Protein AF-A0A4R3N3W7-F1 (afdb_monomer_lite)

pLDDT: mean 81.22, std 13.64, range [36.75, 97.25]

Radius of gyration: 68.29 Å; chains: 1; bounding box: 163×186×187 Å

Structure (mmCIF, N/CA/C/O backbone):
data_AF-A0A4R3N3W7-F1
#
_entry.id   AF-A0A4R3N3W7-F1
#
loop_
_atom_site.group_PDB
_atom_site.id
_atom_site.type_symbol
_atom_site.label_atom_id
_atom_site.label_alt_id
_atom_site.label_comp_id
_atom_site.label_asym_id
_atom_site.label_entity_id
_atom_site.label_seq_id
_atom_site.pdbx_PDB_ins_code
_atom_site.Cartn_x
_atom_site.Cartn_y
_atom_site.Cartn_z
_atom_site.occupancy
_atom_site.B_iso_or_equiv
_atom_site.auth_seq_id
_atom_site.auth_comp_id
_atom_site.auth_asym_id
_atom_site.auth_atom_id
_atom_site.pdbx_PDB_model_num
ATOM 1 N N . MET A 1 1 ? 38.988 -32.860 -53.642 1.00 38.91 1 MET A N 1
ATOM 2 C CA . MET A 1 1 ? 38.806 -33.060 -52.185 1.00 38.91 1 MET A CA 1
ATOM 3 C C . MET A 1 1 ? 38.416 -31.721 -51.573 1.00 38.91 1 MET A C 1
ATOM 5 O O . MET A 1 1 ? 39.193 -30.800 -51.717 1.00 38.91 1 MET A O 1
ATOM 9 N N . ALA A 1 2 ? 37.270 -31.472 -50.953 1.00 41.06 2 ALA A N 1
ATOM 10 C CA . ALA A 1 2 ? 35.980 -32.145 -50.911 1.00 41.06 2 ALA A CA 1
ATOM 11 C C . ALA A 1 2 ? 34.941 -31.011 -51.018 1.00 41.06 2 ALA A C 1
ATOM 13 O O . ALA A 1 2 ? 34.930 -30.101 -50.192 1.00 41.06 2 ALA A O 1
ATOM 14 N N . SER A 1 3 ? 34.122 -31.025 -52.068 1.00 47.75 3 SER A N 1
ATOM 15 C CA . SER A 1 3 ? 33.034 -30.070 -52.280 1.00 47.75 3 SER A CA 1
ATOM 16 C C . SER A 1 3 ? 31.906 -30.376 -51.294 1.00 47.75 3 SER A C 1
ATOM 18 O O . SER A 1 3 ? 30.997 -31.147 -51.601 1.00 47.75 3 SER A O 1
ATOM 20 N N . GLN A 1 4 ? 31.994 -29.826 -50.082 1.00 49.03 4 GLN A N 1
ATOM 21 C CA . GLN A 1 4 ? 30.855 -29.799 -49.168 1.00 49.03 4 GLN A CA 1
ATOM 22 C C . GLN A 1 4 ? 29.728 -28.947 -49.775 1.00 49.03 4 GLN A C 1
ATOM 24 O O . GLN A 1 4 ? 30.010 -27.946 -50.442 1.00 49.03 4 GLN A O 1
ATOM 29 N N . PRO A 1 5 ? 28.455 -29.329 -49.576 1.00 53.91 5 PRO A N 1
ATOM 30 C CA . PRO A 1 5 ? 27.322 -28.650 -50.183 1.00 53.91 5 PRO A CA 1
ATOM 31 C C . PRO A 1 5 ? 27.214 -27.218 -49.645 1.00 53.91 5 PRO A C 1
ATOM 33 O O . PRO A 1 5 ? 26.776 -26.969 -48.527 1.00 53.91 5 PRO A O 1
ATOM 36 N N . PHE A 1 6 ? 27.584 -26.259 -50.494 1.00 52.69 6 PHE A N 1
ATOM 37 C CA . PHE A 1 6 ? 27.511 -24.809 -50.279 1.00 52.69 6 PHE A CA 1
ATOM 38 C C . PHE A 1 6 ? 26.071 -24.296 -50.044 1.00 52.69 6 PHE A C 1
ATOM 40 O O . PHE A 1 6 ? 25.868 -23.119 -49.770 1.00 52.69 6 PHE A O 1
ATOM 47 N N . ARG A 1 7 ? 25.053 -25.165 -50.137 1.00 52.50 7 ARG A N 1
ATOM 48 C CA . ARG A 1 7 ? 23.634 -24.794 -50.047 1.00 52.50 7 ARG A CA 1
ATOM 49 C C . ARG A 1 7 ? 23.096 -24.613 -48.624 1.00 52.50 7 ARG A C 1
ATOM 51 O O . ARG A 1 7 ? 22.163 -23.833 -48.471 1.00 52.50 7 ARG A O 1
ATOM 58 N N . ASP A 1 8 ? 23.713 -25.196 -47.594 1.00 50.25 8 ASP A N 1
ATOM 59 C CA . ASP A 1 8 ? 23.110 -25.193 -46.244 1.00 50.25 8 ASP A CA 1
ATOM 60 C C . ASP A 1 8 ? 23.604 -24.068 -45.313 1.00 50.25 8 ASP A C 1
ATOM 62 O O . ASP A 1 8 ? 23.059 -23.881 -44.228 1.00 50.25 8 ASP A O 1
ATOM 66 N N . ARG A 1 9 ? 24.595 -23.257 -45.720 1.00 52.00 9 ARG A N 1
ATOM 67 C CA . ARG A 1 9 ? 25.110 -22.127 -44.906 1.00 52.00 9 ARG A CA 1
ATOM 68 C C . ARG A 1 9 ? 24.657 -20.736 -45.357 1.00 52.00 9 ARG A C 1
ATOM 70 O O . ARG A 1 9 ? 25.024 -19.756 -44.719 1.00 52.00 9 ARG A O 1
ATOM 77 N N . ILE A 1 10 ? 23.876 -20.621 -46.433 1.00 52.22 10 ILE A N 1
ATOM 78 C CA . ILE A 1 10 ? 23.596 -19.311 -47.050 1.00 52.22 10 ILE A CA 1
ATOM 79 C C . ILE A 1 10 ? 22.397 -18.582 -46.418 1.00 52.22 10 ILE A C 1
ATOM 81 O O . ILE A 1 10 ? 22.306 -17.367 -46.557 1.00 52.22 10 ILE A O 1
ATOM 85 N N . PHE A 1 11 ? 21.521 -19.256 -45.659 1.00 54.78 11 PHE A N 1
ATOM 86 C CA . PHE A 1 11 ? 20.264 -18.628 -45.208 1.00 54.78 11 PHE A CA 1
ATOM 87 C C . PHE A 1 11 ? 19.954 -18.690 -43.709 1.00 54.78 11 PHE A C 1
ATOM 89 O O . PHE A 1 11 ? 18.962 -18.106 -43.281 1.00 54.78 11 PHE A O 1
ATOM 96 N N . ALA A 1 12 ? 20.801 -19.307 -42.883 1.00 57.72 12 ALA A N 1
ATOM 97 C CA . ALA A 1 12 ? 20.665 -19.196 -41.432 1.00 57.72 12 ALA A CA 1
ATOM 98 C C . ALA A 1 12 ? 21.393 -17.936 -40.943 1.00 57.72 12 ALA A C 1
ATOM 100 O O . ALA A 1 12 ? 22.475 -18.023 -40.365 1.00 57.72 12 ALA A O 1
ATOM 101 N N . ILE A 1 13 ? 20.824 -16.754 -41.208 1.00 61.91 13 ILE A N 1
ATOM 102 C CA . ILE A 1 13 ? 21.259 -15.537 -40.511 1.00 61.91 13 ILE A CA 1
ATOM 103 C C . ILE A 1 13 ? 20.958 -15.780 -39.026 1.00 61.91 13 ILE A C 1
ATOM 105 O O . ILE A 1 13 ? 19.796 -16.033 -38.687 1.00 61.91 13 ILE A O 1
ATOM 109 N N . PRO A 1 14 ? 21.960 -15.752 -38.133 1.00 76.31 14 PRO A N 1
ATOM 110 C CA . PRO A 1 14 ? 21.713 -15.873 -36.707 1.00 76.31 14 PRO A CA 1
ATOM 111 C C . PRO A 1 14 ? 20.720 -14.784 -36.306 1.00 76.31 14 PRO A C 1
ATOM 113 O O . PRO A 1 14 ? 20.952 -13.610 -36.580 1.00 76.31 14 PRO A O 1
ATOM 116 N N . TRP A 1 15 ? 19.620 -15.136 -35.637 1.00 75.69 15 TRP A N 1
ATOM 117 C CA . TRP A 1 15 ? 18.647 -14.144 -35.150 1.00 75.69 15 TRP A CA 1
ATOM 118 C C . TRP A 1 15 ? 19.355 -13.023 -34.354 1.00 75.69 15 TRP A C 1
ATOM 120 O O . TRP A 1 15 ? 19.026 -11.843 -34.472 1.00 75.69 15 TRP A O 1
ATOM 130 N N . PHE A 1 16 ? 20.430 -13.351 -33.634 1.00 80.94 16 PHE A N 1
ATOM 131 C CA . PHE A 1 16 ? 21.266 -12.374 -32.933 1.00 80.94 16 PHE A CA 1
ATOM 132 C C . PHE A 1 16 ? 21.831 -11.249 -33.816 1.00 80.94 16 PHE A C 1
ATOM 134 O O . PHE A 1 16 ? 21.981 -10.129 -33.327 1.00 80.94 16 PHE A O 1
ATOM 141 N N . ASP A 1 17 ? 22.088 -11.491 -35.100 1.00 82.56 17 ASP A N 1
ATOM 142 C CA . ASP A 1 17 ? 22.605 -10.469 -36.013 1.00 82.56 17 ASP A CA 1
ATOM 143 C C . ASP A 1 17 ? 21.519 -9.475 -36.431 1.00 82.56 17 ASP A C 1
ATOM 145 O O . ASP A 1 17 ? 21.790 -8.279 -36.558 1.00 82.56 17 ASP A O 1
ATOM 149 N N . PHE A 1 18 ? 20.260 -9.917 -36.519 1.00 78.56 18 PHE A N 1
ATOM 150 C CA . PHE A 1 18 ? 19.121 -9.016 -36.706 1.00 78.56 18 PHE A CA 1
ATOM 151 C C . PHE A 1 18 ? 18.962 -8.064 -35.511 1.00 78.56 18 PHE A C 1
ATOM 153 O O . PHE A 1 18 ? 18.802 -6.857 -35.689 1.00 78.56 18 PHE A O 1
ATOM 160 N N . PHE A 1 19 ? 19.108 -8.576 -34.284 1.00 82.81 19 PHE A N 1
ATOM 161 C CA . PHE A 1 19 ? 19.112 -7.739 -33.078 1.00 82.81 19 PHE A CA 1
ATOM 162 C C . PHE A 1 19 ? 20.324 -6.809 -32.982 1.00 82.81 19 PHE A C 1
ATOM 164 O O . PHE A 1 19 ? 20.249 -5.795 -32.300 1.00 82.81 19 PHE A O 1
ATOM 171 N N . ARG A 1 20 ? 21.430 -7.109 -33.667 1.00 87.69 20 ARG A N 1
ATOM 172 C CA . ARG A 1 20 ? 22.608 -6.230 -33.757 1.00 87.69 20 ARG A CA 1
ATOM 173 C C . ARG A 1 20 ? 22.543 -5.246 -34.927 1.00 87.69 20 ARG A C 1
ATOM 175 O O . ARG A 1 20 ? 23.522 -4.542 -35.159 1.00 87.69 20 ARG A O 1
ATOM 182 N N . LEU A 1 21 ? 21.418 -5.191 -35.649 1.00 89.25 21 LEU A N 1
ATOM 183 C CA . LEU A 1 21 ? 21.238 -4.387 -36.865 1.00 89.25 21 LEU A CA 1
ATOM 184 C C . LEU A 1 21 ? 22.241 -4.753 -37.980 1.00 89.25 21 LEU A C 1
ATOM 186 O O . LEU A 1 21 ? 22.620 -3.902 -38.785 1.00 89.25 21 LEU A O 1
ATOM 190 N N . ARG A 1 22 ? 22.669 -6.023 -38.037 1.00 91.19 22 ARG A N 1
ATOM 191 C CA . ARG A 1 22 ? 23.637 -6.558 -39.008 1.00 91.19 22 ARG A CA 1
ATOM 192 C C . ARG A 1 22 ? 23.029 -7.636 -39.909 1.00 91.19 22 ARG A C 1
ATOM 194 O O . ARG A 1 22 ? 23.452 -8.788 -39.854 1.00 91.19 22 ARG A O 1
ATOM 201 N N . PRO A 1 23 ? 22.060 -7.306 -40.778 1.00 89.75 23 PRO A N 1
ATOM 202 C CA . PRO A 1 23 ? 21.413 -8.307 -41.632 1.00 89.75 23 PRO A CA 1
ATOM 203 C C . PRO A 1 23 ? 22.397 -9.034 -42.566 1.00 89.75 23 PRO A C 1
ATOM 205 O O . PRO A 1 23 ? 22.141 -10.166 -42.963 1.00 89.75 23 PRO A O 1
ATOM 208 N N . TYR A 1 24 ? 23.537 -8.414 -42.889 1.00 89.81 24 TYR A N 1
ATOM 209 C CA . TYR A 1 24 ? 24.549 -8.977 -43.783 1.00 89.81 24 TYR A CA 1
ATOM 210 C C . TYR A 1 24 ? 25.784 -9.537 -43.055 1.00 89.81 24 TYR A C 1
ATOM 212 O O . TYR A 1 24 ? 26.736 -9.952 -43.717 1.00 89.81 24 TYR A O 1
ATOM 220 N N . GLY A 1 25 ? 25.773 -9.597 -41.718 1.00 88.50 25 GLY A N 1
ATOM 221 C CA . GLY A 1 25 ? 26.923 -10.021 -40.912 1.00 88.50 25 GLY A CA 1
ATOM 222 C C . GLY A 1 25 ? 28.069 -9.003 -40.948 1.00 88.50 25 GLY A C 1
ATOM 223 O O . GLY A 1 25 ? 27.830 -7.800 -41.073 1.00 88.50 25 GLY A O 1
ATOM 224 N N . ASP A 1 26 ? 29.312 -9.481 -40.855 1.00 89.44 26 ASP A N 1
ATOM 225 C CA . ASP A 1 26 ? 30.510 -8.626 -40.825 1.00 89.44 26 ASP A CA 1
ATOM 226 C C . ASP A 1 26 ? 31.040 -8.258 -42.231 1.00 89.44 26 ASP A C 1
ATOM 228 O O . ASP A 1 26 ? 32.017 -7.516 -42.364 1.00 89.44 26 ASP A O 1
ATOM 232 N N . SER A 1 27 ? 30.394 -8.720 -43.312 1.00 86.88 27 SER A N 1
ATOM 233 C CA . SER A 1 27 ? 30.780 -8.324 -44.672 1.00 86.88 27 SER A CA 1
ATOM 234 C C . SER A 1 27 ? 30.483 -6.839 -44.908 1.00 86.88 27 SER A C 1
ATOM 236 O O . SER A 1 27 ? 29.380 -6.367 -44.650 1.00 86.88 27 SER A O 1
ATOM 238 N N . LEU A 1 28 ? 31.484 -6.092 -45.384 1.00 89.38 28 LEU A N 1
ATOM 239 C CA . LEU A 1 28 ? 31.480 -4.624 -45.513 1.00 89.38 28 LEU A CA 1
ATOM 240 C C . LEU A 1 28 ? 31.358 -3.831 -44.193 1.00 89.38 28 LEU A C 1
ATOM 242 O O . LEU A 1 28 ? 31.277 -2.600 -44.231 1.00 89.38 28 LEU A O 1
ATOM 246 N N . ALA A 1 29 ? 31.371 -4.484 -43.027 1.00 91.88 29 ALA A N 1
ATOM 247 C CA . ALA A 1 29 ? 31.255 -3.809 -41.736 1.00 91.88 29 ALA A CA 1
ATOM 248 C C . ALA A 1 29 ? 32.608 -3.216 -41.304 1.00 91.88 29 ALA A C 1
ATOM 250 O O . ALA A 1 29 ? 33.413 -3.857 -40.631 1.00 91.88 29 ALA A O 1
ATOM 251 N N . THR A 1 30 ? 32.885 -1.971 -41.695 1.00 92.31 30 THR A N 1
ATOM 252 C CA . THR A 1 30 ? 34.082 -1.259 -41.214 1.00 92.31 30 THR A CA 1
ATOM 253 C C . THR A 1 30 ? 33.932 -0.848 -39.744 1.00 92.31 30 THR A C 1
ATOM 255 O O . THR A 1 30 ? 32.804 -0.706 -39.266 1.00 92.31 30 THR A O 1
ATOM 258 N N . PRO A 1 31 ? 35.026 -0.559 -39.013 1.00 92.69 31 PRO A N 1
ATOM 259 C CA . PRO A 1 31 ? 34.937 -0.068 -37.634 1.00 92.69 31 PRO A CA 1
ATOM 260 C C . PRO A 1 31 ? 34.017 1.154 -37.477 1.00 92.69 31 PRO A C 1
ATOM 262 O O . PRO A 1 31 ? 33.270 1.252 -36.508 1.00 92.69 31 PRO A O 1
ATOM 265 N N . ALA A 1 32 ? 33.992 2.049 -38.470 1.00 90.94 32 ALA A N 1
ATOM 266 C CA . ALA A 1 32 ? 33.092 3.201 -38.483 1.00 90.94 32 ALA A CA 1
ATOM 267 C C . ALA A 1 32 ? 31.611 2.797 -38.609 1.00 90.94 32 ALA A C 1
ATOM 269 O O . ALA A 1 32 ? 30.765 3.340 -37.900 1.00 90.94 32 ALA A O 1
ATOM 270 N N . VAL A 1 33 ? 31.296 1.822 -39.473 1.00 93.56 33 VAL A N 1
ATOM 271 C CA . VAL A 1 33 ? 29.939 1.254 -39.588 1.00 93.56 33 VAL A CA 1
ATOM 272 C C . VAL A 1 33 ? 29.530 0.616 -38.265 1.00 93.56 33 VAL A C 1
ATOM 274 O O . VAL A 1 33 ? 28.420 0.830 -37.797 1.00 93.56 33 VAL A O 1
ATOM 277 N N . MET A 1 34 ? 30.443 -0.103 -37.620 1.00 93.75 34 MET A N 1
ATOM 278 C CA . MET A 1 34 ? 30.197 -0.798 -36.358 1.00 93.75 34 MET A CA 1
ATOM 279 C C . MET A 1 34 ? 29.876 0.166 -35.215 1.00 93.75 34 MET A C 1
ATOM 281 O O . MET A 1 34 ? 28.918 -0.060 -34.479 1.00 93.75 34 MET A O 1
ATOM 285 N N . VAL A 1 35 ? 30.637 1.258 -35.095 1.00 94.38 35 VAL A N 1
ATOM 286 C CA . VAL A 1 35 ? 30.377 2.322 -34.114 1.00 94.38 35 VAL A CA 1
ATOM 287 C C . VAL A 1 35 ? 29.037 3.002 -34.398 1.00 94.38 35 VAL A C 1
ATOM 289 O O . VAL A 1 35 ? 28.236 3.183 -33.484 1.00 94.38 35 VAL A O 1
ATOM 292 N N . TRP A 1 36 ? 28.753 3.324 -35.663 1.00 95.69 36 TRP A N 1
ATOM 293 C CA . TRP A 1 36 ? 27.484 3.942 -36.052 1.00 95.69 36 TRP A CA 1
ATOM 294 C C . TRP A 1 36 ? 26.281 3.033 -35.756 1.00 95.69 36 TRP A C 1
ATOM 296 O O . TRP A 1 36 ? 25.295 3.489 -35.179 1.00 95.69 36 TRP A O 1
ATOM 306 N N . LEU A 1 37 ? 26.379 1.737 -36.077 1.00 93.94 37 LEU A N 1
ATOM 307 C CA . LEU A 1 37 ? 25.356 0.739 -35.749 1.00 93.94 37 LEU A CA 1
ATOM 308 C C . LEU A 1 37 ? 25.200 0.569 -34.239 1.00 93.94 37 LEU A C 1
ATOM 310 O O . LEU A 1 37 ? 24.079 0.407 -33.773 1.00 93.94 37 LEU A O 1
ATOM 314 N N . GLY A 1 38 ? 26.293 0.653 -33.478 1.00 93.94 38 GLY A N 1
ATOM 315 C CA . GLY A 1 38 ? 26.260 0.667 -32.017 1.00 93.94 38 GLY A CA 1
ATOM 316 C C . GLY A 1 38 ? 25.446 1.841 -31.471 1.00 93.94 38 GLY A C 1
ATOM 317 O O . GLY A 1 38 ? 24.561 1.633 -30.646 1.00 93.94 38 GLY A O 1
ATOM 318 N N . PHE A 1 39 ? 25.672 3.058 -31.976 1.00 95.12 39 PHE A N 1
ATOM 319 C CA . PHE A 1 39 ? 24.871 4.225 -31.589 1.00 95.12 39 PHE A CA 1
ATOM 320 C C . PHE A 1 39 ? 23.400 4.076 -31.980 1.00 95.12 39 PHE A C 1
ATOM 322 O O . PHE A 1 39 ? 22.528 4.305 -31.145 1.00 95.12 39 PHE A O 1
ATOM 329 N N . ALA A 1 40 ? 23.115 3.649 -33.214 1.00 94.62 40 ALA A N 1
ATOM 330 C CA . ALA A 1 40 ? 21.745 3.395 -33.650 1.00 94.62 40 ALA A CA 1
ATOM 331 C C . ALA A 1 40 ? 21.061 2.357 -32.749 1.00 94.62 40 ALA A C 1
ATOM 333 O O . ALA A 1 40 ? 19.959 2.593 -32.266 1.00 94.62 40 ALA A O 1
ATOM 334 N N . TRP A 1 41 ? 21.743 1.255 -32.443 1.00 95.88 41 TRP A N 1
ATOM 335 C CA . TRP A 1 41 ? 21.248 0.209 -31.556 1.00 95.88 41 TRP A CA 1
ATOM 336 C C . TRP A 1 41 ? 20.917 0.735 -30.157 1.00 95.88 41 TRP A C 1
ATOM 338 O O . TRP A 1 41 ? 19.827 0.467 -29.660 1.00 95.88 41 TRP A O 1
ATOM 348 N N . VAL A 1 42 ? 21.809 1.524 -29.545 1.00 95.44 42 VAL A N 1
ATOM 349 C CA . VAL A 1 42 ? 21.579 2.109 -28.212 1.00 95.44 42 VAL A CA 1
ATOM 350 C C . VAL A 1 42 ? 20.356 3.023 -28.220 1.00 95.44 42 VAL A C 1
ATOM 352 O O . VAL A 1 42 ? 19.513 2.916 -27.331 1.00 95.44 42 VAL A O 1
ATOM 355 N N . VAL A 1 43 ? 20.228 3.902 -29.218 1.00 94.19 43 VAL A N 1
ATOM 356 C CA . VAL A 1 43 ? 19.095 4.837 -29.283 1.00 94.19 43 VAL A CA 1
ATOM 357 C C . VAL A 1 43 ? 17.778 4.090 -29.517 1.00 94.19 43 VAL A C 1
ATOM 359 O O . VAL A 1 43 ? 16.793 4.382 -28.839 1.00 94.19 43 VAL A O 1
ATOM 362 N N . ILE A 1 44 ? 17.758 3.095 -30.413 1.00 93.94 44 ILE A N 1
ATOM 363 C CA . ILE A 1 44 ? 16.573 2.256 -30.656 1.00 93.94 44 ILE A CA 1
ATOM 364 C C . ILE A 1 44 ? 16.191 1.487 -29.391 1.00 93.94 44 ILE A C 1
ATOM 366 O O . ILE A 1 44 ? 15.021 1.472 -29.013 1.00 93.94 44 ILE A O 1
ATOM 370 N N . LEU A 1 45 ? 17.168 0.884 -28.709 1.00 95.12 45 LEU A N 1
ATOM 371 C CA . LEU A 1 45 ? 16.938 0.155 -27.467 1.00 95.12 45 LEU A CA 1
ATOM 372 C C . LEU A 1 45 ? 16.331 1.054 -26.401 1.00 95.12 45 LEU A C 1
ATOM 374 O O . LEU A 1 45 ? 15.361 0.659 -25.759 1.00 95.12 45 LEU A O 1
ATOM 378 N N . LEU A 1 46 ? 16.895 2.242 -26.205 1.00 94.38 46 LEU A N 1
ATOM 379 C CA . LEU A 1 46 ? 16.447 3.165 -25.173 1.00 94.38 46 LEU A CA 1
ATOM 380 C C . LEU A 1 46 ? 15.022 3.652 -25.471 1.00 94.38 46 LEU A C 1
ATOM 382 O O . LEU A 1 46 ? 14.166 3.591 -24.590 1.00 94.38 46 LEU A O 1
ATOM 386 N N . MET A 1 47 ? 14.739 4.021 -26.723 1.00 93.94 47 MET A N 1
ATOM 387 C CA . MET A 1 47 ? 13.397 4.400 -27.172 1.00 93.94 47 MET A CA 1
ATOM 388 C C . MET A 1 47 ? 12.381 3.265 -26.963 1.00 93.94 47 MET A C 1
ATOM 390 O O . MET A 1 47 ? 11.355 3.462 -26.313 1.00 93.94 47 MET A O 1
ATOM 394 N N . ALA A 1 48 ? 12.681 2.059 -27.456 1.00 94.44 48 ALA A N 1
ATOM 395 C CA . ALA A 1 48 ? 11.802 0.899 -27.318 1.00 94.44 48 ALA A CA 1
ATOM 396 C C . ALA A 1 48 ? 11.608 0.486 -25.851 1.00 94.44 48 ALA A C 1
ATOM 398 O O . ALA A 1 48 ? 10.514 0.071 -25.475 1.00 94.44 48 ALA A O 1
ATOM 399 N N . SER A 1 49 ? 12.638 0.626 -25.011 1.00 95.50 49 SER A N 1
ATOM 400 C CA . SER A 1 49 ? 12.571 0.299 -23.581 1.00 95.50 49 SER A CA 1
ATOM 401 C C . SER A 1 49 ? 11.687 1.273 -22.815 1.00 95.50 49 SER A C 1
ATOM 403 O O . SER A 1 49 ? 10.853 0.819 -22.039 1.00 95.50 49 SER A O 1
ATOM 405 N N . ILE A 1 50 ? 11.828 2.588 -23.030 1.00 92.38 50 ILE A N 1
ATOM 406 C CA . ILE A 1 50 ? 10.978 3.591 -22.362 1.00 92.38 50 ILE A CA 1
ATOM 407 C C . ILE A 1 50 ? 9.509 3.327 -22.690 1.00 92.38 50 ILE A C 1
ATOM 409 O O . ILE A 1 50 ? 8.669 3.249 -21.794 1.00 92.38 50 ILE A O 1
ATOM 413 N N . GLU A 1 51 ? 9.212 3.131 -23.969 1.00 92.88 51 GLU A N 1
ATOM 414 C CA . GLU A 1 51 ? 7.855 2.874 -24.438 1.00 92.88 51 GLU A CA 1
ATOM 415 C C . GLU A 1 51 ? 7.324 1.535 -23.925 1.00 92.88 51 GLU A C 1
ATOM 417 O O . GLU A 1 51 ? 6.232 1.468 -23.361 1.00 92.88 51 GLU A O 1
ATOM 422 N N . GLY A 1 52 ? 8.128 0.475 -24.016 1.00 94.44 52 GLY A N 1
ATOM 423 C CA . GLY A 1 52 ? 7.802 -0.824 -23.442 1.00 94.44 52 GLY A CA 1
ATOM 424 C C . GLY A 1 52 ? 7.477 -0.724 -21.952 1.00 94.44 52 GLY A C 1
ATOM 425 O O . GLY A 1 52 ? 6.477 -1.290 -21.516 1.00 94.44 52 GLY A O 1
ATOM 426 N N . ILE A 1 53 ? 8.276 0.005 -21.160 1.00 93.62 53 ILE A N 1
ATOM 427 C CA . ILE A 1 53 ? 8.063 0.175 -19.710 1.00 93.62 53 ILE A CA 1
ATOM 428 C C . ILE A 1 53 ? 6.728 0.868 -19.445 1.00 93.62 53 ILE A C 1
ATOM 430 O O . ILE A 1 53 ? 5.937 0.376 -18.637 1.00 93.62 53 ILE A O 1
ATOM 434 N N . VAL A 1 54 ? 6.455 1.983 -20.128 1.00 90.75 54 VAL A N 1
ATOM 435 C CA . VAL A 1 54 ? 5.209 2.737 -19.934 1.00 90.75 54 VAL A CA 1
ATOM 436 C C . VAL A 1 54 ? 4.005 1.862 -20.252 1.00 90.75 54 VAL A C 1
ATOM 438 O O . VAL A 1 54 ? 3.094 1.742 -19.432 1.00 90.75 54 VAL A O 1
ATOM 441 N N . TRP A 1 55 ? 4.016 1.197 -21.405 1.00 93.69 55 TRP A N 1
ATOM 442 C CA . TRP A 1 55 ? 2.918 0.330 -21.810 1.00 93.69 55 TRP A CA 1
ATOM 443 C C . TRP A 1 55 ? 2.809 -0.921 -20.940 1.00 93.69 55 TRP A C 1
ATOM 445 O O . TRP A 1 55 ? 1.701 -1.326 -20.610 1.00 93.69 55 TRP A O 1
ATOM 455 N N . GLY A 1 56 ? 3.916 -1.490 -20.470 1.00 94.62 56 GLY A N 1
ATOM 456 C CA . GLY A 1 56 ? 3.894 -2.583 -19.501 1.00 94.62 56 GLY A CA 1
ATOM 457 C C . GLY A 1 56 ? 3.228 -2.181 -18.183 1.00 94.62 56 GLY A C 1
ATOM 458 O O . GLY A 1 56 ? 2.396 -2.914 -17.649 1.00 94.62 56 GLY A O 1
ATOM 459 N N . LEU A 1 57 ? 3.500 -0.975 -17.687 1.00 90.00 57 LEU A N 1
ATOM 460 C CA . LEU A 1 57 ? 2.850 -0.446 -16.486 1.00 90.00 57 LEU A CA 1
ATOM 461 C C . LEU A 1 57 ? 1.362 -0.152 -16.720 1.00 90.00 57 LEU A C 1
ATOM 463 O O . LEU A 1 57 ? 0.535 -0.455 -15.855 1.00 90.00 57 LEU A O 1
ATOM 467 N N . VAL A 1 58 ? 0.997 0.351 -17.904 1.00 88.12 58 VAL A N 1
ATOM 468 C CA . VAL A 1 58 ? -0.409 0.480 -18.319 1.00 88.12 58 VAL A CA 1
ATOM 469 C C . VAL A 1 58 ? -1.092 -0.891 -18.323 1.00 88.12 58 VAL A C 1
ATOM 471 O O . VAL A 1 58 ? -2.152 -1.037 -17.716 1.00 88.12 58 VAL A O 1
ATOM 474 N N . GLY A 1 59 ? -0.462 -1.912 -18.905 1.00 91.19 59 GLY A N 1
ATOM 475 C CA . GLY A 1 59 ? -0.967 -3.288 -18.933 1.00 91.19 59 GLY A CA 1
ATOM 476 C C . GLY A 1 59 ? -1.185 -3.864 -17.538 1.00 91.19 59 GLY A C 1
ATOM 477 O O . GLY A 1 59 ? -2.245 -4.420 -17.255 1.00 91.19 59 GLY A O 1
ATOM 478 N N . ALA A 1 60 ? -0.232 -3.645 -16.630 1.00 91.56 60 ALA A N 1
ATOM 479 C CA . ALA A 1 60 ? -0.371 -4.030 -15.229 1.00 91.56 60 ALA A CA 1
ATOM 480 C C . ALA A 1 60 ? -1.519 -3.278 -14.527 1.00 91.56 60 ALA A C 1
ATOM 482 O O . ALA A 1 60 ? -2.213 -3.857 -13.693 1.00 91.56 60 ALA A O 1
ATOM 483 N N . SER A 1 61 ? -1.760 -2.009 -14.872 1.00 84.38 61 SER A N 1
ATOM 484 C CA . SER A 1 61 ? -2.823 -1.195 -14.263 1.00 84.38 61 SER A CA 1
ATOM 485 C C . SER A 1 61 ? -4.243 -1.560 -14.719 1.00 84.38 61 SER A C 1
ATOM 487 O O . SER A 1 61 ? -5.195 -1.303 -13.983 1.00 84.38 61 SER A O 1
ATOM 489 N N . ILE A 1 62 ? -4.391 -2.179 -15.897 1.00 89.12 62 ILE A N 1
ATOM 490 C CA . ILE A 1 62 ? -5.688 -2.631 -16.434 1.00 89.12 62 ILE A CA 1
ATOM 491 C C . ILE A 1 62 ? -6.212 -3.857 -15.668 1.00 89.12 62 ILE A C 1
ATOM 493 O O . ILE A 1 62 ? -7.421 -4.082 -15.606 1.00 89.12 62 ILE A O 1
ATOM 497 N N . VAL A 1 63 ? -5.325 -4.646 -15.053 1.00 90.44 63 VAL A N 1
ATOM 498 C CA . VAL A 1 63 ? -5.709 -5.867 -14.337 1.00 90.44 63 VAL A CA 1
ATOM 499 C C . VAL A 1 63 ? -6.446 -5.528 -13.027 1.00 90.44 63 VAL A C 1
ATOM 501 O O . VAL A 1 63 ? -5.877 -4.851 -12.155 1.00 90.44 63 VAL A O 1
ATOM 504 N N . PRO A 1 64 ? -7.683 -6.037 -12.837 1.00 87.50 64 PRO A N 1
ATOM 505 C CA . PRO A 1 64 ? -8.463 -5.818 -11.621 1.00 87.50 64 PRO A CA 1
ATOM 506 C C . PRO A 1 64 ? -7.746 -6.287 -10.350 1.00 87.50 64 PRO A C 1
ATOM 508 O O . PRO A 1 64 ? -7.029 -7.287 -10.360 1.00 87.50 64 PRO A O 1
ATOM 511 N N . GLU A 1 65 ? -8.002 -5.619 -9.220 1.00 83.62 65 GLU A N 1
ATOM 512 C CA . GLU A 1 65 ? -7.419 -5.986 -7.915 1.00 83.62 65 GLU A CA 1
ATOM 513 C C . GLU A 1 65 ? -7.750 -7.422 -7.487 1.00 83.62 65 GLU A C 1
ATOM 515 O O . GLU A 1 65 ? -6.904 -8.088 -6.898 1.00 83.62 65 GLU A O 1
ATOM 520 N N . GLY A 1 66 ? -8.929 -7.939 -7.857 1.00 88.50 66 GLY A N 1
ATOM 521 C CA . GLY A 1 66 ? -9.327 -9.322 -7.566 1.00 88.50 66 GLY A CA 1
ATOM 522 C C . GLY A 1 66 ? -8.457 -10.389 -8.241 1.00 88.50 66 GLY A C 1
ATOM 523 O O . GLY A 1 66 ? -8.508 -11.549 -7.848 1.00 88.50 66 GLY A O 1
ATOM 524 N N . VAL A 1 67 ? -7.641 -10.012 -9.234 1.00 94.69 67 VAL A N 1
ATOM 525 C CA . VAL A 1 67 ? -6.745 -10.924 -9.963 1.00 94.69 67 VAL A CA 1
ATOM 526 C C . VAL A 1 67 ? -5.321 -10.362 -10.015 1.00 94.69 67 VAL A C 1
ATOM 528 O O . VAL A 1 67 ? -4.636 -10.437 -11.033 1.00 94.69 67 VAL A O 1
ATOM 531 N N . ALA A 1 68 ? -4.856 -9.781 -8.904 1.00 91.81 68 ALA A N 1
ATOM 532 C CA . ALA A 1 68 ? -3.580 -9.065 -8.825 1.00 91.81 68 ALA A CA 1
ATOM 533 C C . ALA A 1 68 ? -2.353 -9.870 -9.306 1.00 91.81 68 ALA A C 1
ATOM 535 O O . ALA A 1 68 ? -1.398 -9.271 -9.795 1.00 91.81 68 ALA A O 1
ATOM 536 N N . TRP A 1 69 ? -2.377 -11.205 -9.240 1.00 95.75 69 TRP A N 1
ATOM 537 C CA . TRP A 1 69 ? -1.293 -12.066 -9.735 1.00 95.75 69 TRP A CA 1
ATOM 538 C C . TRP A 1 69 ? -1.092 -11.992 -11.261 1.00 95.75 69 TRP A C 1
ATOM 540 O O . TRP A 1 69 ? 0.012 -12.237 -11.742 1.00 95.75 69 TRP A O 1
ATOM 550 N N . LEU A 1 70 ? -2.121 -11.602 -12.026 1.00 94.12 70 LEU A N 1
ATOM 551 C CA . LEU A 1 70 ? -2.017 -11.379 -13.473 1.00 94.12 70 LEU A CA 1
ATOM 552 C C . LEU A 1 70 ? -1.326 -10.055 -13.822 1.00 94.12 70 LEU A C 1
ATOM 554 O O . LEU A 1 70 ? -0.902 -9.894 -14.963 1.00 94.12 70 LEU A O 1
ATOM 558 N N . ARG A 1 71 ? -1.180 -9.112 -12.878 1.00 93.38 71 ARG A N 1
ATOM 559 C CA . ARG A 1 71 ? -0.548 -7.798 -13.117 1.00 93.38 71 ARG A CA 1
ATOM 560 C C . ARG A 1 71 ? 0.845 -7.895 -13.746 1.00 93.38 71 ARG A C 1
ATOM 562 O O . ARG A 1 71 ? 1.030 -7.294 -14.804 1.00 93.38 71 ARG A O 1
ATOM 569 N N . PRO A 1 72 ? 1.815 -8.636 -13.169 1.00 94.94 72 PRO A N 1
ATOM 570 C CA . PRO A 1 72 ? 3.142 -8.752 -13.770 1.00 94.94 72 PRO A CA 1
ATOM 571 C C . PRO A 1 72 ? 3.108 -9.465 -15.125 1.00 94.94 72 PRO A C 1
ATOM 573 O O . PRO A 1 72 ? 3.888 -9.120 -16.003 1.00 94.94 72 PRO A O 1
ATOM 576 N N . ILE A 1 73 ? 2.185 -10.412 -15.329 1.00 96.19 73 ILE A N 1
ATOM 577 C CA . ILE A 1 73 ? 2.071 -11.171 -16.583 1.00 96.19 73 ILE A CA 1
ATOM 578 C C . ILE A 1 73 ? 1.524 -10.281 -17.702 1.00 96.19 73 ILE A C 1
ATOM 580 O O . ILE A 1 73 ? 2.126 -10.197 -18.769 1.00 96.19 73 ILE A O 1
ATOM 584 N N . ALA A 1 74 ? 0.413 -9.585 -17.452 1.00 94.31 74 ALA A N 1
ATOM 585 C CA . ALA A 1 74 ? -0.176 -8.646 -18.400 1.00 94.31 74 ALA A CA 1
ATOM 586 C C . ALA A 1 74 ? 0.785 -7.490 -18.707 1.00 94.31 74 ALA A C 1
ATOM 588 O O . ALA A 1 74 ? 0.924 -7.093 -19.864 1.00 94.31 74 ALA A O 1
ATOM 589 N N . GLY A 1 75 ? 1.486 -6.989 -17.684 1.00 94.81 75 GLY A N 1
ATOM 590 C CA . GLY A 1 75 ? 2.492 -5.950 -17.855 1.00 94.81 75 GLY A CA 1
ATOM 591 C C . GLY A 1 75 ? 3.696 -6.410 -18.674 1.00 94.81 75 GLY A C 1
ATOM 592 O O . GLY A 1 75 ? 4.076 -5.728 -19.621 1.00 94.81 75 GLY A O 1
ATOM 593 N N . LEU A 1 76 ? 4.255 -7.590 -18.388 1.00 96.81 76 LEU A N 1
ATOM 594 C CA . LEU A 1 76 ? 5.355 -8.161 -19.171 1.00 96.81 76 LEU A CA 1
ATOM 595 C C . LEU A 1 76 ? 4.935 -8.425 -20.621 1.00 96.81 76 LEU A C 1
ATOM 597 O O . LEU A 1 76 ? 5.681 -8.110 -21.544 1.00 96.81 76 LEU A O 1
ATOM 601 N N . PHE A 1 77 ? 3.736 -8.971 -20.832 1.00 97.25 77 PHE A N 1
ATOM 602 C CA . PHE A 1 77 ? 3.210 -9.225 -22.169 1.00 97.25 77 PHE A CA 1
ATOM 603 C C . PHE A 1 77 ? 3.106 -7.932 -22.985 1.00 97.25 77 PHE A C 1
ATOM 605 O O . PHE A 1 77 ? 3.602 -7.874 -24.111 1.00 97.25 77 PHE A O 1
ATOM 612 N N . LEU A 1 78 ? 2.512 -6.881 -22.409 1.00 95.44 78 LEU A N 1
ATOM 613 C CA . LEU A 1 78 ? 2.346 -5.609 -23.107 1.00 95.44 78 LEU A CA 1
ATOM 614 C C . LEU A 1 78 ? 3.686 -4.879 -23.303 1.00 95.44 78 LEU A C 1
ATOM 616 O O . LEU A 1 78 ? 3.894 -4.297 -24.367 1.00 95.44 78 LEU A O 1
ATOM 620 N N . PHE A 1 79 ? 4.617 -4.989 -22.345 1.00 97.19 79 PHE A N 1
ATOM 621 C CA . PHE A 1 79 ? 6.004 -4.538 -22.501 1.00 97.19 79 PHE A CA 1
ATOM 622 C C . PHE A 1 79 ? 6.652 -5.192 -23.723 1.00 97.19 79 PHE A C 1
ATOM 624 O O . PHE A 1 79 ? 7.095 -4.484 -24.622 1.00 97.19 79 PHE A O 1
ATOM 631 N N . VAL A 1 80 ? 6.671 -6.530 -23.788 1.00 97.00 80 VAL A N 1
ATOM 632 C CA . VAL A 1 80 ? 7.329 -7.276 -24.874 1.00 97.00 80 VAL A CA 1
ATOM 633 C C . VAL A 1 80 ? 6.683 -6.956 -26.219 1.00 97.00 80 VAL A C 1
ATOM 635 O O . VAL A 1 80 ? 7.396 -6.758 -27.201 1.00 97.00 80 VAL A O 1
ATOM 638 N N . LEU A 1 81 ? 5.351 -6.862 -26.264 1.00 95.88 81 LEU A N 1
ATOM 639 C CA . LEU A 1 81 ? 4.609 -6.548 -27.481 1.00 95.88 81 LEU A CA 1
ATOM 640 C C . LEU A 1 81 ? 4.978 -5.165 -28.032 1.00 95.88 81 LEU A C 1
ATOM 642 O O . LEU A 1 81 ? 5.359 -5.050 -29.197 1.00 95.88 81 LEU A O 1
ATOM 646 N N . ILE A 1 82 ? 4.879 -4.120 -27.207 1.00 94.50 82 ILE A N 1
ATOM 647 C CA . ILE A 1 82 ? 5.147 -2.746 -27.647 1.00 94.50 82 ILE A CA 1
ATOM 648 C C . ILE A 1 82 ? 6.636 -2.533 -27.912 1.00 94.50 82 ILE A C 1
ATOM 650 O O . ILE A 1 82 ? 6.991 -1.943 -28.934 1.00 94.50 82 ILE A O 1
ATOM 654 N N . PHE A 1 83 ? 7.505 -3.080 -27.059 1.00 96.19 83 PHE A N 1
ATOM 655 C CA . PHE A 1 83 ? 8.947 -3.083 -27.282 1.00 96.19 83 PHE A CA 1
ATOM 656 C C . PHE A 1 83 ? 9.283 -3.693 -28.646 1.00 96.19 83 PHE A C 1
ATOM 658 O O . PHE A 1 83 ? 9.991 -3.070 -29.431 1.00 96.19 83 PHE A O 1
ATOM 665 N N . ALA A 1 84 ? 8.738 -4.873 -28.966 1.00 94.44 84 ALA A N 1
ATOM 666 C CA . ALA A 1 84 ? 8.991 -5.543 -30.237 1.00 94.44 84 ALA A CA 1
ATOM 667 C C . ALA A 1 84 ? 8.476 -4.731 -31.433 1.00 94.44 84 ALA A C 1
ATOM 669 O O . ALA A 1 84 ? 9.189 -4.609 -32.427 1.00 94.44 84 ALA A O 1
ATOM 670 N N . ILE A 1 85 ? 7.279 -4.141 -31.343 1.00 93.00 85 ILE A N 1
ATOM 671 C CA . ILE A 1 85 ? 6.723 -3.296 -32.411 1.00 93.00 85 ILE A CA 1
ATOM 672 C C . ILE A 1 85 ? 7.640 -2.099 -32.675 1.00 93.00 85 ILE A C 1
ATOM 674 O O . ILE A 1 85 ? 8.030 -1.865 -33.819 1.00 93.00 85 ILE A O 1
ATOM 678 N N . ILE A 1 86 ? 8.017 -1.361 -31.631 1.00 92.38 86 ILE A N 1
ATOM 679 C CA . ILE A 1 86 ? 8.841 -0.153 -31.765 1.00 92.38 86 ILE A CA 1
ATOM 680 C C . ILE A 1 86 ? 10.239 -0.516 -32.246 1.00 92.38 86 ILE A C 1
ATOM 682 O O . ILE A 1 86 ? 10.730 0.114 -33.181 1.00 92.38 86 ILE A O 1
ATOM 686 N N . TRP A 1 87 ? 10.827 -1.575 -31.684 1.00 94.75 87 TRP A N 1
ATOM 687 C CA . TRP A 1 87 ? 12.107 -2.121 -32.114 1.00 94.75 87 TRP A CA 1
ATOM 688 C C . TRP A 1 87 ? 12.103 -2.469 -33.601 1.00 94.75 87 TRP A C 1
ATOM 690 O O . TRP A 1 87 ? 12.984 -2.029 -34.331 1.00 94.75 87 TRP A O 1
ATOM 700 N N . ILE A 1 88 ? 11.113 -3.236 -34.070 1.00 91.75 88 ILE A N 1
ATOM 701 C CA . ILE A 1 88 ? 11.013 -3.656 -35.474 1.00 91.75 88 ILE A CA 1
ATOM 702 C C . ILE A 1 88 ? 10.842 -2.440 -36.381 1.00 91.75 88 ILE A C 1
ATOM 704 O O . ILE A 1 88 ? 11.525 -2.348 -37.399 1.00 91.75 88 ILE A O 1
ATOM 708 N N . VAL A 1 89 ? 9.967 -1.498 -36.019 1.00 90.56 89 VAL A N 1
ATOM 709 C CA . VAL A 1 89 ? 9.734 -0.285 -36.814 1.00 90.56 89 VAL A CA 1
ATOM 710 C C . VAL A 1 89 ? 11.011 0.553 -36.906 1.00 90.56 89 VAL A C 1
ATOM 712 O O . VAL A 1 89 ? 11.406 0.939 -38.005 1.00 90.56 89 VAL A O 1
ATOM 715 N N . ASP A 1 90 ? 11.695 0.790 -35.791 1.00 92.50 90 ASP A N 1
ATOM 716 C CA . ASP A 1 90 ? 12.932 1.572 -35.764 1.00 92.50 90 ASP A CA 1
ATOM 717 C C . ASP A 1 90 ? 14.102 0.892 -36.464 1.00 92.50 90 ASP A C 1
ATOM 719 O O . ASP A 1 90 ? 14.792 1.513 -37.276 1.00 92.50 90 ASP A O 1
ATOM 723 N N . ALA A 1 91 ? 14.302 -0.396 -36.188 1.00 92.50 91 ALA A N 1
ATOM 724 C CA . ALA A 1 91 ? 15.293 -1.203 -36.877 1.00 92.50 91 ALA A CA 1
ATOM 725 C C . ALA A 1 91 ? 15.017 -1.171 -38.381 1.00 92.50 91 ALA A C 1
ATOM 727 O O . ALA A 1 91 ? 15.919 -0.873 -39.155 1.00 92.50 91 ALA A O 1
ATOM 728 N N . SER A 1 92 ? 13.767 -1.366 -38.813 1.00 89.50 92 SER A N 1
ATOM 729 C CA . SER A 1 92 ? 13.411 -1.317 -40.234 1.00 89.50 92 SER A CA 1
ATOM 730 C C . SER A 1 92 ? 13.717 0.039 -40.877 1.00 89.50 92 SER A C 1
ATOM 732 O O . SER A 1 92 ? 14.170 0.077 -42.018 1.00 89.50 92 SER A O 1
ATOM 734 N N . LEU A 1 93 ? 13.551 1.148 -40.148 1.00 89.62 93 LEU A N 1
ATOM 735 C CA . LEU A 1 93 ? 13.879 2.485 -40.640 1.00 89.62 93 LEU A CA 1
ATOM 736 C C . LEU A 1 93 ? 15.390 2.668 -40.805 1.00 89.62 93 LEU A C 1
ATOM 738 O O . LEU A 1 93 ? 15.835 3.171 -41.841 1.00 89.62 93 LEU A O 1
ATOM 742 N N . ILE A 1 94 ? 16.185 2.226 -39.830 1.00 91.25 94 ILE A N 1
ATOM 743 C CA . ILE A 1 94 ? 17.650 2.279 -39.908 1.00 91.25 94 ILE A CA 1
ATOM 744 C C . ILE A 1 94 ? 18.174 1.391 -41.041 1.00 91.25 94 ILE A C 1
ATOM 746 O O . ILE A 1 94 ? 18.997 1.857 -41.836 1.00 91.25 94 ILE A O 1
ATOM 750 N N . LEU A 1 95 ? 17.637 0.173 -41.157 1.00 90.06 95 LEU A N 1
ATOM 751 C CA . LEU A 1 95 ? 17.976 -0.814 -42.184 1.00 90.06 95 LEU A CA 1
ATOM 752 C C . LEU A 1 95 ? 17.471 -0.424 -43.584 1.00 90.06 95 LEU A C 1
ATOM 754 O O . LEU A 1 95 ? 17.984 -0.935 -44.575 1.00 90.06 95 LEU A O 1
ATOM 758 N N . SER A 1 96 ? 16.472 0.460 -43.691 1.00 88.31 96 SER A N 1
ATOM 759 C CA . SER A 1 96 ? 15.914 0.848 -44.988 1.00 88.31 96 SER A CA 1
ATOM 760 C C . SER A 1 96 ? 16.955 1.556 -45.856 1.00 88.31 96 SER A C 1
ATOM 762 O O . SER A 1 96 ? 17.590 2.531 -45.442 1.00 88.31 96 SER A O 1
ATOM 764 N N . GLU A 1 97 ? 17.127 1.087 -47.089 1.00 85.25 97 GLU A N 1
ATOM 765 C CA . GLU A 1 97 ? 17.999 1.747 -48.055 1.00 85.25 97 GLU A CA 1
ATOM 766 C C . GLU A 1 97 ? 17.432 3.122 -48.420 1.00 85.25 97 GLU A C 1
ATOM 768 O O . GLU A 1 97 ? 16.267 3.259 -48.811 1.00 85.25 97 GLU A O 1
ATOM 773 N N . ARG A 1 98 ? 18.259 4.165 -48.297 1.00 82.81 98 ARG A N 1
ATOM 774 C CA . ARG A 1 98 ? 17.874 5.503 -48.736 1.00 82.81 98 ARG A CA 1
ATOM 775 C C . ARG A 1 98 ? 17.964 5.559 -50.263 1.00 82.81 98 ARG A C 1
ATOM 777 O O . ARG A 1 98 ? 19.065 5.400 -50.795 1.00 82.81 98 ARG A O 1
ATOM 784 N N . PRO A 1 99 ? 16.865 5.856 -50.979 1.00 76.88 99 PRO A N 1
ATOM 785 C CA . PRO A 1 99 ? 16.926 6.005 -52.425 1.00 76.88 99 PRO A CA 1
ATOM 786 C C . PRO A 1 99 ? 17.892 7.151 -52.783 1.00 76.88 99 PRO A C 1
ATOM 788 O O . PRO A 1 99 ? 17.775 8.254 -52.228 1.00 76.88 99 PRO A O 1
ATOM 791 N N . PRO A 1 100 ? 18.864 6.933 -53.686 1.00 71.00 100 PRO A N 1
ATOM 792 C CA . PRO A 1 100 ? 19.840 7.949 -54.054 1.00 71.00 100 PRO A CA 1
ATOM 793 C C . PRO A 1 100 ? 19.163 9.057 -54.870 1.00 71.00 100 PRO A C 1
ATOM 795 O O . PRO A 1 100 ? 19.064 8.993 -56.092 1.00 71.00 100 PRO A O 1
ATOM 798 N N . LEU A 1 101 ? 18.729 10.126 -54.195 1.00 65.44 101 LEU A N 1
ATOM 799 C CA . LEU A 1 101 ? 18.050 11.278 -54.813 1.00 65.44 101 LEU A CA 1
ATOM 800 C C . LEU A 1 101 ? 18.839 11.911 -55.979 1.00 65.44 101 LEU A C 1
ATOM 802 O O . LEU A 1 101 ? 18.244 12.525 -56.861 1.00 65.44 101 LEU A O 1
ATOM 806 N N . ARG A 1 102 ? 20.173 11.759 -56.003 1.00 61.12 102 ARG A N 1
ATOM 807 C CA . ARG A 1 102 ? 21.053 12.293 -57.058 1.00 61.12 102 ARG A CA 1
ATOM 808 C C . ARG A 1 102 ? 21.256 11.355 -58.258 1.00 61.12 102 ARG A C 1
ATOM 810 O O . ARG A 1 102 ? 21.577 11.858 -59.332 1.00 61.12 102 ARG A O 1
ATOM 817 N N . ALA A 1 103 ? 21.031 10.043 -58.124 1.00 57.75 103 ALA A N 1
ATOM 818 C CA . ALA A 1 103 ? 21.260 9.081 -59.215 1.00 57.75 103 ALA A CA 1
ATOM 819 C C . ALA A 1 103 ? 20.238 9.228 -60.359 1.00 57.75 103 ALA A C 1
ATOM 821 O O . ALA A 1 103 ? 20.562 9.007 -61.523 1.00 57.75 103 ALA A O 1
ATOM 822 N N . ARG A 1 104 ? 19.035 9.737 -60.052 1.00 55.59 104 ARG A N 1
ATOM 823 C CA . ARG A 1 104 ? 17.979 10.013 -61.042 1.00 55.59 104 ARG A CA 1
ATOM 824 C C . ARG A 1 104 ? 18.404 11.002 -62.139 1.00 55.59 104 ARG A C 1
ATOM 826 O O . ARG A 1 104 ? 17.800 11.014 -63.204 1.00 55.59 104 ARG A O 1
ATOM 833 N N . ARG A 1 105 ? 19.428 11.834 -61.896 1.00 59.47 105 ARG A N 1
ATOM 834 C CA . ARG A 1 105 ? 19.910 12.823 -62.876 1.00 59.47 105 ARG A CA 1
ATOM 835 C C . ARG A 1 105 ? 20.768 12.205 -63.989 1.00 59.47 105 ARG A C 1
ATOM 837 O O . ARG A 1 105 ? 20.893 12.830 -65.032 1.00 59.47 105 ARG A O 1
ATOM 844 N N . TRP A 1 106 ? 21.331 11.013 -63.775 1.00 56.31 106 TRP A N 1
ATOM 845 C CA . TRP A 1 106 ? 22.335 10.419 -64.670 1.00 56.31 106 TRP A CA 1
ATOM 846 C C . TRP A 1 106 ? 21.851 9.151 -65.391 1.00 56.31 106 TRP A C 1
ATOM 848 O O . TRP A 1 106 ? 22.380 8.828 -66.446 1.00 56.31 106 TRP A O 1
ATOM 858 N N . GLN A 1 107 ? 20.805 8.476 -64.897 1.00 58.75 107 GLN A N 1
ATOM 859 C CA . GLN A 1 107 ? 20.198 7.315 -65.566 1.00 58.75 107 GLN A CA 1
ATOM 860 C C . GLN A 1 107 ? 18.662 7.448 -65.633 1.00 58.75 107 GLN A C 1
ATOM 862 O O . GLN A 1 107 ? 17.955 6.955 -64.754 1.00 58.75 107 GLN A O 1
ATOM 867 N N . PRO A 1 108 ? 18.109 8.102 -66.672 1.00 55.88 108 PRO A N 1
ATOM 868 C CA . PRO A 1 108 ? 16.661 8.278 -66.834 1.00 55.88 108 PRO A CA 1
ATOM 869 C C . PRO A 1 108 ? 15.883 6.984 -67.165 1.00 55.88 108 PRO A C 1
ATOM 871 O O . PRO A 1 108 ? 14.656 7.022 -67.190 1.00 55.88 108 PRO A O 1
ATOM 874 N N . GLY A 1 109 ? 16.563 5.850 -67.394 1.00 58.44 109 GLY A N 1
ATOM 875 C CA . GLY A 1 109 ? 15.951 4.560 -67.759 1.00 58.44 109 GLY A CA 1
ATOM 876 C C . GLY A 1 109 ? 15.991 3.463 -66.686 1.00 58.44 109 GLY A C 1
ATOM 877 O O . GLY A 1 109 ? 15.393 2.406 -66.880 1.00 58.44 109 GLY A O 1
ATOM 878 N N . ALA A 1 110 ? 16.666 3.678 -65.552 1.00 60.12 110 ALA A N 1
ATOM 879 C CA . ALA A 1 110 ? 16.656 2.708 -64.461 1.00 60.12 110 ALA A CA 1
ATOM 880 C C . ALA A 1 110 ? 15.293 2.777 -63.750 1.00 60.12 110 ALA A C 1
ATOM 882 O O . ALA A 1 110 ? 15.026 3.701 -62.984 1.00 60.12 110 ALA A O 1
ATOM 883 N N . ASN A 1 111 ? 14.421 1.796 -64.000 1.00 53.31 111 ASN A N 1
ATOM 884 C CA . ASN A 1 111 ? 13.088 1.633 -63.395 1.00 53.31 111 ASN A CA 1
ATOM 885 C C . ASN A 1 111 ? 13.117 1.357 -61.869 1.00 53.31 111 ASN A C 1
ATOM 887 O O . ASN A 1 111 ? 12.240 0.680 -61.333 1.00 53.31 111 ASN A O 1
ATOM 891 N N . GLN A 1 112 ? 14.080 1.913 -61.126 1.00 58.28 112 GLN A N 1
ATOM 892 C CA . GLN A 1 112 ? 14.004 2.068 -59.671 1.00 58.28 112 GLN A CA 1
ATOM 893 C C . GLN A 1 112 ? 13.009 3.194 -59.365 1.00 58.28 112 GLN A C 1
ATOM 895 O O . GLN A 1 112 ? 13.344 4.339 -59.062 1.00 58.28 112 GLN A O 1
ATOM 900 N N . GLY A 1 113 ? 11.743 2.853 -59.600 1.00 59.59 113 GLY A N 1
ATOM 901 C CA . GLY A 1 113 ? 10.636 3.773 -59.732 1.00 59.59 113 GLY A CA 1
ATOM 902 C C . GLY A 1 113 ? 10.283 4.491 -58.439 1.00 59.59 113 GLY A C 1
ATOM 903 O O . GLY A 1 113 ? 10.582 4.058 -57.328 1.00 59.59 113 GLY A O 1
ATOM 904 N N . PHE A 1 114 ? 9.547 5.578 -58.624 1.00 73.44 114 PHE A N 1
ATOM 905 C CA . PHE A 1 114 ? 8.818 6.363 -57.630 1.00 73.44 114 PHE A CA 1
ATOM 906 C C . PHE A 1 114 ? 8.246 5.559 -56.436 1.00 73.44 114 PHE A C 1
ATOM 908 O O . PHE A 1 114 ? 8.195 6.078 -55.324 1.00 73.44 114 PHE A O 1
ATOM 915 N N . GLY A 1 115 ? 7.902 4.278 -56.626 1.00 79.00 115 GLY A N 1
ATOM 916 C CA . GLY A 1 115 ? 7.496 3.350 -55.566 1.00 79.00 115 GLY A CA 1
ATOM 917 C C . GLY A 1 115 ? 8.527 3.127 -54.448 1.00 79.00 115 GLY A C 1
ATOM 918 O O . GLY A 1 115 ? 8.133 3.050 -53.288 1.00 79.00 115 GLY A O 1
ATOM 919 N N . ALA A 1 116 ? 9.834 3.084 -54.734 1.00 78.12 116 ALA A N 1
ATOM 920 C CA . ALA A 1 116 ? 10.861 2.933 -53.693 1.00 78.12 116 ALA A CA 1
ATOM 921 C C . ALA A 1 116 ? 10.953 4.184 -52.800 1.00 78.12 116 ALA A C 1
ATOM 923 O O . ALA A 1 116 ? 11.042 4.075 -51.577 1.00 78.12 116 ALA A O 1
ATOM 924 N N . LEU A 1 117 ? 10.847 5.369 -53.412 1.00 82.06 117 LEU A N 1
ATOM 925 C CA . LEU A 1 117 ? 10.790 6.651 -52.709 1.00 82.06 117 LEU A CA 1
ATOM 926 C C . LEU A 1 117 ? 9.512 6.774 -51.869 1.00 82.06 117 LEU A C 1
ATOM 928 O O . LEU A 1 117 ? 9.585 7.174 -50.711 1.00 82.06 117 LEU A O 1
ATOM 932 N N . LEU A 1 118 ? 8.360 6.394 -52.432 1.00 84.19 118 LEU A N 1
ATOM 933 C CA . LEU A 1 118 ? 7.083 6.358 -51.718 1.00 84.19 118 LEU A CA 1
ATOM 934 C C . LEU A 1 118 ? 7.115 5.376 -50.546 1.00 84.19 118 LEU A C 1
ATOM 936 O O . LEU A 1 118 ? 6.658 5.732 -49.471 1.00 84.19 118 LEU A O 1
ATOM 940 N N . ARG A 1 119 ? 7.677 4.173 -50.715 1.00 81.62 119 ARG A N 1
ATOM 941 C CA . ARG A 1 119 ? 7.793 3.174 -49.639 1.00 81.62 119 ARG A CA 1
ATOM 942 C C . ARG A 1 119 ? 8.685 3.673 -48.502 1.00 81.62 119 ARG A C 1
ATOM 944 O O . ARG A 1 119 ? 8.319 3.534 -47.339 1.00 81.62 119 ARG A O 1
ATOM 951 N N . TRP A 1 120 ? 9.821 4.287 -48.836 1.00 85.25 120 TRP A N 1
ATOM 952 C CA . TRP A 1 120 ? 10.716 4.903 -47.855 1.00 85.25 120 TRP A CA 1
ATOM 953 C C . TRP A 1 120 ? 10.044 6.081 -47.130 1.00 85.25 120 TRP A C 1
ATOM 955 O O . TRP A 1 120 ? 10.030 6.132 -45.902 1.00 85.25 120 TRP A O 1
ATOM 965 N N . GLY A 1 121 ? 9.412 6.990 -47.881 1.00 86.00 121 GLY A N 1
ATOM 966 C CA . GLY A 1 121 ? 8.679 8.130 -47.327 1.00 86.00 121 GLY A CA 1
ATOM 967 C C . GLY A 1 121 ? 7.474 7.712 -46.482 1.00 86.00 121 GLY A C 1
ATOM 968 O O . GLY A 1 121 ? 7.236 8.290 -45.428 1.00 86.00 121 GLY A O 1
ATOM 969 N N . PHE A 1 122 ? 6.752 6.667 -46.888 1.00 86.62 122 PHE A N 1
ATOM 970 C CA . PHE A 1 122 ? 5.656 6.088 -46.117 1.00 86.62 122 PHE A CA 1
ATOM 971 C C . PHE A 1 122 ? 6.155 5.514 -44.788 1.00 86.62 122 PHE A C 1
ATOM 973 O O . PHE A 1 122 ? 5.558 5.798 -43.755 1.00 86.62 122 PHE A O 1
ATOM 980 N N . GLY A 1 123 ? 7.282 4.790 -44.786 1.00 83.00 123 GLY A N 1
ATOM 981 C CA . GLY A 1 123 ? 7.915 4.313 -43.551 1.00 83.00 123 GLY A CA 1
ATOM 982 C C . GLY A 1 123 ? 8.272 5.456 -42.595 1.00 83.00 123 GLY A C 1
ATOM 983 O O . GLY A 1 123 ? 8.006 5.370 -41.396 1.00 83.00 123 GLY A O 1
ATOM 984 N N . LEU A 1 124 ? 8.786 6.567 -43.130 1.00 87.00 124 LEU A N 1
ATOM 985 C CA . LEU A 1 124 ? 9.064 7.774 -42.352 1.00 87.00 124 LEU A CA 1
ATOM 986 C C . LEU A 1 124 ? 7.784 8.412 -41.780 1.00 87.00 124 LEU A C 1
ATOM 988 O O . LEU A 1 124 ? 7.751 8.761 -40.603 1.00 87.00 124 LEU A O 1
ATOM 992 N N . VAL A 1 125 ? 6.723 8.546 -42.581 1.00 89.44 125 VAL A N 1
ATOM 993 C CA . VAL A 1 125 ? 5.437 9.118 -42.138 1.00 89.44 125 VAL A CA 1
ATOM 994 C C . VAL A 1 125 ? 4.783 8.250 -41.068 1.00 89.44 125 VAL A C 1
ATOM 996 O O . VAL A 1 125 ? 4.353 8.773 -40.042 1.00 89.44 125 VAL A O 1
ATOM 999 N N . VAL A 1 126 ? 4.751 6.928 -41.265 1.00 87.50 126 VAL A N 1
ATOM 1000 C CA . VAL A 1 126 ? 4.255 5.976 -40.261 1.00 87.50 126 VAL A CA 1
ATOM 1001 C C . VAL A 1 126 ? 5.047 6.122 -38.967 1.00 87.50 126 VAL A C 1
ATOM 1003 O O . VAL A 1 126 ? 4.453 6.151 -37.892 1.00 87.50 126 VAL A O 1
ATOM 1006 N N . ARG A 1 127 ? 6.370 6.297 -39.048 1.00 85.88 127 ARG A N 1
ATOM 1007 C CA . ARG A 1 127 ? 7.193 6.531 -37.861 1.00 85.88 127 ARG A CA 1
ATOM 1008 C C . ARG A 1 127 ? 6.840 7.838 -37.153 1.00 85.88 127 ARG A C 1
ATOM 1010 O O . ARG A 1 127 ? 6.669 7.823 -35.939 1.00 85.88 127 ARG A O 1
ATOM 1017 N N . VAL A 1 128 ? 6.713 8.946 -37.884 1.00 88.44 128 VAL A N 1
ATOM 1018 C CA . VAL A 1 128 ? 6.303 10.242 -37.313 1.00 88.44 128 VAL A CA 1
ATOM 1019 C C . VAL A 1 128 ? 4.937 10.122 -36.634 1.00 88.44 128 VAL A C 1
ATOM 1021 O O . VAL A 1 128 ? 4.763 10.627 -35.529 1.00 88.44 128 VAL A O 1
ATOM 1024 N N . ALA A 1 129 ? 3.993 9.406 -37.249 1.00 89.75 129 ALA A N 1
ATOM 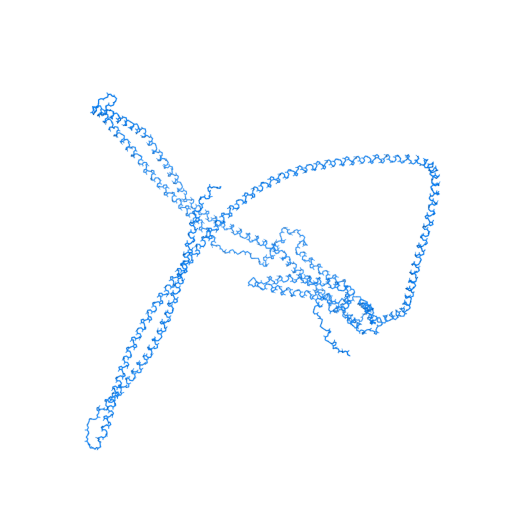1025 C CA . ALA A 1 129 ? 2.677 9.160 -36.670 1.00 89.75 129 ALA A CA 1
ATOM 1026 C C . ALA A 1 129 ? 2.759 8.326 -35.381 1.00 89.75 129 ALA A C 1
ATOM 1028 O O . ALA A 1 129 ? 2.162 8.712 -34.379 1.00 89.75 129 ALA A O 1
ATOM 1029 N N . ILE A 1 130 ? 3.533 7.232 -35.373 1.00 88.19 130 ILE A N 1
ATOM 1030 C CA . ILE A 1 130 ? 3.755 6.407 -34.174 1.00 88.19 130 ILE A CA 1
ATOM 1031 C C . ILE A 1 130 ? 4.357 7.253 -33.052 1.00 88.19 130 ILE A C 1
ATOM 1033 O O . ILE A 1 130 ? 3.858 7.215 -31.936 1.00 88.19 130 ILE A O 1
ATOM 1037 N N . VAL A 1 131 ? 5.381 8.055 -33.349 1.00 87.00 131 VAL A N 1
ATOM 1038 C CA . VAL A 1 131 ? 6.043 8.912 -32.356 1.00 87.00 131 VAL A CA 1
ATOM 1039 C C . VAL A 1 131 ? 5.104 9.997 -31.838 1.00 87.00 131 VAL A C 1
ATOM 1041 O O . VAL A 1 131 ? 5.095 10.257 -30.642 1.00 87.00 131 VAL A O 1
ATOM 1044 N N . ALA A 1 132 ? 4.278 10.602 -32.693 1.00 88.31 132 ALA A N 1
ATOM 1045 C CA . ALA A 1 132 ? 3.282 11.581 -32.266 1.00 88.31 132 ALA A CA 1
ATOM 1046 C C . ALA A 1 132 ? 2.226 10.955 -31.339 1.00 88.31 132 ALA A C 1
ATOM 1048 O O . ALA A 1 132 ? 1.891 11.539 -30.309 1.00 88.31 132 ALA A O 1
ATOM 1049 N N . VAL A 1 133 ? 1.744 9.750 -31.665 1.00 89.31 133 VAL A N 1
ATOM 1050 C CA . VAL A 1 133 ? 0.826 8.986 -30.803 1.00 89.31 133 VAL A CA 1
ATOM 1051 C C . VAL A 1 133 ? 1.506 8.619 -29.483 1.00 89.31 133 VAL A C 1
ATOM 1053 O O . VAL A 1 133 ? 0.909 8.798 -28.425 1.00 89.31 133 VAL A O 1
ATOM 1056 N N . SER A 1 134 ? 2.765 8.187 -29.526 1.00 85.69 134 SER A N 1
ATOM 1057 C CA . SER A 1 134 ? 3.593 7.936 -28.344 1.00 85.69 134 SER A CA 1
ATOM 1058 C C . SER A 1 134 ? 3.729 9.173 -27.468 1.00 85.69 134 SER A C 1
ATOM 1060 O O . SER A 1 134 ? 3.422 9.129 -26.288 1.00 85.69 134 SER A O 1
ATOM 1062 N N . LEU A 1 135 ? 4.110 10.319 -28.025 1.00 87.56 135 LEU A N 1
ATOM 1063 C CA . LEU A 1 135 ? 4.241 11.561 -27.262 1.00 87.56 135 LEU A CA 1
ATOM 1064 C C . LEU A 1 135 ? 2.914 11.985 -26.627 1.00 87.56 135 LEU A C 1
ATOM 1066 O O . LEU A 1 135 ? 2.903 12.458 -25.491 1.00 87.56 135 LEU A O 1
ATOM 1070 N N . TYR A 1 136 ? 1.804 11.785 -27.337 1.00 89.75 136 TYR A N 1
ATOM 1071 C CA . TYR A 1 136 ? 0.474 12.116 -26.838 1.00 89.75 136 TYR A CA 1
ATOM 1072 C C . TYR A 1 136 ? 0.004 11.176 -25.720 1.00 89.75 136 TYR A C 1
ATOM 1074 O O . TYR A 1 136 ? -0.651 11.619 -24.781 1.00 89.75 136 TYR A O 1
ATOM 1082 N N . VAL A 1 137 ? 0.330 9.884 -25.803 1.00 88.50 137 VAL A N 1
ATOM 1083 C CA . VAL A 1 137 ? -0.139 8.869 -24.849 1.00 88.50 137 VAL A CA 1
ATOM 1084 C C . VAL A 1 137 ? 0.893 8.620 -23.750 1.00 88.50 137 VAL A C 1
ATOM 1086 O O . VAL A 1 137 ? 0.599 8.792 -22.568 1.00 88.50 137 VAL A O 1
ATOM 1089 N N . THR A 1 138 ? 2.110 8.240 -24.120 1.00 86.69 138 THR A N 1
ATOM 1090 C CA . THR A 1 138 ? 3.193 7.800 -23.233 1.00 86.69 138 THR A CA 1
ATOM 1091 C C . THR A 1 138 ? 3.633 8.894 -22.267 1.00 86.69 138 THR A C 1
ATOM 1093 O O . THR A 1 138 ? 3.840 8.604 -21.088 1.00 86.69 138 THR A O 1
ATOM 1096 N N . ALA A 1 139 ? 3.729 10.156 -22.698 1.00 84.88 139 ALA A N 1
ATOM 1097 C CA . ALA A 1 139 ? 4.225 11.217 -21.821 1.00 84.88 139 ALA A CA 1
ATOM 1098 C C . ALA A 1 139 ? 3.306 11.527 -20.618 1.00 84.88 139 ALA A C 1
ATOM 1100 O O . ALA A 1 139 ? 3.812 11.543 -19.490 1.00 84.88 139 ALA A O 1
ATOM 1101 N N . PRO A 1 140 ? 1.972 11.673 -20.775 1.00 84.56 140 PRO A N 1
ATOM 1102 C CA . PRO A 1 140 ? 1.065 11.763 -19.630 1.00 84.56 140 PRO A CA 1
ATOM 1103 C C . PRO A 1 140 ? 1.158 10.567 -18.673 1.00 84.56 140 PRO A C 1
ATOM 1105 O O . PRO A 1 140 ? 1.022 10.729 -17.458 1.00 84.56 140 PRO A O 1
ATOM 1108 N N . PHE A 1 141 ? 1.374 9.355 -19.195 1.00 83.06 141 PHE A N 1
ATOM 1109 C CA . PHE A 1 141 ? 1.516 8.156 -18.367 1.00 83.06 141 PHE A CA 1
ATOM 1110 C C . PHE A 1 141 ? 2.846 8.118 -17.613 1.00 83.06 141 PHE A C 1
ATOM 1112 O O . PHE A 1 141 ? 2.847 7.802 -16.423 1.00 83.06 141 PHE A O 1
ATOM 1119 N N . LEU A 1 142 ? 3.952 8.500 -18.253 1.00 80.69 142 LEU A N 1
ATOM 1120 C CA . LEU A 1 142 ? 5.248 8.623 -17.586 1.00 80.69 142 LEU A CA 1
ATOM 1121 C C . LEU A 1 142 ? 5.180 9.664 -16.459 1.00 80.69 142 LEU A C 1
ATOM 1123 O O . LEU A 1 142 ? 5.669 9.416 -15.358 1.00 80.69 142 LEU A O 1
ATOM 1127 N N . ALA A 1 143 ? 4.477 10.778 -16.691 1.00 81.31 143 ALA A N 1
ATOM 1128 C CA . ALA A 1 143 ? 4.240 11.792 -15.669 1.00 81.31 143 ALA A CA 1
ATOM 1129 C C . ALA A 1 143 ? 3.460 11.248 -14.464 1.00 81.31 143 ALA A C 1
ATOM 1131 O O . ALA A 1 143 ? 3.817 11.532 -13.322 1.00 81.31 143 ALA A O 1
ATOM 1132 N N . LYS A 1 144 ? 2.436 10.416 -14.698 1.00 82.19 144 LYS A N 1
ATOM 1133 C CA . LYS A 1 144 ? 1.690 9.735 -13.623 1.00 82.19 144 LYS A CA 1
ATOM 1134 C C . LYS A 1 144 ? 2.555 8.759 -12.820 1.00 82.19 144 LYS A C 1
ATOM 1136 O O . LYS A 1 144 ? 2.279 8.563 -11.641 1.00 82.19 144 LYS A O 1
ATOM 1141 N N . LEU A 1 145 ? 3.543 8.125 -13.450 1.00 80.50 145 LEU A N 1
ATOM 1142 C CA . LEU A 1 145 ? 4.429 7.156 -12.799 1.00 80.50 145 LEU A CA 1
ATOM 1143 C C . LEU A 1 145 ? 5.473 7.834 -11.923 1.00 80.50 145 LEU A C 1
ATOM 1145 O O . LEU A 1 145 ? 5.647 7.449 -10.773 1.00 80.50 145 LEU A O 1
ATOM 1149 N N . ILE A 1 146 ? 6.132 8.858 -12.454 1.00 82.06 146 ILE A N 1
ATOM 1150 C CA . ILE A 1 146 ? 7.153 9.603 -11.714 1.00 82.06 146 ILE A CA 1
ATOM 1151 C C . ILE A 1 146 ? 6.511 10.390 -10.557 1.00 82.06 146 ILE A C 1
ATOM 1153 O O . ILE A 1 146 ? 7.109 10.491 -9.494 1.00 82.06 146 ILE A O 1
ATOM 1157 N N . ARG A 1 147 ? 5.269 10.876 -10.716 1.00 82.62 147 ARG A N 1
ATOM 1158 C CA . ARG A 1 147 ? 4.498 11.558 -9.654 1.00 82.62 147 ARG A CA 1
ATOM 1159 C C . ARG A 1 147 ? 3.593 10.629 -8.841 1.00 82.62 147 ARG A C 1
ATOM 1161 O O . ARG A 1 147 ? 2.585 11.073 -8.288 1.00 82.62 147 ARG A O 1
ATOM 1168 N N . ALA A 1 148 ? 3.890 9.332 -8.792 1.00 82.31 148 ALA A N 1
ATOM 1169 C CA . ALA A 1 148 ? 3.063 8.391 -8.040 1.00 82.31 148 ALA A CA 1
ATOM 1170 C C . ALA A 1 148 ? 2.972 8.771 -6.550 1.00 82.31 148 ALA A C 1
ATOM 1172 O O . ALA A 1 148 ? 1.884 8.691 -5.975 1.00 82.31 148 ALA A O 1
ATOM 1173 N N . ASP A 1 149 ? 4.072 9.256 -5.970 1.00 82.00 149 ASP A N 1
ATOM 1174 C CA . ASP A 1 149 ? 4.146 9.664 -4.564 1.00 82.00 149 ASP A CA 1
ATOM 1175 C C . ASP A 1 149 ? 3.354 10.952 -4.293 1.00 82.00 149 ASP A C 1
ATOM 1177 O O . ASP A 1 149 ? 2.601 11.029 -3.320 1.00 82.00 149 ASP A O 1
ATOM 1181 N N . ASP A 1 150 ? 3.409 11.931 -5.200 1.00 84.00 150 ASP A N 1
ATOM 1182 C CA . ASP A 1 150 ? 2.608 13.157 -5.097 1.00 84.00 150 ASP A CA 1
ATOM 1183 C C . ASP A 1 150 ? 1.108 12.851 -5.180 1.00 84.00 150 ASP A C 1
ATOM 1185 O O . ASP A 1 150 ? 0.304 13.384 -4.415 1.00 84.00 150 ASP A O 1
ATOM 1189 N N . ILE A 1 151 ? 0.712 11.934 -6.069 1.00 82.75 151 ILE A N 1
ATOM 1190 C CA . ILE A 1 151 ? -0.680 11.481 -6.186 1.00 82.75 151 ILE A CA 1
ATOM 1191 C C . ILE A 1 151 ? -1.116 10.731 -4.921 1.00 82.75 151 ILE A C 1
ATOM 1193 O O . ILE A 1 151 ? -2.249 10.914 -4.468 1.00 82.75 151 ILE A O 1
ATOM 1197 N N . ALA A 1 152 ? -0.244 9.894 -4.354 1.00 83.50 152 ALA A N 1
ATOM 1198 C CA . ALA A 1 152 ? -0.519 9.177 -3.113 1.00 83.50 152 ALA A CA 1
ATOM 1199 C C . ALA A 1 152 ? -0.678 10.146 -1.935 1.00 83.50 152 ALA A C 1
ATOM 1201 O O . ALA A 1 152 ? -1.645 10.032 -1.185 1.00 83.50 152 ALA A O 1
ATOM 1202 N N . SER A 1 153 ? 0.200 11.144 -1.815 1.00 86.19 153 SER A N 1
ATOM 1203 C CA . SER A 1 153 ? 0.108 12.159 -0.762 1.00 86.19 153 SER A CA 1
ATOM 1204 C C . SER A 1 153 ? -1.133 13.045 -0.916 1.00 86.19 153 SER A C 1
ATOM 1206 O O . SER A 1 153 ? -1.826 13.304 0.067 1.00 86.19 153 SER A O 1
ATOM 1208 N N . TYR A 1 154 ? -1.487 13.448 -2.141 1.00 88.38 154 TYR A N 1
ATOM 1209 C CA . TYR A 1 154 ? -2.727 14.178 -2.415 1.00 88.38 154 TYR A CA 1
ATOM 1210 C C . TYR A 1 154 ? -3.963 13.357 -2.027 1.00 88.38 154 TYR A C 1
ATOM 1212 O O . TYR A 1 154 ? -4.880 13.867 -1.382 1.00 88.38 154 TYR A O 1
ATOM 1220 N N . HIS A 1 155 ? -3.988 12.074 -2.396 1.00 87.12 155 HIS A N 1
ATOM 1221 C CA . HIS A 1 155 ? -5.081 11.172 -2.042 1.00 87.12 155 HIS A CA 1
ATOM 1222 C C . HIS A 1 155 ? -5.177 10.960 -0.530 1.00 87.12 155 HIS A C 1
ATOM 1224 O O . HIS A 1 155 ? -6.274 11.034 0.017 1.00 87.12 155 HIS A O 1
ATOM 1230 N N . GLN A 1 156 ? -4.044 10.799 0.153 1.00 88.38 156 GLN A N 1
ATOM 1231 C CA . GLN A 1 156 ? -3.988 10.687 1.606 1.00 88.38 156 GLN A CA 1
ATOM 1232 C C . GLN A 1 156 ? -4.579 11.930 2.283 1.00 88.38 156 GLN A C 1
ATOM 1234 O O . GLN A 1 156 ? -5.469 11.794 3.121 1.00 88.38 156 GLN A O 1
ATOM 1239 N N . ARG A 1 157 ? -4.201 13.140 1.844 1.00 89.19 157 ARG A N 1
ATOM 1240 C CA . ARG A 1 157 ? -4.809 14.393 2.333 1.00 89.19 157 ARG A CA 1
ATOM 1241 C C . ARG A 1 157 ? -6.318 14.425 2.092 1.00 89.19 157 ARG A C 1
ATOM 1243 O O . ARG A 1 157 ? -7.068 14.893 2.940 1.00 89.19 157 ARG A O 1
ATOM 1250 N N . GLN A 1 158 ? -6.785 13.918 0.951 1.00 89.56 158 GLN A N 1
ATOM 1251 C CA . GLN A 1 158 ? -8.214 13.849 0.646 1.00 89.56 158 GLN A CA 1
ATOM 1252 C C . GLN A 1 158 ? -8.959 12.865 1.563 1.00 89.56 158 GLN A C 1
ATOM 1254 O O . GLN A 1 158 ? -10.085 13.137 1.979 1.00 89.56 158 GLN A O 1
ATOM 1259 N N . VAL A 1 159 ? -8.341 11.729 1.890 1.00 89.06 159 VAL A N 1
ATOM 1260 C CA . VAL A 1 159 ? -8.880 10.745 2.838 1.00 89.06 159 VAL A CA 1
ATOM 1261 C C . VAL A 1 159 ? -8.916 11.323 4.253 1.00 89.06 159 VAL A C 1
ATOM 1263 O O . VAL A 1 159 ? -9.936 11.207 4.929 1.00 89.06 159 VAL A O 1
ATOM 1266 N N . GLU A 1 160 ? -7.856 12.004 4.681 1.00 89.12 160 GLU A N 1
ATOM 1267 C CA . GLU A 1 160 ? -7.799 12.701 5.971 1.00 89.12 160 GLU A CA 1
ATOM 1268 C C . GLU A 1 160 ? -8.865 13.792 6.069 1.00 89.12 160 GLU A C 1
ATOM 1270 O O . GLU A 1 160 ? -9.591 13.851 7.057 1.00 89.12 160 GLU A O 1
ATOM 1275 N N . GLN A 1 161 ? -9.039 14.603 5.022 1.00 91.00 161 GLN A N 1
ATOM 1276 C CA . GLN A 1 161 ? -10.111 15.599 4.954 1.00 91.00 161 GLN A CA 1
ATOM 1277 C C . GLN A 1 161 ? -11.498 14.958 5.024 1.00 91.00 161 GLN A C 1
ATOM 1279 O O . GLN A 1 161 ? -12.376 15.486 5.702 1.00 91.00 161 GLN A O 1
ATOM 1284 N N . TYR A 1 162 ? -11.704 13.822 4.354 1.00 92.00 162 TYR A N 1
ATOM 1285 C CA . TYR A 1 162 ? -12.961 13.080 4.426 1.00 92.00 162 TYR A CA 1
ATOM 1286 C C . TYR A 1 162 ? -13.260 12.612 5.857 1.00 92.00 162 TYR A C 1
ATOM 1288 O O . TYR A 1 162 ? -14.376 12.813 6.340 1.00 92.00 162 TYR A O 1
ATOM 1296 N N . TYR A 1 163 ? -12.273 12.039 6.554 1.00 89.12 163 TYR A N 1
ATOM 1297 C CA . TYR A 1 163 ? -12.439 11.629 7.950 1.00 89.12 163 TYR A CA 1
ATOM 1298 C C . TYR A 1 163 ? -12.640 12.827 8.877 1.00 89.12 163 TYR A C 1
ATOM 1300 O O . TYR A 1 163 ? -13.582 12.819 9.657 1.00 89.12 163 TYR A O 1
ATOM 1308 N N . ALA A 1 164 ? -11.866 13.901 8.718 1.00 90.12 164 ALA A N 1
ATOM 1309 C CA . ALA A 1 164 ? -12.020 15.114 9.515 1.00 90.12 164 ALA A CA 1
ATOM 1310 C C . ALA A 1 164 ? -13.410 15.754 9.344 1.00 90.12 164 ALA A C 1
ATOM 1312 O O . ALA A 1 164 ? -14.035 16.153 10.325 1.00 90.12 164 ALA A O 1
ATOM 1313 N N . GLN A 1 165 ? -13.933 15.824 8.114 1.00 91.31 165 GLN A N 1
ATOM 1314 C CA . GLN A 1 165 ? -15.289 16.323 7.848 1.00 91.31 165 GLN A CA 1
ATOM 1315 C C . GLN A 1 165 ? -16.359 15.417 8.455 1.00 91.31 165 GLN A C 1
ATOM 1317 O O . GLN A 1 165 ? -17.349 15.900 9.015 1.00 91.31 165 GLN A O 1
ATOM 1322 N N . ARG A 1 166 ? -16.165 14.100 8.361 1.00 87.88 166 ARG A N 1
ATOM 1323 C CA . ARG A 1 166 ? -17.062 13.123 8.970 1.00 87.88 166 ARG A CA 1
ATOM 1324 C C . ARG A 1 166 ? -17.060 13.265 10.492 1.00 87.88 166 ARG A C 1
ATOM 1326 O O . ARG A 1 166 ? -18.129 13.435 11.065 1.00 87.88 166 ARG A O 1
ATOM 1333 N N . ASP A 1 167 ? -15.898 13.307 11.130 1.00 88.19 167 ASP A N 1
ATOM 1334 C CA . ASP A 1 167 ? -15.751 13.470 12.581 1.00 88.19 167 ASP A CA 1
ATOM 1335 C C . ASP A 1 167 ? -16.316 14.810 13.071 1.00 88.19 167 ASP A C 1
ATOM 1337 O O . ASP A 1 167 ? -16.991 14.869 14.102 1.00 88.19 167 ASP A 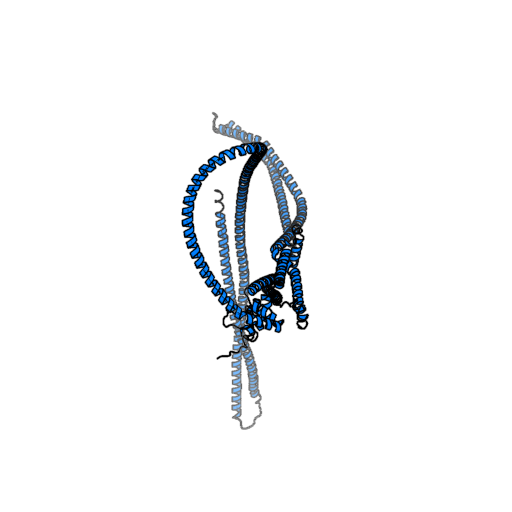O 1
ATOM 1341 N N . ALA A 1 168 ? -16.130 15.889 12.305 1.00 88.88 168 ALA A N 1
ATOM 1342 C CA . ALA A 1 168 ? -16.760 17.180 12.579 1.00 88.88 168 ALA A CA 1
ATOM 1343 C C . ALA A 1 168 ? -18.295 17.092 12.519 1.00 88.88 168 ALA A C 1
ATOM 1345 O O . ALA A 1 168 ? -18.985 17.622 13.389 1.00 88.88 168 ALA A O 1
ATOM 1346 N N . THR A 1 169 ? -18.840 16.371 11.536 1.00 89.19 169 THR A N 1
ATOM 1347 C CA . THR A 1 169 ? -20.291 16.157 11.413 1.00 89.19 169 THR A CA 1
ATOM 1348 C C . THR A 1 169 ? -20.831 15.334 12.585 1.00 89.19 169 THR A C 1
ATOM 1350 O O . THR A 1 169 ? -21.869 15.668 13.153 1.00 89.19 169 THR A O 1
ATOM 1353 N N . LEU A 1 170 ? -20.109 14.288 12.990 1.00 88.06 170 LEU A N 1
ATOM 1354 C CA . LEU A 1 170 ? -20.500 13.402 14.088 1.00 88.06 170 LEU A CA 1
ATOM 1355 C C . LEU A 1 170 ? -20.440 14.094 15.440 1.00 88.06 170 LEU A C 1
ATOM 1357 O O . LEU A 1 170 ? -21.398 14.045 16.205 1.00 88.06 170 LEU A O 1
ATOM 1361 N N . SER A 1 171 ? -19.337 14.783 15.718 1.00 88.69 171 SER A N 1
ATOM 1362 C CA . SER A 1 171 ? -19.210 15.580 16.935 1.00 88.69 171 SER A CA 1
ATOM 1363 C C . SER A 1 171 ? -20.261 16.691 16.988 1.00 88.69 171 SER A C 1
ATOM 1365 O O . SER A 1 171 ? -20.791 16.954 18.065 1.00 88.69 171 SER A O 1
ATOM 1367 N N . GLY A 1 172 ? -20.629 17.282 15.845 1.00 91.50 172 GLY A N 1
ATOM 1368 C CA . GLY A 1 172 ? -21.758 18.206 15.731 1.00 91.50 172 GLY A CA 1
ATOM 1369 C C . GLY A 1 172 ? -23.091 17.574 16.147 1.00 91.50 172 GLY A C 1
ATOM 1370 O O . GLY A 1 172 ? -23.764 18.106 17.026 1.00 91.50 172 GLY A O 1
ATOM 1371 N N . GLN A 1 173 ? -23.436 16.410 15.586 1.00 92.00 173 GLN A N 1
ATOM 1372 C CA . GLN A 1 173 ? -24.680 15.692 15.909 1.00 92.00 173 GLN A CA 1
ATOM 1373 C C . GLN A 1 173 ? -24.742 15.238 17.372 1.00 92.00 173 GLN A C 1
ATOM 1375 O O . GLN A 1 173 ? -25.783 15.372 18.018 1.00 92.00 173 GLN A O 1
ATOM 1380 N N . THR A 1 174 ? -23.631 14.727 17.913 1.00 91.88 174 THR A N 1
ATOM 1381 C CA . THR A 1 174 ? -23.547 14.350 19.328 1.00 91.88 174 THR A CA 1
ATOM 1382 C C . THR A 1 174 ? -23.747 15.575 20.212 1.00 91.88 174 THR A C 1
ATOM 1384 O O . THR A 1 174 ? -24.595 15.525 21.093 1.00 91.88 174 THR A O 1
ATOM 1387 N N . ARG A 1 175 ? -23.053 16.692 19.938 1.00 92.12 175 ARG A N 1
ATOM 1388 C CA . ARG A 1 175 ? -23.188 17.942 20.710 1.00 92.12 175 ARG A CA 1
ATOM 1389 C C . ARG A 1 175 ? -24.610 18.490 20.700 1.00 92.12 175 ARG A C 1
ATOM 1391 O O . ARG A 1 175 ? -25.089 18.950 21.730 1.00 92.12 175 ARG A O 1
ATOM 1398 N N . GLU A 1 176 ? -25.284 18.449 19.555 1.00 93.12 176 GLU A N 1
ATOM 1399 C CA . GLU A 1 176 ? -26.663 18.928 19.442 1.00 93.12 176 GLU A CA 1
ATOM 1400 C C . GLU A 1 176 ? -27.619 18.090 20.305 1.00 93.12 176 GLU A C 1
ATOM 1402 O O . GLU A 1 176 ? -28.410 18.641 21.074 1.00 93.12 176 GLU A O 1
ATOM 1407 N N . ARG A 1 177 ? -27.506 16.755 20.251 1.00 91.81 177 ARG A N 1
ATOM 1408 C CA . ARG A 1 177 ? -28.337 15.854 21.067 1.00 91.81 177 ARG A CA 1
ATOM 1409 C C . ARG A 1 177 ? -27.990 15.910 22.556 1.00 91.81 177 ARG A C 1
ATOM 1411 O O . ARG A 1 177 ? -28.897 15.873 23.387 1.00 91.81 177 ARG A O 1
ATOM 1418 N N . THR A 1 178 ? -26.709 16.024 22.915 1.00 92.00 178 THR A N 1
ATOM 1419 C CA . THR A 1 178 ? -26.302 16.160 24.321 1.00 92.00 178 THR A CA 1
ATOM 1420 C C . THR A 1 178 ? -26.761 17.489 24.903 1.00 92.00 178 THR A C 1
ATOM 1422 O O . THR A 1 178 ? -27.258 17.492 26.022 1.00 92.00 178 THR A O 1
ATOM 1425 N N . ALA A 1 179 ? -26.714 18.592 24.146 1.00 92.38 179 ALA A N 1
ATOM 1426 C CA . ALA A 1 179 ? -27.213 19.891 24.604 1.00 92.38 179 ALA A CA 1
ATOM 1427 C C . ALA A 1 179 ? -28.713 19.854 24.956 1.00 92.38 179 ALA A C 1
ATOM 1429 O O . ALA A 1 179 ? -29.130 20.425 25.967 1.00 92.38 179 ALA A O 1
ATOM 1430 N N . GLN A 1 180 ? -29.526 19.138 24.169 1.00 91.44 180 GLN A N 1
ATOM 1431 C CA . GLN A 1 180 ? -30.949 18.943 24.472 1.00 91.44 180 GLN A CA 1
ATOM 1432 C C . GLN A 1 180 ? -31.144 18.181 25.791 1.00 91.44 180 GLN A C 1
ATOM 1434 O O . GLN A 1 180 ? -31.917 18.607 26.648 1.00 91.44 180 GLN A O 1
ATOM 1439 N N . ILE A 1 181 ? -30.403 17.093 25.999 1.00 91.75 181 ILE A N 1
ATOM 1440 C CA . ILE A 1 181 ? -30.469 16.284 27.226 1.00 91.75 181 ILE A CA 1
ATOM 1441 C C . ILE A 1 181 ? -29.983 17.082 28.436 1.00 91.75 181 ILE A C 1
ATOM 1443 O O . ILE A 1 181 ? -30.648 17.103 29.469 1.00 91.75 181 ILE A O 1
ATOM 1447 N N . GLU A 1 182 ? -28.859 17.782 28.309 1.00 92.44 182 GLU A N 1
ATOM 1448 C CA . GLU A 1 182 ? -28.313 18.629 29.367 1.00 92.44 182 GLU A CA 1
ATOM 1449 C C . GLU A 1 182 ? -29.308 19.701 29.808 1.00 92.44 182 GLU A C 1
ATOM 1451 O O . GLU A 1 182 ? -29.426 19.945 31.007 1.00 92.44 182 GLU A O 1
ATOM 1456 N N . SER A 1 183 ? -30.055 20.307 28.877 1.00 92.38 183 SER A N 1
ATOM 1457 C CA . SER A 1 183 ? -31.097 21.278 29.231 1.00 92.38 183 SER A CA 1
ATOM 1458 C C . SER A 1 183 ? -32.200 20.649 30.095 1.00 92.38 183 SER A C 1
ATOM 1460 O O . SER A 1 183 ? -32.504 21.173 31.166 1.00 92.38 183 SER A O 1
ATOM 1462 N N . LEU A 1 184 ? -32.693 19.462 29.718 1.00 93.31 184 LEU A N 1
ATOM 1463 C CA . LEU A 1 184 ? -33.719 18.727 30.466 1.00 93.31 184 LEU A CA 1
ATOM 1464 C C . LEU A 1 184 ? -33.239 18.303 31.862 1.00 93.31 184 LEU A C 1
ATOM 1466 O O . LEU A 1 184 ? -33.989 18.386 32.835 1.00 93.31 184 LEU A O 1
ATOM 1470 N N . PHE A 1 185 ? -31.994 17.836 31.984 1.00 92.88 185 PHE A N 1
ATOM 1471 C CA . PHE A 1 185 ? -31.435 17.445 33.282 1.00 92.88 185 PHE A CA 1
ATOM 1472 C C . PHE A 1 185 ? -31.111 18.656 34.157 1.00 92.88 185 PHE A C 1
ATOM 1474 O O . PHE A 1 185 ? -31.303 18.585 35.370 1.00 92.88 185 PHE A O 1
ATOM 1481 N N . ARG A 1 186 ? -30.699 19.787 33.570 1.00 93.19 186 ARG A N 1
ATOM 1482 C CA . ARG A 1 186 ? -30.481 21.041 34.304 1.00 93.19 186 ARG A CA 1
ATOM 1483 C C . ARG A 1 186 ? -31.773 21.551 34.941 1.00 93.19 186 ARG A C 1
ATOM 1485 O O . ARG A 1 186 ? -31.753 21.932 36.109 1.00 93.19 186 ARG A O 1
ATOM 1492 N N . GLU A 1 187 ? -32.889 21.495 34.214 1.00 93.44 187 GLU A N 1
ATOM 1493 C CA . GLU A 1 187 ? -34.215 21.853 34.739 1.00 93.44 187 GLU A CA 1
ATOM 1494 C C . GLU A 1 187 ? -34.632 20.972 35.929 1.00 93.44 187 GLU A C 1
ATOM 1496 O O . GLU A 1 187 ? -35.229 21.464 36.885 1.00 93.44 187 GLU A O 1
ATOM 1501 N N . ARG A 1 188 ? -34.274 19.679 35.917 1.00 93.25 188 ARG A N 1
ATOM 1502 C CA . ARG A 1 188 ? -34.568 18.739 37.016 1.00 93.25 188 ARG A CA 1
ATOM 1503 C C . ARG A 1 188 ? -33.604 18.849 38.199 1.00 93.25 188 ARG A C 1
ATOM 1505 O O . ARG A 1 188 ? -34.019 18.634 39.333 1.00 93.25 188 ARG A O 1
ATOM 1512 N N . ALA A 1 189 ? -32.336 19.169 37.952 1.00 94.00 189 ALA A N 1
ATOM 1513 C CA . ALA A 1 189 ? -31.310 19.261 38.989 1.00 94.00 189 ALA A CA 1
ATOM 1514 C C . ALA A 1 189 ? -31.430 20.547 39.823 1.00 94.00 189 ALA A C 1
ATOM 1516 O O . ALA A 1 189 ? -31.259 20.496 41.040 1.00 94.00 189 ALA A O 1
ATOM 1517 N N . GLN A 1 190 ? -31.789 21.679 39.201 1.00 94.81 190 GLN A N 1
ATOM 1518 C CA . GLN A 1 190 ? -31.931 22.966 39.894 1.00 94.81 190 GLN A CA 1
ATOM 1519 C C . GLN A 1 190 ? -32.798 22.933 41.168 1.00 94.81 190 GLN A C 1
ATOM 1521 O O . GLN A 1 190 ? -32.338 23.438 42.194 1.00 94.81 190 GLN A O 1
ATOM 1526 N N . PRO A 1 191 ? -34.025 22.371 41.174 1.00 95.38 191 PRO A N 1
ATOM 1527 C CA . PRO A 1 191 ? -34.843 22.343 42.387 1.00 95.38 191 PRO A CA 1
ATOM 1528 C C . PRO A 1 191 ? -34.214 21.514 43.514 1.00 95.38 191 PRO A C 1
ATOM 1530 O O . PRO A 1 191 ? -34.341 21.890 44.679 1.00 95.38 191 PRO A O 1
ATOM 1533 N N . LEU A 1 192 ? -33.499 20.432 43.192 1.00 93.19 192 LEU A N 1
ATOM 1534 C CA . LEU A 1 192 ? -32.784 19.627 44.187 1.00 93.19 192 LEU A CA 1
ATOM 1535 C C . LEU A 1 192 ? -31.576 20.373 44.749 1.00 93.19 192 LEU A C 1
ATOM 1537 O O . LEU A 1 192 ? -31.379 20.378 45.960 1.00 93.19 192 LEU A O 1
ATOM 1541 N N . GLU A 1 193 ? -30.806 21.053 43.901 1.00 94.56 193 GLU A N 1
ATOM 1542 C CA . GLU A 1 193 ? -29.672 21.876 44.337 1.00 94.56 193 GLU A CA 1
ATOM 1543 C C . GLU A 1 193 ? -30.133 23.021 45.251 1.00 94.56 193 GLU A C 1
ATOM 1545 O O . GLU A 1 193 ? -29.549 23.235 46.316 1.00 94.56 193 GLU A O 1
ATOM 1550 N N . MET A 1 194 ? -31.237 23.695 44.904 1.00 95.31 194 MET A N 1
ATOM 1551 C CA . MET A 1 194 ? -31.854 24.705 45.770 1.00 95.31 194 MET A CA 1
ATOM 1552 C C . MET A 1 194 ? -32.336 24.108 47.098 1.00 95.31 194 MET A C 1
ATOM 1554 O O . MET A 1 194 ? -32.099 24.701 48.151 1.00 95.31 194 MET A O 1
ATOM 1558 N N . ARG A 1 195 ? -32.967 22.925 47.080 1.00 94.75 195 ARG A N 1
ATOM 1559 C CA . ARG A 1 195 ? -33.418 22.241 48.302 1.00 94.75 195 ARG A CA 1
ATOM 1560 C C . ARG A 1 195 ? -32.244 21.839 49.196 1.00 94.75 195 ARG A C 1
ATOM 1562 O O . ARG A 1 195 ? -32.304 22.066 50.398 1.00 94.75 195 ARG A O 1
ATOM 1569 N N . ILE A 1 196 ? -31.164 21.300 48.631 1.00 94.75 196 ILE A N 1
ATOM 1570 C CA . ILE A 1 196 ? -29.939 20.959 49.372 1.00 94.75 196 ILE A CA 1
ATOM 1571 C C . ILE A 1 196 ? -29.324 22.216 49.998 1.00 94.75 196 ILE A C 1
ATOM 1573 O O . ILE A 1 196 ? -28.905 22.177 51.155 1.00 94.75 196 ILE A O 1
ATOM 1577 N N . ALA A 1 197 ? -29.286 23.337 49.274 1.00 94.31 197 ALA A N 1
ATOM 1578 C CA . ALA A 1 197 ? -28.793 24.603 49.813 1.00 94.31 197 ALA A CA 1
ATOM 1579 C C . ALA A 1 197 ? -29.651 25.096 50.996 1.00 94.31 197 ALA A C 1
ATOM 1581 O O . ALA A 1 197 ? -29.107 25.459 52.040 1.00 94.31 197 ALA A O 1
ATOM 1582 N N . GLN A 1 198 ? -30.983 25.033 50.874 1.00 95.31 198 GLN A N 1
ATOM 1583 C CA . GLN A 1 198 ? -31.918 25.385 51.951 1.00 95.31 198 GLN A CA 1
ATOM 1584 C C . GLN A 1 198 ? -31.772 24.465 53.173 1.00 95.31 198 GLN A C 1
ATOM 1586 O O . GLN A 1 198 ? -31.709 24.948 54.304 1.00 95.31 198 GLN A O 1
ATOM 1591 N N . LEU A 1 199 ? -31.667 23.149 52.958 1.00 94.12 199 LEU A N 1
ATOM 1592 C CA . LEU A 1 199 ? -31.468 22.170 54.029 1.00 94.12 199 LEU A CA 1
ATOM 1593 C C . LEU A 1 199 ? -30.139 22.402 54.754 1.00 94.12 199 LEU A C 1
ATOM 1595 O O . LEU A 1 199 ? -30.125 22.433 55.982 1.00 94.12 199 LEU A O 1
ATOM 1599 N N . ASN A 1 200 ? -29.048 22.663 54.027 1.00 95.00 200 ASN A N 1
ATOM 1600 C CA . ASN A 1 200 ? -27.761 23.026 54.626 1.00 95.00 200 ASN A CA 1
ATOM 1601 C C . ASN A 1 200 ? -27.864 24.284 55.494 1.00 95.00 200 ASN A C 1
ATOM 1603 O O . ASN A 1 200 ? -27.378 24.290 56.624 1.00 95.00 200 ASN A O 1
ATOM 1607 N N . GLN A 1 201 ? -28.537 25.329 55.006 1.00 95.38 201 GLN A N 1
ATOM 1608 C CA . GLN A 1 201 ? -28.751 26.546 55.786 1.00 95.38 201 GLN A CA 1
ATOM 1609 C C . GLN A 1 201 ? -29.558 26.255 57.064 1.00 95.38 201 GLN A C 1
ATOM 1611 O O . GLN A 1 201 ? -29.176 26.694 58.151 1.00 95.38 201 GLN A O 1
ATOM 1616 N N . SER A 1 202 ? -30.626 25.457 56.967 1.00 93.94 202 SER A N 1
ATOM 1617 C CA . SER A 1 202 ? -31.423 25.058 58.135 1.00 93.94 202 SER A CA 1
ATOM 1618 C C . SER A 1 202 ? -30.622 24.221 59.141 1.00 93.94 202 SER A C 1
ATOM 1620 O O . SER A 1 202 ? -30.703 24.463 60.343 1.00 93.94 202 SER A O 1
ATOM 1622 N N . LEU A 1 203 ? -29.764 23.315 58.658 1.00 94.75 203 LEU A N 1
ATOM 1623 C CA . LEU A 1 203 ? -28.875 22.503 59.485 1.00 94.75 203 LEU A CA 1
ATOM 1624 C C . LEU A 1 203 ? -27.883 23.377 60.254 1.00 94.75 203 LEU A C 1
ATOM 1626 O O . LEU A 1 203 ? -27.668 23.166 61.447 1.00 94.75 203 LEU A O 1
ATOM 1630 N N . THR A 1 204 ? -27.289 24.373 59.587 1.00 94.75 204 THR A N 1
ATOM 1631 C CA . THR A 1 204 ? -26.379 25.320 60.248 1.00 94.75 204 THR A CA 1
ATOM 1632 C C . THR A 1 204 ? -27.091 26.137 61.323 1.00 94.75 204 THR A C 1
ATOM 1634 O O . THR A 1 204 ? -26.546 26.288 62.414 1.00 94.75 204 THR A O 1
ATOM 1637 N N . ALA A 1 205 ? -28.327 26.580 61.067 1.00 94.44 205 ALA A N 1
ATOM 1638 C CA . ALA A 1 205 ? -29.119 27.331 62.035 1.00 94.44 205 ALA A CA 1
ATOM 1639 C C . ALA A 1 205 ? -29.493 26.490 63.270 1.00 94.44 205 ALA A C 1
ATOM 1641 O O . ALA A 1 205 ? -29.357 26.968 64.394 1.00 94.44 205 ALA A O 1
ATOM 1642 N N . GLU A 1 206 ? -29.908 25.230 63.098 1.00 94.75 206 GLU A N 1
ATOM 1643 C CA . GLU A 1 206 ? -30.242 24.349 64.232 1.00 94.75 206 GLU A CA 1
ATOM 1644 C C . GLU A 1 206 ? -29.004 23.936 65.042 1.00 94.75 206 GLU A C 1
ATOM 1646 O O . GLU A 1 206 ? -29.046 23.893 66.272 1.00 94.75 206 GLU A O 1
ATOM 1651 N N . ARG A 1 207 ? -27.860 23.703 64.384 1.00 93.50 207 ARG A N 1
ATOM 1652 C CA . ARG A 1 207 ? -26.584 23.472 65.085 1.00 93.50 207 ARG A CA 1
ATOM 1653 C C . ARG A 1 207 ? -26.158 24.689 65.902 1.00 93.50 207 ARG A C 1
ATOM 1655 O O . ARG A 1 207 ? -25.688 24.523 67.024 1.00 93.50 207 ARG A O 1
ATOM 1662 N N . GLN A 1 208 ? -26.354 25.892 65.366 1.00 94.69 208 GLN A N 1
ATOM 1663 C CA . GLN A 1 208 ? -26.089 27.126 66.097 1.00 94.69 208 GLN A CA 1
ATOM 1664 C C . GLN A 1 208 ? -27.020 27.273 67.309 1.00 94.69 208 GLN A C 1
ATOM 1666 O O . GLN A 1 208 ? -26.531 27.522 68.405 1.00 94.69 208 GLN A O 1
ATOM 1671 N N . ARG A 1 209 ? -28.329 27.019 67.159 1.00 92.00 209 ARG A N 1
ATOM 1672 C CA . ARG A 1 209 ? -29.286 27.024 68.286 1.00 92.00 209 ARG A CA 1
ATOM 1673 C C . ARG A 1 209 ? -28.899 26.042 69.385 1.00 92.00 209 ARG A C 1
ATOM 1675 O O . ARG A 1 209 ? -28.978 26.373 70.563 1.00 92.00 209 ARG A O 1
ATOM 1682 N N . ARG A 1 210 ? -28.460 24.836 69.014 1.00 93.25 210 ARG A N 1
ATOM 1683 C CA . ARG A 1 210 ? -27.950 23.860 69.983 1.00 93.25 210 ARG A CA 1
ATOM 1684 C C . ARG A 1 210 ? -26.752 24.417 70.753 1.00 93.25 210 ARG A C 1
ATOM 1686 O O . ARG A 1 210 ? -26.736 24.320 71.975 1.00 93.25 210 ARG A O 1
ATOM 1693 N N . ALA A 1 211 ? -25.786 25.006 70.049 1.00 92.06 211 ALA A N 1
ATOM 1694 C CA . ALA A 1 211 ? -24.606 25.604 70.669 1.00 92.06 211 ALA A CA 1
ATOM 1695 C C . ALA A 1 211 ? -24.965 26.783 71.593 1.00 92.06 211 ALA A C 1
ATOM 1697 O O . ALA A 1 211 ? -24.358 26.929 72.647 1.00 92.06 211 ALA A O 1
ATOM 1698 N N . GLU A 1 212 ? -25.971 27.588 71.237 1.00 93.25 212 GLU A N 1
ATOM 1699 C CA . GLU A 1 212 ? -26.487 28.678 72.078 1.00 93.25 212 GLU A CA 1
ATOM 1700 C C . GLU A 1 212 ? -27.096 28.148 73.387 1.00 93.25 212 GLU A C 1
ATOM 1702 O O . GLU A 1 212 ? -26.777 28.667 74.454 1.00 93.25 212 GLU A O 1
ATOM 1707 N N . ILE A 1 213 ? -27.895 27.074 73.335 1.00 90.81 213 ILE A N 1
ATOM 1708 C CA . ILE A 1 213 ? -28.450 26.429 74.540 1.00 90.81 213 ILE A CA 1
ATOM 1709 C C . ILE A 1 213 ? -27.336 25.802 75.387 1.00 90.81 213 ILE A C 1
ATOM 1711 O O . ILE A 1 213 ? -27.302 25.980 76.602 1.00 90.81 213 ILE A O 1
ATOM 1715 N N . GLU A 1 214 ? -26.389 25.095 74.771 1.00 90.81 214 GLU A N 1
ATOM 1716 C CA . GLU A 1 214 ? -25.246 24.527 75.497 1.00 90.81 214 GLU A CA 1
ATOM 1717 C C . GLU A 1 214 ? -24.398 25.628 76.169 1.00 90.81 214 GLU A C 1
ATOM 1719 O O . GLU A 1 214 ? -23.942 25.442 77.299 1.00 90.81 214 GLU A O 1
ATOM 1724 N N . ALA A 1 215 ? -24.251 26.795 75.532 1.00 91.88 215 ALA A N 1
ATOM 1725 C CA . ALA A 1 215 ? -23.561 27.955 76.095 1.00 91.88 215 ALA A CA 1
ATOM 1726 C C . ALA A 1 215 ? -24.350 28.659 77.217 1.00 91.88 215 ALA A C 1
ATOM 1728 O O . ALA A 1 215 ? -23.730 29.165 78.150 1.00 91.88 215 ALA A O 1
ATOM 1729 N N . GLU A 1 216 ? -25.686 28.685 77.156 1.00 93.12 216 GLU A N 1
ATOM 1730 C CA . GLU A 1 216 ? -26.557 29.245 78.204 1.00 93.12 216 GLU A CA 1
ATOM 1731 C C . GLU A 1 216 ? -26.492 28.408 79.493 1.00 93.12 216 GLU A C 1
ATOM 1733 O O . GLU A 1 216 ? -26.267 28.945 80.579 1.00 93.12 216 GLU A O 1
ATOM 1738 N N . TYR A 1 217 ? -26.633 27.083 79.379 1.00 90.69 217 TYR A N 1
ATOM 1739 C CA . TYR A 1 217 ? -26.670 26.175 80.534 1.00 90.69 217 TYR A CA 1
ATOM 1740 C C . TYR A 1 217 ? -25.281 25.745 81.024 1.00 90.69 217 TYR A C 1
ATOM 1742 O O . TYR A 1 217 ? -25.140 25.349 82.181 1.00 90.69 217 TYR A O 1
ATOM 1750 N N . GLY A 1 218 ? -24.253 25.823 80.174 1.00 89.81 218 GLY A N 1
ATOM 1751 C CA . GLY A 1 218 ? -22.866 25.481 80.500 1.00 89.81 218 GLY A CA 1
ATOM 1752 C C . GLY A 1 218 ? -22.355 26.100 81.809 1.00 89.81 218 GLY A C 1
ATOM 1753 O O . GLY A 1 218 ? -22.024 25.345 82.726 1.00 89.81 218 GLY A O 1
ATOM 1754 N N . PRO A 1 219 ? -22.335 27.440 81.958 1.00 91.69 219 PRO A N 1
ATOM 1755 C CA . PRO A 1 219 ? -21.818 28.086 83.162 1.00 91.69 219 PRO A CA 1
ATOM 1756 C C . PRO A 1 219 ? -22.666 27.788 84.409 1.00 91.69 219 PRO A C 1
ATOM 1758 O O . PRO A 1 219 ? -22.106 27.601 85.488 1.00 91.69 219 PRO A O 1
ATOM 1761 N N . GLU A 1 220 ? -23.998 27.687 84.288 1.00 88.06 220 GLU A N 1
ATOM 1762 C CA . GLU A 1 220 ? -24.871 27.320 85.418 1.00 88.06 220 GLU A CA 1
ATOM 1763 C C . GLU A 1 220 ? -24.573 25.899 85.919 1.00 88.06 220 GLU A C 1
ATOM 1765 O O . GLU A 1 220 ? -24.436 25.670 87.124 1.00 88.06 220 GLU A O 1
ATOM 1770 N N . LEU A 1 221 ? -24.433 24.941 84.998 1.00 90.38 221 LEU A N 1
ATOM 1771 C CA . LEU A 1 221 ? -24.100 23.555 85.324 1.00 90.38 221 LEU A CA 1
ATOM 1772 C C . LEU A 1 221 ? -22.685 23.433 85.903 1.00 90.38 221 LEU A C 1
ATOM 1774 O O . LEU A 1 221 ? -22.473 22.628 86.809 1.00 90.38 221 LEU A O 1
ATOM 1778 N N . GLU A 1 222 ? -21.721 24.220 85.422 1.00 91.12 222 GLU A N 1
ATOM 1779 C CA . GLU A 1 222 ? -20.360 24.260 85.970 1.00 91.12 222 GLU A CA 1
ATOM 1780 C C . GLU A 1 222 ? -20.323 24.794 87.403 1.00 91.12 222 GLU A C 1
ATOM 1782 O O . GLU A 1 222 ? -19.680 24.180 88.258 1.00 91.12 222 GLU A O 1
ATOM 1787 N N . VAL A 1 223 ? -21.046 25.882 87.693 1.00 92.44 223 VAL A N 1
ATOM 1788 C CA . VAL A 1 223 ? -21.166 26.419 89.057 1.00 92.44 223 VAL A CA 1
ATOM 1789 C C . VAL A 1 223 ? -21.834 25.398 89.975 1.00 92.44 223 VAL A C 1
ATOM 1791 O O . VAL A 1 223 ? -21.288 25.092 91.029 1.00 92.44 223 VAL A O 1
ATOM 1794 N N . LEU A 1 224 ? -22.946 24.784 89.558 1.00 89.75 224 LEU A N 1
ATOM 1795 C CA . LEU A 1 224 ? -23.627 23.758 90.357 1.00 89.75 224 LEU A CA 1
ATOM 1796 C C . LEU A 1 224 ? -22.750 22.523 90.602 1.00 89.75 224 LEU A C 1
ATOM 1798 O O . LEU A 1 224 ? -22.757 21.973 91.704 1.00 89.75 224 LEU A O 1
ATOM 1802 N N . ARG A 1 225 ? -21.966 22.090 89.606 1.00 92.62 225 ARG A N 1
ATOM 1803 C CA . ARG A 1 225 ? -20.980 21.008 89.770 1.00 92.62 225 ARG A CA 1
ATOM 1804 C C . ARG A 1 225 ? -19.899 21.400 90.768 1.00 92.62 225 ARG A C 1
ATOM 1806 O O . ARG A 1 225 ? -19.584 20.607 91.653 1.00 92.62 225 ARG A O 1
ATOM 1813 N N . ARG A 1 226 ? -19.356 22.612 90.652 1.00 93.94 226 ARG A N 1
ATOM 1814 C CA . ARG A 1 226 ? -18.344 23.131 91.573 1.00 93.94 226 ARG A CA 1
ATOM 1815 C C . ARG A 1 226 ? -18.887 23.210 92.998 1.00 93.94 226 ARG A C 1
ATOM 1817 O O . ARG A 1 226 ? -18.297 22.609 93.892 1.00 93.94 226 ARG A O 1
ATOM 1824 N N . ASP A 1 227 ? -20.033 23.847 93.197 1.00 90.62 227 ASP A N 1
ATOM 1825 C CA . ASP A 1 227 ? -20.675 23.997 94.504 1.00 90.62 227 ASP A CA 1
ATOM 1826 C C . ASP A 1 227 ? -21.011 22.636 95.125 1.00 90.62 227 ASP A C 1
ATOM 1828 O O . ASP A 1 227 ? -20.816 22.436 96.325 1.00 90.62 227 ASP A O 1
ATOM 1832 N N . LEU A 1 228 ? -21.457 21.668 94.314 1.00 91.50 228 LEU A N 1
ATOM 1833 C CA . LEU A 1 228 ? -21.683 20.294 94.759 1.00 91.50 228 LEU A CA 1
ATOM 1834 C C . LEU A 1 228 ? -20.382 19.641 95.240 1.00 91.50 228 LEU A C 1
ATOM 1836 O O . LEU A 1 228 ? -20.370 19.047 96.318 1.00 91.50 228 LEU A O 1
ATOM 1840 N N . THR A 1 229 ? -19.286 19.765 94.484 1.00 91.50 229 THR A N 1
ATOM 1841 C CA . THR A 1 229 ? -17.984 19.206 94.889 1.00 91.50 229 THR A CA 1
ATOM 1842 C C . THR A 1 229 ? -17.432 19.874 96.148 1.00 91.50 229 THR A C 1
ATOM 1844 O O . THR A 1 229 ? -16.941 19.181 97.039 1.00 91.50 229 THR A O 1
ATOM 1847 N N . GLU A 1 230 ? -17.569 21.197 96.281 1.00 90.19 230 GLU A N 1
ATOM 1848 C CA . GLU A 1 230 ? -17.161 21.941 97.476 1.00 90.19 230 GLU A CA 1
ATOM 1849 C C . GLU A 1 230 ? -18.014 21.545 98.693 1.00 90.19 230 GLU A C 1
ATOM 1851 O O . GLU A 1 230 ? -17.479 21.322 99.783 1.00 90.19 230 GLU A O 1
ATOM 1856 N N . ALA A 1 231 ? -19.329 21.381 98.514 1.00 88.38 231 ALA A N 1
ATOM 1857 C CA . ALA A 1 231 ? -20.227 20.900 99.559 1.00 88.38 231 ALA A CA 1
ATOM 1858 C C . ALA A 1 231 ? -19.887 19.461 99.980 1.00 88.38 231 ALA A C 1
ATOM 1860 O O . ALA A 1 231 ? -19.787 19.192 101.175 1.00 88.38 231 ALA A O 1
ATOM 1861 N N . GLN A 1 232 ? -19.638 18.551 99.033 1.00 89.62 232 GLN A N 1
ATOM 1862 C CA . GLN A 1 232 ? -19.218 17.172 99.313 1.00 89.62 232 GLN A CA 1
ATOM 1863 C C . GLN A 1 232 ? -17.864 17.112 100.036 1.00 89.62 232 GLN A C 1
ATOM 1865 O O . GLN A 1 232 ? -17.711 16.347 100.990 1.00 89.62 232 GLN A O 1
ATOM 1870 N N . ALA A 1 233 ? -16.901 17.950 99.643 1.00 87.06 233 ALA A N 1
ATOM 1871 C CA . ALA A 1 233 ? -15.616 18.064 100.329 1.00 87.06 233 ALA A CA 1
ATOM 1872 C C . ALA A 1 233 ? -15.788 18.547 101.779 1.00 87.06 233 ALA A C 1
ATOM 1874 O O . ALA A 1 233 ? -15.171 17.995 102.692 1.00 87.06 233 ALA A O 1
ATOM 1875 N N . ARG A 1 234 ? -16.681 19.521 102.017 1.00 85.19 234 ARG A N 1
ATOM 1876 C CA . ARG A 1 234 ? -17.026 19.983 103.373 1.00 85.19 234 ARG A CA 1
ATOM 1877 C C . ARG A 1 234 ? -17.709 18.898 104.201 1.00 85.19 234 ARG A C 1
ATOM 1879 O O . ARG A 1 234 ? -17.324 18.716 105.350 1.00 85.19 234 ARG A O 1
ATOM 1886 N N . VAL A 1 235 ? -18.642 18.134 103.624 1.00 87.12 235 VAL A N 1
ATOM 1887 C CA . VAL A 1 235 ? -19.236 16.953 104.284 1.00 87.12 235 VAL A CA 1
ATOM 1888 C C . VAL A 1 235 ? -18.147 15.964 104.701 1.00 87.12 235 VAL A C 1
ATOM 1890 O O . VAL A 1 235 ? -18.132 15.518 105.845 1.00 87.12 235 VAL A O 1
ATOM 1893 N N . GLY A 1 236 ? -17.207 15.658 103.803 1.00 84.50 236 GLY A N 1
ATOM 1894 C CA . GLY A 1 236 ? -16.077 14.777 104.097 1.00 84.50 236 GLY A CA 1
ATOM 1895 C C . GLY A 1 236 ? -15.188 15.299 105.231 1.00 84.50 236 GLY A C 1
ATOM 1896 O O . GLY A 1 236 ? -14.817 14.531 106.116 1.00 84.50 236 GLY A O 1
ATOM 1897 N N . ASN A 1 237 ? -14.891 16.601 105.246 1.00 84.75 237 ASN A N 1
ATOM 1898 C CA . ASN A 1 237 ? -14.082 17.229 106.293 1.00 84.75 237 ASN A CA 1
ATOM 1899 C C . ASN A 1 237 ? -14.771 17.211 107.667 1.00 84.75 237 ASN A C 1
ATOM 1901 O O . ASN A 1 237 ? -14.099 16.931 108.657 1.00 84.75 237 ASN A O 1
ATOM 1905 N N . GLU A 1 238 ? -16.088 17.448 107.727 1.00 83.25 238 GLU A N 1
ATOM 1906 C CA . GLU A 1 238 ? -16.875 17.359 108.969 1.00 83.25 238 GLU A CA 1
ATOM 1907 C C . GLU A 1 238 ? -16.944 15.922 109.500 1.00 83.25 238 GLU A C 1
ATOM 1909 O O . GLU A 1 238 ? -16.757 15.684 110.689 1.00 83.25 238 GLU A O 1
ATOM 1914 N N . ILE A 1 239 ? -17.167 14.938 108.623 1.00 83.00 239 ILE A N 1
ATOM 1915 C CA . ILE A 1 239 ? -17.256 13.528 109.031 1.00 83.00 239 ILE A CA 1
ATOM 1916 C C . ILE A 1 239 ? -15.909 13.021 109.564 1.00 83.00 239 ILE A C 1
ATOM 1918 O O . ILE A 1 239 ? -15.885 12.269 110.537 1.00 83.00 239 ILE A O 1
ATOM 1922 N N . LEU A 1 240 ? -14.802 13.441 108.944 1.00 83.50 240 LEU A N 1
ATOM 1923 C CA . LEU A 1 240 ? -13.440 13.014 109.279 1.00 83.50 240 LEU A CA 1
ATOM 1924 C C . LEU A 1 240 ? -12.732 13.922 110.306 1.00 83.50 240 LEU A C 1
ATOM 1926 O O . LEU A 1 240 ? -11.544 13.722 110.535 1.00 83.50 240 LEU A O 1
ATOM 1930 N N . GLY A 1 241 ? -13.404 14.937 110.870 1.00 75.94 241 GLY A N 1
ATOM 1931 C CA . GLY A 1 241 ? -12.839 15.845 111.888 1.00 75.94 241 GLY A CA 1
ATOM 1932 C C . GLY A 1 241 ? -11.614 16.659 111.445 1.00 75.94 241 GLY A C 1
ATOM 1933 O O . GLY A 1 241 ? -10.775 17.051 112.260 1.00 75.94 241 GLY A O 1
ATOM 1934 N N . ARG A 1 242 ? -11.468 16.921 110.143 1.00 76.50 242 ARG A N 1
ATOM 1935 C CA . ARG A 1 242 ? -10.341 17.700 109.596 1.00 76.50 242 ARG A CA 1
ATOM 1936 C C . ARG A 1 242 ? -10.542 19.197 109.879 1.00 76.50 242 ARG A C 1
ATOM 1938 O O . ARG A 1 242 ? -11.669 19.659 110.004 1.00 76.50 242 ARG A O 1
ATOM 1945 N N . GLU A 1 243 ? -9.449 19.960 109.977 1.00 73.44 243 GLU A N 1
ATOM 1946 C CA . GLU A 1 243 ? -9.454 21.404 110.315 1.00 73.44 243 GLU A CA 1
ATOM 1947 C C . GLU A 1 243 ? -9.922 21.743 111.751 1.00 73.44 243 GLU A C 1
ATOM 1949 O O . GLU A 1 243 ? -10.516 22.794 111.988 1.00 73.44 243 GLU A O 1
ATOM 1954 N N . GLY A 1 244 ? -9.638 20.875 112.731 1.00 67.69 244 GLY A N 1
ATOM 1955 C CA . GLY A 1 244 ? -9.880 21.164 114.155 1.00 67.69 244 GLY A CA 1
ATOM 1956 C C . GLY A 1 244 ? -11.333 20.987 114.611 1.00 67.69 244 GLY A C 1
ATOM 1957 O O . GLY A 1 244 ? -11.733 21.575 115.616 1.00 67.69 244 GLY A O 1
ATOM 1958 N N . ARG A 1 245 ? -12.123 20.190 113.880 1.00 75.94 245 ARG A N 1
ATOM 1959 C CA . ARG A 1 245 ? -13.543 19.910 114.157 1.00 75.94 245 ARG A CA 1
ATOM 1960 C C . ARG A 1 245 ? -13.713 18.529 114.813 1.00 75.94 245 ARG A C 1
ATOM 1962 O O . ARG A 1 245 ? -12.893 17.648 114.569 1.00 75.94 245 ARG A O 1
ATOM 1969 N N . PRO A 1 246 ? -14.741 18.313 115.655 1.00 68.56 246 PRO A N 1
ATOM 1970 C CA . PRO A 1 246 ? -14.965 17.020 116.298 1.00 68.56 246 PRO A CA 1
ATOM 1971 C C . PRO A 1 246 ? -15.386 15.956 115.274 1.00 68.56 246 PRO A C 1
ATOM 1973 O O . PRO A 1 246 ? -16.319 16.174 114.506 1.00 68.56 246 PRO A O 1
ATOM 1976 N N . GLU A 1 247 ? -14.713 14.804 115.282 1.00 72.81 247 GLU A N 1
ATOM 1977 C CA . GLU A 1 247 ? -15.022 13.676 114.396 1.00 72.81 247 GLU A CA 1
ATOM 1978 C C . GLU A 1 247 ? -16.446 13.137 114.628 1.00 72.81 247 GLU A C 1
ATOM 1980 O O . GLU A 1 247 ? -16.878 12.928 115.766 1.00 72.81 247 GLU A O 1
ATOM 1985 N N . GLY A 1 248 ? -17.170 12.870 113.535 1.00 70.81 248 GLY A N 1
ATOM 1986 C CA . GLY A 1 248 ? -18.482 12.220 113.555 1.00 70.81 248 GLY A CA 1
ATOM 1987 C C . GLY A 1 248 ? -19.593 12.987 112.831 1.00 70.81 248 GLY A C 1
ATOM 1988 O O . GLY A 1 248 ? -19.459 14.138 112.428 1.00 70.81 248 GLY A O 1
ATOM 1989 N N . ARG A 1 249 ? -20.751 12.335 112.660 1.00 78.25 249 ARG A N 1
ATOM 1990 C CA . ARG A 1 249 ? -21.953 12.910 112.015 1.00 78.25 249 ARG A CA 1
ATOM 1991 C C . ARG A 1 249 ? -22.677 13.906 112.930 1.00 78.25 249 ARG A C 1
ATOM 1993 O O . ARG A 1 249 ? -23.820 13.684 113.345 1.00 78.25 249 ARG A O 1
ATOM 2000 N N . GLY A 1 250 ? -21.998 15.002 113.246 1.00 77.81 250 GLY A N 1
ATOM 2001 C CA . GLY A 1 250 ? -22.563 16.130 113.972 1.00 77.81 250 GLY A CA 1
ATOM 2002 C C . GLY A 1 250 ? -23.669 16.852 113.187 1.00 77.81 250 GLY A C 1
ATOM 2003 O O . GLY A 1 250 ? -23.898 16.581 112.004 1.00 77.81 250 GLY A O 1
ATOM 2004 N N . PRO A 1 251 ? -24.374 17.798 113.828 1.00 80.00 251 PRO A N 1
ATOM 2005 C CA . PRO A 1 251 ? -25.429 18.575 113.181 1.00 80.00 251 PRO A CA 1
ATOM 2006 C C . PRO A 1 251 ? -24.927 19.377 111.968 1.00 80.00 251 PRO A C 1
ATOM 2008 O O . PRO A 1 251 ? -25.677 19.526 111.008 1.00 80.00 251 PRO A O 1
ATOM 2011 N N . GLU A 1 252 ? -23.669 19.834 111.961 1.00 80.12 252 GLU A N 1
ATOM 2012 C CA . GLU A 1 252 ? -23.063 20.536 110.816 1.00 80.12 252 GLU A CA 1
ATOM 2013 C C . GLU A 1 252 ? -22.819 19.606 109.616 1.00 80.12 252 GLU A C 1
ATOM 2015 O O . GLU A 1 252 ? -23.192 19.950 108.496 1.00 80.12 252 GLU A O 1
ATOM 2020 N N . ALA A 1 253 ? -22.320 18.383 109.836 1.00 80.44 253 ALA A N 1
ATOM 2021 C CA . ALA A 1 253 ? -22.178 17.380 108.775 1.00 80.44 253 ALA A CA 1
ATOM 2022 C C . ALA A 1 253 ? -23.524 17.085 108.087 1.00 80.44 253 ALA A C 1
ATOM 2024 O O . ALA A 1 253 ? -23.599 17.049 106.861 1.00 80.44 253 ALA A O 1
ATOM 2025 N N . ARG A 1 254 ? -24.609 16.957 108.868 1.00 83.56 254 ARG A N 1
ATOM 2026 C CA . ARG A 1 254 ? -25.967 16.732 108.335 1.00 83.56 254 ARG A CA 1
ATOM 2027 C C . ARG A 1 254 ? -26.493 17.924 107.533 1.00 83.56 254 ARG A C 1
ATOM 2029 O O . ARG A 1 254 ? -27.186 17.721 106.540 1.00 83.56 254 ARG A O 1
ATOM 2036 N N . LYS A 1 255 ? -26.165 19.161 107.931 1.00 87.12 255 LYS A N 1
ATOM 2037 C CA . LYS A 1 255 ? -26.519 20.370 107.165 1.00 87.12 255 LYS A CA 1
ATOM 2038 C C . LYS A 1 255 ? -25.811 20.396 105.814 1.00 87.12 255 LYS A C 1
ATOM 2040 O O . LYS A 1 255 ? -26.452 20.673 104.803 1.00 87.12 255 LYS A O 1
ATOM 2045 N N . TRP A 1 256 ? -24.516 20.084 105.782 1.00 87.00 256 TRP A N 1
ATOM 2046 C CA . TRP A 1 256 ? -23.761 20.024 104.531 1.00 87.00 256 TRP A CA 1
ATOM 2047 C C . TRP A 1 256 ? -24.189 18.840 103.650 1.00 87.00 256 TRP A C 1
ATOM 2049 O O . TRP A 1 256 ? -24.255 19.006 102.437 1.00 87.00 256 TRP A O 1
ATOM 2059 N N . GLU A 1 257 ? -24.566 17.694 104.229 1.00 88.44 257 GLU A N 1
ATOM 2060 C CA . GLU A 1 257 ? -25.099 16.522 103.506 1.00 88.44 257 GLU A CA 1
ATOM 2061 C C . GLU A 1 257 ? -26.464 16.841 102.871 1.00 88.44 257 GLU A C 1
ATOM 2063 O O . GLU A 1 257 ? -26.693 16.550 101.694 1.00 88.44 257 GLU A O 1
ATOM 2068 N N . ALA A 1 258 ? -27.337 17.545 103.599 1.00 86.50 258 ALA A N 1
ATOM 2069 C CA . ALA A 1 258 ? -28.593 18.066 103.063 1.00 86.50 258 ALA A CA 1
ATOM 2070 C C . ALA A 1 258 ? -28.365 19.127 101.968 1.00 86.50 258 ALA A C 1
ATOM 2072 O O . ALA A 1 258 ? -29.059 19.122 100.953 1.00 86.50 258 ALA A O 1
ATOM 2073 N N . ASN A 1 259 ? -27.373 20.012 102.130 1.00 89.69 259 ASN A N 1
ATOM 2074 C CA . ASN A 1 259 ? -27.031 21.008 101.113 1.00 89.69 259 ASN A CA 1
ATOM 2075 C C . ASN A 1 259 ? -26.455 20.363 99.841 1.00 89.69 259 ASN A C 1
ATOM 2077 O O . ASN A 1 259 ? -26.848 20.744 98.743 1.00 89.69 259 ASN A O 1
ATOM 2081 N N . ALA A 1 260 ? -25.579 19.364 99.976 1.00 87.81 260 ALA A N 1
ATOM 2082 C CA . ALA A 1 260 ? -25.046 18.597 98.853 1.00 87.81 260 ALA A CA 1
ATOM 2083 C C . ALA A 1 260 ? -26.156 17.822 98.124 1.00 87.81 260 ALA A C 1
ATOM 2085 O O . ALA A 1 260 ? -26.192 17.822 96.898 1.00 87.81 260 ALA A O 1
ATOM 2086 N N . SER A 1 261 ? -27.102 17.230 98.861 1.00 89.12 261 SER A N 1
ATOM 2087 C CA . SER A 1 261 ? -28.269 16.558 98.267 1.00 89.12 261 SER A CA 1
ATOM 2088 C C . SER A 1 261 ? -29.133 17.542 97.473 1.00 89.12 261 SER A C 1
ATOM 2090 O O . SER A 1 261 ? -29.461 17.281 96.320 1.00 89.12 261 SER A O 1
ATOM 2092 N N . ARG A 1 262 ? -29.403 18.730 98.033 1.00 91.50 262 ARG A N 1
ATOM 2093 C CA . ARG A 1 262 ? -30.134 19.802 97.340 1.00 91.50 262 ARG A CA 1
ATOM 2094 C C . ARG A 1 262 ? -29.410 20.289 96.079 1.00 91.50 262 ARG A C 1
ATOM 2096 O O . ARG A 1 262 ? -30.056 20.509 95.062 1.00 91.50 262 ARG A O 1
ATOM 2103 N N . LEU A 1 263 ? -28.086 20.454 96.127 1.00 90.38 263 LEU A N 1
ATOM 2104 C CA . LEU A 1 263 ? -27.281 20.845 94.961 1.00 90.38 263 LEU A CA 1
ATOM 2105 C C . LEU A 1 263 ? -27.261 19.749 93.887 1.00 90.38 263 LEU A C 1
ATOM 2107 O O . LEU A 1 263 ? -27.316 20.062 92.702 1.00 90.38 263 LEU A O 1
ATOM 2111 N N . ALA A 1 264 ? -27.244 18.472 94.278 1.00 90.56 264 ALA A N 1
ATOM 2112 C CA . ALA A 1 264 ? -27.348 17.350 93.347 1.00 90.56 264 ALA A CA 1
ATOM 2113 C C . ALA A 1 264 ? -28.732 17.288 92.676 1.00 90.56 264 ALA A C 1
ATOM 2115 O O . ALA A 1 264 ? -28.821 17.086 91.466 1.00 90.56 264 ALA A O 1
ATOM 2116 N N . GLU A 1 265 ? -29.812 17.521 93.426 1.00 91.00 265 GLU A N 1
ATOM 2117 C CA . GLU A 1 265 ? -31.171 17.641 92.879 1.00 91.00 265 GLU A CA 1
ATOM 2118 C C . GLU A 1 265 ? -31.297 18.837 91.923 1.00 91.00 265 GLU A C 1
ATOM 2120 O O . GLU A 1 265 ? -31.872 18.713 90.846 1.00 91.00 265 GLU A O 1
ATOM 2125 N N . GLN A 1 266 ? -30.706 19.986 92.261 1.00 92.31 266 GLN A N 1
ATOM 2126 C CA . GLN A 1 266 ? -30.690 21.160 91.381 1.00 92.31 266 GLN A CA 1
ATOM 2127 C C . GLN A 1 266 ? -29.876 20.922 90.106 1.00 92.31 266 GLN A C 1
ATOM 2129 O O . GLN A 1 266 ? -30.329 21.280 89.020 1.00 92.31 266 GLN A O 1
ATOM 2134 N N . LEU A 1 267 ? -28.704 20.290 90.223 1.00 92.06 267 LEU A N 1
ATOM 2135 C CA . LEU A 1 267 ? -27.866 19.929 89.082 1.00 92.06 267 LEU A CA 1
ATOM 2136 C C . LEU A 1 267 ? -28.589 18.947 88.159 1.00 92.06 267 LEU A C 1
ATOM 2138 O O . LEU A 1 267 ? -28.616 19.160 86.952 1.00 92.06 267 LEU A O 1
ATOM 2142 N N . THR A 1 268 ? -29.199 17.900 88.717 1.00 91.88 268 THR A N 1
ATOM 2143 C CA . THR A 1 268 ? -29.954 16.914 87.931 1.00 91.88 268 THR A CA 1
ATOM 2144 C C . THR A 1 268 ? -31.177 17.541 87.274 1.00 91.88 268 THR A C 1
ATOM 2146 O O . THR A 1 268 ? -31.373 17.335 86.082 1.00 91.88 268 THR A O 1
ATOM 2149 N N . ALA A 1 269 ? -31.939 18.382 87.979 1.00 91.69 269 ALA A N 1
ATOM 2150 C CA . ALA A 1 269 ? -33.065 19.110 87.396 1.00 91.69 269 ALA A CA 1
ATOM 2151 C C . ALA A 1 269 ? -32.623 20.013 86.230 1.00 91.69 269 ALA A C 1
ATOM 2153 O O . ALA A 1 269 ? -33.194 19.942 85.141 1.00 91.69 269 ALA A O 1
ATOM 2154 N N . LYS A 1 270 ? -31.561 20.807 86.412 1.00 91.81 270 LYS A N 1
ATOM 2155 C CA . LYS A 1 270 ? -31.023 21.681 85.357 1.00 91.81 270 LYS A CA 1
ATOM 2156 C C . LYS A 1 270 ? -30.435 20.907 84.184 1.00 91.81 270 LYS A C 1
ATOM 2158 O O . LYS A 1 270 ? -30.619 21.303 83.036 1.00 91.81 270 LYS A O 1
ATOM 2163 N N . GLN A 1 271 ? -29.783 19.782 84.456 1.00 92.38 271 GLN A N 1
ATOM 2164 C CA . GLN A 1 271 ? -29.277 18.896 83.419 1.00 92.38 271 GLN A CA 1
ATOM 2165 C C . GLN A 1 271 ? -30.429 18.280 82.621 1.00 92.38 271 GLN A C 1
ATOM 2167 O O . GLN A 1 271 ? -30.406 18.347 81.400 1.00 92.38 271 GLN A O 1
ATOM 2172 N N . THR A 1 272 ? -31.491 17.803 83.279 1.00 91.06 272 THR A N 1
ATOM 2173 C CA . THR A 1 272 ? -32.679 17.285 82.580 1.00 91.06 272 THR A CA 1
ATOM 2174 C C . THR A 1 272 ? -33.399 18.359 81.763 1.00 91.06 272 THR A C 1
ATOM 2176 O O . THR A 1 272 ? -33.909 18.059 80.684 1.00 91.06 272 THR A O 1
ATOM 2179 N N . GLU A 1 273 ? -33.418 19.614 82.225 1.00 91.75 273 GLU A N 1
ATOM 2180 C CA . GLU A 1 273 ? -33.981 20.739 81.469 1.00 91.75 273 GLU A CA 1
ATOM 2181 C C . GLU A 1 273 ? -33.179 21.002 80.182 1.00 91.75 273 GLU A C 1
ATOM 2183 O O . GLU A 1 273 ? -33.763 21.085 79.098 1.00 91.75 273 GLU A O 1
ATOM 2188 N N . SER A 1 274 ? -31.847 21.063 80.292 1.00 91.44 274 SER A N 1
ATOM 2189 C CA . SER A 1 274 ? -30.940 21.216 79.148 1.00 91.44 274 SER A CA 1
ATOM 2190 C C . SER A 1 274 ? -31.043 20.032 78.181 1.00 91.44 274 SER A C 1
ATOM 2192 O O . SER A 1 274 ? -31.227 20.223 76.977 1.00 91.44 274 SER A O 1
ATOM 2194 N N . ASP A 1 275 ? -31.029 18.801 78.697 1.00 90.19 275 ASP A N 1
ATOM 2195 C CA . ASP A 1 275 ? -31.148 17.575 77.905 1.00 90.19 275 ASP A CA 1
ATOM 2196 C C . ASP A 1 275 ? -32.484 17.533 77.152 1.00 90.19 275 ASP A C 1
ATOM 2198 O O . ASP A 1 275 ? -32.525 17.194 75.972 1.00 90.19 275 ASP A O 1
ATOM 2202 N N . THR A 1 276 ? -33.587 17.952 77.780 1.00 92.44 276 THR A N 1
ATOM 2203 C CA . THR A 1 276 ? -34.903 18.000 77.120 1.00 92.44 276 THR A CA 1
ATOM 2204 C C . THR A 1 276 ? -34.904 18.984 75.947 1.00 92.44 276 THR A C 1
ATOM 2206 O O . THR A 1 276 ? -35.399 18.658 74.864 1.00 92.44 276 THR A O 1
ATOM 2209 N N . ARG A 1 277 ? -34.316 20.176 76.124 1.00 91.88 277 ARG A N 1
ATOM 2210 C CA . ARG A 1 277 ? -34.234 21.191 75.060 1.00 91.88 277 ARG A CA 1
ATOM 2211 C C . ARG A 1 277 ? -33.288 20.773 73.934 1.00 91.88 277 ARG A C 1
ATOM 2213 O O . ARG A 1 277 ? -33.635 20.904 72.761 1.00 91.88 277 ARG A O 1
ATOM 2220 N N . THR A 1 278 ? -32.122 20.231 74.273 1.00 92.56 278 THR A N 1
ATOM 2221 C CA . THR A 1 278 ? -31.133 19.774 73.286 1.00 92.56 278 THR A CA 1
ATOM 2222 C C . THR A 1 278 ? -31.596 18.523 72.539 1.00 92.56 278 THR A C 1
ATOM 2224 O O . THR A 1 278 ? -31.310 18.406 71.350 1.00 92.56 278 THR A O 1
ATOM 2227 N N . THR A 1 279 ? -32.379 17.633 73.164 1.00 93.19 279 THR A N 1
ATOM 2228 C CA . THR A 1 279 ? -32.927 16.429 72.510 1.00 93.19 279 THR A CA 1
ATOM 2229 C C . THR A 1 279 ? -33.884 16.781 71.372 1.00 93.19 279 THR A C 1
ATOM 2231 O O . THR A 1 279 ? -33.797 16.176 70.304 1.00 93.19 279 THR A O 1
ATOM 2234 N N . LEU A 1 280 ? -34.755 17.782 71.548 1.00 92.69 280 LEU A N 1
ATOM 2235 C CA . LEU A 1 280 ? -35.655 18.242 70.479 1.00 92.69 280 LEU A CA 1
ATOM 2236 C C . LEU A 1 280 ? -34.874 18.806 69.281 1.00 92.69 280 LEU A C 1
ATOM 2238 O O . LEU A 1 280 ? -35.184 18.491 68.132 1.00 92.69 280 LEU A O 1
ATOM 2242 N N . ILE A 1 281 ? -33.819 19.585 69.536 1.00 93.19 281 ILE A N 1
ATOM 2243 C CA . ILE A 1 281 ? -32.955 20.116 68.471 1.00 93.19 281 ILE A CA 1
ATOM 2244 C C . ILE A 1 281 ? -32.146 18.993 67.815 1.00 93.19 281 ILE A C 1
ATOM 2246 O O . ILE A 1 281 ? -32.007 18.966 66.596 1.00 93.19 281 ILE A O 1
ATOM 2250 N N . ALA A 1 282 ? -31.652 18.025 68.590 1.00 92.75 282 ALA A N 1
ATOM 2251 C CA . ALA A 1 282 ? -30.934 16.868 68.064 1.00 92.75 282 ALA A CA 1
ATOM 2252 C C . ALA A 1 282 ? -31.820 16.011 67.145 1.00 92.75 282 ALA A C 1
ATOM 2254 O O . ALA A 1 282 ? -31.357 15.584 66.088 1.00 92.75 282 ALA A O 1
ATOM 2255 N N . GLN A 1 283 ? -33.096 15.815 67.499 1.00 94.38 283 GLN A N 1
ATOM 2256 C CA . GLN A 1 283 ? -34.080 15.167 66.625 1.00 94.38 283 GLN A CA 1
ATOM 2257 C C . GLN A 1 283 ? -34.268 15.958 65.327 1.00 94.38 283 GLN A C 1
ATOM 2259 O O . GLN A 1 283 ? -34.190 15.378 64.245 1.00 94.38 283 GLN A O 1
ATOM 2264 N N . ARG A 1 284 ? -34.415 17.287 65.411 1.00 94.75 284 ARG A N 1
ATOM 2265 C CA . ARG A 1 284 ? -34.575 18.134 64.223 1.00 94.75 284 ARG A CA 1
ATOM 2266 C C . ARG A 1 284 ? -33.342 18.136 63.316 1.00 94.75 284 ARG A C 1
ATOM 2268 O O . ARG A 1 284 ? -33.480 18.084 62.097 1.00 94.75 284 ARG A O 1
ATOM 2275 N N . ILE A 1 285 ? -32.141 18.154 63.896 1.00 93.94 285 ILE A N 1
ATOM 2276 C CA . ILE A 1 285 ? -30.873 18.002 63.168 1.00 93.94 285 ILE A CA 1
ATOM 2277 C C . ILE A 1 285 ? -30.848 16.656 62.436 1.00 93.94 285 ILE A C 1
ATOM 2279 O O . ILE A 1 285 ? -30.538 16.629 61.248 1.00 93.94 285 ILE A O 1
ATOM 2283 N N . ALA A 1 286 ? -31.215 15.560 63.106 1.00 94.31 286 ALA A N 1
ATOM 2284 C CA . ALA A 1 286 ? -31.242 14.232 62.496 1.00 94.31 286 ALA A CA 1
ATOM 2285 C C . ALA A 1 286 ? -32.254 14.134 61.336 1.00 94.31 286 ALA A C 1
ATOM 2287 O O . ALA A 1 286 ? -31.943 13.533 60.309 1.00 94.31 286 ALA A O 1
ATOM 2288 N N . GLU A 1 287 ? -33.431 14.758 61.464 1.00 96.00 287 GLU A N 1
ATOM 2289 C CA . GLU A 1 287 ? -34.422 14.867 60.380 1.00 96.00 287 GLU A CA 1
ATOM 2290 C C . GLU A 1 287 ? -33.859 15.622 59.167 1.00 96.00 287 GLU A C 1
ATOM 2292 O O . GLU A 1 287 ? -33.926 15.124 58.043 1.00 96.00 287 GLU A O 1
ATOM 2297 N N . ILE A 1 288 ? -33.250 16.794 59.388 1.00 94.50 288 ILE A N 1
ATOM 2298 C CA . ILE A 1 288 ? -32.657 17.608 58.315 1.00 94.50 288 ILE A CA 1
ATOM 2299 C C . ILE A 1 288 ? -31.495 16.865 57.642 1.00 94.50 288 ILE A C 1
ATOM 2301 O O . ILE A 1 288 ? -31.368 16.900 56.418 1.00 94.50 288 ILE A O 1
ATOM 2305 N N . GLU A 1 289 ? -30.650 16.171 58.409 1.00 95.50 289 GLU A N 1
ATOM 2306 C CA . GLU A 1 289 ? -29.551 15.364 57.867 1.00 95.50 289 GLU A CA 1
ATOM 2307 C C . GLU A 1 289 ? -30.057 14.192 57.021 1.00 95.50 289 GLU A C 1
ATOM 2309 O O . GLU A 1 289 ? -29.474 13.898 55.974 1.00 95.50 289 GLU A O 1
ATOM 2314 N N . LEU A 1 290 ? -31.147 13.540 57.436 1.00 96.25 290 LEU A N 1
ATOM 2315 C CA . LEU A 1 290 ? -31.791 12.493 56.647 1.00 96.25 290 LEU A CA 1
ATOM 2316 C C . LEU A 1 290 ? -32.346 13.060 55.334 1.00 96.25 290 LEU A C 1
ATOM 2318 O O . LEU A 1 290 ? -32.050 12.514 54.271 1.00 96.25 290 LEU A O 1
ATOM 2322 N N . GLU A 1 291 ? -33.084 14.173 55.387 1.00 94.81 291 GLU A N 1
ATOM 2323 C CA . GLU A 1 291 ? -33.601 14.840 54.185 1.00 94.81 291 GLU A CA 1
ATOM 2324 C C . GLU A 1 291 ? -32.472 15.266 53.235 1.00 94.81 291 GLU A C 1
ATOM 2326 O O . GLU A 1 291 ? -32.562 15.059 52.023 1.00 94.81 291 GLU A O 1
ATOM 2331 N N . LEU A 1 292 ? -31.371 15.797 53.772 1.00 94.94 292 LEU A N 1
ATOM 2332 C CA . LEU A 1 292 ? -30.210 16.208 52.986 1.00 94.94 292 LEU A CA 1
ATOM 2333 C C . LEU A 1 292 ? -29.560 15.017 52.282 1.00 94.94 292 LEU A C 1
ATOM 2335 O O . LEU A 1 292 ? -29.248 15.116 51.094 1.00 94.94 292 LEU A O 1
ATOM 2339 N N . ARG A 1 293 ? -29.395 13.885 52.979 1.00 95.31 293 ARG A N 1
ATOM 2340 C CA . ARG A 1 293 ? -28.897 12.643 52.368 1.00 95.31 293 ARG A CA 1
ATOM 2341 C C . ARG A 1 293 ? -29.811 12.188 51.237 1.00 95.31 293 ARG A C 1
ATOM 2343 O O . ARG A 1 293 ? -29.318 11.955 50.141 1.00 95.31 293 ARG A O 1
ATOM 2350 N N . THR A 1 294 ? -31.129 12.159 51.457 1.00 95.06 294 THR A N 1
ATOM 2351 C CA . THR A 1 294 ? -32.079 11.753 50.406 1.00 95.06 294 THR A CA 1
ATOM 2352 C C . THR A 1 294 ? -32.022 12.664 49.177 1.00 95.06 294 THR A C 1
ATOM 2354 O O . THR A 1 294 ? -31.918 12.165 48.060 1.00 95.06 294 THR A O 1
ATOM 2357 N N . ALA A 1 295 ? -31.991 13.988 49.363 1.00 94.62 295 ALA A N 1
ATOM 2358 C CA . ALA A 1 295 ? -31.897 14.939 48.257 1.00 94.62 295 ALA A CA 1
ATOM 2359 C C . ALA A 1 295 ? -30.546 14.852 47.521 1.00 94.62 295 ALA A C 1
ATOM 2361 O O . ALA A 1 295 ? -30.494 14.967 46.295 1.00 94.62 295 ALA A O 1
ATOM 2362 N N . SER A 1 296 ? -29.449 14.624 48.252 1.00 95.00 296 SER A N 1
ATOM 2363 C CA . SER A 1 296 ? -28.115 14.423 47.673 1.00 95.00 296 SER A CA 1
ATOM 2364 C C . SER A 1 296 ? -28.033 13.128 46.862 1.00 95.00 296 SER A C 1
ATOM 2366 O O . SER A 1 296 ? -27.490 13.136 45.756 1.00 95.00 296 SER A O 1
ATOM 2368 N N . ASP A 1 297 ? -28.600 12.033 47.371 1.00 95.81 297 ASP A N 1
ATOM 2369 C CA . ASP A 1 297 ? -28.655 10.746 46.675 1.00 95.81 297 ASP A CA 1
ATOM 2370 C C . ASP A 1 297 ? -29.499 10.844 45.395 1.00 95.81 297 ASP A C 1
ATOM 2372 O O . ASP A 1 297 ? -29.107 10.321 44.349 1.00 95.81 297 ASP A O 1
ATOM 2376 N N . GLU A 1 298 ? -30.634 11.551 45.440 1.00 94.69 298 GLU A N 1
ATOM 2377 C CA . GLU A 1 298 ? -31.463 11.835 44.260 1.00 94.69 298 GLU A CA 1
ATOM 2378 C C . GLU A 1 298 ? -30.704 12.653 43.206 1.00 94.69 298 GLU A C 1
ATOM 2380 O O . GLU A 1 298 ? -30.718 12.301 42.023 1.00 94.69 298 GLU A O 1
ATOM 2385 N N . LEU A 1 299 ? -29.981 13.699 43.620 1.00 95.56 299 LEU A N 1
ATOM 2386 C CA . LEU A 1 299 ? -29.153 14.498 42.715 1.00 95.56 299 LEU A CA 1
ATOM 2387 C C . LEU A 1 299 ? -28.024 13.660 42.093 1.00 95.56 299 LEU A C 1
ATOM 2389 O O . LEU A 1 299 ? -27.749 13.773 40.896 1.00 95.56 299 LEU A O 1
ATOM 2393 N N . GLN A 1 300 ? -27.378 12.799 42.882 1.00 95.44 300 GLN A N 1
ATOM 2394 C CA . GLN A 1 300 ? -26.326 11.911 42.393 1.00 95.44 300 GLN A CA 1
ATOM 2395 C C . GLN A 1 300 ? -26.870 10.888 41.390 1.00 95.44 300 GLN A C 1
ATOM 2397 O O . GLN A 1 300 ? -26.245 10.675 40.348 1.00 95.44 300 GLN A O 1
ATOM 2402 N N . ARG A 1 301 ? -28.046 10.305 41.654 1.00 95.19 301 ARG A N 1
ATOM 2403 C CA . ARG A 1 301 ? -28.735 9.415 40.706 1.00 95.19 301 ARG A CA 1
ATOM 2404 C C . ARG A 1 301 ? -29.062 10.132 39.400 1.00 95.19 301 ARG A C 1
ATOM 2406 O O . ARG A 1 301 ? -28.733 9.608 38.342 1.00 95.19 301 ARG A O 1
ATOM 2413 N N . LEU A 1 302 ? -29.605 11.351 39.452 1.00 94.69 302 LEU A N 1
ATOM 2414 C CA . LEU A 1 302 ? -29.881 12.139 38.243 1.00 94.69 302 LEU A CA 1
ATOM 2415 C C . LEU A 1 302 ? -28.616 12.441 37.431 1.00 94.69 302 LEU A C 1
ATOM 2417 O O . LEU A 1 302 ? -28.652 12.363 36.205 1.00 94.69 302 LEU A O 1
ATOM 2421 N N . ARG A 1 303 ? -27.486 12.738 38.085 1.00 94.62 303 ARG A N 1
ATOM 2422 C CA . ARG A 1 303 ? -26.194 12.935 37.401 1.00 94.62 303 ARG A CA 1
ATOM 2423 C C . ARG A 1 303 ? -25.687 11.648 36.742 1.00 94.62 303 ARG A C 1
ATOM 2425 O O . ARG A 1 303 ? -25.180 11.693 35.624 1.00 94.62 303 ARG A O 1
ATOM 2432 N N . GLN A 1 304 ? -25.848 10.499 37.399 1.00 95.00 304 GLN A N 1
ATOM 2433 C CA . GLN A 1 304 ? -25.506 9.196 36.816 1.00 95.00 304 GLN A CA 1
ATOM 2434 C C . GLN A 1 304 ? -26.404 8.854 35.620 1.00 95.00 304 GLN A C 1
ATOM 2436 O O . GLN A 1 304 ? -25.907 8.402 34.587 1.00 95.00 304 GLN A O 1
ATOM 2441 N N . GLU A 1 305 ? -27.710 9.108 35.722 1.00 94.12 305 GLU A N 1
ATOM 2442 C CA . GLU A 1 305 ? -28.655 8.945 34.613 1.00 94.12 305 GLU A CA 1
ATOM 2443 C C . GLU A 1 305 ? -28.302 9.855 33.434 1.00 94.12 305 GLU A C 1
ATOM 2445 O O . GLU A 1 305 ? -28.283 9.390 32.293 1.00 94.12 305 GLU A O 1
ATOM 2450 N N . GLN A 1 306 ? -27.966 11.121 33.699 1.00 95.38 306 GLN A N 1
ATOM 2451 C CA . GLN A 1 306 ? -27.514 12.070 32.683 1.00 95.38 306 GLN A CA 1
ATOM 2452 C C . GLN A 1 306 ? -26.284 11.540 31.941 1.00 95.38 306 GLN A C 1
ATOM 2454 O O . GLN A 1 306 ? -26.298 11.487 30.711 1.00 95.38 306 GLN A O 1
ATOM 2459 N N . GLN A 1 307 ? -25.251 11.104 32.668 1.00 94.00 307 GLN A N 1
ATOM 2460 C CA . GLN A 1 307 ? -24.032 10.570 32.059 1.00 94.00 307 GLN A CA 1
ATOM 2461 C C . GLN A 1 307 ? -24.330 9.324 31.219 1.00 94.00 307 GLN A C 1
ATOM 2463 O O . GLN A 1 307 ? -23.943 9.252 30.056 1.00 94.00 307 GLN A O 1
ATOM 2468 N N . THR A 1 308 ? -25.118 8.393 31.763 1.00 94.38 308 THR A N 1
ATOM 2469 C CA . THR A 1 308 ? -25.509 7.166 31.055 1.00 94.38 308 THR A CA 1
ATOM 2470 C C . THR A 1 308 ? -26.272 7.482 29.765 1.00 94.38 308 THR A C 1
ATOM 2472 O O . THR A 1 308 ? -26.089 6.811 28.751 1.00 94.38 308 THR A O 1
ATOM 2475 N N . ARG A 1 309 ? -27.122 8.519 29.767 1.00 93.12 309 ARG A N 1
ATOM 2476 C CA . ARG A 1 309 ? -27.846 8.971 28.569 1.00 93.12 309 ARG A CA 1
ATOM 2477 C C . ARG A 1 309 ? -26.935 9.627 27.539 1.00 93.12 309 ARG A C 1
ATOM 2479 O O . ARG A 1 309 ? -27.111 9.367 26.351 1.00 93.12 309 ARG A O 1
ATOM 2486 N N . ILE A 1 310 ? -25.972 10.438 27.970 1.00 93.19 310 ILE A N 1
ATOM 2487 C CA . ILE A 1 310 ? -24.956 11.021 27.081 1.00 93.19 310 ILE A CA 1
ATOM 2488 C C . ILE A 1 310 ? -24.153 9.905 26.400 1.00 93.19 310 ILE A C 1
ATOM 2490 O O . ILE A 1 310 ? -23.999 9.920 25.177 1.00 93.19 310 ILE A O 1
ATOM 2494 N N . ASP A 1 311 ? -23.731 8.897 27.163 1.00 92.12 311 ASP A N 1
ATOM 2495 C CA . ASP A 1 311 ? -22.973 7.756 26.646 1.00 92.12 311 ASP A CA 1
ATOM 2496 C C . ASP A 1 311 ? -23.811 6.911 25.667 1.00 92.12 311 ASP A C 1
ATOM 2498 O O . ASP A 1 311 ? -23.325 6.518 24.604 1.00 92.12 311 ASP A O 1
ATOM 2502 N N . GLN A 1 312 ? -25.098 6.685 25.968 1.00 93.12 312 GLN A N 1
ATOM 2503 C CA . GLN A 1 312 ? -26.034 6.013 25.055 1.00 93.12 312 GLN A CA 1
ATOM 2504 C C . GLN A 1 312 ? -26.205 6.778 23.740 1.00 93.12 312 GLN A C 1
ATOM 2506 O O . GLN A 1 312 ? -26.161 6.167 22.677 1.00 93.12 312 GLN A O 1
ATOM 2511 N N . ILE A 1 313 ? -26.347 8.104 23.785 1.00 92.19 313 ILE A N 1
ATOM 2512 C CA . ILE A 1 313 ? -26.467 8.935 22.579 1.00 92.19 313 ILE A CA 1
ATOM 2513 C C . ILE A 1 313 ? -25.194 8.859 21.743 1.00 92.19 313 ILE A C 1
ATOM 2515 O O . ILE A 1 313 ? -25.278 8.713 20.523 1.00 92.19 313 ILE A O 1
ATOM 2519 N N . ALA A 1 314 ? -24.021 8.914 22.377 1.00 90.38 314 ALA A N 1
ATOM 2520 C CA . ALA A 1 314 ? -22.754 8.741 21.679 1.00 90.38 314 ALA A CA 1
ATOM 2521 C C . ALA A 1 314 ? -22.680 7.365 20.989 1.00 90.38 314 ALA A C 1
ATOM 2523 O O . ALA A 1 314 ? -22.296 7.283 19.820 1.00 90.38 314 ALA A O 1
ATOM 2524 N N . ALA A 1 315 ? -23.120 6.300 21.668 1.00 90.94 315 ALA A N 1
ATOM 2525 C CA . ALA A 1 315 ? -23.176 4.951 21.107 1.00 90.94 315 ALA A CA 1
ATOM 2526 C C . ALA A 1 315 ? -24.203 4.816 19.965 1.00 90.94 315 ALA A C 1
ATOM 2528 O O . ALA A 1 315 ? -23.907 4.191 18.949 1.00 90.94 315 ALA A O 1
ATOM 2529 N N . GLU A 1 316 ? -25.385 5.425 20.079 1.00 91.25 316 GLU A N 1
ATOM 2530 C CA . GLU A 1 316 ? -26.415 5.424 19.032 1.00 91.25 316 GLU A CA 1
ATOM 2531 C C . GLU A 1 316 ? -25.964 6.189 17.783 1.00 91.25 316 GLU A C 1
ATOM 2533 O O . GLU A 1 316 ? -26.140 5.701 16.665 1.00 91.25 316 GLU A O 1
ATOM 2538 N N . VAL A 1 317 ? -25.347 7.364 17.956 1.00 90.75 317 VAL A N 1
ATOM 2539 C CA . VAL A 1 317 ? -24.777 8.154 16.850 1.00 90.75 317 VAL A CA 1
ATOM 2540 C C . VAL A 1 317 ? -23.618 7.402 16.191 1.00 90.75 317 VAL A C 1
ATOM 2542 O O . VAL A 1 317 ? -23.458 7.463 14.972 1.00 90.75 317 VAL A O 1
ATOM 2545 N N . ALA A 1 318 ? -22.832 6.641 16.957 1.00 87.56 318 ALA A N 1
ATOM 2546 C CA . ALA A 1 318 ? -21.819 5.748 16.403 1.00 87.56 318 ALA A CA 1
ATOM 2547 C C . ALA A 1 318 ? -22.439 4.564 15.633 1.00 87.56 318 ALA A C 1
ATOM 2549 O O . ALA A 1 318 ? -21.972 4.235 14.546 1.00 87.56 318 ALA A O 1
ATOM 2550 N N . ALA A 1 319 ? -23.509 3.952 16.148 1.00 88.12 319 ALA A N 1
ATOM 2551 C CA . ALA A 1 319 ? -24.159 2.788 15.540 1.00 88.12 319 ALA A CA 1
ATOM 2552 C C . ALA A 1 319 ? -24.975 3.118 14.276 1.00 88.12 319 ALA A C 1
ATOM 2554 O O . ALA A 1 319 ? -25.059 2.294 13.367 1.00 88.12 319 ALA A O 1
ATOM 2555 N N . GLN A 1 320 ? -25.556 4.319 14.183 1.00 86.75 320 GLN A N 1
ATOM 2556 C CA . GLN A 1 320 ? -26.304 4.783 13.001 1.00 86.75 320 GLN A CA 1
ATOM 2557 C C . GLN A 1 320 ? -25.404 5.066 11.788 1.00 86.75 320 GLN A C 1
ATOM 2559 O O . GLN A 1 320 ? -25.893 5.328 10.686 1.00 86.75 320 GLN A O 1
ATOM 2564 N N . GLN A 1 321 ? -24.085 5.013 11.960 1.00 79.69 321 GLN A N 1
ATOM 2565 C CA . GLN A 1 321 ? -23.156 5.302 10.887 1.00 79.69 321 GLN A CA 1
ATOM 2566 C C . GLN A 1 321 ? -22.997 4.146 9.904 1.00 79.69 321 GLN A C 1
ATOM 2568 O O . GLN A 1 321 ? -22.554 3.050 10.240 1.00 79.69 321 GLN A O 1
ATOM 2573 N N . VAL A 1 322 ? -23.220 4.457 8.627 1.00 78.31 322 VAL A N 1
ATOM 2574 C CA . VAL A 1 322 ? -22.775 3.615 7.513 1.00 78.31 322 VAL A CA 1
ATOM 2575 C C . VAL A 1 322 ? -21.247 3.541 7.531 1.00 78.31 322 VAL A C 1
ATOM 2577 O O . VAL A 1 322 ? -20.580 4.570 7.694 1.00 78.31 322 VAL A O 1
ATOM 2580 N N . ALA A 1 323 ? -20.695 2.337 7.352 1.00 81.62 323 ALA A N 1
ATOM 2581 C CA . ALA A 1 323 ? -19.255 2.096 7.302 1.00 81.62 323 ALA A CA 1
ATOM 2582 C C . ALA A 1 323 ? -18.547 3.128 6.409 1.00 81.62 323 ALA A C 1
ATOM 2584 O O . ALA A 1 323 ? -19.029 3.456 5.321 1.00 81.62 323 ALA A O 1
ATOM 2585 N N . ALA A 1 324 ? -17.424 3.671 6.885 1.00 79.88 324 ALA A N 1
ATOM 2586 C CA . ALA A 1 324 ? -16.650 4.630 6.113 1.00 79.88 324 ALA A CA 1
ATOM 2587 C C . ALA A 1 324 ? -16.242 3.998 4.776 1.00 79.88 324 ALA A C 1
ATOM 2589 O O . ALA A 1 324 ? -15.584 2.959 4.732 1.00 79.88 324 ALA A O 1
ATOM 2590 N N . LEU A 1 325 ? -16.660 4.630 3.682 1.00 84.00 325 LEU A N 1
ATOM 2591 C CA . LEU A 1 325 ? -16.262 4.273 2.327 1.00 84.00 325 LEU A CA 1
ATOM 2592 C C . LEU A 1 325 ? -15.307 5.366 1.851 1.00 84.00 325 LEU A C 1
ATOM 2594 O O . LEU A 1 325 ? -15.744 6.288 1.157 1.00 84.00 325 LEU A O 1
ATOM 2598 N N . PRO A 1 326 ? -14.025 5.320 2.265 1.00 83.44 326 PRO A N 1
ATOM 2599 C CA . PRO A 1 326 ? -13.068 6.323 1.838 1.00 83.44 326 PRO A CA 1
ATOM 2600 C C . PRO A 1 326 ? -12.969 6.320 0.307 1.00 83.44 326 PRO A C 1
ATOM 2602 O O . PRO A 1 326 ? -13.119 5.262 -0.327 1.00 83.44 326 PRO A O 1
ATOM 2605 N N . PRO A 1 327 ? -12.713 7.486 -0.312 1.00 83.06 327 PRO A N 1
ATOM 2606 C CA . PRO A 1 327 ? -12.533 7.565 -1.753 1.00 83.06 327 PRO A CA 1
ATOM 2607 C C . PRO A 1 327 ? -11.412 6.609 -2.159 1.00 83.06 327 PRO A C 1
ATOM 2609 O O . PRO A 1 327 ? -10.292 6.708 -1.670 1.00 83.06 327 PRO A O 1
ATOM 2612 N N . ARG A 1 328 ? -11.701 5.650 -3.040 1.00 83.12 328 ARG A N 1
ATOM 2613 C CA . ARG A 1 328 ? -10.691 4.686 -3.491 1.00 83.12 328 ARG A CA 1
ATOM 2614 C C . ARG A 1 328 ? -9.783 5.319 -4.536 1.00 83.12 328 ARG A C 1
ATOM 2616 O O . ARG A 1 328 ? -10.249 6.047 -5.416 1.00 83.12 328 ARG A O 1
ATOM 2623 N N . LEU A 1 329 ? -8.499 4.977 -4.481 1.00 80.44 329 LEU A N 1
ATOM 2624 C CA . LEU A 1 329 ? -7.454 5.454 -5.389 1.00 80.44 329 LEU A CA 1
ATOM 2625 C C . LEU A 1 329 ? -7.538 4.719 -6.748 1.00 80.44 329 LEU A C 1
ATOM 2627 O O . LEU A 1 329 ? -6.621 4.028 -7.190 1.00 80.44 329 LEU A O 1
ATOM 2631 N N . THR A 1 330 ? -8.693 4.844 -7.404 1.00 80.06 330 THR A N 1
ATOM 2632 C CA . THR A 1 330 ? -8.965 4.296 -8.739 1.00 80.06 330 THR A CA 1
ATOM 2633 C C . THR A 1 330 ? -8.174 5.047 -9.812 1.00 80.06 330 THR A C 1
ATOM 2635 O O . THR A 1 330 ? -7.698 6.159 -9.589 1.00 80.06 330 THR A O 1
ATOM 2638 N N . PHE A 1 331 ? -8.060 4.486 -11.018 1.00 73.50 331 PHE A N 1
ATOM 2639 C CA . PHE A 1 331 ? -7.387 5.164 -12.133 1.00 73.50 331 PHE A CA 1
ATOM 2640 C C . PHE A 1 331 ? -8.000 6.541 -12.450 1.00 73.50 331 PHE A C 1
ATOM 2642 O O . PHE A 1 331 ? -7.277 7.517 -12.661 1.00 73.50 331 PHE A O 1
ATOM 2649 N N . ALA A 1 332 ? -9.332 6.646 -12.409 1.00 76.56 332 ALA A N 1
ATOM 2650 C CA . ALA A 1 332 ? -10.038 7.915 -12.564 1.00 76.56 332 ALA A CA 1
ATOM 2651 C C . ALA A 1 332 ? -9.679 8.903 -11.440 1.00 76.56 332 ALA A C 1
ATOM 2653 O O . ALA A 1 332 ? -9.424 10.076 -11.714 1.00 76.56 332 ALA A O 1
ATOM 2654 N N . ALA A 1 333 ? -9.573 8.423 -10.194 1.00 79.88 333 ALA A N 1
ATOM 2655 C CA . ALA A 1 333 ? -9.131 9.237 -9.064 1.00 79.88 333 ALA A CA 1
ATOM 2656 C C . ALA A 1 333 ? -7.678 9.715 -9.228 1.00 79.88 333 ALA A C 1
ATOM 2658 O O . ALA A 1 333 ? -7.420 10.893 -9.007 1.00 79.88 333 ALA A O 1
ATOM 2659 N N . ARG A 1 334 ? -6.753 8.868 -9.711 1.00 80.31 334 ARG A N 1
ATOM 2660 C CA . ARG A 1 334 ? -5.368 9.277 -10.035 1.00 80.31 334 ARG A CA 1
ATOM 2661 C C . ARG A 1 334 ? -5.329 10.353 -11.110 1.00 80.31 334 ARG A C 1
ATOM 2663 O O . ARG A 1 334 ? -4.573 11.310 -10.997 1.00 80.31 334 ARG A O 1
ATOM 2670 N N . SER A 1 335 ? -6.151 10.211 -12.150 1.00 79.56 335 SER A N 1
ATOM 2671 C CA . SER A 1 335 ? -6.228 11.206 -13.221 1.00 79.56 335 SER A CA 1
ATOM 2672 C C . SER A 1 335 ? -6.788 12.537 -12.719 1.00 79.56 335 SER A C 1
ATOM 2674 O O . SER A 1 335 ? -6.286 13.590 -13.102 1.00 79.56 335 SER A O 1
ATOM 2676 N N . LYS A 1 336 ? -7.795 12.496 -11.838 1.00 85.38 336 LYS A N 1
ATOM 2677 C CA . LYS A 1 336 ? -8.366 13.689 -11.206 1.00 85.38 336 LYS A CA 1
ATOM 2678 C C . LYS A 1 336 ? -7.378 14.348 -10.240 1.00 85.38 336 LYS A C 1
ATOM 2680 O O . LYS A 1 336 ? -7.255 15.565 -10.269 1.00 85.38 336 LYS A O 1
ATOM 2685 N N . ALA A 1 337 ? -6.649 13.560 -9.449 1.00 85.56 337 ALA A N 1
ATOM 2686 C CA . ALA A 1 337 ? -5.595 14.037 -8.556 1.00 85.56 337 ALA A CA 1
ATOM 2687 C C . ALA A 1 337 ? -4.469 14.721 -9.339 1.00 85.56 337 ALA A C 1
ATOM 2689 O O . ALA A 1 337 ? -4.092 15.837 -9.012 1.00 85.56 337 ALA A O 1
ATOM 2690 N N . LEU A 1 338 ? -4.004 14.114 -10.436 1.00 82.88 338 LEU A N 1
ATOM 2691 C CA . LEU A 1 338 ? -3.008 14.727 -11.317 1.00 82.88 338 LEU A CA 1
ATOM 2692 C C . LEU A 1 338 ? -3.518 16.046 -11.922 1.00 82.88 338 LEU A C 1
ATOM 2694 O O . LEU A 1 338 ? -2.782 17.025 -11.962 1.00 82.88 338 LEU A O 1
ATOM 2698 N N . HIS A 1 339 ? -4.778 16.095 -12.368 1.00 85.69 339 HIS A N 1
ATOM 2699 C CA . HIS A 1 339 ? -5.379 17.338 -12.859 1.00 85.69 339 HIS A CA 1
ATOM 2700 C C . HIS A 1 339 ? -5.487 18.410 -11.769 1.00 85.69 339 HIS A C 1
ATOM 2702 O O . HIS A 1 339 ? -5.252 19.580 -12.054 1.00 85.69 339 HIS A O 1
ATOM 2708 N N . ALA A 1 340 ? -5.822 18.020 -10.538 1.00 86.12 340 ALA A N 1
ATOM 2709 C CA . ALA A 1 340 ? -5.887 18.927 -9.399 1.00 86.12 340 ALA A CA 1
ATOM 2710 C C . ALA A 1 340 ? -4.499 19.452 -9.002 1.00 86.12 340 ALA A C 1
ATOM 2712 O O . ALA A 1 340 ? -4.378 20.631 -8.693 1.00 86.12 340 ALA A O 1
ATOM 2713 N N . LEU A 1 341 ? -3.460 18.612 -9.071 1.00 84.62 341 LEU A N 1
ATOM 2714 C CA . LEU A 1 341 ? -2.069 19.021 -8.860 1.00 84.62 341 LEU A CA 1
ATOM 2715 C C . LEU A 1 341 ? -1.618 20.020 -9.935 1.00 84.62 341 LEU A C 1
ATOM 2717 O O . LEU A 1 341 ? -1.091 21.071 -9.590 1.00 84.62 341 LEU A O 1
ATOM 2721 N N . ARG A 1 342 ? -1.953 19.780 -11.211 1.00 82.44 342 ARG A N 1
ATOM 2722 C CA . ARG A 1 342 ? -1.679 20.733 -12.308 1.00 82.44 342 ARG A CA 1
ATOM 2723 C C . ARG A 1 342 ? -2.394 22.068 -12.145 1.00 82.44 342 ARG A C 1
ATOM 2725 O O . ARG A 1 342 ? -1.869 23.103 -12.528 1.00 82.44 342 ARG A O 1
ATOM 2732 N N . ALA A 1 343 ? -3.625 22.029 -11.640 1.00 86.25 343 ALA A N 1
ATOM 2733 C CA . ALA A 1 343 ? -4.424 23.221 -11.387 1.00 86.25 343 ALA A CA 1
ATOM 2734 C C . ALA A 1 343 ? -4.057 23.908 -10.062 1.00 86.25 343 ALA A C 1
ATOM 2736 O O . ALA A 1 343 ? -4.611 24.964 -9.755 1.00 86.25 343 ALA A O 1
ATOM 2737 N N . SER A 1 344 ? -3.165 23.312 -9.264 1.00 85.44 344 SER A N 1
ATOM 2738 C CA . SER A 1 344 ? -2.720 23.913 -8.014 1.00 85.44 344 SER A CA 1
ATOM 2739 C C . SER A 1 344 ? -1.879 25.162 -8.310 1.00 85.44 344 SER A C 1
ATOM 2741 O O . SER A 1 344 ? -1.145 25.193 -9.305 1.00 85.44 344 SER A O 1
ATOM 2743 N N . PRO A 1 345 ? -1.981 26.211 -7.475 1.00 84.12 345 PRO A N 1
ATOM 2744 C CA . PRO A 1 345 ? -1.231 27.449 -7.677 1.00 84.12 345 PRO A CA 1
ATOM 2745 C C . PRO A 1 345 ? 0.284 27.205 -7.734 1.00 84.12 345 PRO A C 1
ATOM 2747 O O . PRO A 1 345 ? 0.964 27.886 -8.498 1.00 84.12 345 PRO A O 1
ATOM 2750 N N . ASP A 1 346 ? 0.768 26.182 -7.023 1.00 81.56 346 ASP A N 1
ATOM 2751 C CA . ASP A 1 346 ? 2.175 25.779 -6.966 1.00 81.56 346 ASP A CA 1
ATOM 2752 C C . ASP A 1 346 ? 2.724 25.348 -8.339 1.00 81.56 346 ASP A C 1
ATOM 2754 O O . ASP A 1 346 ? 3.888 25.596 -8.641 1.00 81.56 346 ASP A O 1
ATOM 2758 N N . GLU A 1 347 ? 1.891 24.751 -9.202 1.00 76.19 347 GLU A N 1
ATOM 2759 C CA . GLU A 1 347 ? 2.298 24.311 -10.548 1.00 76.19 347 GLU A CA 1
ATOM 2760 C C . GLU A 1 347 ? 1.877 25.273 -11.661 1.00 76.19 347 GLU A C 1
ATOM 2762 O O . GLU A 1 347 ? 2.449 25.243 -12.750 1.00 76.19 347 GLU A O 1
ATOM 2767 N N . SER A 1 348 ? 0.911 26.159 -11.400 1.00 76.88 348 SER A N 1
ATOM 2768 C CA . SER A 1 348 ? 0.339 27.061 -12.412 1.00 76.88 348 SER A CA 1
ATOM 2769 C C . SER A 1 348 ? 1.335 28.063 -13.029 1.00 76.88 348 SER A C 1
ATOM 2771 O O . SER A 1 348 ? 1.034 28.658 -14.063 1.00 76.88 348 SER A O 1
ATOM 2773 N N . GLY A 1 349 ? 2.522 28.227 -12.433 1.00 76.31 349 GLY A N 1
ATOM 2774 C CA . GLY A 1 349 ? 3.605 29.087 -12.929 1.00 76.31 349 GLY A CA 1
ATOM 2775 C C . GLY A 1 349 ? 4.865 28.350 -13.394 1.00 76.31 349 GLY A C 1
ATOM 2776 O O . GLY A 1 349 ? 5.803 29.003 -13.850 1.00 76.31 349 GLY A O 1
ATOM 2777 N N . VAL A 1 350 ? 4.910 27.019 -13.285 1.00 78.94 350 VAL A N 1
ATOM 2778 C CA . VAL A 1 350 ? 6.094 26.227 -13.639 1.00 78.94 350 VAL A CA 1
ATOM 2779 C C . VAL A 1 350 ? 6.127 26.023 -15.162 1.00 78.94 350 VAL A C 1
ATOM 2781 O O . VAL A 1 350 ? 5.145 25.534 -15.731 1.00 78.94 350 VAL A O 1
ATOM 2784 N N . PRO A 1 351 ? 7.217 26.391 -15.867 1.00 80.88 351 PRO A N 1
ATOM 2785 C CA . PRO A 1 351 ? 7.353 26.147 -17.300 1.00 80.88 351 PRO A CA 1
ATOM 2786 C C . PRO A 1 351 ? 7.095 24.675 -17.638 1.00 80.88 351 PRO A C 1
ATOM 2788 O O . PRO A 1 351 ? 7.558 23.784 -16.931 1.00 80.88 351 PRO A O 1
ATOM 2791 N N . HIS A 1 352 ? 6.423 24.392 -18.762 1.00 76.00 352 HIS A N 1
ATOM 2792 C CA . HIS A 1 352 ? 6.068 23.016 -19.154 1.00 76.00 352 HIS A CA 1
ATOM 2793 C C . HIS A 1 352 ? 7.264 22.049 -19.119 1.00 76.00 352 HIS A C 1
ATOM 2795 O O . HIS A 1 352 ? 7.103 20.898 -18.734 1.00 76.00 352 HIS A O 1
ATOM 2801 N N . PHE A 1 353 ? 8.472 22.521 -19.439 1.00 68.19 353 PHE A N 1
ATOM 2802 C CA . PHE A 1 353 ? 9.709 21.729 -19.419 1.00 68.19 353 PHE A CA 1
ATOM 2803 C C . PHE A 1 353 ? 10.195 21.317 -18.023 1.00 68.19 353 PHE A C 1
ATOM 2805 O O . PHE A 1 353 ? 10.878 20.303 -17.907 1.00 68.19 353 PHE A O 1
ATOM 2812 N N . GLU A 1 354 ? 9.847 22.074 -16.983 1.00 73.62 354 GLU A N 1
ATOM 2813 C CA . GLU A 1 354 ? 10.121 21.718 -15.585 1.00 73.62 354 GLU A CA 1
ATOM 2814 C C . GLU A 1 354 ? 9.073 20.737 -15.043 1.00 73.62 354 GLU A C 1
ATOM 2816 O O . GLU A 1 354 ? 9.299 20.051 -14.045 1.00 73.62 354 GLU A O 1
ATOM 2821 N N . THR A 1 355 ? 7.938 20.597 -15.736 1.00 81.44 355 THR A N 1
ATOM 2822 C CA . THR A 1 355 ? 7.001 19.518 -15.444 1.00 81.44 355 THR A CA 1
ATOM 2823 C C . THR A 1 355 ? 7.557 18.186 -15.940 1.00 81.44 355 THR A C 1
ATOM 2825 O O . THR A 1 355 ? 8.176 18.072 -16.999 1.00 81.44 355 THR A O 1
ATOM 2828 N N . VAL A 1 356 ? 7.264 17.131 -15.189 1.00 80.00 356 VAL A N 1
ATOM 2829 C CA . VAL A 1 356 ? 7.654 15.758 -15.525 1.00 80.00 356 VAL A CA 1
ATOM 2830 C C . VAL A 1 356 ? 7.125 15.326 -16.902 1.00 80.00 356 VAL A C 1
ATOM 2832 O O . VAL A 1 356 ? 7.788 14.577 -17.618 1.00 80.00 356 VAL A O 1
ATOM 2835 N N . GLU A 1 357 ? 5.943 15.809 -17.298 1.00 81.94 357 GLU A N 1
ATOM 2836 C CA . GLU A 1 357 ? 5.383 15.541 -18.626 1.00 81.94 357 GLU A CA 1
ATOM 2837 C C . GLU A 1 357 ? 6.209 16.207 -19.728 1.00 81.94 357 GLU A C 1
ATOM 2839 O O . GLU A 1 357 ? 6.552 15.544 -20.707 1.00 81.94 357 GLU A O 1
ATOM 2844 N N . GLY A 1 358 ? 6.567 17.483 -19.568 1.00 84.31 358 GLY A N 1
ATOM 2845 C CA . GLY A 1 358 ? 7.409 18.176 -20.540 1.00 84.31 358 GLY A CA 1
ATOM 2846 C C . GLY A 1 358 ? 8.806 17.572 -20.635 1.00 84.31 358 GLY A C 1
ATOM 2847 O O . GLY A 1 358 ? 9.317 17.424 -21.743 1.00 84.31 358 GLY A O 1
ATOM 2848 N N . PHE A 1 359 ? 9.386 17.121 -19.518 1.00 86.50 359 PHE A N 1
ATOM 2849 C CA . PHE A 1 359 ? 10.641 16.366 -19.531 1.00 86.50 359 PHE A CA 1
ATOM 2850 C C . PHE A 1 359 ? 10.510 15.048 -20.311 1.00 86.50 359 PHE A C 1
ATOM 2852 O O . PHE A 1 359 ? 11.347 14.754 -21.164 1.00 86.50 359 PHE A O 1
ATOM 2859 N N . ALA A 1 360 ? 9.441 14.279 -20.081 1.00 84.81 360 ALA A N 1
ATOM 2860 C CA . ALA A 1 360 ? 9.173 13.037 -20.808 1.00 84.81 360 ALA A CA 1
ATOM 2861 C C . ALA A 1 360 ? 9.011 13.274 -22.320 1.00 84.81 360 ALA A C 1
ATOM 2863 O O . ALA A 1 360 ? 9.600 12.555 -23.131 1.00 84.81 360 ALA A O 1
ATOM 2864 N N . GLN A 1 361 ? 8.250 14.307 -22.703 1.00 88.81 361 GLN A N 1
ATOM 2865 C CA . GLN A 1 361 ? 8.069 14.709 -24.101 1.00 88.81 361 GLN A CA 1
ATOM 2866 C C . GLN A 1 361 ? 9.387 15.158 -24.733 1.00 88.81 361 GLN A C 1
ATOM 2868 O O . GLN A 1 361 ? 9.687 14.770 -25.862 1.00 88.81 361 GLN A O 1
ATOM 2873 N N . ALA A 1 362 ? 10.191 15.938 -24.008 1.00 89.25 362 ALA A N 1
ATOM 2874 C CA . ALA A 1 362 ? 11.495 16.390 -24.471 1.00 89.25 362 ALA A CA 1
ATOM 2875 C C . ALA A 1 362 ? 12.460 15.213 -24.656 1.00 89.25 362 ALA A C 1
ATOM 2877 O O . ALA A 1 362 ? 13.091 15.117 -25.703 1.00 89.25 362 ALA A O 1
ATOM 2878 N N . ALA A 1 363 ? 12.534 14.282 -23.701 1.00 88.31 363 ALA A N 1
ATOM 2879 C CA . ALA A 1 363 ? 13.395 13.105 -23.788 1.00 88.31 363 ALA A CA 1
ATOM 2880 C C . ALA A 1 363 ? 13.028 12.212 -24.987 1.00 88.31 363 ALA A C 1
ATOM 2882 O O . ALA A 1 363 ? 13.896 11.881 -25.797 1.00 88.31 363 ALA A O 1
ATOM 2883 N N . LEU A 1 364 ? 11.742 11.881 -25.155 1.00 88.12 364 LEU A N 1
ATOM 2884 C CA . LEU A 1 364 ? 11.257 11.109 -26.308 1.00 88.12 364 LEU A CA 1
ATOM 2885 C C . LEU A 1 364 ? 11.479 11.859 -27.630 1.00 88.12 364 LEU A C 1
ATOM 2887 O O . LEU A 1 364 ? 11.913 11.264 -28.619 1.00 88.12 364 LEU A O 1
ATOM 2891 N N . GLY A 1 365 ? 11.242 13.173 -27.642 1.00 90.06 365 GLY A N 1
ATOM 2892 C CA . GLY A 1 365 ? 11.513 14.033 -28.790 1.00 90.06 365 GLY A CA 1
ATOM 2893 C C . GLY A 1 365 ? 12.991 14.026 -29.181 1.00 90.06 365 GLY A C 1
ATOM 2894 O O . GLY A 1 365 ? 13.313 13.822 -30.349 1.00 90.06 365 GLY A O 1
ATOM 2895 N N . VAL A 1 366 ? 13.901 14.175 -28.215 1.00 92.19 366 VAL A N 1
ATOM 2896 C CA . VAL A 1 366 ? 15.355 14.147 -28.434 1.00 92.19 366 VAL A CA 1
ATOM 2897 C C . VAL A 1 366 ? 15.805 12.798 -28.988 1.00 92.19 366 VAL A C 1
ATOM 2899 O O . VAL A 1 366 ? 16.569 12.778 -29.950 1.00 92.19 366 VAL A O 1
ATOM 2902 N N . LEU A 1 367 ? 15.312 11.677 -28.454 1.00 91.25 367 LEU A N 1
ATOM 2903 C CA . LEU A 1 367 ? 15.642 10.343 -28.974 1.00 91.25 367 LEU A CA 1
ATOM 2904 C C . LEU A 1 367 ? 15.154 10.151 -30.408 1.00 91.25 367 LEU A C 1
ATOM 2906 O O . LEU A 1 367 ? 15.891 9.644 -31.256 1.00 91.25 367 LEU A O 1
ATOM 2910 N N . PHE A 1 368 ? 13.938 10.608 -30.705 1.00 91.19 368 PHE A N 1
ATOM 2911 C CA . PHE A 1 368 ? 13.411 10.583 -32.061 1.00 91.19 368 PHE A CA 1
ATOM 2912 C C . PHE A 1 368 ? 14.252 11.436 -33.020 1.00 91.19 368 PHE A C 1
ATOM 2914 O O . PHE A 1 368 ? 14.646 10.961 -34.089 1.00 91.19 368 PHE A O 1
ATOM 2921 N N . PHE A 1 369 ? 14.579 12.674 -32.638 1.00 92.88 369 PHE A N 1
ATOM 2922 C CA . PHE A 1 369 ? 15.436 13.542 -33.443 1.00 92.88 369 PHE A CA 1
ATOM 2923 C C . PHE A 1 369 ? 16.853 12.982 -33.586 1.00 92.88 369 PHE A C 1
ATOM 2925 O O . PHE A 1 369 ? 17.443 13.133 -34.653 1.00 92.88 369 PHE A O 1
ATOM 2932 N N . ALA A 1 370 ? 17.378 12.280 -32.581 1.00 93.25 370 ALA A N 1
ATOM 2933 C CA . ALA A 1 370 ? 18.661 11.590 -32.658 1.00 93.25 370 ALA A CA 1
ATOM 2934 C C . ALA A 1 370 ? 18.633 10.441 -33.679 1.00 93.25 370 ALA A C 1
ATOM 2936 O O . ALA A 1 370 ? 19.547 10.343 -34.496 1.00 93.25 370 ALA A O 1
ATOM 2937 N N . LEU A 1 371 ? 17.572 9.621 -33.713 1.00 91.69 371 LEU A N 1
ATOM 2938 C CA . LEU A 1 371 ? 17.398 8.593 -34.755 1.00 91.69 371 LEU A CA 1
ATOM 2939 C C . LEU A 1 371 ? 17.279 9.210 -36.148 1.00 91.69 371 LEU A C 1
ATOM 2941 O O . LEU A 1 371 ? 17.914 8.743 -37.097 1.00 91.69 371 LEU A O 1
ATOM 2945 N N . MET A 1 372 ? 16.504 10.287 -36.268 1.00 90.25 372 MET A N 1
ATOM 2946 C CA . MET A 1 372 ? 16.368 11.021 -37.523 1.00 90.25 372 MET A CA 1
ATOM 2947 C C . MET A 1 372 ? 17.698 11.613 -37.983 1.00 90.25 372 MET A C 1
ATOM 2949 O O . MET A 1 372 ? 18.040 11.490 -39.158 1.00 90.25 372 MET A O 1
ATOM 2953 N N . ALA A 1 373 ? 18.469 12.207 -37.073 1.00 92.38 373 ALA A N 1
ATOM 2954 C CA . ALA A 1 373 ? 19.793 12.739 -37.357 1.00 92.38 373 ALA A CA 1
ATOM 2955 C C . ALA A 1 373 ? 20.755 11.623 -37.780 1.00 92.38 373 ALA A C 1
ATOM 2957 O O . ALA A 1 373 ? 21.403 11.754 -38.817 1.00 92.38 373 ALA A O 1
ATOM 2958 N N . LEU A 1 374 ? 20.790 10.498 -37.056 1.00 93.00 374 LEU A N 1
ATOM 2959 C CA . LEU A 1 374 ? 21.597 9.332 -37.421 1.00 93.00 374 LEU A CA 1
ATOM 2960 C C . LEU A 1 374 ? 21.291 8.885 -38.851 1.00 93.00 374 LEU A C 1
ATOM 2962 O O . LEU A 1 374 ? 22.215 8.725 -39.649 1.00 93.00 374 LEU A O 1
ATOM 2966 N N . LYS A 1 375 ? 20.008 8.757 -39.208 1.00 91.38 375 LYS A N 1
ATOM 2967 C CA . LYS A 1 375 ? 19.607 8.343 -40.557 1.00 91.38 375 LYS A CA 1
ATOM 2968 C C . LYS A 1 375 ? 19.900 9.405 -41.623 1.00 91.38 375 LYS A C 1
ATOM 2970 O O . LYS A 1 375 ? 20.307 9.069 -42.736 1.00 91.38 375 LYS A O 1
ATOM 2975 N N . LEU A 1 376 ? 19.717 10.688 -41.309 1.00 89.44 376 LEU A N 1
ATOM 2976 C CA . LEU A 1 376 ? 19.988 11.791 -42.236 1.00 89.44 376 LEU A CA 1
ATOM 2977 C C . LEU A 1 376 ? 21.486 11.897 -42.566 1.00 89.44 376 LEU A C 1
ATOM 2979 O O . LEU A 1 376 ? 21.840 12.103 -43.733 1.00 89.44 376 LEU A O 1
ATOM 2983 N N 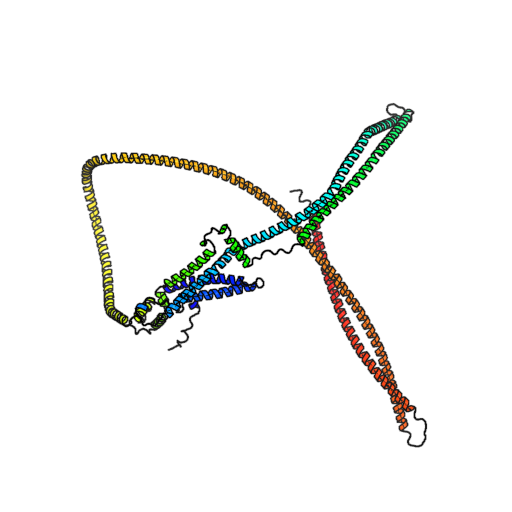. PHE A 1 377 ? 22.333 11.708 -41.550 1.00 91.38 377 PHE A N 1
ATOM 2984 C CA . PHE A 1 377 ? 23.794 11.785 -41.596 1.00 91.38 377 PHE A CA 1
ATOM 2985 C C . PHE A 1 377 ? 24.466 10.406 -41.697 1.00 91.38 377 PHE A C 1
ATOM 2987 O O . PHE A 1 377 ? 25.598 10.231 -41.251 1.00 91.38 377 PHE A O 1
ATOM 2994 N N . GLU A 1 378 ? 23.795 9.422 -42.303 1.00 92.12 378 GLU A N 1
ATOM 2995 C CA . GLU A 1 378 ? 24.381 8.098 -42.533 1.00 92.12 378 GLU A CA 1
ATOM 2996 C C . GLU A 1 378 ? 25.680 8.212 -43.380 1.00 92.12 378 GLU A C 1
ATOM 2998 O O . GLU A 1 378 ? 25.655 8.765 -44.493 1.00 92.12 378 GLU A O 1
ATOM 3003 N N . PRO A 1 379 ? 26.832 7.719 -42.881 1.00 92.56 379 PRO A N 1
ATOM 3004 C CA . PRO A 1 379 ? 28.086 7.741 -43.628 1.00 92.56 379 PRO A CA 1
ATOM 3005 C C . PRO A 1 379 ? 28.001 6.923 -44.928 1.00 92.56 379 PRO A C 1
ATOM 3007 O O . PRO A 1 379 ? 27.284 5.920 -44.978 1.00 92.56 379 PRO A O 1
ATOM 3010 N N . PRO A 1 380 ? 28.790 7.252 -45.971 1.00 89.94 380 PRO A N 1
ATOM 3011 C CA . PRO A 1 380 ? 28.822 6.473 -47.213 1.00 89.94 380 PRO A CA 1
ATOM 3012 C C . PRO A 1 380 ? 29.129 4.985 -46.997 1.00 89.94 380 PRO A C 1
ATOM 3014 O O . PRO A 1 380 ? 28.552 4.137 -47.670 1.00 89.94 380 PRO A O 1
ATOM 3017 N N . ALA A 1 381 ? 29.978 4.662 -46.016 1.00 92.12 381 ALA A N 1
ATOM 3018 C CA . ALA A 1 381 ? 30.285 3.283 -45.636 1.00 92.12 381 ALA A CA 1
ATOM 3019 C C . ALA A 1 381 ? 29.047 2.521 -45.123 1.00 92.12 381 ALA A C 1
ATOM 3021 O O . ALA A 1 381 ? 28.860 1.358 -45.461 1.00 92.12 381 ALA A O 1
ATOM 3022 N N . VAL A 1 382 ? 28.172 3.185 -44.358 1.00 93.06 382 VAL A N 1
ATOM 3023 C CA . VAL A 1 382 ? 26.920 2.597 -43.847 1.00 93.06 382 VAL A CA 1
ATOM 3024 C C . VAL A 1 382 ? 25.922 2.390 -44.987 1.00 93.06 382 VAL A C 1
ATOM 3026 O O . VAL A 1 382 ? 25.272 1.350 -45.057 1.00 93.06 382 VAL A O 1
ATOM 3029 N N . ARG A 1 383 ? 25.849 3.330 -45.939 1.00 91.06 383 ARG A N 1
ATOM 3030 C CA . ARG A 1 383 ? 25.033 3.156 -47.153 1.00 91.06 383 ARG A CA 1
ATOM 3031 C C . ARG A 1 383 ? 25.490 1.964 -47.985 1.00 91.06 383 ARG A C 1
ATOM 3033 O O . ARG A 1 383 ? 24.657 1.203 -48.459 1.00 91.06 383 ARG A O 1
ATOM 3040 N N . ALA A 1 384 ? 26.802 1.809 -48.154 1.00 90.88 384 ALA A N 1
ATOM 3041 C CA . ALA A 1 384 ? 27.375 0.663 -48.847 1.00 90.88 384 ALA A CA 1
ATOM 3042 C C . ALA A 1 384 ? 27.079 -0.653 -48.116 1.00 90.88 384 ALA A C 1
ATOM 3044 O O . ALA A 1 384 ? 26.770 -1.645 -48.765 1.00 90.88 384 ALA A O 1
ATOM 3045 N N . TYR A 1 385 ? 27.124 -0.642 -46.780 1.00 93.81 385 TYR A N 1
ATOM 3046 C CA . TYR A 1 385 ? 26.801 -1.805 -45.959 1.00 93.81 385 TYR A CA 1
ATOM 3047 C C . TYR A 1 385 ? 25.343 -2.254 -46.117 1.00 93.81 385 TYR A C 1
ATOM 3049 O O . TYR A 1 385 ? 25.093 -3.451 -46.223 1.00 93.81 385 TYR A O 1
ATOM 3057 N N . PHE A 1 386 ? 24.381 -1.327 -46.140 1.00 92.06 386 PHE A N 1
ATOM 3058 C CA . PHE A 1 386 ? 22.967 -1.694 -46.263 1.00 92.06 386 PHE A CA 1
ATOM 3059 C C . PHE A 1 386 ? 22.504 -1.988 -47.685 1.00 92.06 386 PHE A C 1
ATOM 3061 O O . PHE A 1 386 ? 21.435 -2.566 -47.836 1.00 92.06 386 PHE A O 1
ATOM 3068 N N . ASN A 1 387 ? 23.297 -1.635 -48.696 1.00 90.88 387 ASN A N 1
ATOM 3069 C CA . ASN A 1 387 ? 22.964 -1.905 -50.085 1.00 90.88 387 ASN A CA 1
ATOM 3070 C C . ASN A 1 387 ? 23.143 -3.397 -50.411 1.00 90.88 387 ASN A C 1
ATOM 3072 O O . ASN A 1 387 ? 24.272 -3.898 -50.477 1.00 90.88 387 ASN A O 1
ATOM 3076 N N . GLU A 1 388 ? 22.030 -4.089 -50.663 1.00 89.62 388 GLU A N 1
ATOM 3077 C CA . GLU A 1 388 ? 22.013 -5.527 -50.959 1.00 89.62 388 GLU A CA 1
ATOM 3078 C C . GLU A 1 388 ? 22.873 -5.880 -52.181 1.00 89.62 388 GLU A C 1
ATOM 3080 O O . GLU A 1 388 ? 23.637 -6.849 -52.165 1.00 89.62 388 GLU A O 1
ATOM 3085 N N . THR A 1 389 ? 22.807 -5.059 -53.233 1.00 89.94 389 THR A N 1
ATOM 3086 C CA . THR A 1 389 ? 23.570 -5.294 -54.465 1.00 89.94 389 THR A CA 1
ATOM 3087 C C . THR A 1 389 ? 25.072 -5.207 -54.207 1.00 89.94 389 THR A C 1
ATOM 3089 O O . THR A 1 389 ? 25.813 -6.098 -54.615 1.00 89.94 389 THR A O 1
ATOM 3092 N N . ILE A 1 390 ? 25.533 -4.213 -53.440 1.00 92.56 390 ILE A N 1
ATOM 3093 C CA . ILE A 1 390 ? 26.957 -4.057 -53.106 1.00 92.56 390 ILE A CA 1
ATOM 3094 C C . ILE A 1 390 ? 27.419 -5.201 -52.198 1.00 92.56 390 ILE A C 1
ATOM 3096 O O . ILE A 1 390 ? 28.514 -5.723 -52.397 1.00 92.56 390 ILE A O 1
ATOM 3100 N N . GLN A 1 391 ? 26.592 -5.643 -51.247 1.00 93.12 391 GLN A N 1
ATOM 3101 C CA . GLN A 1 391 ? 26.895 -6.791 -50.383 1.00 93.12 391 GLN A CA 1
ATOM 3102 C C . GLN A 1 391 ? 27.079 -8.086 -51.178 1.00 93.12 391 GLN A C 1
ATOM 3104 O O . GLN A 1 391 ? 28.062 -8.806 -50.976 1.00 93.12 391 GLN A O 1
ATOM 3109 N N . LEU A 1 392 ? 26.168 -8.378 -52.111 1.00 92.06 392 LEU A N 1
ATOM 3110 C CA . LEU A 1 392 ? 26.268 -9.552 -52.981 1.00 92.06 392 LEU A CA 1
ATOM 3111 C C . LEU A 1 392 ? 27.533 -9.501 -53.841 1.00 92.06 392 LEU A C 1
ATOM 3113 O O . LEU A 1 392 ? 28.257 -10.495 -53.935 1.00 92.06 392 LEU A O 1
ATOM 3117 N N . GLN A 1 393 ? 27.838 -8.338 -54.415 1.00 94.50 393 GLN A N 1
ATOM 3118 C CA . GLN A 1 393 ? 29.019 -8.163 -55.259 1.00 94.50 393 GLN A CA 1
ATOM 3119 C C . GLN A 1 393 ? 30.313 -8.202 -54.446 1.00 94.50 393 GLN A C 1
ATOM 3121 O O . GLN A 1 393 ? 31.299 -8.774 -54.901 1.00 94.50 393 GLN A O 1
ATOM 3126 N N . TYR A 1 394 ? 30.314 -7.700 -53.211 1.00 95.06 394 TYR A N 1
ATOM 3127 C CA . TYR A 1 394 ? 31.469 -7.813 -52.324 1.00 95.06 394 TYR A CA 1
ATOM 3128 C C . TYR A 1 394 ? 31.730 -9.261 -51.917 1.00 95.06 394 TYR A C 1
ATOM 3130 O O . TYR A 1 394 ? 32.868 -9.722 -51.933 1.00 95.06 394 TYR A O 1
ATOM 3138 N N . ARG A 1 395 ? 30.679 -10.029 -51.613 1.00 93.12 395 ARG A N 1
ATOM 3139 C CA . ARG A 1 395 ? 30.817 -11.471 -51.365 1.00 93.12 395 ARG A CA 1
ATOM 3140 C C . ARG A 1 395 ? 31.346 -12.195 -52.603 1.00 93.12 395 ARG A C 1
ATOM 3142 O O . ARG A 1 395 ? 32.216 -13.050 -52.471 1.00 93.12 395 ARG A O 1
ATOM 3149 N N . LYS A 1 396 ? 30.883 -11.816 -53.799 1.00 93.31 396 LYS A N 1
ATOM 3150 C CA . LYS A 1 396 ? 31.403 -12.336 -55.072 1.00 93.31 396 LYS A CA 1
ATOM 3151 C C . LYS A 1 396 ? 32.885 -11.982 -55.269 1.00 93.31 396 LYS A C 1
ATOM 3153 O O . LYS A 1 396 ? 33.656 -12.858 -55.650 1.00 93.31 396 LYS A O 1
ATOM 3158 N N . TYR A 1 397 ? 33.292 -10.754 -54.939 1.00 95.06 397 TYR A N 1
ATOM 3159 C CA . TYR A 1 397 ? 34.690 -10.306 -54.932 1.00 95.06 397 TYR A CA 1
ATOM 3160 C C . TYR A 1 397 ? 35.566 -11.145 -54.000 1.00 95.06 397 TYR A C 1
ATOM 3162 O O . TYR A 1 397 ? 36.614 -11.624 -54.419 1.00 95.06 397 TYR A O 1
ATOM 3170 N N . LEU A 1 398 ? 35.115 -11.397 -52.767 1.00 92.62 398 LEU A N 1
ATOM 3171 C CA . LEU A 1 398 ? 35.872 -12.181 -51.782 1.00 92.62 398 LEU A CA 1
ATOM 3172 C C . LEU A 1 398 ? 36.117 -13.638 -52.209 1.00 92.62 398 LEU A C 1
ATOM 3174 O O . LEU A 1 398 ? 37.054 -14.260 -51.715 1.00 92.62 398 LEU A O 1
ATOM 3178 N N . VAL A 1 399 ? 35.294 -14.174 -53.114 1.00 93.31 399 VAL A N 1
ATOM 3179 C CA . VAL A 1 399 ? 35.450 -15.518 -53.701 1.00 93.31 399 VAL A CA 1
ATOM 3180 C C . VAL A 1 399 ? 36.204 -15.467 -55.046 1.00 93.31 399 VAL A C 1
ATOM 3182 O O . VAL A 1 399 ? 36.428 -16.495 -55.674 1.00 93.31 399 VAL A O 1
ATOM 3185 N N . GLY A 1 400 ? 36.619 -14.279 -55.502 1.00 92.50 400 GLY A N 1
ATOM 3186 C CA . GLY A 1 400 ? 37.341 -14.076 -56.763 1.00 92.50 400 GLY A CA 1
ATOM 3187 C C . GLY A 1 400 ? 36.445 -14.032 -58.004 1.00 92.50 400 GLY A C 1
ATOM 3188 O O . GLY A 1 400 ? 36.941 -13.985 -59.124 1.00 92.50 400 GLY A O 1
ATOM 3189 N N . GLY A 1 401 ? 35.119 -14.005 -57.841 1.00 93.69 401 GLY A N 1
ATOM 3190 C CA . GLY A 1 401 ? 34.160 -14.019 -58.951 1.00 93.69 401 GLY A CA 1
ATOM 3191 C C . GLY A 1 401 ? 34.026 -12.698 -59.723 1.00 93.69 401 GLY A C 1
ATOM 3192 O O . GLY A 1 401 ? 33.145 -12.607 -60.575 1.00 93.69 401 GLY A O 1
ATOM 3193 N N . LEU A 1 402 ? 34.825 -11.681 -59.383 1.00 94.94 402 LEU A N 1
ATOM 3194 C CA . LEU A 1 402 ? 34.926 -10.393 -60.087 1.00 94.94 402 LEU A CA 1
ATOM 3195 C C . LEU A 1 402 ? 36.339 -10.133 -60.641 1.00 94.94 402 LEU A C 1
ATOM 3197 O O . LEU A 1 402 ? 36.649 -9.007 -61.019 1.00 94.94 402 LEU A O 1
ATOM 3201 N N . ALA A 1 403 ? 37.205 -11.152 -60.672 1.00 91.81 403 ALA A N 1
ATOM 3202 C CA . ALA A 1 403 ? 38.581 -11.013 -61.154 1.00 91.81 403 ALA A CA 1
ATOM 3203 C C . ALA A 1 403 ? 38.675 -10.665 -62.655 1.00 91.81 403 ALA A C 1
ATOM 3205 O O . ALA A 1 403 ? 39.721 -10.224 -63.116 1.00 91.81 403 ALA A O 1
ATOM 3206 N N . ASP A 1 404 ? 37.589 -10.846 -63.410 1.00 91.00 404 ASP A N 1
ATOM 3207 C CA . ASP A 1 404 ? 37.441 -10.458 -64.815 1.00 91.00 404 ASP A CA 1
ATOM 3208 C C . ASP A 1 404 ? 37.279 -8.941 -65.020 1.00 91.00 404 ASP A C 1
ATOM 3210 O O . ASP A 1 404 ? 37.439 -8.445 -66.137 1.00 91.00 404 ASP A O 1
ATOM 3214 N N . ILE A 1 405 ? 36.986 -8.188 -63.956 1.00 92.12 405 ILE A N 1
ATOM 3215 C CA . ILE A 1 405 ? 36.851 -6.731 -63.997 1.00 92.12 405 ILE A CA 1
ATOM 3216 C C . ILE A 1 405 ? 38.155 -6.091 -63.475 1.00 92.12 405 ILE A C 1
ATOM 3218 O O . ILE A 1 405 ? 38.480 -6.247 -62.293 1.00 92.12 405 ILE A O 1
ATOM 3222 N N . PRO A 1 406 ? 38.893 -5.320 -64.301 1.00 87.81 406 PRO A N 1
ATOM 3223 C CA . PRO A 1 406 ? 40.143 -4.671 -63.920 1.00 87.81 406 PRO A CA 1
ATOM 3224 C C . PRO A 1 406 ? 39.995 -3.827 -62.657 1.00 87.81 406 PRO A C 1
ATOM 3226 O O . PRO A 1 406 ? 39.114 -2.968 -62.547 1.00 87.81 406 PRO A O 1
ATOM 3229 N N . GLY A 1 407 ? 40.883 -4.063 -61.690 1.00 87.62 407 GLY A N 1
ATOM 3230 C CA . GLY A 1 407 ? 40.852 -3.385 -60.395 1.00 87.62 407 GLY A CA 1
ATOM 3231 C C . GLY A 1 407 ? 39.947 -4.021 -59.334 1.00 87.62 407 GLY A C 1
ATOM 3232 O O . GLY A 1 407 ? 39.869 -3.444 -58.244 1.00 87.62 407 GLY A O 1
ATOM 3233 N N . PHE A 1 408 ? 39.323 -5.172 -59.621 1.00 94.50 408 PHE A N 1
ATOM 3234 C CA . PHE A 1 408 ? 38.676 -6.084 -58.660 1.00 94.50 408 PHE A CA 1
ATOM 3235 C C . PHE A 1 408 ? 39.373 -7.453 -58.586 1.00 94.50 408 PHE A C 1
ATOM 3237 O O . PHE A 1 408 ? 38.786 -8.442 -58.143 1.00 94.50 408 PHE A O 1
ATOM 3244 N N . GLU A 1 409 ? 40.643 -7.504 -58.983 1.00 91.19 409 GLU A N 1
ATOM 3245 C CA . GLU A 1 409 ? 41.521 -8.640 -58.714 1.00 91.19 409 GLU A CA 1
ATOM 3246 C C . GLU A 1 409 ? 41.535 -8.934 -57.207 1.00 91.19 409 GLU A C 1
ATOM 3248 O O . GLU A 1 409 ? 41.477 -8.012 -56.386 1.00 91.19 409 GLU A O 1
ATOM 3253 N N . LEU A 1 410 ? 41.574 -10.217 -56.842 1.00 91.31 410 LEU A N 1
ATOM 3254 C CA . LEU A 1 410 ? 41.641 -10.665 -55.453 1.00 91.31 410 LEU A CA 1
ATOM 3255 C C . LEU A 1 410 ? 43.095 -11.036 -55.130 1.00 91.31 410 LEU A C 1
ATOM 3257 O O . LEU A 1 410 ? 43.508 -12.147 -55.467 1.00 91.31 410 LEU A O 1
ATOM 3261 N N . PRO A 1 411 ? 43.882 -10.148 -54.493 1.00 88.06 411 PRO A N 1
ATOM 3262 C CA . PRO A 1 411 ? 45.261 -10.462 -54.155 1.00 88.06 411 PRO A CA 1
ATOM 3263 C C . PRO A 1 411 ? 45.314 -11.569 -53.097 1.00 88.06 411 PRO A C 1
ATOM 3265 O O . PRO A 1 411 ? 44.430 -11.666 -52.234 1.00 88.06 411 PRO A O 1
ATOM 3268 N N . GLU A 1 412 ? 46.370 -12.385 -53.143 1.00 86.62 412 GLU A N 1
ATOM 3269 C CA . GLU A 1 412 ? 46.628 -13.408 -52.120 1.00 86.62 412 GLU A CA 1
ATOM 3270 C C . GLU A 1 412 ? 46.882 -12.769 -50.746 1.00 86.62 412 GLU A C 1
ATOM 3272 O O . GLU A 1 412 ? 46.430 -13.284 -49.722 1.00 86.62 412 GLU A O 1
ATOM 3277 N N . ASP A 1 413 ? 47.528 -11.600 -50.733 1.00 88.06 413 ASP A N 1
ATOM 3278 C CA . ASP A 1 413 ? 47.773 -10.810 -49.531 1.00 88.06 413 ASP A CA 1
ATOM 3279 C C . ASP A 1 413 ? 46.492 -10.103 -49.048 1.00 88.06 413 ASP A C 1
ATOM 3281 O O . ASP A 1 413 ? 45.884 -9.290 -49.753 1.00 88.06 413 ASP A O 1
ATOM 3285 N N . LEU A 1 414 ? 46.090 -10.392 -47.806 1.00 84.81 414 LEU A N 1
ATOM 3286 C CA . LEU A 1 414 ? 44.911 -9.804 -47.166 1.00 84.81 414 LEU A CA 1
ATOM 3287 C C . LEU A 1 414 ? 45.007 -8.278 -47.054 1.00 84.81 414 LEU A C 1
ATOM 3289 O O . LEU A 1 414 ? 43.975 -7.612 -47.140 1.00 84.81 414 LEU A O 1
ATOM 3293 N N . ALA A 1 415 ? 46.216 -7.732 -46.887 1.00 85.94 415 ALA A N 1
ATOM 3294 C CA . ALA A 1 415 ? 46.433 -6.293 -46.740 1.00 85.94 415 ALA A CA 1
ATOM 3295 C C . ALA A 1 415 ? 46.185 -5.514 -48.043 1.00 85.94 415 ALA A C 1
ATOM 3297 O O . ALA A 1 415 ? 45.900 -4.319 -48.003 1.00 85.94 415 ALA A O 1
ATOM 3298 N N . GLN A 1 416 ? 46.263 -6.190 -49.192 1.00 86.00 416 GLN A N 1
ATOM 3299 C CA . GLN A 1 416 ? 46.076 -5.591 -50.517 1.00 86.00 416 GLN A CA 1
ATOM 3300 C C . GLN A 1 416 ? 44.633 -5.698 -51.023 1.00 86.00 416 GLN A C 1
ATOM 3302 O O . GLN A 1 416 ? 44.294 -5.132 -52.065 1.00 86.00 416 GLN A O 1
ATOM 3307 N N . ARG A 1 417 ? 43.767 -6.425 -50.306 1.00 91.12 417 ARG A N 1
ATOM 3308 C CA . ARG A 1 417 ? 42.345 -6.515 -50.643 1.00 91.12 417 ARG A CA 1
ATOM 3309 C C . ARG A 1 417 ? 41.690 -5.148 -50.522 1.00 91.12 417 ARG A C 1
ATOM 3311 O O . ARG A 1 417 ? 41.992 -4.370 -49.620 1.00 91.12 417 ARG A O 1
ATOM 3318 N N . LEU A 1 418 ? 40.732 -4.884 -51.405 1.00 91.88 418 LEU A N 1
ATOM 3319 C CA . LEU A 1 418 ? 39.985 -3.635 -51.369 1.00 91.88 418 LEU A CA 1
ATOM 3320 C C . LEU A 1 418 ? 39.263 -3.490 -50.031 1.00 91.88 418 LEU A C 1
ATOM 3322 O O . LEU A 1 418 ? 38.459 -4.346 -49.638 1.00 91.88 418 LEU A O 1
ATOM 3326 N N . ASN A 1 419 ? 39.509 -2.363 -49.362 1.00 90.38 419 ASN A N 1
ATOM 3327 C CA . ASN A 1 419 ? 38.713 -1.959 -48.213 1.00 90.38 419 ASN A CA 1
ATOM 3328 C C . ASN A 1 419 ? 37.236 -1.882 -48.652 1.00 90.38 419 ASN A C 1
ATOM 3330 O O . ASN A 1 419 ? 36.963 -1.347 -49.728 1.00 90.38 419 ASN A O 1
ATOM 3334 N N . PRO A 1 420 ? 36.273 -2.368 -47.849 1.00 90.56 420 PRO A N 1
ATOM 3335 C CA . PRO A 1 420 ? 34.838 -2.222 -48.097 1.00 90.56 420 PRO A CA 1
ATOM 3336 C C . PRO A 1 420 ? 34.380 -0.899 -48.727 1.00 90.56 420 PRO A C 1
ATOM 3338 O O . PRO A 1 420 ? 33.571 -0.895 -49.655 1.00 90.56 420 PRO A O 1
ATOM 3341 N N . VAL A 1 421 ? 34.910 0.233 -48.251 1.00 89.94 421 VAL A N 1
ATOM 3342 C CA . VAL A 1 421 ? 34.551 1.565 -48.767 1.00 89.94 421 VAL A CA 1
ATOM 3343 C C . VAL A 1 421 ? 35.097 1.786 -50.175 1.00 89.94 421 VAL A C 1
ATOM 3345 O O . VAL A 1 421 ? 34.407 2.332 -51.036 1.00 89.94 421 VAL A O 1
ATOM 3348 N N . GLU A 1 422 ? 36.329 1.349 -50.423 1.00 91.19 422 GLU A N 1
ATOM 3349 C CA . GLU A 1 422 ? 36.959 1.438 -51.737 1.00 91.19 422 GLU A CA 1
ATOM 3350 C C . GLU A 1 422 ? 36.278 0.516 -52.738 1.00 91.19 422 GLU A C 1
ATOM 3352 O O . GLU A 1 422 ? 36.001 0.947 -53.856 1.00 91.19 422 GLU A O 1
ATOM 3357 N N . PHE A 1 423 ? 35.950 -0.711 -52.324 1.00 95.12 423 PHE A N 1
ATOM 3358 C CA . PHE A 1 423 ? 35.173 -1.644 -53.129 1.00 95.12 423 PHE A CA 1
ATOM 3359 C C . PHE A 1 423 ? 33.841 -1.018 -53.543 1.00 95.12 423 PHE A C 1
ATOM 3361 O O . PHE A 1 423 ? 33.551 -0.939 -54.733 1.00 95.12 423 PHE A O 1
ATOM 3368 N N . ALA A 1 424 ? 33.064 -0.503 -52.585 1.00 92.69 424 ALA A N 1
ATOM 3369 C CA . ALA A 1 424 ? 31.767 0.105 -52.863 1.00 92.69 424 ALA A CA 1
ATOM 3370 C C . ALA A 1 424 ? 31.878 1.317 -53.797 1.00 92.69 424 ALA A C 1
ATOM 3372 O O . ALA A 1 424 ? 31.089 1.449 -54.730 1.00 92.69 424 ALA A O 1
ATOM 3373 N N . ARG A 1 425 ? 32.883 2.179 -53.591 1.00 92.50 425 ARG A N 1
ATOM 3374 C CA . ARG A 1 425 ? 33.137 3.337 -54.460 1.00 92.50 425 ARG A CA 1
ATOM 3375 C C . ARG A 1 425 ? 33.491 2.908 -55.885 1.00 92.50 425 ARG A C 1
ATOM 3377 O O . ARG A 1 425 ? 32.965 3.484 -56.834 1.00 92.50 425 ARG A O 1
ATOM 3384 N N . ARG A 1 426 ? 34.379 1.920 -56.042 1.00 93.44 426 ARG A N 1
ATOM 3385 C CA . ARG A 1 426 ? 34.772 1.395 -57.360 1.00 93.44 426 ARG A CA 1
ATOM 3386 C C . ARG A 1 426 ? 33.601 0.710 -58.050 1.00 93.44 426 ARG A C 1
ATOM 3388 O O . ARG A 1 426 ? 33.400 0.930 -59.236 1.00 93.44 426 ARG A O 1
ATOM 3395 N N . TRP A 1 427 ? 32.820 -0.071 -57.307 1.00 94.44 427 TRP A N 1
ATOM 3396 C CA . TRP A 1 427 ? 31.661 -0.777 -57.844 1.00 94.44 427 TRP A CA 1
ATOM 3397 C C . TRP A 1 427 ? 30.589 0.197 -58.325 1.00 94.44 427 TRP A C 1
ATOM 3399 O O . TRP A 1 427 ? 30.093 0.051 -59.431 1.00 94.44 427 TRP A O 1
ATOM 3409 N N . GLN A 1 428 ? 30.297 1.245 -57.550 1.00 90.38 428 GLN A N 1
ATOM 3410 C CA . GLN A 1 428 ? 29.362 2.293 -57.967 1.00 90.38 428 GLN A CA 1
ATOM 3411 C C . GLN A 1 428 ? 29.834 3.036 -59.222 1.00 90.38 428 GLN A C 1
ATOM 3413 O O . GLN A 1 428 ? 29.016 3.338 -60.085 1.00 90.38 428 GLN A O 1
ATOM 3418 N N . ALA A 1 429 ? 31.136 3.322 -59.338 1.00 90.12 429 ALA A N 1
ATOM 3419 C CA . ALA A 1 429 ? 31.692 3.934 -60.544 1.00 90.12 429 ALA A CA 1
ATOM 3420 C C . ALA A 1 429 ? 31.519 3.009 -61.762 1.00 90.12 429 ALA A C 1
ATOM 3422 O O . ALA A 1 429 ? 30.987 3.442 -62.782 1.00 90.12 429 ALA A O 1
ATOM 3423 N N . TYR A 1 430 ? 31.862 1.727 -61.609 1.00 92.69 430 TYR A N 1
ATOM 3424 C CA . TYR A 1 430 ? 31.671 0.701 -62.634 1.00 92.69 430 TYR A CA 1
ATOM 3425 C C . TYR A 1 430 ? 30.201 0.530 -63.043 1.00 92.69 430 TYR A C 1
ATOM 3427 O O . TYR A 1 430 ? 29.896 0.520 -64.227 1.00 92.69 430 TYR A O 1
ATOM 3435 N N . GLU A 1 431 ? 29.276 0.440 -62.087 1.00 89.31 431 GLU A N 1
ATOM 3436 C CA . GLU A 1 431 ? 27.839 0.290 -62.356 1.00 89.31 431 GLU A CA 1
ATOM 3437 C C . GLU A 1 431 ? 27.244 1.533 -63.037 1.00 89.31 431 GLU A C 1
ATOM 3439 O O . GLU A 1 431 ? 26.325 1.423 -63.850 1.00 89.31 431 GLU A O 1
ATOM 3444 N N . SER A 1 432 ? 27.771 2.722 -62.723 1.00 85.75 432 SER A N 1
ATOM 3445 C CA . SER A 1 432 ? 27.298 3.972 -63.319 1.00 85.75 432 SER A CA 1
ATOM 3446 C C . SER A 1 432 ? 27.696 4.122 -64.789 1.00 85.75 432 SER A C 1
ATOM 3448 O O . SER A 1 432 ? 26.856 4.525 -65.597 1.00 85.75 432 SER A O 1
ATOM 3450 N N . ASP A 1 433 ? 28.941 3.776 -65.125 1.00 90.50 433 ASP A N 1
ATOM 3451 C CA . ASP A 1 433 ? 29.489 3.812 -66.479 1.00 90.50 433 ASP A CA 1
ATOM 3452 C C . ASP A 1 433 ? 30.664 2.821 -66.599 1.00 90.50 433 ASP A C 1
ATOM 3454 O O . ASP A 1 433 ? 31.817 3.163 -66.305 1.00 90.50 433 ASP A O 1
ATOM 3458 N N . PRO A 1 434 ? 30.395 1.575 -67.036 1.00 90.81 434 PRO A N 1
ATOM 3459 C CA . PRO A 1 434 ? 31.433 0.562 -67.155 1.00 90.81 434 PRO A CA 1
ATOM 3460 C C . PRO A 1 434 ? 32.547 0.991 -68.111 1.00 90.81 434 PRO A C 1
ATOM 3462 O O . PRO A 1 434 ? 33.719 0.747 -67.835 1.00 90.81 434 PRO A O 1
ATOM 3465 N N . ALA A 1 435 ? 32.202 1.646 -69.226 1.00 88.50 435 ALA A N 1
ATOM 3466 C CA . ALA A 1 435 ? 33.144 1.963 -70.294 1.00 88.50 435 ALA A CA 1
ATOM 3467 C C . ALA A 1 435 ? 34.194 2.988 -69.846 1.00 88.50 435 ALA A C 1
ATOM 3469 O O . ALA A 1 435 ? 35.389 2.773 -70.073 1.00 88.50 435 ALA A O 1
ATOM 3470 N N . SER A 1 436 ? 33.775 4.061 -69.165 1.00 88.88 436 SER A N 1
ATOM 3471 C CA . SER A 1 436 ? 34.731 5.026 -68.606 1.00 88.88 436 SER A CA 1
ATOM 3472 C C . SER A 1 436 ? 35.550 4.430 -67.465 1.00 88.88 436 SER A C 1
ATOM 3474 O O . SER A 1 436 ? 36.753 4.683 -67.399 1.00 88.88 436 SER A O 1
ATOM 3476 N N . PHE A 1 437 ? 34.954 3.572 -66.630 1.00 91.56 437 PHE A N 1
ATOM 3477 C CA . PHE A 1 437 ? 35.686 2.871 -65.576 1.00 91.56 437 PHE A CA 1
ATOM 3478 C C . PHE A 1 437 ? 36.798 1.974 -66.142 1.00 91.56 437 PHE A C 1
ATOM 3480 O O . PHE A 1 437 ? 37.922 2.005 -65.637 1.00 91.56 437 PHE A O 1
ATOM 3487 N N . TYR A 1 438 ? 36.523 1.205 -67.205 1.00 89.75 438 TYR A N 1
ATOM 3488 C CA . TYR A 1 438 ? 37.546 0.403 -67.891 1.00 89.75 438 TYR A CA 1
ATOM 3489 C C . TYR A 1 438 ? 38.664 1.286 -68.455 1.00 89.75 438 TYR A C 1
ATOM 3491 O O . TYR A 1 438 ? 39.836 0.982 -68.242 1.00 89.75 438 TYR A O 1
ATOM 3499 N N . ALA A 1 439 ? 38.318 2.389 -69.127 1.00 86.75 439 ALA A N 1
ATOM 3500 C CA . ALA A 1 439 ? 39.300 3.307 -69.704 1.00 86.75 439 ALA A CA 1
ATOM 3501 C C . ALA A 1 439 ? 40.204 3.947 -68.634 1.00 86.75 439 ALA A C 1
ATOM 3503 O O . ALA A 1 439 ? 41.423 3.970 -68.793 1.00 86.75 439 ALA A O 1
ATOM 3504 N N . GLU A 1 440 ? 39.632 4.403 -67.514 1.00 87.88 440 GLU A N 1
ATOM 3505 C CA . GLU A 1 440 ? 40.391 4.968 -66.391 1.00 87.88 440 GLU A CA 1
ATOM 3506 C C . GLU A 1 440 ? 41.313 3.919 -65.751 1.00 87.88 440 GLU A C 1
ATOM 3508 O O . GLU A 1 440 ? 42.458 4.215 -65.410 1.00 87.88 440 GLU A O 1
ATOM 3513 N N . ARG A 1 441 ? 40.849 2.670 -65.604 1.00 86.94 441 ARG A N 1
ATOM 3514 C CA . ARG A 1 441 ? 41.650 1.592 -65.004 1.00 86.94 441 ARG A CA 1
ATOM 3515 C C . ARG A 1 441 ? 42.786 1.133 -65.898 1.00 86.94 441 ARG A C 1
ATOM 3517 O O . ARG A 1 441 ? 43.875 0.911 -65.378 1.00 86.94 441 ARG A O 1
ATOM 3524 N N . LEU A 1 442 ? 42.552 1.027 -67.201 1.00 83.31 442 LEU A N 1
ATOM 3525 C CA . LEU A 1 442 ? 43.604 0.724 -68.168 1.00 83.31 442 LEU A CA 1
ATOM 3526 C C . LEU A 1 442 ? 44.665 1.828 -68.172 1.00 83.31 442 LEU A C 1
ATOM 3528 O O . LEU A 1 442 ? 45.841 1.521 -68.010 1.00 83.31 442 LEU A O 1
ATOM 3532 N N . ALA A 1 443 ? 44.253 3.100 -68.195 1.00 83.06 443 ALA A N 1
ATOM 3533 C CA . ALA A 1 443 ? 45.180 4.227 -68.086 1.00 83.06 443 ALA A CA 1
ATOM 3534 C C . ALA A 1 443 ? 45.972 4.209 -66.765 1.00 83.06 443 ALA A C 1
ATOM 3536 O O . ALA A 1 443 ? 47.177 4.450 -66.752 1.00 83.06 443 ALA A O 1
ATOM 3537 N N . LEU A 1 444 ? 45.329 3.879 -65.638 1.00 82.31 444 LEU A N 1
ATOM 3538 C CA . LEU A 1 444 ? 46.022 3.742 -64.355 1.00 82.31 444 LEU A CA 1
ATOM 3539 C C . LEU A 1 444 ? 47.002 2.566 -64.337 1.00 82.31 444 LEU A C 1
ATOM 3541 O O . LEU A 1 444 ? 48.054 2.700 -63.725 1.00 82.31 444 LEU A O 1
ATOM 3545 N N . LEU A 1 445 ? 46.685 1.433 -64.967 1.00 74.94 445 LEU A N 1
ATOM 3546 C CA . LEU A 1 445 ? 47.593 0.284 -65.056 1.00 74.94 445 LEU A CA 1
ATOM 3547 C C . LEU A 1 445 ? 48.803 0.595 -65.947 1.00 74.94 445 LEU A C 1
ATOM 3549 O O . LEU A 1 445 ? 49.930 0.326 -65.535 1.00 74.94 445 LEU A O 1
ATOM 3553 N N . GLU A 1 446 ? 48.585 1.250 -67.091 1.00 77.69 446 GLU A N 1
ATOM 3554 C CA . GLU A 1 446 ? 49.648 1.716 -67.996 1.00 77.69 446 GLU A CA 1
ATOM 3555 C C . GLU A 1 446 ? 50.585 2.734 -67.327 1.00 77.69 446 GLU A C 1
ATOM 3557 O O . GLU A 1 446 ? 51.787 2.738 -67.580 1.00 77.69 446 GLU A O 1
ATOM 3562 N N . VAL A 1 447 ? 50.058 3.574 -66.429 1.00 72.25 447 VAL A N 1
ATOM 3563 C CA . VAL A 1 447 ? 50.841 4.570 -65.679 1.00 72.25 447 VAL A CA 1
ATOM 3564 C C . VAL A 1 447 ? 51.456 3.987 -64.394 1.00 72.25 447 VAL A C 1
ATOM 3566 O O . VAL A 1 447 ? 52.479 4.480 -63.913 1.00 72.25 447 VAL A O 1
ATOM 3569 N N . ARG A 1 448 ? 50.881 2.923 -63.821 1.00 73.44 448 ARG A N 1
ATOM 3570 C CA . ARG A 1 448 ? 51.337 2.341 -62.547 1.00 73.44 448 ARG A CA 1
ATOM 3571 C C . ARG A 1 448 ? 52.695 1.664 -62.663 1.00 73.44 448 ARG A C 1
ATOM 3573 O O . ARG A 1 448 ? 53.493 1.827 -61.748 1.00 73.44 448 ARG A O 1
ATOM 3580 N N . GLU A 1 449 ? 52.976 0.931 -63.735 1.00 65.38 449 GLU A N 1
ATOM 3581 C CA . GLU A 1 449 ? 54.300 0.317 -63.918 1.00 65.38 449 GLU A CA 1
ATOM 3582 C C . GLU A 1 449 ? 55.443 1.350 -63.969 1.00 65.38 449 GLU A C 1
ATOM 3584 O O . GLU A 1 449 ? 56.382 1.217 -63.178 1.00 65.38 449 GLU A O 1
ATOM 3589 N N . PRO A 1 450 ? 55.369 2.427 -64.780 1.00 67.94 450 PRO A N 1
ATOM 3590 C CA . PRO A 1 450 ? 56.403 3.457 -64.775 1.00 67.94 450 PRO A CA 1
ATOM 3591 C C . PRO A 1 450 ? 56.438 4.259 -63.469 1.00 67.94 450 PRO A C 1
ATOM 3593 O O . PRO A 1 450 ? 57.521 4.655 -63.050 1.00 67.94 450 PRO A O 1
ATOM 3596 N N . LEU A 1 451 ? 55.309 4.462 -62.777 1.00 64.44 451 LEU A N 1
ATOM 3597 C CA . LEU A 1 451 ? 55.300 5.127 -61.467 1.00 64.44 451 LEU A CA 1
ATOM 3598 C C . LEU A 1 451 ? 55.853 4.261 -60.335 1.00 64.44 451 LEU A C 1
ATOM 3600 O O . LEU A 1 451 ? 56.477 4.806 -59.434 1.00 64.44 451 LEU A O 1
ATOM 3604 N N . LEU A 1 452 ? 55.648 2.942 -60.343 1.00 68.50 452 LEU A N 1
ATOM 3605 C CA . LEU A 1 452 ? 56.270 2.041 -59.369 1.00 68.50 452 LEU A CA 1
ATOM 3606 C C . LEU A 1 452 ? 57.775 1.941 -59.613 1.00 68.50 452 LEU A C 1
ATOM 3608 O O . LEU A 1 452 ? 58.537 1.957 -58.651 1.00 68.50 452 LEU A O 1
ATOM 3612 N N . ALA A 1 453 ? 58.207 1.919 -60.878 1.00 66.12 453 ALA A N 1
ATOM 3613 C CA . ALA A 1 453 ? 59.619 2.031 -61.231 1.00 66.12 453 ALA A CA 1
ATOM 3614 C C . ALA A 1 453 ? 60.199 3.386 -60.789 1.00 66.12 453 ALA A C 1
ATOM 3616 O O . ALA A 1 453 ? 61.252 3.424 -60.159 1.00 66.12 453 ALA A O 1
ATOM 3617 N N . PHE A 1 454 ? 59.474 4.486 -61.019 1.00 70.19 454 PHE A N 1
ATOM 3618 C CA . PHE A 1 454 ? 59.866 5.824 -60.578 1.00 70.19 454 PHE A CA 1
ATOM 3619 C C . PHE A 1 454 ? 59.879 5.955 -59.053 1.00 70.19 454 PHE A C 1
ATOM 3621 O O . PHE A 1 454 ? 60.813 6.523 -58.519 1.00 70.19 454 PHE A O 1
ATOM 3628 N N . ALA A 1 455 ? 58.905 5.404 -58.327 1.00 67.44 455 ALA A N 1
ATOM 3629 C CA . ALA A 1 455 ? 58.844 5.446 -56.865 1.00 67.44 455 ALA A CA 1
ATOM 3630 C C . ALA A 1 455 ? 59.883 4.522 -56.213 1.00 67.44 455 ALA A C 1
ATOM 3632 O O . ALA A 1 455 ? 60.451 4.870 -55.181 1.00 67.44 455 ALA A O 1
ATOM 3633 N N . ALA A 1 456 ? 60.191 3.370 -56.816 1.00 68.62 456 ALA A N 1
ATOM 3634 C CA . ALA A 1 456 ? 61.321 2.536 -56.408 1.00 68.62 456 ALA A CA 1
ATOM 3635 C C . ALA A 1 456 ? 62.652 3.271 -56.640 1.00 68.62 456 ALA A C 1
ATOM 3637 O O . ALA A 1 456 ? 63.530 3.250 -55.782 1.00 68.62 456 ALA A O 1
ATOM 3638 N N . GLN A 1 457 ? 62.774 3.992 -57.754 1.00 70.44 457 GLN A N 1
ATOM 3639 C CA . GLN A 1 457 ? 63.942 4.810 -58.061 1.00 70.44 457 GLN A CA 1
ATOM 3640 C C . GLN A 1 457 ? 64.038 6.052 -57.165 1.00 70.44 457 GLN A C 1
ATOM 3642 O O . GLN A 1 457 ? 65.119 6.376 -56.695 1.00 70.44 457 GLN A O 1
ATOM 3647 N N . GLN A 1 458 ? 62.914 6.684 -56.830 1.00 66.50 458 GLN A N 1
ATOM 3648 C CA . GLN A 1 458 ? 62.844 7.864 -55.975 1.00 66.50 458 GLN A CA 1
ATOM 3649 C C . GLN A 1 458 ? 63.022 7.510 -54.496 1.00 66.50 458 GLN A C 1
ATOM 3651 O O . GLN A 1 458 ? 63.650 8.272 -53.778 1.00 66.50 458 GLN A O 1
ATOM 3656 N N . SER A 1 459 ? 62.534 6.355 -54.030 1.00 61.38 459 SER A N 1
ATOM 3657 C CA . SER A 1 459 ? 62.823 5.845 -52.679 1.00 61.38 459 SER A CA 1
ATOM 3658 C C . SER A 1 459 ? 64.267 5.360 -52.552 1.00 61.38 459 SER A C 1
ATOM 3660 O O . SER A 1 459 ? 64.876 5.542 -51.504 1.00 61.38 459 SER A O 1
ATOM 3662 N N . PHE A 1 460 ? 64.859 4.828 -53.627 1.00 70.38 460 PHE A N 1
ATOM 3663 C CA . PHE A 1 460 ? 66.297 4.574 -53.697 1.00 70.38 460 PHE A CA 1
ATOM 3664 C C . PHE A 1 460 ? 67.100 5.884 -53.675 1.00 70.38 460 PHE A C 1
ATOM 3666 O O . PHE A 1 460 ? 68.055 5.999 -52.915 1.00 70.38 460 PHE A O 1
ATOM 3673 N N . GLU A 1 461 ? 66.688 6.901 -54.435 1.00 67.50 461 GLU A N 1
ATOM 3674 C CA . GLU A 1 461 ? 67.293 8.237 -54.411 1.00 67.50 461 GLU A CA 1
ATOM 3675 C C . GLU A 1 461 ? 67.104 8.932 -53.061 1.00 67.50 461 GLU A C 1
ATOM 3677 O O . GLU A 1 461 ? 68.047 9.544 -52.579 1.00 67.50 461 GLU A O 1
ATOM 3682 N N . GLN A 1 462 ? 65.946 8.798 -52.412 1.00 67.50 462 GLN A N 1
ATOM 3683 C CA . GLN A 1 462 ? 65.687 9.312 -51.066 1.00 67.50 462 GLN A CA 1
ATOM 3684 C C . GLN A 1 462 ? 66.513 8.571 -50.024 1.00 67.50 462 GLN A C 1
ATOM 3686 O O . GLN A 1 462 ? 67.133 9.234 -49.216 1.00 67.50 462 GLN A O 1
ATOM 3691 N N . ALA A 1 463 ? 66.645 7.246 -50.087 1.00 65.00 463 ALA A N 1
ATOM 3692 C CA . ALA A 1 463 ? 67.538 6.505 -49.194 1.00 65.00 463 ALA A CA 1
ATOM 3693 C C . ALA A 1 463 ? 69.023 6.856 -49.428 1.00 65.00 463 ALA A C 1
ATOM 3695 O O . ALA A 1 463 ? 69.833 6.836 -48.502 1.00 65.00 463 ALA A O 1
ATOM 3696 N N . VAL A 1 464 ? 69.404 7.196 -50.665 1.00 70.94 464 VAL A N 1
ATOM 3697 C CA . VAL A 1 464 ? 70.745 7.699 -51.011 1.00 70.94 464 VAL A CA 1
ATOM 3698 C C . VAL A 1 464 ? 70.934 9.150 -50.560 1.00 70.94 464 VAL A C 1
ATOM 3700 O O . VAL A 1 464 ? 72.038 9.512 -50.155 1.00 70.94 464 VAL A O 1
ATOM 3703 N N . LEU A 1 465 ? 69.886 9.975 -50.607 1.00 70.69 465 LEU A N 1
ATOM 3704 C CA . LEU A 1 465 ? 69.876 11.354 -50.126 1.00 70.69 465 LEU A CA 1
ATOM 3705 C C . LEU A 1 465 ? 69.842 11.425 -48.603 1.00 70.69 465 LEU A C 1
ATOM 3707 O O . LEU A 1 465 ? 70.580 12.232 -48.073 1.00 70.69 465 LEU A O 1
ATOM 3711 N N . GLU A 1 466 ? 69.087 10.571 -47.918 1.00 66.00 466 GLU A N 1
ATOM 3712 C CA . GLU A 1 466 ? 69.081 10.415 -46.459 1.00 66.00 466 GLU A CA 1
ATOM 3713 C C . GLU A 1 466 ? 70.452 9.934 -45.993 1.00 66.00 466 GLU A C 1
ATOM 3715 O O . GLU A 1 466 ? 71.063 10.591 -45.168 1.00 66.00 466 GLU A O 1
ATOM 3720 N N . ARG A 1 467 ? 71.055 8.922 -46.635 1.00 65.00 467 ARG A N 1
ATOM 3721 C CA . ARG A 1 467 ? 72.457 8.551 -46.347 1.00 65.00 467 ARG A CA 1
ATOM 3722 C C . ARG A 1 467 ? 73.463 9.659 -46.664 1.00 65.00 467 ARG A C 1
ATOM 3724 O O . ARG A 1 467 ? 74.521 9.720 -46.046 1.00 65.00 467 ARG A O 1
ATOM 3731 N N . ARG A 1 468 ? 73.185 10.515 -47.653 1.00 67.62 468 ARG A N 1
ATOM 3732 C CA . ARG A 1 468 ? 74.001 11.707 -47.937 1.00 67.62 468 ARG A CA 1
ATOM 3733 C C . ARG A 1 468 ? 73.755 12.822 -46.933 1.00 67.62 468 ARG A C 1
ATOM 3735 O O . ARG A 1 468 ? 74.696 13.551 -46.674 1.00 67.62 468 ARG A O 1
ATOM 3742 N N . GLN A 1 469 ? 72.542 12.973 -46.420 1.00 69.25 469 GLN A N 1
ATOM 3743 C CA . GLN A 1 469 ? 72.168 13.950 -45.405 1.00 69.25 469 GLN A CA 1
ATOM 3744 C C . GLN A 1 469 ? 72.742 13.538 -44.062 1.00 69.25 469 GLN A C 1
ATOM 3746 O O . GLN A 1 469 ? 73.410 14.361 -43.472 1.00 69.25 469 GLN A O 1
ATOM 3751 N N . ASP A 1 470 ? 72.649 12.269 -43.674 1.00 66.50 470 ASP A N 1
ATOM 3752 C CA . ASP A 1 470 ? 73.316 11.725 -42.491 1.00 66.50 470 ASP A CA 1
ATOM 3753 C C . ASP A 1 470 ? 74.841 11.918 -42.590 1.00 66.50 470 ASP A C 1
ATOM 3755 O O . ASP A 1 470 ? 75.461 12.439 -41.671 1.00 66.50 470 ASP A O 1
ATOM 3759 N N . ASN A 1 471 ? 75.453 11.627 -43.749 1.00 70.81 471 ASN A N 1
ATOM 3760 C CA . ASN A 1 471 ? 76.882 11.894 -43.966 1.00 70.81 471 ASN A CA 1
ATOM 3761 C C . ASN A 1 471 ? 77.224 13.397 -43.989 1.00 70.81 471 ASN A C 1
ATOM 3763 O O . ASN A 1 471 ? 78.295 13.783 -43.530 1.00 70.81 471 ASN A O 1
ATOM 3767 N N . LEU A 1 472 ? 76.354 14.254 -44.536 1.00 69.06 472 LEU A N 1
ATOM 3768 C CA . LEU A 1 472 ? 76.540 15.709 -44.546 1.00 69.06 472 LEU A CA 1
ATOM 3769 C C . LEU A 1 472 ? 76.306 16.314 -43.165 1.00 69.06 472 LEU A C 1
ATOM 3771 O O . LEU A 1 472 ? 76.962 17.292 -42.838 1.00 69.06 472 LEU A O 1
ATOM 3775 N N . ASP A 1 473 ? 75.406 15.759 -42.365 1.00 68.38 473 ASP A N 1
ATOM 3776 C CA . ASP A 1 473 ? 75.127 16.171 -40.997 1.00 68.38 473 ASP A CA 1
ATOM 3777 C C . ASP A 1 473 ? 76.264 15.727 -40.079 1.00 68.38 473 ASP A C 1
ATOM 3779 O O . ASP A 1 473 ? 76.708 16.533 -39.265 1.00 68.38 473 ASP A O 1
ATOM 3783 N N . ASP A 1 474 ? 76.841 14.542 -40.297 1.00 67.88 474 ASP A N 1
ATOM 3784 C CA . ASP A 1 474 ? 78.084 14.106 -39.657 1.00 67.88 474 ASP A CA 1
ATOM 3785 C C . ASP A 1 474 ? 79.270 15.004 -40.070 1.00 67.88 474 ASP A C 1
ATOM 3787 O O . ASP A 1 474 ? 80.032 15.474 -39.219 1.00 67.88 474 ASP A O 1
ATOM 3791 N N . GLU A 1 475 ? 79.421 15.335 -41.359 1.00 68.56 475 GLU A N 1
ATOM 3792 C CA . GLU A 1 475 ? 80.452 16.265 -41.849 1.00 68.56 475 GLU A CA 1
ATOM 3793 C C . GLU A 1 475 ? 80.235 17.705 -41.353 1.00 68.56 475 GLU A C 1
ATOM 3795 O O . GLU A 1 475 ? 81.203 18.400 -41.030 1.00 68.56 475 GLU A O 1
ATOM 3800 N N . LEU A 1 476 ? 78.985 18.161 -41.246 1.00 70.62 476 LEU A N 1
ATOM 3801 C CA . LEU A 1 476 ? 78.614 19.462 -40.696 1.00 70.62 476 LEU A CA 1
ATOM 3802 C C . LEU A 1 476 ? 78.773 19.487 -39.182 1.00 70.62 476 LEU A C 1
ATOM 3804 O O . LEU A 1 476 ? 79.171 20.526 -38.669 1.00 70.62 476 LEU A O 1
ATOM 3808 N N . GLU A 1 477 ? 78.535 18.399 -38.455 1.00 66.88 477 GLU A N 1
ATOM 3809 C CA . GLU A 1 477 ? 78.882 18.285 -37.038 1.00 66.88 477 GLU A CA 1
ATOM 3810 C C . GLU A 1 477 ? 80.398 18.330 -36.854 1.00 66.88 477 GLU A C 1
ATOM 3812 O O . GLU A 1 477 ? 80.886 19.055 -35.987 1.00 66.88 477 GLU A O 1
ATOM 3817 N N . PHE A 1 478 ? 81.173 17.640 -37.694 1.00 68.31 478 PHE A N 1
ATOM 3818 C CA . PHE A 1 478 ? 82.634 17.730 -37.673 1.00 68.31 478 PHE A CA 1
ATOM 3819 C C . PHE A 1 478 ? 83.132 19.138 -38.038 1.00 68.31 478 PHE A C 1
ATOM 3821 O O . PHE A 1 478 ? 84.044 19.657 -37.386 1.00 68.31 478 PHE A O 1
ATOM 3828 N N . ALA A 1 479 ? 82.514 19.801 -39.018 1.00 65.94 479 ALA A N 1
ATOM 3829 C CA . ALA A 1 479 ? 82.831 21.171 -39.413 1.00 65.94 479 ALA A CA 1
ATOM 3830 C C . ALA A 1 479 ? 82.350 22.211 -38.390 1.00 65.94 479 ALA A C 1
ATOM 3832 O O . ALA A 1 479 ? 83.033 23.214 -38.199 1.00 65.94 479 ALA A O 1
ATOM 3833 N N . ARG A 1 480 ? 81.226 21.980 -37.698 1.00 67.06 480 ARG A N 1
ATOM 3834 C CA . ARG A 1 480 ? 80.720 22.810 -36.591 1.00 67.06 480 ARG A CA 1
ATOM 3835 C C . ARG A 1 480 ? 81.590 22.643 -35.360 1.00 67.06 480 ARG A C 1
ATOM 3837 O O . ARG A 1 480 ? 82.035 23.650 -34.845 1.00 67.06 480 ARG A O 1
ATOM 3844 N N . ARG A 1 481 ? 81.977 21.426 -34.971 1.00 65.75 481 ARG A N 1
ATOM 3845 C CA . ARG A 1 481 ? 82.938 21.192 -33.874 1.00 65.75 481 ARG A CA 1
ATOM 3846 C C . ARG A 1 481 ? 84.320 21.777 -34.182 1.00 65.75 481 ARG A C 1
ATOM 3848 O O . ARG A 1 481 ? 85.022 22.209 -33.272 1.00 65.75 481 ARG A O 1
ATOM 3855 N N . ARG A 1 482 ? 84.725 21.820 -35.457 1.00 68.19 482 ARG A N 1
ATOM 3856 C CA . ARG A 1 482 ? 85.953 22.496 -35.906 1.00 68.19 482 ARG A CA 1
ATOM 3857 C C . ARG A 1 482 ? 85.808 24.021 -35.901 1.00 68.19 482 ARG A C 1
ATOM 3859 O O . ARG A 1 482 ? 86.664 24.689 -35.333 1.00 68.19 482 ARG A O 1
ATOM 3866 N N . ARG A 1 483 ? 84.708 24.564 -36.432 1.00 61.84 483 ARG A N 1
ATOM 3867 C CA . ARG A 1 483 ? 84.395 26.002 -36.406 1.00 61.84 483 ARG A CA 1
ATOM 3868 C C . ARG A 1 483 ? 84.123 26.525 -35.008 1.00 61.84 483 ARG A C 1
ATOM 3870 O O . ARG A 1 483 ? 84.487 27.648 -34.749 1.00 61.84 483 ARG A O 1
ATOM 3877 N N . GLU A 1 484 ? 83.548 25.754 -34.098 1.00 64.88 484 GLU A N 1
ATOM 3878 C CA . GLU A 1 484 ? 83.366 26.135 -32.694 1.00 64.88 484 GLU A CA 1
ATOM 3879 C C . GLU A 1 484 ? 84.708 26.167 -31.965 1.00 64.88 484 GLU A C 1
ATOM 3881 O O . GLU A 1 484 ? 84.927 27.049 -31.147 1.00 64.88 484 GLU A O 1
ATOM 3886 N N . ARG A 1 485 ? 85.657 25.283 -32.299 1.00 67.12 485 ARG A N 1
ATOM 3887 C CA . ARG A 1 485 ? 87.039 25.362 -31.785 1.00 67.12 485 ARG A CA 1
ATOM 3888 C C . ARG A 1 485 ? 87.824 26.533 -32.387 1.00 67.12 485 ARG A C 1
ATOM 3890 O O . ARG A 1 485 ? 88.631 27.137 -31.693 1.00 67.12 485 ARG A O 1
ATOM 3897 N N . GLU A 1 486 ? 87.566 26.882 -33.646 1.00 65.12 486 GLU A N 1
ATOM 3898 C CA . GLU A 1 486 ? 88.166 28.047 -34.314 1.00 65.12 486 GLU A CA 1
ATOM 3899 C C . GLU A 1 486 ? 87.504 29.370 -33.868 1.00 65.12 486 GLU A C 1
ATOM 3901 O O . GLU A 1 486 ? 88.207 30.352 -33.665 1.00 65.12 486 GLU A O 1
ATOM 3906 N N . LEU A 1 487 ? 86.188 29.391 -33.625 1.00 63.41 487 LEU A N 1
ATOM 3907 C CA . LEU A 1 487 ? 85.411 30.533 -33.125 1.00 63.41 487 LEU A CA 1
ATOM 3908 C C . LEU A 1 487 ? 85.635 30.763 -31.636 1.00 63.41 487 LEU A C 1
ATOM 3910 O O . LEU A 1 487 ? 85.760 31.904 -31.244 1.00 63.41 487 LEU A O 1
ATOM 3914 N N . THR A 1 488 ? 85.786 29.729 -30.807 1.00 63.28 488 THR A N 1
ATOM 3915 C CA . THR A 1 488 ? 86.171 29.927 -29.396 1.00 63.28 488 THR A CA 1
ATOM 3916 C C . THR A 1 488 ? 87.603 30.446 -29.260 1.00 63.28 488 THR A C 1
ATOM 3918 O O . THR A 1 488 ? 87.873 31.228 -28.353 1.00 63.28 488 THR A O 1
ATOM 3921 N N . ALA A 1 489 ? 88.506 30.096 -30.184 1.00 63.97 489 ALA A N 1
ATOM 3922 C CA . ALA A 1 489 ? 89.831 30.709 -30.283 1.00 63.97 489 ALA A CA 1
ATOM 3923 C C . ALA A 1 489 ? 89.767 32.159 -30.814 1.00 63.97 489 ALA A C 1
ATOM 3925 O O . ALA A 1 489 ? 90.423 33.040 -30.259 1.00 63.97 489 ALA A O 1
ATOM 3926 N N . TYR A 1 490 ? 88.930 32.435 -31.823 1.00 62.00 490 TYR A N 1
ATOM 3927 C CA . TYR A 1 490 ? 88.713 33.786 -32.360 1.00 62.00 490 TYR A CA 1
ATOM 3928 C C . TYR A 1 490 ? 87.959 34.711 -31.395 1.00 62.00 490 TYR A C 1
ATOM 3930 O O . TYR A 1 490 ? 88.279 35.892 -31.340 1.00 62.00 490 TYR A O 1
ATOM 3938 N N . ASP A 1 491 ? 87.013 34.200 -30.607 1.00 61.22 491 ASP A N 1
ATOM 3939 C CA . ASP A 1 491 ? 86.248 34.932 -29.592 1.00 61.22 491 ASP A CA 1
ATOM 3940 C C . ASP A 1 491 ? 87.111 35.235 -28.367 1.00 61.22 491 ASP A C 1
ATOM 3942 O O . ASP A 1 491 ? 86.943 36.283 -27.756 1.00 61.22 491 ASP A O 1
ATOM 3946 N N . GLN A 1 492 ? 88.095 34.392 -28.037 1.00 62.03 492 GLN A N 1
ATOM 3947 C CA . GLN A 1 492 ? 89.108 34.716 -27.026 1.00 62.03 492 GLN A CA 1
ATOM 3948 C C . GLN A 1 492 ? 90.073 35.813 -27.517 1.00 62.03 492 GLN A C 1
ATOM 3950 O O . GLN A 1 492 ? 90.459 36.683 -26.736 1.00 62.03 492 GLN A O 1
ATOM 3955 N N . GLU A 1 493 ? 90.402 35.850 -28.814 1.00 63.09 493 GLU A N 1
ATOM 3956 C CA . GLU A 1 493 ? 91.236 36.904 -29.416 1.00 63.09 493 GLU A CA 1
ATOM 3957 C C . GLU A 1 493 ? 90.454 38.220 -29.655 1.00 63.09 493 GLU A C 1
ATOM 3959 O O . GLU A 1 493 ? 90.983 39.318 -29.452 1.00 63.09 493 GLU A O 1
ATOM 3964 N N . LEU A 1 494 ? 89.165 38.132 -30.009 1.00 58.28 494 LEU A N 1
ATOM 3965 C CA . LEU A 1 494 ? 88.235 39.258 -30.140 1.00 58.28 494 LEU A CA 1
ATOM 3966 C C . LEU A 1 494 ? 87.806 39.807 -28.782 1.00 58.28 494 LEU A C 1
ATOM 3968 O O . LEU A 1 494 ? 87.727 41.022 -28.660 1.00 58.28 494 LEU A O 1
ATOM 3972 N N . ALA A 1 495 ? 87.594 38.989 -27.749 1.00 59.91 495 ALA A N 1
ATOM 3973 C CA . ALA A 1 495 ? 87.294 39.457 -26.392 1.00 59.91 495 ALA A CA 1
ATOM 3974 C C . ALA A 1 495 ? 88.449 40.286 -25.810 1.00 59.91 495 ALA A C 1
ATOM 3976 O O . ALA A 1 495 ? 88.200 41.299 -25.160 1.00 59.91 495 ALA A O 1
ATOM 3977 N N . LEU A 1 496 ? 89.703 39.923 -26.107 1.00 61.84 496 LEU A N 1
ATOM 3978 C CA . LEU A 1 496 ? 90.895 40.683 -25.705 1.00 61.84 496 LEU A CA 1
ATOM 3979 C C . LEU A 1 496 ? 91.089 41.977 -26.521 1.00 61.84 496 LEU A C 1
ATOM 3981 O O . LEU A 1 496 ? 91.518 42.987 -25.968 1.00 61.84 496 LEU A O 1
ATOM 3985 N N . ARG A 1 497 ? 90.727 41.996 -27.813 1.00 57.62 497 ARG A N 1
ATOM 3986 C CA . ARG A 1 497 ? 90.766 43.220 -28.646 1.00 57.62 497 ARG A CA 1
ATOM 3987 C C . ARG A 1 497 ? 89.561 44.146 -28.429 1.00 57.62 497 ARG A C 1
ATOM 3989 O O . ARG A 1 497 ? 89.698 45.360 -28.558 1.00 57.62 497 ARG A O 1
ATOM 3996 N N . THR A 1 498 ? 88.398 43.608 -28.065 1.00 56.47 498 THR A N 1
ATOM 3997 C CA . THR A 1 498 ? 87.180 44.380 -27.762 1.00 56.47 498 THR A CA 1
ATOM 3998 C C . THR A 1 498 ? 87.216 44.981 -26.366 1.00 56.47 498 THR A C 1
ATOM 4000 O O . THR A 1 498 ? 86.808 46.126 -26.239 1.00 56.47 498 THR A O 1
ATOM 4003 N N . THR A 1 499 ? 87.814 44.328 -25.363 1.00 58.62 499 THR A N 1
ATOM 4004 C CA . THR A 1 499 ? 88.076 44.978 -24.060 1.00 58.62 499 THR A CA 1
ATOM 4005 C C . THR A 1 499 ? 89.076 46.132 -24.169 1.00 58.62 499 THR A C 1
ATOM 4007 O O . THR A 1 499 ? 88.909 47.131 -23.480 1.00 58.62 499 THR A O 1
ATOM 4010 N N . GLN A 1 500 ? 90.056 46.065 -25.080 1.00 56.59 500 GLN A N 1
ATOM 4011 C CA . GLN A 1 500 ? 91.016 47.157 -25.322 1.00 56.59 500 GLN A CA 1
ATOM 4012 C C . GLN A 1 500 ? 90.442 48.315 -26.168 1.00 56.59 500 GLN A C 1
ATOM 4014 O O . GLN A 1 500 ? 90.863 49.460 -26.008 1.00 56.59 500 GLN A O 1
ATOM 4019 N N . LEU A 1 501 ? 89.455 48.051 -27.038 1.00 57.50 501 LEU A N 1
ATOM 4020 C CA . LEU A 1 501 ? 88.745 49.079 -27.817 1.00 57.50 501 LEU A CA 1
ATOM 4021 C C . LEU A 1 501 ? 87.535 49.672 -27.070 1.00 57.50 501 LEU A C 1
ATOM 4023 O O . LEU A 1 501 ? 87.241 50.853 -27.240 1.00 57.50 501 LEU A O 1
ATOM 4027 N N . GLN A 1 502 ? 86.863 48.909 -26.202 1.00 56.84 502 GLN A N 1
ATOM 4028 C CA . GLN A 1 502 ? 85.753 49.393 -25.369 1.00 56.84 502 GLN A CA 1
ATOM 4029 C C . GLN A 1 502 ? 86.229 50.397 -24.314 1.00 56.84 502 GLN A C 1
ATOM 4031 O O . GLN A 1 502 ? 85.597 51.438 -24.174 1.00 56.84 502 GLN A O 1
ATOM 4036 N N . THR A 1 503 ? 87.406 50.207 -23.706 1.00 57.28 503 THR A N 1
ATOM 4037 C CA . THR A 1 503 ? 87.998 51.216 -22.806 1.00 57.28 503 THR A CA 1
ATOM 4038 C C . THR A 1 503 ? 88.358 52.533 -23.508 1.00 57.28 503 THR A C 1
ATOM 4040 O O . THR A 1 503 ? 88.415 53.574 -22.861 1.00 57.28 503 THR A O 1
ATOM 4043 N N . HIS A 1 504 ? 88.577 52.512 -24.830 1.00 56.66 504 HIS A N 1
ATOM 4044 C CA . HIS A 1 504 ? 88.902 53.700 -25.630 1.00 56.66 504 HIS A CA 1
ATOM 4045 C C . HIS A 1 504 ? 87.642 54.402 -26.183 1.00 56.66 504 HIS A C 1
ATOM 4047 O O . HIS A 1 504 ? 87.611 55.625 -26.284 1.00 56.66 504 HIS A O 1
ATOM 4053 N N . PHE A 1 505 ? 86.569 53.660 -26.493 1.00 55.62 505 PHE A N 1
ATOM 4054 C CA . PHE A 1 505 ? 85.289 54.234 -26.937 1.00 55.62 505 PHE A CA 1
ATOM 4055 C C . PHE A 1 505 ? 84.362 54.661 -25.788 1.00 55.62 505 PHE A C 1
ATOM 4057 O O . PHE A 1 505 ? 83.530 55.544 -25.992 1.00 55.62 505 PHE A O 1
ATOM 4064 N N . GLU A 1 506 ? 84.507 54.106 -24.582 1.00 54.31 506 GLU A N 1
ATOM 4065 C CA . GLU A 1 506 ? 83.785 54.573 -23.387 1.00 54.31 506 GLU A CA 1
ATOM 4066 C C . GLU A 1 506 ? 84.241 55.983 -22.968 1.00 54.31 506 GLU A C 1
ATOM 4068 O O . GLU A 1 506 ? 83.396 56.825 -22.672 1.00 54.31 506 GLU A O 1
ATOM 4073 N N . GLN A 1 507 ? 85.531 56.309 -23.118 1.00 55.41 507 GLN A N 1
ATOM 4074 C CA . GLN A 1 507 ? 86.076 57.645 -22.827 1.00 55.41 507 GLN A CA 1
ATOM 4075 C C . GLN A 1 507 ? 85.673 58.722 -23.862 1.00 55.41 507 GLN A C 1
ATOM 4077 O O . GLN A 1 507 ? 85.543 59.894 -23.511 1.00 55.41 507 GLN A O 1
ATOM 4082 N N . GLU A 1 508 ? 85.391 58.355 -25.122 1.00 54.66 508 GLU A N 1
ATOM 4083 C CA . GLU A 1 508 ? 84.903 59.295 -26.155 1.00 54.66 508 GLU A CA 1
ATOM 4084 C C . GLU A 1 508 ? 83.362 59.373 -26.249 1.00 54.66 508 GLU A C 1
ATOM 4086 O O . GLU A 1 508 ? 82.808 60.397 -26.670 1.00 54.66 508 GLU A O 1
ATOM 4091 N N . ALA A 1 509 ? 82.638 58.328 -25.827 1.00 54.84 509 ALA A N 1
ATOM 4092 C CA . ALA A 1 509 ? 81.174 58.308 -25.785 1.00 54.84 509 ALA A CA 1
ATOM 4093 C C . ALA A 1 509 ? 80.589 58.973 -24.523 1.00 54.84 509 ALA A C 1
ATOM 4095 O O . ALA A 1 509 ? 79.455 59.460 -24.581 1.00 54.84 509 ALA A O 1
ATOM 4096 N N . GLU A 1 510 ? 81.332 59.043 -23.413 1.00 54.31 510 GLU A N 1
ATOM 4097 C CA . GLU A 1 510 ? 80.936 59.800 -22.215 1.00 54.31 510 GLU A CA 1
ATOM 4098 C C . GLU A 1 510 ? 80.943 61.318 -22.474 1.00 54.31 510 GLU A C 1
ATOM 4100 O O . GLU A 1 510 ? 79.933 61.979 -22.229 1.00 54.31 510 GLU A O 1
ATOM 4105 N N . ALA A 1 511 ? 81.964 61.856 -23.151 1.00 55.41 511 ALA A N 1
ATOM 4106 C CA . ALA A 1 511 ? 82.061 63.292 -23.451 1.00 55.41 511 ALA A CA 1
ATOM 4107 C C . ALA A 1 511 ? 80.995 63.823 -24.442 1.00 55.41 511 ALA A C 1
ATOM 4109 O O . ALA A 1 511 ? 80.643 65.003 -24.411 1.00 55.41 511 ALA A O 1
ATOM 4110 N N . ARG A 1 512 ? 80.434 62.974 -25.321 1.00 54.66 512 ARG A N 1
ATOM 4111 C CA . ARG A 1 512 ? 79.359 63.367 -26.267 1.00 54.66 512 ARG A CA 1
ATOM 4112 C C . ARG A 1 512 ? 77.943 63.049 -25.772 1.00 54.66 512 ARG A C 1
ATOM 4114 O O . ARG A 1 512 ? 76.985 63.645 -26.262 1.00 54.66 512 ARG A O 1
ATOM 4121 N N . ARG A 1 513 ? 77.785 62.160 -24.782 1.00 53.38 513 ARG A N 1
ATOM 4122 C CA . ARG A 1 513 ? 76.493 61.876 -24.125 1.00 53.38 513 ARG A CA 1
ATOM 4123 C C . ARG A 1 513 ? 76.179 62.849 -22.987 1.00 53.38 513 ARG A C 1
ATOM 4125 O O . ARG A 1 513 ? 75.005 62.996 -22.672 1.00 53.38 513 ARG A O 1
ATOM 4132 N N . GLU A 1 514 ? 77.159 63.544 -22.414 1.00 53.66 514 GLU A N 1
ATOM 4133 C CA . GLU A 1 514 ? 76.924 64.568 -21.381 1.00 53.66 514 GLU A CA 1
ATOM 4134 C C . GLU A 1 514 ? 76.339 65.881 -21.936 1.00 53.66 514 GLU A C 1
ATOM 4136 O O . GLU A 1 514 ? 75.484 66.484 -21.290 1.00 53.66 514 GLU A O 1
ATOM 4141 N N . LEU A 1 515 ? 76.670 66.267 -23.174 1.00 55.84 515 LEU A N 1
ATOM 4142 C CA . LEU A 1 515 ? 76.133 67.483 -23.809 1.00 55.84 515 LEU A CA 1
ATOM 4143 C C . LEU A 1 515 ? 74.696 67.322 -24.347 1.00 55.84 515 LEU A C 1
ATOM 4145 O O . LEU A 1 515 ? 73.898 68.242 -24.224 1.00 55.84 515 LEU A O 1
ATOM 4149 N N . LEU A 1 516 ? 74.310 66.139 -24.842 1.00 56.12 516 LEU A N 1
ATOM 4150 C CA . LEU A 1 516 ? 72.934 65.866 -25.307 1.00 56.12 516 LEU A CA 1
ATOM 4151 C C . LEU A 1 516 ? 71.988 65.370 -24.191 1.00 56.12 516 LEU A C 1
ATOM 4153 O O . LEU A 1 516 ? 70.769 65.406 -24.352 1.00 56.12 516 LEU A O 1
ATOM 4157 N N . ARG A 1 517 ? 72.518 64.932 -23.035 1.00 52.28 517 ARG A N 1
ATOM 4158 C CA . ARG A 1 517 ? 71.717 64.615 -21.834 1.00 52.28 517 ARG A CA 1
ATOM 4159 C C . ARG A 1 517 ? 71.360 65.854 -21.009 1.00 52.28 517 ARG A C 1
ATOM 4161 O O . ARG A 1 517 ? 70.365 65.795 -20.299 1.00 52.28 517 ARG A O 1
ATOM 4168 N N . ALA A 1 518 ? 72.102 66.958 -21.108 1.00 56.66 518 ALA A N 1
ATOM 4169 C CA . ALA A 1 518 ? 71.779 68.197 -20.394 1.00 56.66 518 ALA A CA 1
ATOM 4170 C C . ALA A 1 518 ? 70.547 68.926 -20.975 1.00 56.66 518 ALA A C 1
ATOM 4172 O O . ALA A 1 518 ? 69.768 69.490 -20.211 1.00 56.66 518 ALA A O 1
ATOM 4173 N N . GLU A 1 519 ? 70.319 68.848 -22.291 1.00 55.75 519 GLU A N 1
ATOM 4174 C CA . GLU A 1 519 ? 69.204 69.531 -22.977 1.00 55.75 519 GLU A CA 1
ATOM 4175 C C . GLU A 1 519 ? 67.901 68.704 -23.002 1.00 55.75 519 GLU A C 1
ATOM 4177 O O . GLU A 1 519 ? 66.817 69.255 -22.851 1.00 55.75 519 GLU A O 1
ATOM 4182 N N . LEU A 1 520 ? 67.977 67.368 -23.065 1.00 55.31 520 LEU A N 1
ATOM 4183 C CA . LEU A 1 520 ? 66.802 66.480 -22.955 1.00 55.31 520 LEU A CA 1
ATOM 4184 C C . LEU A 1 520 ? 66.370 66.203 -21.498 1.00 55.31 520 LEU A C 1
ATOM 4186 O O . LEU A 1 520 ? 65.239 65.777 -21.259 1.00 55.31 520 LEU A O 1
ATOM 4190 N N . ALA A 1 521 ? 67.237 66.442 -20.503 1.00 54.59 521 ALA A N 1
ATOM 4191 C CA . ALA A 1 521 ? 66.910 66.263 -19.083 1.00 54.59 521 ALA A CA 1
ATOM 4192 C C . ALA A 1 521 ? 66.149 67.445 -18.460 1.00 54.59 521 ALA A C 1
ATOM 4194 O O . ALA A 1 521 ? 65.500 67.250 -17.431 1.00 54.59 521 ALA A O 1
ATOM 4195 N N . THR A 1 522 ? 66.192 68.642 -19.052 1.00 58.78 522 THR A N 1
ATOM 4196 C CA . THR A 1 522 ? 65.424 69.814 -18.591 1.00 58.78 522 THR A CA 1
ATOM 4197 C C . THR A 1 522 ? 63.967 69.754 -19.064 1.00 58.78 522 THR A C 1
ATOM 4199 O O . THR A 1 522 ? 63.067 70.004 -18.261 1.00 58.78 522 THR A O 1
ATOM 4202 N N . GLU A 1 523 ? 63.713 69.290 -20.291 1.00 56.62 523 GLU A N 1
ATOM 4203 C CA . GLU A 1 523 ? 62.354 69.097 -20.830 1.00 56.62 523 GLU A CA 1
ATOM 4204 C C . GLU A 1 523 ? 61.641 67.869 -20.228 1.00 56.62 523 GLU A C 1
ATOM 4206 O O . GLU A 1 523 ? 60.464 67.934 -19.863 1.00 56.62 523 GLU A O 1
ATOM 4211 N N . LEU A 1 524 ? 62.361 66.760 -20.000 1.00 55.59 524 LEU A N 1
ATOM 4212 C CA . LEU A 1 524 ? 61.810 65.590 -19.301 1.00 55.59 524 LEU A CA 1
ATOM 4213 C C . LEU A 1 524 ? 61.636 65.805 -17.789 1.00 55.59 524 LEU A C 1
ATOM 4215 O O . LEU A 1 524 ? 60.830 65.095 -17.187 1.00 55.59 524 LEU A O 1
ATOM 4219 N N . LYS A 1 525 ? 62.341 66.755 -17.153 1.00 58.19 525 LYS A N 1
ATOM 4220 C CA . LYS A 1 525 ? 62.107 67.108 -15.738 1.00 58.19 525 LYS A CA 1
ATOM 4221 C C . LYS A 1 525 ? 60.779 67.836 -15.543 1.00 58.19 525 LYS A C 1
ATOM 4223 O O . LYS A 1 525 ? 60.036 67.458 -14.646 1.00 58.19 525 LYS A O 1
ATOM 4228 N N . GLN A 1 526 ? 60.434 68.792 -16.407 1.00 59.09 526 GLN A N 1
ATOM 4229 C CA . GLN A 1 526 ? 59.170 69.534 -16.293 1.00 59.09 526 GLN A CA 1
ATOM 4230 C C . GLN A 1 526 ? 57.947 68.633 -16.548 1.00 59.09 526 GLN A C 1
ATOM 4232 O O . GLN A 1 526 ? 57.008 68.632 -15.756 1.00 59.09 526 GLN A O 1
ATOM 4237 N N . ALA A 1 527 ? 58.004 67.753 -17.555 1.00 57.25 527 ALA A N 1
ATOM 4238 C CA . ALA A 1 527 ? 56.929 66.789 -17.815 1.00 57.25 527 ALA A CA 1
ATOM 4239 C C . ALA A 1 527 ? 56.801 65.698 -16.726 1.00 57.25 527 ALA A C 1
ATOM 4241 O O . ALA A 1 527 ? 55.699 65.219 -16.445 1.00 57.25 527 ALA A O 1
ATOM 4242 N N . ARG A 1 528 ? 57.912 65.302 -16.085 1.00 58.03 528 ARG A N 1
ATOM 4243 C CA . ARG A 1 528 ? 57.903 64.335 -14.972 1.00 58.03 528 ARG A CA 1
ATOM 4244 C C . ARG A 1 528 ? 57.450 64.950 -13.655 1.00 58.03 528 ARG A C 1
ATOM 4246 O O . ARG A 1 528 ? 56.822 64.237 -12.884 1.00 58.03 528 ARG A O 1
ATOM 4253 N N . GLU A 1 529 ? 57.714 66.228 -13.395 1.00 61.41 529 GLU A N 1
ATOM 4254 C CA . GLU A 1 529 ? 57.218 66.913 -12.195 1.00 61.41 529 GLU A CA 1
ATOM 4255 C C . GLU A 1 529 ? 55.698 67.126 -12.247 1.00 61.41 529 GLU A C 1
ATOM 4257 O O . GLU A 1 529 ? 55.024 66.883 -11.246 1.00 61.41 529 GLU A O 1
ATOM 4262 N N . ASP A 1 530 ? 55.135 67.467 -13.409 1.00 63.28 530 ASP A N 1
ATOM 4263 C CA . ASP A 1 530 ? 53.682 67.625 -13.571 1.00 63.28 530 ASP A CA 1
ATOM 4264 C C . ASP A 1 530 ? 52.935 66.283 -13.541 1.00 63.28 530 ASP A C 1
ATOM 4266 O O . ASP A 1 530 ? 51.851 66.173 -12.957 1.00 63.28 530 ASP A O 1
ATOM 4270 N N . TRP A 1 531 ? 53.531 65.229 -14.106 1.00 62.44 531 TRP A N 1
ATOM 4271 C CA . TRP A 1 531 ? 52.985 63.873 -14.025 1.00 62.44 531 TRP A CA 1
ATOM 4272 C C . TRP A 1 531 ? 53.138 63.266 -12.623 1.00 62.44 531 TRP A C 1
ATOM 4274 O O . TRP A 1 531 ? 52.195 62.658 -12.120 1.00 62.44 531 TRP A O 1
ATOM 4284 N N . ALA A 1 532 ? 54.270 63.480 -11.944 1.00 63.56 532 ALA A N 1
ATOM 4285 C CA . ALA A 1 532 ? 54.480 63.020 -10.572 1.00 63.56 532 ALA A CA 1
ATOM 4286 C C . ALA A 1 532 ? 53.560 63.737 -9.576 1.00 63.56 532 ALA A C 1
ATOM 4288 O O . ALA A 1 532 ? 53.046 63.076 -8.684 1.00 63.56 532 ALA A O 1
ATOM 4289 N N . ARG A 1 533 ? 53.275 65.039 -9.740 1.00 65.25 533 ARG A N 1
ATOM 4290 C CA . ARG A 1 533 ? 52.310 65.752 -8.878 1.00 65.25 533 ARG A CA 1
ATOM 4291 C C . ARG A 1 533 ? 50.888 65.211 -9.038 1.00 65.25 533 ARG A C 1
ATOM 4293 O O . ARG A 1 533 ? 50.233 64.967 -8.031 1.00 65.25 533 ARG A O 1
ATOM 4300 N N . ARG A 1 534 ? 50.435 64.943 -10.271 1.00 63.66 534 ARG A N 1
ATOM 4301 C CA . ARG A 1 534 ? 49.113 64.331 -10.521 1.00 63.66 534 ARG A CA 1
ATOM 4302 C C . ARG A 1 534 ? 49.033 62.898 -10.003 1.00 63.66 534 ARG A C 1
ATOM 4304 O O . ARG A 1 534 ? 48.072 62.545 -9.334 1.00 63.66 534 ARG A O 1
ATOM 4311 N N . LYS A 1 535 ? 50.073 62.099 -10.237 1.00 64.00 535 LYS A N 1
ATOM 4312 C CA . LYS A 1 535 ? 50.126 60.711 -9.774 1.00 64.00 535 LYS A CA 1
ATOM 4313 C C . LYS A 1 535 ? 50.224 60.611 -8.249 1.00 64.00 535 LYS A C 1
ATOM 4315 O O . LYS A 1 535 ? 49.606 59.732 -7.672 1.00 64.00 535 LYS A O 1
ATOM 4320 N N . HIS A 1 536 ? 50.953 61.512 -7.589 1.00 69.19 536 HIS A N 1
ATOM 4321 C CA . HIS A 1 536 ? 51.061 61.535 -6.128 1.00 69.19 536 HIS A CA 1
ATOM 4322 C C . HIS A 1 536 ? 49.757 62.007 -5.467 1.00 69.19 536 HIS A C 1
ATOM 4324 O O . HIS A 1 536 ? 49.392 61.470 -4.429 1.00 69.19 536 HIS A O 1
ATOM 4330 N N . GLN A 1 537 ? 49.019 62.936 -6.088 1.00 68.56 537 GLN A N 1
ATOM 4331 C CA . GLN A 1 537 ? 47.677 63.335 -5.641 1.00 68.56 537 GLN A CA 1
ATOM 4332 C C . GLN A 1 537 ? 46.653 62.207 -5.833 1.00 68.56 537 GLN A C 1
ATOM 4334 O O . GLN A 1 537 ? 45.902 61.901 -4.915 1.00 68.56 537 GLN A O 1
ATOM 4339 N N . GLU A 1 538 ? 46.674 61.513 -6.974 1.00 64.50 538 GLU A N 1
ATOM 4340 C CA . GLU A 1 538 ? 45.815 60.343 -7.208 1.00 64.50 538 GLU A CA 1
ATOM 4341 C C . GLU A 1 538 ? 46.181 59.156 -6.300 1.00 64.50 538 GLU A C 1
ATOM 4343 O O . GLU A 1 538 ? 45.298 58.443 -5.827 1.00 64.50 538 GLU A O 1
ATOM 4348 N N . GLU A 1 539 ? 47.467 58.936 -6.013 1.00 67.19 539 GLU A N 1
ATOM 4349 C CA . GLU A 1 539 ? 47.923 57.900 -5.080 1.00 67.19 539 GLU A CA 1
ATOM 4350 C C . GLU A 1 539 ? 47.594 58.247 -3.620 1.00 67.19 539 GLU A C 1
ATOM 4352 O O . GLU A 1 539 ? 47.257 57.341 -2.858 1.00 67.19 539 GLU A O 1
ATOM 4357 N N . GLU A 1 540 ? 47.633 59.521 -3.219 1.00 70.06 540 GLU A N 1
ATOM 4358 C CA . GLU A 1 540 ? 47.180 59.973 -1.896 1.00 70.06 540 GLU A CA 1
ATOM 4359 C C . GLU A 1 540 ? 45.660 59.876 -1.750 1.00 70.06 540 GLU A C 1
ATOM 4361 O O . GLU A 1 540 ? 45.196 59.326 -0.752 1.00 70.06 540 GLU A O 1
ATOM 4366 N N . ASP A 1 541 ? 44.886 60.273 -2.762 1.00 71.44 541 ASP A N 1
ATOM 4367 C CA . ASP A 1 541 ? 43.427 60.121 -2.775 1.00 71.44 541 ASP A CA 1
ATOM 4368 C C . ASP A 1 541 ? 43.012 58.644 -2.769 1.00 71.44 541 ASP A C 1
ATOM 4370 O O . ASP A 1 541 ? 42.075 58.249 -2.068 1.00 71.44 541 ASP A O 1
ATOM 4374 N N . LEU A 1 542 ? 43.726 57.783 -3.502 1.00 67.00 542 LEU A N 1
ATOM 4375 C CA . LEU A 1 542 ? 43.497 56.338 -3.477 1.00 67.00 542 LEU A CA 1
ATOM 4376 C C . LEU A 1 542 ? 43.940 55.705 -2.158 1.00 67.00 542 LEU A C 1
ATOM 4378 O O . LEU A 1 542 ? 43.289 54.763 -1.713 1.00 67.00 542 LEU A O 1
ATOM 4382 N N . ARG A 1 543 ? 45.000 56.200 -1.508 1.00 71.62 543 ARG A N 1
ATOM 4383 C CA . ARG A 1 543 ? 45.405 55.744 -0.168 1.00 71.62 543 ARG A CA 1
ATOM 4384 C C . ARG A 1 543 ? 44.422 56.199 0.901 1.00 71.62 543 ARG A C 1
ATOM 4386 O O . ARG A 1 543 ? 44.078 55.388 1.747 1.00 71.62 543 ARG A O 1
ATOM 4393 N N . GLN A 1 544 ? 43.908 57.424 0.837 1.00 71.25 544 GLN A N 1
ATOM 4394 C CA . GLN A 1 544 ? 42.882 57.917 1.760 1.00 71.25 544 GLN A CA 1
ATOM 4395 C C . GLN A 1 544 ? 41.543 57.196 1.552 1.00 71.25 544 GLN A C 1
ATOM 4397 O O . GLN A 1 544 ? 40.881 56.832 2.525 1.00 71.25 544 GLN A O 1
ATOM 4402 N N . ARG A 1 545 ? 41.159 56.899 0.303 1.00 68.75 545 ARG A N 1
ATOM 4403 C CA . ARG A 1 545 ? 39.971 56.079 -0.002 1.00 68.75 545 ARG A CA 1
ATOM 4404 C C . ARG A 1 545 ? 40.142 54.618 0.394 1.00 68.75 545 ARG A C 1
ATOM 4406 O O . ARG A 1 545 ? 39.195 54.029 0.895 1.00 68.75 545 ARG A O 1
ATOM 4413 N N . LYS A 1 546 ? 41.327 54.030 0.207 1.00 70.81 546 LYS A N 1
ATOM 4414 C CA . LYS A 1 546 ? 41.614 52.668 0.678 1.00 70.81 546 LYS A CA 1
ATOM 4415 C C . LYS A 1 546 ? 41.654 52.598 2.195 1.00 70.81 546 LYS A C 1
ATOM 4417 O O . LYS A 1 546 ? 41.002 51.725 2.732 1.00 70.81 546 LYS A O 1
ATOM 4422 N N . ALA A 1 547 ? 42.303 53.544 2.870 1.00 71.94 547 ALA A N 1
ATOM 4423 C CA . ALA A 1 547 ? 42.348 53.591 4.327 1.00 71.94 547 ALA A CA 1
ATOM 4424 C C . ALA A 1 547 ? 40.954 53.807 4.931 1.00 71.94 547 ALA A C 1
ATOM 4426 O O . ALA A 1 547 ? 40.571 53.070 5.824 1.00 71.94 547 ALA A O 1
ATOM 4427 N N . SER A 1 548 ? 40.146 54.736 4.404 1.00 73.31 548 SER A N 1
ATOM 4428 C CA . SER A 1 548 ? 38.761 54.922 4.876 1.00 73.31 548 SER A CA 1
ATOM 4429 C C . SER A 1 548 ? 37.853 53.731 4.552 1.00 73.31 548 SER A C 1
ATOM 4431 O O . SER A 1 548 ? 36.967 53.412 5.338 1.00 73.31 548 SER A O 1
ATOM 4433 N N . PHE A 1 549 ? 38.082 53.032 3.437 1.00 73.44 549 PHE A N 1
ATOM 4434 C CA . PHE A 1 549 ? 37.357 51.805 3.103 1.00 73.44 549 PHE A CA 1
ATOM 4435 C C . PHE A 1 549 ? 37.807 50.600 3.941 1.00 73.44 549 PHE A C 1
ATOM 4437 O O . PHE A 1 549 ? 36.971 49.791 4.327 1.00 73.44 549 PHE A O 1
ATOM 4444 N N . GLU A 1 550 ? 39.098 50.478 4.244 1.00 72.81 550 GLU A N 1
ATOM 4445 C CA . GLU A 1 550 ? 39.661 49.463 5.140 1.00 72.81 550 GLU A CA 1
ATOM 4446 C C . GLU A 1 550 ? 39.179 49.696 6.569 1.00 72.81 550 GLU A C 1
ATOM 4448 O O . GLU A 1 550 ? 38.703 48.760 7.195 1.00 72.81 550 GLU A O 1
ATOM 4453 N N . GLN A 1 551 ? 39.163 50.945 7.031 1.00 75.19 551 GLN A N 1
ATOM 4454 C CA . GLN A 1 551 ? 38.644 51.328 8.340 1.00 75.19 551 GLN A CA 1
ATOM 4455 C C . GLN A 1 551 ? 37.127 51.093 8.433 1.00 75.19 551 GLN A C 1
ATOM 4457 O O . GLN A 1 551 ? 36.658 50.495 9.396 1.00 75.19 551 GLN A O 1
ATOM 4462 N N . ALA A 1 552 ? 36.359 51.415 7.384 1.00 71.81 552 ALA A N 1
ATOM 4463 C CA . ALA A 1 552 ? 34.938 51.065 7.306 1.00 71.81 552 ALA A CA 1
ATOM 4464 C C . ALA A 1 552 ? 34.701 49.544 7.209 1.00 71.81 552 ALA A C 1
ATOM 4466 O O . ALA A 1 552 ? 33.710 49.037 7.734 1.00 71.81 552 ALA A O 1
ATOM 4467 N N . GLN A 1 553 ? 35.596 48.790 6.560 1.00 69.69 553 GLN A N 1
ATOM 4468 C CA . GLN A 1 553 ? 35.546 47.327 6.554 1.00 69.69 553 GLN A CA 1
ATOM 4469 C C . GLN A 1 553 ? 35.905 46.735 7.913 1.00 69.69 553 GLN A C 1
ATOM 4471 O O . GLN A 1 553 ? 35.322 45.722 8.286 1.00 69.69 553 GLN A O 1
ATOM 4476 N N . GLU A 1 554 ? 36.852 47.316 8.640 1.00 72.50 554 GLU A N 1
ATOM 4477 C CA . GLU A 1 554 ? 37.231 46.881 9.980 1.00 72.50 554 GLU A CA 1
ATOM 4478 C C . GLU A 1 554 ? 36.106 47.166 10.971 1.00 72.50 554 GLU A C 1
ATOM 4480 O O . GLU A 1 554 ? 35.687 46.244 11.661 1.00 72.50 554 GLU A O 1
ATOM 4485 N N . GLU A 1 555 ? 35.493 48.349 10.930 1.00 75.69 555 GLU A N 1
ATOM 4486 C CA . GLU A 1 555 ? 34.294 48.668 11.716 1.00 75.69 555 GLU A CA 1
ATOM 4487 C C . GLU A 1 555 ? 33.106 47.759 11.345 1.00 75.69 555 GLU A C 1
ATOM 4489 O O . GLU A 1 555 ? 32.397 47.249 12.218 1.00 75.69 555 GLU A O 1
ATOM 4494 N N . ALA A 1 556 ? 32.906 47.456 10.057 1.00 68.56 556 ALA A N 1
ATOM 4495 C CA . ALA A 1 556 ? 31.894 46.493 9.616 1.00 68.56 556 ALA A CA 1
ATOM 4496 C C . ALA A 1 556 ? 32.209 45.056 10.078 1.00 68.56 556 ALA A C 1
ATOM 4498 O O . ALA A 1 556 ? 31.308 44.305 10.445 1.00 68.56 556 ALA A O 1
ATOM 4499 N N . ARG A 1 557 ? 33.484 44.655 10.101 1.00 73.00 557 ARG A N 1
ATOM 4500 C CA . ARG A 1 557 ? 33.917 43.337 10.594 1.00 73.00 557 ARG A CA 1
ATOM 4501 C C . ARG A 1 557 ? 33.825 43.245 12.110 1.00 73.00 557 ARG A C 1
ATOM 4503 O O . ARG A 1 557 ? 33.484 42.182 12.615 1.00 73.00 557 ARG A O 1
ATOM 4510 N N . GLU A 1 558 ? 34.100 44.316 12.841 1.00 74.06 558 GLU A N 1
ATOM 4511 C CA . GLU A 1 558 ? 33.959 44.360 14.296 1.00 74.06 558 GLU A CA 1
ATOM 4512 C C . GLU A 1 558 ? 32.491 44.365 14.715 1.00 74.06 558 GLU A C 1
ATOM 4514 O O . GLU A 1 558 ? 32.114 43.604 15.605 1.00 74.06 558 GLU A O 1
ATOM 4519 N N . THR A 1 559 ? 31.635 45.114 14.019 1.00 73.31 559 THR A N 1
ATOM 4520 C CA . THR A 1 559 ? 30.181 45.065 14.241 1.00 73.31 559 THR A CA 1
ATOM 4521 C C . THR A 1 559 ? 29.588 43.705 13.873 1.00 73.31 559 THR A C 1
ATOM 4523 O O . THR A 1 559 ? 28.723 43.210 14.596 1.00 73.31 559 THR A O 1
ATOM 4526 N N . LEU A 1 560 ? 30.082 43.048 12.816 1.00 66.75 560 LEU A N 1
ATOM 4527 C CA . LEU A 1 560 ? 29.709 41.668 12.494 1.00 66.75 560 LEU A CA 1
ATOM 4528 C C . LEU A 1 560 ? 30.226 40.669 13.531 1.00 66.75 560 LEU A C 1
ATOM 4530 O O . LEU A 1 560 ? 29.454 39.816 13.942 1.00 66.75 560 LEU A O 1
ATOM 4534 N N . ARG A 1 561 ? 31.462 40.803 14.028 1.00 72.88 561 ARG A N 1
ATOM 4535 C CA . ARG A 1 561 ? 32.007 39.941 15.095 1.00 72.88 561 ARG A CA 1
ATOM 4536 C C . ARG A 1 561 ? 31.264 40.108 16.417 1.00 72.88 561 ARG A C 1
ATOM 4538 O O . ARG A 1 561 ? 31.089 39.132 17.140 1.00 72.88 561 ARG A O 1
ATOM 4545 N N . LEU A 1 562 ? 30.840 41.325 16.754 1.00 74.44 562 LEU A N 1
ATOM 4546 C CA . LEU A 1 562 ? 30.023 41.585 17.940 1.00 74.44 562 LEU A CA 1
ATOM 4547 C C . LEU A 1 562 ? 28.624 40.984 17.776 1.00 74.44 562 LEU A C 1
ATOM 4549 O O . LEU A 1 562 ? 28.171 40.278 18.672 1.00 74.44 562 LEU A O 1
ATOM 4553 N N . ARG A 1 563 ? 27.991 41.148 16.607 1.00 66.56 563 ARG A N 1
ATOM 4554 C CA . ARG A 1 563 ? 26.698 40.512 16.306 1.00 66.56 563 ARG A CA 1
ATOM 4555 C C . ARG A 1 563 ? 26.775 38.992 16.207 1.00 66.56 563 ARG A C 1
ATOM 4557 O O . ARG A 1 563 ? 25.833 38.325 16.608 1.00 66.56 563 ARG A O 1
ATOM 4564 N N . GLU A 1 564 ? 27.867 38.435 15.693 1.00 71.31 564 GLU A N 1
ATOM 4565 C CA . GLU A 1 564 ? 28.109 36.990 15.682 1.00 71.31 564 GLU A CA 1
ATOM 4566 C C . GLU A 1 564 ? 28.256 36.463 17.102 1.00 71.31 564 GLU A C 1
ATOM 4568 O O . GLU A 1 564 ? 27.602 35.483 17.427 1.00 71.31 564 GLU A O 1
ATOM 4573 N N . LYS A 1 565 ? 28.998 37.151 17.979 1.00 76.06 565 LYS A N 1
ATOM 4574 C CA . LYS A 1 565 ? 29.093 36.778 19.398 1.00 76.06 565 LYS A CA 1
ATOM 4575 C C . LYS A 1 565 ? 27.755 36.891 20.129 1.00 76.06 565 LYS A C 1
ATOM 4577 O O . LYS A 1 565 ? 27.428 36.013 20.919 1.00 76.06 565 LYS A O 1
ATOM 4582 N N . GLU A 1 566 ? 26.960 37.925 19.858 1.00 72.88 566 GLU A N 1
ATOM 4583 C CA . GLU A 1 566 ? 25.603 38.063 20.411 1.00 72.88 566 GLU A CA 1
ATOM 4584 C C . GLU A 1 566 ? 24.665 36.963 19.891 1.00 72.88 566 GLU A C 1
ATOM 4586 O O . GLU A 1 566 ? 23.892 36.388 20.657 1.00 72.88 566 GLU A O 1
ATOM 4591 N N . LEU A 1 567 ? 24.755 36.617 18.603 1.00 67.94 567 LEU A N 1
ATOM 4592 C CA . LEU A 1 567 ? 23.990 35.525 18.001 1.00 67.94 567 LEU A CA 1
ATOM 4593 C C . LEU A 1 567 ? 24.455 34.152 18.485 1.00 67.94 567 LEU A C 1
ATOM 4595 O O . LEU A 1 567 ? 23.621 33.267 18.633 1.00 67.94 567 LEU A O 1
ATOM 4599 N N . GLU A 1 568 ? 25.746 33.955 18.738 1.00 71.31 568 GLU A N 1
ATOM 4600 C CA . GLU A 1 568 ? 26.296 32.737 19.333 1.00 71.31 568 GLU A CA 1
ATOM 4601 C C . GLU A 1 568 ? 25.837 32.592 20.779 1.00 71.31 568 GLU A C 1
ATOM 4603 O O . GLU A 1 568 ? 25.321 31.538 21.130 1.00 71.31 568 GLU A O 1
ATOM 4608 N N . GLN A 1 569 ? 25.881 33.658 21.581 1.00 75.25 569 GLN A N 1
ATOM 4609 C CA . GLN A 1 569 ? 25.351 33.640 22.947 1.00 75.25 569 GLN A CA 1
ATOM 4610 C C . GLN A 1 569 ? 23.837 33.396 22.976 1.00 75.25 569 GLN A C 1
ATOM 4612 O O . GLN A 1 569 ? 23.360 32.596 23.781 1.00 75.25 569 GLN A O 1
ATOM 4617 N N . LEU A 1 570 ? 23.070 34.007 22.067 1.00 70.56 570 LEU A N 1
ATOM 4618 C CA . LEU A 1 570 ? 21.638 33.730 21.923 1.00 70.56 570 LEU A CA 1
ATOM 4619 C C . LEU A 1 570 ? 21.377 32.308 21.421 1.00 70.56 570 LEU A C 1
ATOM 4621 O O . LEU A 1 570 ? 20.423 31.673 21.862 1.00 70.56 570 LEU A O 1
ATOM 4625 N N . ARG A 1 571 ? 22.210 31.773 20.523 1.00 65.94 571 ARG A N 1
ATOM 4626 C CA . ARG A 1 571 ? 22.120 30.378 20.068 1.00 65.94 571 ARG A CA 1
ATOM 4627 C C . ARG A 1 571 ? 22.466 29.410 21.185 1.00 65.94 571 ARG A C 1
ATOM 4629 O O . ARG A 1 571 ? 21.763 28.423 21.317 1.00 65.94 571 ARG A O 1
ATOM 4636 N N . GLU A 1 572 ? 23.474 29.680 22.003 1.00 72.50 572 GLU A N 1
ATOM 4637 C CA . GLU A 1 572 ? 23.830 28.853 23.158 1.00 72.50 572 GLU A CA 1
ATOM 4638 C C . GLU A 1 572 ? 22.732 28.878 24.222 1.00 72.50 572 GLU A C 1
ATOM 4640 O O . GLU A 1 572 ? 22.355 27.821 24.724 1.00 72.50 572 GLU A O 1
ATOM 4645 N N . GLN A 1 573 ? 22.145 30.044 24.504 1.00 73.88 573 GLN A N 1
ATOM 4646 C CA . GLN A 1 573 ? 21.002 30.168 25.414 1.00 73.88 573 GLN A CA 1
ATOM 4647 C C . GLN A 1 573 ? 19.754 29.471 24.862 1.00 73.88 573 GLN A C 1
ATOM 4649 O O . GLN A 1 573 ? 19.096 28.731 25.590 1.00 73.88 573 GLN A O 1
ATOM 4654 N N . ASN A 1 574 ? 19.460 29.631 23.569 1.00 68.44 574 ASN A N 1
ATOM 4655 C CA . ASN A 1 574 ? 18.332 28.965 22.919 1.00 68.44 574 ASN A CA 1
ATOM 4656 C C . ASN A 1 574 ? 18.552 27.456 22.785 1.00 68.44 574 ASN A C 1
ATOM 4658 O O . ASN A 1 574 ? 17.602 26.703 22.942 1.00 68.44 574 ASN A O 1
ATOM 4662 N N . LEU A 1 575 ? 19.780 26.991 22.544 1.00 70.75 575 LEU A N 1
ATOM 4663 C CA . LEU A 1 575 ? 20.123 25.568 22.520 1.00 70.75 575 LEU A CA 1
ATOM 4664 C C . LEU A 1 575 ? 20.093 24.970 23.926 1.00 70.75 575 LEU A C 1
ATOM 4666 O O . LEU A 1 575 ? 19.664 23.834 24.078 1.00 70.75 575 LEU A O 1
ATOM 4670 N N . ALA A 1 576 ? 20.505 25.707 24.958 1.00 71.19 576 ALA A N 1
ATOM 4671 C CA . ALA A 1 576 ? 20.384 25.266 26.344 1.00 71.19 576 ALA A CA 1
ATOM 4672 C C . ALA A 1 576 ? 18.912 25.193 26.781 1.00 71.19 576 ALA A C 1
ATOM 4674 O O . ALA A 1 576 ? 18.507 24.189 27.365 1.00 71.19 576 ALA A O 1
ATOM 4675 N N . ALA A 1 577 ? 18.097 26.195 26.434 1.00 70.75 577 ALA A N 1
ATOM 4676 C CA . ALA A 1 577 ? 16.657 26.190 26.680 1.00 70.75 577 ALA A CA 1
ATOM 4677 C C . ALA A 1 577 ? 15.949 25.084 25.881 1.00 70.75 577 ALA A C 1
ATOM 4679 O O . ALA A 1 577 ? 15.159 24.337 26.451 1.00 70.75 577 ALA A O 1
ATOM 4680 N N . ALA A 1 578 ? 16.296 24.908 24.601 1.00 64.62 578 ALA A N 1
ATOM 4681 C CA . ALA A 1 578 ? 15.776 23.837 23.755 1.00 64.62 578 ALA A CA 1
ATOM 4682 C C . ALA A 1 578 ? 16.153 22.460 24.307 1.00 64.62 578 ALA A C 1
ATOM 4684 O O . ALA A 1 578 ? 15.278 21.614 24.443 1.00 64.62 578 ALA A O 1
ATOM 4685 N N . ARG A 1 579 ? 17.406 22.254 24.738 1.00 68.88 579 ARG A N 1
ATOM 4686 C CA . ARG A 1 579 ? 17.840 21.012 25.399 1.00 68.88 579 ARG A CA 1
ATOM 4687 C C . ARG A 1 579 ? 17.104 20.776 26.711 1.00 68.88 579 ARG A C 1
ATOM 4689 O O . ARG A 1 579 ? 16.737 19.646 26.986 1.00 68.88 579 ARG A O 1
ATOM 4696 N N . GLN A 1 580 ? 16.842 21.807 27.513 1.00 70.94 580 GLN A N 1
ATOM 4697 C CA . GLN A 1 580 ? 16.049 21.655 28.739 1.00 70.94 580 GLN A CA 1
ATOM 4698 C C . GLN A 1 580 ? 14.589 21.297 28.433 1.00 70.94 580 GLN A C 1
ATOM 4700 O O . GLN A 1 580 ? 14.025 20.438 29.109 1.00 70.94 580 GLN A O 1
ATOM 4705 N N . THR A 1 581 ? 13.991 21.875 27.387 1.00 67.44 581 THR A N 1
ATOM 4706 C CA . THR A 1 581 ? 12.645 21.491 26.937 1.00 67.44 581 THR A CA 1
ATOM 4707 C C . THR A 1 581 ? 12.616 20.113 26.280 1.00 67.44 581 THR A C 1
ATOM 4709 O O . THR A 1 581 ? 11.662 19.370 26.479 1.00 67.44 581 THR A O 1
ATOM 4712 N N . GLU A 1 582 ? 13.663 19.719 25.555 1.00 66.25 582 GLU A N 1
ATOM 4713 C CA . GLU A 1 582 ? 13.811 18.386 24.964 1.00 66.25 582 GLU A CA 1
ATOM 4714 C C . GLU A 1 582 ? 14.006 17.330 26.048 1.00 66.25 582 GLU A C 1
ATOM 4716 O O . GLU A 1 582 ? 13.332 16.314 26.014 1.00 66.25 582 GLU A O 1
ATOM 4721 N N . ILE A 1 583 ? 14.830 17.581 27.067 1.00 72.12 583 ILE A N 1
ATOM 4722 C CA . ILE A 1 583 ? 14.991 16.677 28.215 1.00 72.12 583 ILE A CA 1
ATOM 4723 C C . ILE A 1 583 ? 13.678 16.584 29.002 1.00 72.12 583 ILE A C 1
ATOM 4725 O O . ILE A 1 583 ? 13.266 15.488 29.367 1.00 72.12 583 ILE A O 1
ATOM 4729 N N . ALA A 1 584 ? 12.969 17.696 29.225 1.00 70.31 584 ALA A N 1
ATOM 4730 C CA . ALA A 1 584 ? 11.678 17.678 29.917 1.00 70.31 584 ALA A CA 1
ATOM 4731 C C . ALA A 1 584 ? 10.586 16.949 29.113 1.00 70.31 584 ALA A C 1
ATOM 4733 O O . ALA A 1 584 ? 9.787 16.208 29.685 1.00 70.31 584 ALA A O 1
ATOM 4734 N N . THR A 1 585 ? 10.558 17.120 27.788 1.00 68.38 585 THR A N 1
ATOM 4735 C CA . THR A 1 585 ? 9.622 16.408 26.904 1.00 68.38 585 THR A CA 1
ATOM 4736 C C . THR A 1 585 ? 10.001 14.942 26.738 1.00 68.38 585 THR A C 1
ATOM 4738 O O . THR A 1 585 ? 9.104 14.109 26.738 1.00 68.38 585 THR A O 1
ATOM 4741 N N . GLN A 1 586 ? 11.290 14.599 26.694 1.00 66.25 586 GLN A N 1
ATOM 4742 C CA . GLN A 1 586 ? 11.777 13.218 26.710 1.00 66.25 586 GLN A CA 1
ATOM 4743 C C . GLN A 1 586 ? 11.416 12.532 28.024 1.00 66.25 586 GLN A C 1
ATOM 4745 O O . GLN A 1 586 ? 10.825 11.464 27.985 1.00 66.25 586 GLN A O 1
ATOM 4750 N N . GLN A 1 587 ? 11.635 13.169 29.177 1.00 69.50 587 GLN A N 1
ATOM 4751 C CA . GLN A 1 587 ? 11.235 12.618 30.476 1.00 69.50 587 GLN A CA 1
ATOM 4752 C C . GLN A 1 587 ? 9.711 12.490 30.613 1.00 69.50 587 GLN A C 1
ATOM 4754 O O . GLN A 1 587 ? 9.219 11.518 31.186 1.00 69.50 587 GLN A O 1
ATOM 4759 N N . ALA A 1 588 ? 8.936 13.439 30.079 1.00 66.69 588 ALA A N 1
ATOM 4760 C CA . ALA A 1 588 ? 7.477 13.336 30.041 1.00 66.69 588 ALA A CA 1
ATOM 4761 C C . ALA A 1 588 ? 7.009 12.212 29.102 1.00 66.69 588 ALA A C 1
ATOM 4763 O O . ALA A 1 588 ? 6.094 11.467 29.448 1.00 66.69 588 ALA A O 1
ATOM 4764 N N . HIS A 1 589 ? 7.660 12.055 27.950 1.00 66.88 589 HIS A N 1
ATOM 4765 C CA . HIS A 1 589 ? 7.381 10.999 26.985 1.00 66.88 589 HIS A CA 1
ATOM 4766 C C . HIS A 1 589 ? 7.786 9.622 27.522 1.00 66.88 589 HIS A C 1
ATOM 4768 O O . HIS A 1 589 ? 7.029 8.675 27.374 1.00 66.88 589 HIS A O 1
ATOM 4774 N N . GLU A 1 590 ? 8.916 9.500 28.216 1.00 68.75 590 GLU A N 1
ATOM 4775 C CA . GLU A 1 590 ? 9.347 8.271 28.891 1.00 68.75 590 GLU A CA 1
ATOM 4776 C C . GLU A 1 590 ? 8.381 7.878 30.011 1.00 68.75 590 GLU A C 1
ATOM 4778 O O . GLU A 1 590 ? 8.012 6.710 30.114 1.00 68.75 590 GLU A O 1
ATOM 4783 N N . ARG A 1 591 ? 7.885 8.844 30.798 1.00 72.25 591 ARG A N 1
ATOM 4784 C CA . ARG A 1 591 ? 6.827 8.592 31.792 1.00 72.25 591 ARG A CA 1
ATOM 4785 C C . ARG A 1 591 ? 5.524 8.144 31.133 1.00 72.25 591 ARG A C 1
ATOM 4787 O O . ARG A 1 591 ? 4.901 7.201 31.609 1.00 72.25 591 ARG A O 1
ATOM 4794 N N . GLN A 1 592 ? 5.132 8.769 30.023 1.00 68.50 592 GLN A N 1
ATOM 4795 C CA . GLN A 1 592 ? 3.945 8.367 29.264 1.00 68.50 592 GLN A CA 1
ATOM 4796 C C . GLN A 1 592 ? 4.105 6.987 28.621 1.00 68.50 592 GLN A C 1
ATOM 4798 O O . GLN A 1 592 ? 3.160 6.203 28.641 1.00 68.50 592 GLN A O 1
ATOM 4803 N N . LEU A 1 593 ? 5.282 6.662 28.086 1.00 67.19 593 LEU A N 1
ATOM 4804 C CA . LEU A 1 593 ? 5.586 5.337 27.553 1.00 67.19 593 LEU A CA 1
ATOM 4805 C C . LEU A 1 593 ? 5.556 4.285 28.661 1.00 67.19 593 LEU A C 1
ATOM 4807 O O . LEU A 1 593 ? 4.901 3.266 28.482 1.00 67.19 593 LEU A O 1
ATOM 4811 N N . ALA A 1 594 ? 6.150 4.558 29.825 1.00 72.31 594 ALA A N 1
ATOM 4812 C CA . ALA A 1 594 ? 6.100 3.657 30.974 1.00 72.31 594 ALA A CA 1
ATOM 4813 C C . ALA A 1 594 ? 4.659 3.438 31.473 1.00 72.31 594 ALA A C 1
ATOM 4815 O O . ALA A 1 594 ? 4.256 2.305 31.729 1.00 72.31 594 ALA A O 1
ATOM 4816 N N . GLU A 1 595 ? 3.838 4.491 31.549 1.00 73.56 595 GLU A N 1
ATOM 4817 C CA . GLU A 1 595 ? 2.415 4.361 31.890 1.00 73.56 595 GLU A CA 1
ATOM 4818 C C . GLU A 1 595 ? 1.625 3.575 30.836 1.00 73.56 595 GLU A C 1
ATOM 4820 O O . GLU A 1 595 ? 0.745 2.779 31.181 1.00 73.56 595 GLU A O 1
ATOM 4825 N N . LEU A 1 596 ? 1.914 3.793 29.551 1.00 69.94 596 LEU A N 1
ATOM 4826 C CA . LEU A 1 596 ? 1.287 3.063 28.453 1.00 69.94 596 LEU A CA 1
ATOM 4827 C C . LEU A 1 596 ? 1.720 1.601 28.427 1.00 69.94 596 LEU A C 1
ATOM 482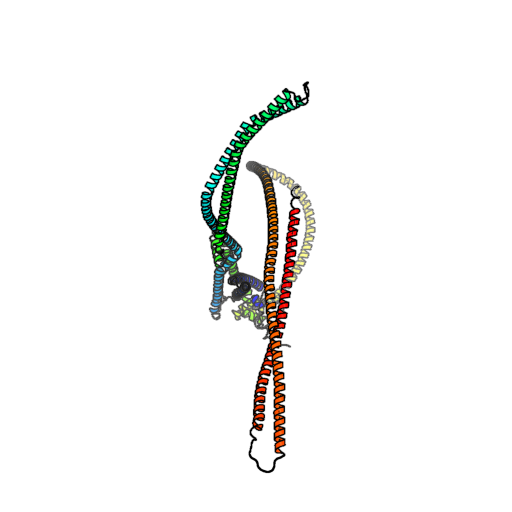9 O O . LEU A 1 596 ? 0.884 0.750 28.140 1.00 69.94 596 LEU A O 1
ATOM 4833 N N . ASP A 1 597 ? 2.969 1.293 28.754 1.00 71.06 597 ASP A N 1
ATOM 4834 C CA . ASP A 1 597 ? 3.469 -0.075 28.808 1.00 71.06 597 ASP A CA 1
ATOM 4835 C C . ASP A 1 597 ? 2.881 -0.819 30.011 1.00 71.06 597 ASP A C 1
ATOM 4837 O O . ASP A 1 597 ? 2.353 -1.914 29.831 1.00 71.06 597 ASP A O 1
ATOM 4841 N N . ILE A 1 598 ? 2.771 -0.182 31.184 1.00 75.56 598 ILE A N 1
ATOM 4842 C CA . ILE A 1 598 ? 2.029 -0.742 32.329 1.00 75.56 598 ILE A CA 1
ATOM 4843 C C . ILE A 1 598 ? 0.552 -0.975 31.963 1.00 75.56 598 ILE A C 1
ATOM 4845 O O . ILE A 1 598 ? -0.027 -2.011 32.304 1.00 75.56 598 ILE A O 1
ATOM 4849 N N . LYS A 1 599 ? -0.088 -0.045 31.236 1.00 75.12 599 LYS A N 1
ATOM 4850 C CA . LYS A 1 599 ? -1.467 -0.228 30.746 1.00 75.12 599 LYS A CA 1
ATOM 4851 C C . LYS A 1 599 ? -1.570 -1.370 29.737 1.00 75.12 599 LYS A C 1
ATOM 4853 O O . LYS A 1 599 ? -2.473 -2.192 29.859 1.00 75.12 599 LYS A O 1
ATOM 4858 N N . ARG A 1 600 ? -0.646 -1.464 28.779 1.00 71.50 600 ARG A N 1
ATOM 4859 C CA . ARG A 1 600 ? -0.597 -2.541 27.780 1.00 71.50 600 ARG A CA 1
ATOM 4860 C C . ARG A 1 600 ? -0.362 -3.894 28.427 1.00 71.50 600 ARG A C 1
ATOM 4862 O O . ARG A 1 600 ? -0.988 -4.861 28.009 1.00 71.50 600 ARG A O 1
ATOM 4869 N N . GLU A 1 601 ? 0.479 -3.973 29.451 1.00 74.69 601 GLU A N 1
ATOM 4870 C CA . GLU A 1 601 ? 0.698 -5.199 30.215 1.00 74.69 601 GLU A CA 1
ATOM 4871 C C . GLU A 1 601 ? -0.557 -5.610 30.986 1.00 74.69 601 GLU A C 1
ATOM 4873 O O . GLU A 1 601 ? -0.958 -6.775 30.916 1.00 74.69 601 GLU A O 1
ATOM 4878 N N . ARG A 1 602 ? -1.239 -4.659 31.640 1.00 75.56 602 ARG A N 1
ATOM 4879 C CA . ARG A 1 602 ? -2.524 -4.904 32.319 1.00 75.56 602 ARG A CA 1
ATOM 4880 C C . ARG A 1 602 ? -3.603 -5.361 31.341 1.00 75.56 602 ARG A C 1
ATOM 4882 O O . ARG A 1 602 ? -4.294 -6.341 31.611 1.00 75.56 602 ARG A O 1
ATOM 4889 N N . GLU A 1 603 ? -3.717 -4.713 30.186 1.00 75.00 603 GLU A N 1
ATOM 4890 C CA . GLU A 1 603 ? -4.656 -5.106 29.134 1.00 75.00 603 GLU A CA 1
ATOM 4891 C C . GLU A 1 603 ? -4.307 -6.466 28.527 1.00 75.00 603 GLU A C 1
ATOM 4893 O O . GLU A 1 603 ? -5.192 -7.295 28.333 1.00 75.00 603 GLU A O 1
ATOM 4898 N N . ALA A 1 604 ? -3.033 -6.735 28.236 1.00 74.12 604 ALA A N 1
ATOM 4899 C CA . ALA A 1 604 ? -2.590 -8.020 27.704 1.00 74.12 604 ALA A CA 1
ATOM 4900 C C . ALA A 1 604 ? -2.856 -9.150 28.705 1.00 74.12 604 ALA A C 1
ATOM 4902 O O . ALA A 1 604 ? -3.304 -10.230 28.315 1.00 74.12 604 ALA A O 1
ATOM 4903 N N . HIS A 1 605 ? -2.639 -8.893 29.995 1.00 77.50 605 HIS A N 1
ATOM 4904 C CA . HIS A 1 605 ? -2.951 -9.831 31.063 1.00 77.50 605 HIS A CA 1
ATOM 4905 C C . HIS A 1 605 ? -4.466 -10.065 31.189 1.00 77.50 605 HIS A C 1
ATOM 4907 O O . HIS A 1 605 ? -4.904 -11.215 31.193 1.00 77.50 605 HIS A O 1
ATOM 4913 N N . GLN A 1 606 ? -5.287 -9.008 31.175 1.00 79.81 606 GLN A N 1
ATOM 4914 C CA . GLN A 1 606 ? -6.751 -9.131 31.166 1.00 79.81 606 GLN A CA 1
ATOM 4915 C C . GLN A 1 606 ? -7.270 -9.879 29.934 1.00 79.81 606 GLN A C 1
ATOM 4917 O O . GLN A 1 606 ? -8.146 -10.732 30.060 1.00 79.81 606 GLN A O 1
ATOM 4922 N N . ARG A 1 607 ? -6.706 -9.624 28.747 1.00 77.62 607 ARG A N 1
ATOM 4923 C CA . ARG A 1 607 ? -7.047 -10.358 27.520 1.00 77.62 607 ARG A CA 1
ATOM 4924 C C . ARG A 1 607 ? -6.706 -11.841 27.647 1.00 77.62 607 ARG A C 1
ATOM 4926 O O . ARG A 1 607 ? -7.514 -12.666 27.240 1.00 77.62 607 ARG A O 1
ATOM 4933 N N . ARG A 1 608 ? -5.562 -12.194 28.249 1.00 81.06 608 ARG A N 1
ATOM 4934 C CA . ARG A 1 608 ? -5.204 -13.598 28.528 1.00 81.06 608 ARG A CA 1
ATOM 4935 C C . ARG A 1 608 ? -6.176 -14.249 29.513 1.00 81.06 608 ARG A C 1
ATOM 4937 O O . ARG A 1 608 ? -6.630 -15.358 29.252 1.00 81.06 608 ARG A O 1
ATOM 4944 N N . LEU A 1 609 ? -6.545 -13.556 30.592 1.00 82.44 609 LEU A N 1
ATOM 4945 C CA . LEU A 1 609 ? -7.533 -14.052 31.558 1.00 82.44 609 LEU A CA 1
ATOM 4946 C C . LEU A 1 609 ? -8.905 -14.268 30.913 1.00 82.44 609 LEU A C 1
ATOM 4948 O O . LEU A 1 609 ? -9.524 -15.310 31.124 1.00 82.44 609 LEU A O 1
ATOM 4952 N N . ASN A 1 610 ? -9.370 -13.315 30.106 1.00 81.81 610 ASN A N 1
ATOM 4953 C CA . ASN A 1 610 ? -10.649 -13.426 29.410 1.00 81.81 610 ASN A CA 1
ATOM 4954 C C . ASN A 1 610 ? -10.625 -14.552 28.373 1.00 81.81 610 ASN A C 1
ATOM 4956 O O . ASN A 1 610 ? -11.545 -15.360 28.360 1.00 81.81 610 ASN A O 1
ATOM 4960 N N . ALA A 1 611 ? -9.548 -14.685 27.593 1.00 81.75 611 ALA A N 1
ATOM 4961 C CA . ALA A 1 611 ? -9.401 -15.773 26.626 1.00 81.75 611 ALA A CA 1
ATOM 4962 C C . ALA A 1 611 ? -9.436 -17.159 27.294 1.00 81.75 611 ALA A C 1
ATOM 4964 O O . ALA A 1 611 ? -10.101 -18.068 26.801 1.00 81.75 611 ALA A O 1
ATOM 4965 N N . ILE A 1 612 ? -8.777 -17.323 28.448 1.00 85.75 612 ILE A N 1
ATOM 4966 C CA . ILE A 1 612 ? -8.809 -18.586 29.204 1.00 85.75 612 ILE A CA 1
ATOM 4967 C C . ILE A 1 612 ? -10.205 -18.844 29.782 1.00 85.75 612 ILE A C 1
ATOM 4969 O O . ILE A 1 612 ? -10.690 -19.972 29.728 1.00 85.75 612 ILE A O 1
ATOM 4973 N N . ARG A 1 613 ? -10.891 -17.811 30.288 1.00 87.94 613 ARG A N 1
ATOM 4974 C CA . ARG A 1 613 ? -12.278 -17.932 30.774 1.00 87.94 613 ARG A CA 1
ATOM 4975 C C . ARG A 1 613 ? -13.255 -18.303 29.659 1.00 87.94 613 ARG A C 1
ATOM 4977 O O . ARG A 1 613 ? -14.133 -19.132 29.886 1.00 87.94 613 ARG A O 1
ATOM 4984 N N . GLU A 1 614 ? -13.105 -17.717 28.476 1.00 87.00 614 GLU A N 1
ATOM 4985 C CA . GLU A 1 614 ? -13.919 -18.028 27.298 1.00 87.00 614 GLU A CA 1
ATOM 4986 C C . GLU A 1 614 ? -13.693 -19.465 26.823 1.00 87.00 614 GLU A C 1
ATOM 4988 O O . GLU A 1 614 ? -14.665 -20.188 26.593 1.00 87.00 614 GLU A O 1
ATOM 4993 N N . GLU A 1 615 ? -12.438 -19.921 26.747 1.00 86.69 615 GLU A N 1
ATOM 4994 C CA . GLU A 1 615 ? -12.139 -21.318 26.415 1.00 86.69 615 GLU A CA 1
ATOM 4995 C C . GLU A 1 615 ? -12.663 -22.285 27.487 1.00 86.69 615 GLU A C 1
ATOM 4997 O O . GLU A 1 615 ? -13.262 -23.303 27.145 1.00 86.69 615 GLU A O 1
ATOM 5002 N N . LEU A 1 616 ? -12.565 -21.955 28.779 1.00 86.81 616 LEU A N 1
ATOM 5003 C CA . LEU A 1 616 ? -13.183 -22.756 29.844 1.00 86.81 616 LEU A CA 1
ATOM 5004 C C . LEU A 1 616 ? -14.707 -22.831 29.708 1.00 86.81 616 LEU A C 1
ATOM 5006 O O . LEU A 1 616 ? -15.282 -23.914 29.826 1.00 86.81 616 LEU A O 1
ATOM 5010 N N . ALA A 1 617 ? -15.374 -21.708 29.432 1.00 86.69 617 ALA A N 1
ATOM 5011 C CA . ALA A 1 617 ? -16.819 -21.679 29.215 1.00 86.69 617 ALA A CA 1
ATOM 5012 C C . ALA A 1 617 ? -17.219 -22.523 27.994 1.00 86.69 617 ALA A C 1
ATOM 5014 O O . ALA A 1 617 ? -18.169 -23.309 28.058 1.00 86.69 617 ALA A O 1
ATOM 5015 N N . ARG A 1 618 ? -16.455 -22.419 26.902 1.00 89.44 618 ARG A N 1
ATOM 5016 C CA . ARG A 1 618 ? -16.644 -23.217 25.687 1.00 89.44 618 ARG A CA 1
ATOM 5017 C C . ARG A 1 618 ? -16.456 -24.709 25.954 1.00 89.44 618 ARG A C 1
ATOM 5019 O O . ARG A 1 618 ? -17.296 -25.506 25.537 1.00 89.44 618 ARG A O 1
ATOM 5026 N N . LEU A 1 619 ? -15.385 -25.093 26.647 1.00 88.69 619 LEU A N 1
ATOM 5027 C CA . LEU A 1 619 ? -15.090 -26.488 26.974 1.00 88.69 619 LEU A CA 1
ATOM 5028 C C . LEU A 1 619 ? -16.146 -27.086 27.907 1.00 88.69 619 LEU A C 1
ATOM 5030 O O . LEU A 1 619 ? -16.603 -28.195 27.645 1.00 88.69 619 LEU A O 1
ATOM 5034 N N . ARG A 1 620 ? -16.618 -26.341 28.915 1.00 89.81 620 ARG A N 1
ATOM 5035 C CA . ARG A 1 620 ? -17.741 -26.766 29.773 1.00 89.81 620 ARG A CA 1
ATOM 5036 C C . ARG A 1 620 ? -19.045 -26.921 28.985 1.00 89.81 620 ARG A C 1
ATOM 5038 O O . ARG A 1 620 ? -19.801 -27.861 29.219 1.00 89.81 620 ARG A O 1
ATOM 5045 N N . GLY A 1 621 ? -19.294 -26.052 28.002 1.00 86.50 621 GLY A N 1
ATOM 5046 C CA . GLY A 1 621 ? -20.420 -26.204 27.075 1.00 86.50 621 GLY A CA 1
ATOM 5047 C C . GLY A 1 621 ? -20.329 -27.482 26.231 1.00 86.50 621 GLY A C 1
ATOM 5048 O O . GLY A 1 621 ? -21.323 -28.191 26.059 1.00 86.50 621 GLY A O 1
ATOM 5049 N N . LEU A 1 622 ? -19.131 -27.816 25.741 1.00 87.31 622 LEU A N 1
ATOM 5050 C CA . LEU A 1 622 ? -18.881 -29.065 25.015 1.00 87.31 622 LEU A CA 1
ATOM 5051 C C . LEU A 1 622 ? -19.008 -30.294 25.924 1.00 87.31 622 LEU A C 1
ATOM 5053 O O . LEU A 1 622 ? -19.604 -31.287 25.512 1.00 87.31 622 LEU A O 1
ATOM 5057 N N . GLU A 1 623 ? -18.519 -30.226 27.161 1.00 92.19 623 GLU A N 1
ATOM 5058 C CA . GLU A 1 623 ? -18.681 -31.290 28.156 1.00 92.19 623 GLU A CA 1
ATOM 5059 C C . GLU A 1 623 ? -20.165 -31.573 28.437 1.00 92.19 623 GLU A C 1
ATOM 5061 O O . GLU A 1 623 ? -20.596 -32.728 28.400 1.00 92.19 623 GLU A O 1
ATOM 5066 N N . ALA A 1 624 ? -20.976 -30.530 28.644 1.00 86.12 624 ALA A N 1
ATOM 5067 C CA . ALA A 1 624 ? -22.419 -30.664 28.844 1.00 86.12 624 ALA A CA 1
ATOM 5068 C C . ALA A 1 624 ? -23.105 -31.320 27.632 1.00 86.12 624 ALA A C 1
ATOM 5070 O O . ALA A 1 624 ? -23.934 -32.219 27.782 1.00 86.12 624 ALA A O 1
ATOM 5071 N N . LYS A 1 625 ? -22.715 -30.933 26.412 1.00 89.62 625 LYS A N 1
ATOM 5072 C CA . LYS A 1 625 ? -23.253 -31.534 25.186 1.00 89.62 625 LYS A CA 1
ATOM 5073 C C . LYS A 1 625 ? -22.878 -33.015 25.059 1.00 89.62 625 LYS A C 1
ATOM 5075 O O . LYS A 1 625 ? -23.753 -33.852 24.847 1.00 89.62 625 LYS A O 1
ATOM 5080 N N . HIS A 1 626 ? -21.599 -33.351 25.212 1.00 88.88 626 HIS A N 1
ATOM 5081 C CA . HIS A 1 626 ? -21.118 -34.723 25.038 1.00 88.88 626 HIS A CA 1
ATOM 5082 C C . HIS A 1 626 ? -21.531 -35.652 26.184 1.00 88.88 626 HIS A C 1
ATOM 5084 O O . HIS A 1 626 ? -21.770 -36.838 25.961 1.00 88.88 626 HIS A O 1
ATOM 5090 N N . SER A 1 627 ? -21.700 -35.133 27.401 1.00 86.50 627 SER A N 1
ATOM 5091 C CA . SER A 1 627 ? -22.304 -35.896 28.498 1.00 86.50 627 SER A CA 1
ATOM 5092 C C . SER A 1 627 ? -23.780 -36.212 28.228 1.00 86.50 627 SER A C 1
ATOM 5094 O O . SER A 1 627 ? -24.207 -37.336 28.508 1.00 86.50 627 SER A O 1
ATOM 5096 N N . GLY A 1 628 ? -24.521 -35.288 27.602 1.00 87.56 628 GLY A N 1
ATOM 5097 C CA . GLY A 1 628 ? -25.870 -35.530 27.085 1.00 87.56 628 GLY A CA 1
ATOM 5098 C C . GLY A 1 628 ? -25.908 -36.603 25.990 1.00 87.56 628 GLY A C 1
ATOM 5099 O O . GLY A 1 628 ? -26.699 -37.542 26.078 1.00 87.56 628 GLY A O 1
ATOM 5100 N N . GLU A 1 629 ? -25.007 -36.534 25.003 1.00 88.50 629 GLU A N 1
ATOM 5101 C CA . GLU A 1 629 ? -24.859 -37.566 23.959 1.00 88.50 629 GLU A CA 1
ATOM 5102 C C . GLU A 1 629 ? -24.546 -38.943 24.568 1.00 88.50 629 GLU A C 1
ATOM 5104 O O . GLU A 1 629 ? -25.200 -39.936 24.244 1.00 88.50 629 GLU A O 1
ATOM 5109 N N . ARG A 1 630 ? -23.607 -39.002 25.522 1.00 91.44 630 ARG A N 1
ATOM 5110 C CA . ARG A 1 630 ? -23.278 -40.225 26.267 1.00 91.44 630 ARG A CA 1
ATOM 5111 C C . ARG A 1 630 ? -24.509 -40.804 26.967 1.00 91.44 630 ARG A C 1
ATOM 5113 O O . ARG A 1 630 ? -24.707 -42.019 26.949 1.00 91.44 630 ARG A O 1
ATOM 5120 N N . GLN A 1 631 ? -25.337 -39.965 27.588 1.00 88.25 631 GLN A N 1
ATOM 5121 C CA . GLN A 1 631 ? -26.556 -40.417 28.258 1.00 88.25 631 GLN A CA 1
ATOM 5122 C C . GLN A 1 631 ? -27.585 -40.968 27.261 1.00 88.25 631 GLN A C 1
ATOM 5124 O O . GLN A 1 631 ? -28.107 -42.062 27.482 1.00 88.25 631 GLN A O 1
ATOM 5129 N N . ALA A 1 632 ? -27.795 -40.291 26.130 1.00 87.06 632 ALA A N 1
ATOM 5130 C CA . ALA A 1 632 ? -28.686 -40.765 25.072 1.00 87.06 632 ALA A CA 1
ATOM 5131 C C . ALA A 1 632 ? -28.241 -42.129 24.503 1.00 87.06 632 ALA A C 1
ATOM 5133 O O . ALA A 1 632 ? -29.066 -43.026 24.323 1.00 87.06 632 ALA A O 1
ATOM 5134 N N . ILE A 1 633 ? -26.934 -42.332 24.295 1.00 90.38 633 ILE A N 1
ATOM 5135 C CA . ILE A 1 633 ? -26.372 -43.613 23.826 1.00 90.38 633 ILE A CA 1
ATOM 5136 C C . ILE A 1 633 ? -26.552 -44.721 24.878 1.00 90.38 633 ILE A C 1
ATOM 5138 O O . ILE A 1 633 ? -26.847 -45.872 24.535 1.00 90.38 633 ILE A O 1
ATOM 5142 N N . ARG A 1 634 ? -26.425 -44.401 26.175 1.00 90.19 634 ARG A N 1
ATOM 5143 C CA . ARG A 1 634 ? -26.707 -45.357 27.264 1.00 90.19 634 ARG A CA 1
ATOM 5144 C C . ARG A 1 634 ? -28.175 -45.770 27.285 1.00 90.19 634 ARG A C 1
ATOM 5146 O O . ARG A 1 634 ? -28.464 -46.953 27.456 1.00 90.19 634 ARG A O 1
ATOM 5153 N N . GLU A 1 635 ? -29.092 -44.828 27.098 1.00 89.50 635 GLU A N 1
ATOM 5154 C CA . GLU A 1 635 ? -30.530 -45.108 27.031 1.00 89.50 635 GLU A CA 1
ATOM 5155 C C . GLU A 1 635 ? -30.893 -45.943 25.798 1.00 89.50 635 GLU A C 1
ATOM 5157 O O . GLU A 1 635 ? -31.622 -46.929 25.923 1.00 89.50 635 GLU A O 1
ATOM 5162 N N . ALA A 1 636 ? -30.326 -45.626 24.631 1.00 88.44 636 ALA A N 1
ATOM 5163 C CA . ALA A 1 636 ? -30.466 -46.444 23.427 1.00 88.44 636 ALA A CA 1
ATOM 5164 C C . ALA A 1 636 ? -29.929 -47.868 23.646 1.00 88.44 636 ALA A C 1
ATOM 5166 O O . ALA A 1 636 ? -30.584 -48.845 23.282 1.00 88.44 636 ALA A O 1
ATOM 5167 N N . GLY A 1 637 ? -28.787 -47.999 24.326 1.00 90.00 637 GLY A N 1
ATOM 5168 C CA . GLY A 1 637 ? -28.206 -49.289 24.694 1.00 90.00 637 GLY A CA 1
ATOM 5169 C C . GLY A 1 637 ? -29.084 -50.109 25.638 1.00 90.00 637 GLY A C 1
ATOM 5170 O O . GLY A 1 637 ? -29.174 -51.325 25.474 1.00 90.00 637 GLY A O 1
ATOM 5171 N N . ARG A 1 638 ? -29.763 -49.466 26.597 1.00 88.75 638 ARG A N 1
ATOM 5172 C CA . ARG A 1 638 ? -30.740 -50.135 27.477 1.00 88.75 638 ARG A CA 1
ATOM 5173 C C . ARG A 1 638 ? -31.930 -50.665 26.679 1.00 88.75 638 ARG A C 1
ATOM 5175 O O . ARG A 1 638 ? -32.228 -51.849 26.784 1.00 88.75 638 ARG A O 1
ATOM 5182 N N . LYS A 1 639 ? -32.522 -49.836 25.813 1.00 90.56 639 LYS A N 1
ATOM 5183 C CA . LYS A 1 639 ? -33.639 -50.244 24.940 1.00 90.56 639 LYS A CA 1
ATOM 5184 C C . LYS A 1 639 ? -33.254 -51.388 23.998 1.00 90.56 639 LYS A C 1
ATOM 5186 O O . LYS A 1 639 ? -34.038 -52.309 23.797 1.00 90.56 639 LYS A O 1
ATOM 5191 N N . LEU A 1 640 ? -32.036 -51.359 23.449 1.00 90.44 640 LEU A N 1
ATOM 5192 C CA . LEU A 1 640 ? -31.518 -52.446 22.614 1.00 90.44 640 LEU A CA 1
ATOM 5193 C C . LEU A 1 640 ? -31.404 -53.757 23.398 1.00 90.44 640 LEU A C 1
ATOM 5195 O O . LEU A 1 640 ? -31.856 -54.785 22.901 1.00 90.44 640 LEU A O 1
ATOM 5199 N N . ARG A 1 641 ? -30.874 -53.731 24.629 1.00 91.62 641 ARG A N 1
ATOM 5200 C CA . ARG A 1 641 ? -30.822 -54.930 25.485 1.00 91.62 641 ARG A CA 1
ATOM 5201 C C . ARG A 1 641 ? -32.211 -55.469 25.800 1.00 91.62 641 ARG A C 1
ATOM 5203 O O . ARG A 1 641 ? -32.429 -56.659 25.641 1.00 91.62 641 ARG A O 1
ATOM 5210 N N . GLU A 1 642 ? -33.157 -54.601 26.150 1.00 90.56 642 GLU A N 1
ATOM 5211 C CA . GLU A 1 642 ? -34.549 -55.004 26.393 1.00 90.56 642 GLU A CA 1
ATOM 5212 C C . GLU A 1 642 ? -35.174 -55.670 25.156 1.00 90.56 642 GLU A C 1
ATOM 5214 O O . GLU A 1 642 ? -35.843 -56.697 25.278 1.00 90.56 642 GLU A O 1
ATOM 5219 N N . SER A 1 643 ? -34.919 -55.133 23.956 1.00 90.75 643 SER A N 1
ATOM 5220 C CA . SER A 1 643 ? -35.395 -55.738 22.705 1.00 90.75 643 SER A CA 1
ATOM 5221 C C . SER A 1 643 ? -34.727 -57.081 22.395 1.00 90.75 643 SER A C 1
ATOM 5223 O O . SER A 1 643 ? -35.394 -57.993 21.910 1.00 90.75 643 SER A O 1
ATOM 5225 N N . LEU A 1 644 ? -33.439 -57.225 22.720 1.00 91.62 644 LEU A N 1
ATOM 5226 C CA . LEU A 1 644 ? -32.684 -58.465 22.548 1.00 91.62 644 LEU A CA 1
ATOM 5227 C C . LEU A 1 644 ? -33.215 -59.539 23.505 1.00 91.62 644 LEU A C 1
ATOM 5229 O O . LEU A 1 644 ? -33.552 -60.634 23.062 1.00 91.62 644 LEU A O 1
ATOM 5233 N N . ASP A 1 645 ? -33.404 -59.205 24.782 1.00 89.50 645 ASP A N 1
ATOM 5234 C CA . ASP A 1 645 ? -33.980 -60.110 25.781 1.00 89.50 645 ASP A CA 1
ATOM 5235 C C . ASP A 1 645 ? -35.404 -60.547 25.400 1.00 89.50 645 ASP A C 1
ATOM 5237 O O . ASP A 1 645 ? -35.782 -61.706 25.594 1.00 89.50 645 ASP A O 1
ATOM 5241 N N . ALA A 1 646 ? -36.208 -59.638 24.837 1.00 90.25 646 ALA A N 1
ATOM 5242 C CA . ALA A 1 646 ? -37.540 -59.959 24.334 1.00 90.25 646 ALA A CA 1
ATOM 5243 C C . ALA A 1 646 ? -37.489 -60.916 23.130 1.00 90.25 646 ALA A C 1
ATOM 5245 O O . ALA A 1 646 ? -38.235 -61.897 23.108 1.00 90.25 646 ALA A O 1
ATOM 5246 N N . ALA A 1 647 ? -36.594 -60.675 22.166 1.00 90.31 647 ALA A N 1
ATOM 5247 C CA . ALA A 1 647 ? -36.407 -61.539 21.000 1.00 90.31 647 ALA A CA 1
ATOM 5248 C C . ALA A 1 647 ? -35.900 -62.937 21.395 1.00 90.31 647 ALA A C 1
ATOM 5250 O O . ALA A 1 647 ? -36.436 -63.937 20.922 1.00 90.31 647 ALA A O 1
ATOM 5251 N N . VAL A 1 648 ? -34.941 -63.022 22.326 1.00 91.62 648 VAL A N 1
ATOM 5252 C CA . VAL A 1 648 ? -34.436 -64.293 22.879 1.00 91.62 648 VAL A CA 1
ATOM 5253 C C . VAL A 1 648 ? -35.562 -65.086 23.543 1.00 91.62 648 VAL A C 1
ATOM 5255 O O . VAL A 1 648 ? -35.698 -66.285 23.300 1.00 91.62 648 VAL A O 1
ATOM 5258 N N . LYS A 1 649 ? -36.415 -64.429 24.340 1.00 90.75 649 LYS A N 1
ATOM 5259 C CA . LYS A 1 649 ? -37.581 -65.082 24.959 1.00 90.75 649 LYS A CA 1
ATOM 5260 C C . LYS A 1 649 ? -38.571 -65.598 23.914 1.00 90.75 649 LYS A C 1
ATOM 5262 O O . LYS A 1 649 ? -39.030 -66.730 24.039 1.00 90.75 649 LYS A O 1
ATOM 5267 N N . GLN A 1 650 ? -38.880 -64.804 22.887 1.00 90.19 650 GLN A N 1
ATOM 5268 C CA . GLN A 1 650 ? -39.776 -65.224 21.801 1.00 90.19 650 GLN A CA 1
ATOM 5269 C C . GLN A 1 650 ? -39.211 -66.414 21.017 1.00 90.19 650 GLN A C 1
ATOM 5271 O O . GLN A 1 650 ? -39.940 -67.364 20.723 1.00 90.19 650 GLN A O 1
ATOM 5276 N N . LEU A 1 651 ? -37.910 -66.398 20.730 1.00 91.50 651 LEU A N 1
ATOM 5277 C CA . LEU A 1 651 ? -37.219 -67.496 20.065 1.00 91.50 651 LEU A CA 1
ATOM 5278 C C . LEU A 1 651 ? -37.311 -68.781 20.897 1.00 91.50 651 LEU A C 1
ATOM 5280 O O . LEU A 1 651 ? -37.746 -69.800 20.369 1.00 91.50 651 LEU A O 1
ATOM 5284 N N . ALA A 1 652 ? -37.031 -68.713 22.202 1.00 89.19 652 ALA A N 1
ATOM 5285 C CA . ALA A 1 652 ? -37.166 -69.860 23.100 1.00 89.19 652 ALA A CA 1
ATOM 5286 C C . ALA A 1 652 ? -38.601 -70.424 23.117 1.00 89.19 652 ALA A C 1
ATOM 5288 O O . ALA A 1 652 ? -38.788 -71.639 23.054 1.00 89.19 652 ALA A O 1
ATOM 5289 N N . THR A 1 653 ? -39.626 -69.560 23.138 1.00 90.19 653 THR A N 1
ATOM 5290 C CA . THR A 1 653 ? -41.028 -70.016 23.087 1.00 90.19 653 THR A CA 1
ATOM 5291 C C . THR A 1 653 ? -41.378 -70.700 21.766 1.00 90.19 653 THR A C 1
ATOM 5293 O O . THR A 1 653 ? -42.004 -71.758 21.779 1.00 90.19 653 THR A O 1
ATOM 5296 N N . LEU A 1 654 ? -40.929 -70.160 20.628 1.00 90.12 654 LEU A N 1
ATOM 5297 C CA . LEU A 1 654 ? -41.197 -70.763 19.321 1.00 90.12 654 LEU A CA 1
ATOM 5298 C C . LEU A 1 654 ? -40.415 -72.064 19.105 1.00 90.12 654 LEU A C 1
ATOM 5300 O O . LEU A 1 654 ? -40.925 -72.968 18.448 1.00 90.12 654 LEU A O 1
ATOM 5304 N N . GLU A 1 655 ? -39.205 -72.196 19.654 1.00 91.06 655 GLU A N 1
ATOM 5305 C CA . GLU A 1 655 ? -38.447 -73.454 19.609 1.00 91.06 655 GLU A CA 1
ATOM 5306 C C . GLU A 1 655 ? -39.156 -74.554 20.412 1.00 91.06 655 GLU A C 1
ATOM 5308 O O . GLU A 1 655 ? -39.275 -75.692 19.944 1.00 91.06 655 GLU A O 1
ATOM 5313 N N . MET A 1 656 ? -39.719 -74.215 21.576 1.00 89.31 656 MET A N 1
ATOM 5314 C CA . MET A 1 656 ? -40.566 -75.135 22.341 1.00 89.31 656 MET A CA 1
ATOM 5315 C C . MET A 1 656 ? -41.834 -75.534 21.571 1.00 89.31 656 MET A C 1
ATOM 5317 O O . MET A 1 656 ? -42.171 -76.716 21.517 1.00 89.31 656 MET A O 1
ATOM 5321 N N . GLU A 1 657 ? -42.520 -74.588 20.923 1.00 89.44 657 GLU A N 1
ATOM 5322 C CA . GLU A 1 657 ? -43.692 -74.895 20.087 1.00 89.44 657 GLU A CA 1
ATOM 5323 C C . GLU A 1 657 ? -43.331 -75.782 18.889 1.00 89.44 657 GLU A C 1
ATOM 5325 O O . GLU A 1 657 ? -44.050 -76.731 18.575 1.00 89.44 657 GLU A O 1
ATOM 5330 N N . PHE A 1 658 ? -42.206 -75.507 18.228 1.00 91.06 658 PHE A N 1
ATOM 5331 C CA . PHE A 1 658 ? -41.748 -76.275 17.075 1.00 91.06 658 PHE A CA 1
ATOM 5332 C C . PHE A 1 658 ? -41.380 -77.714 17.457 1.00 91.06 658 PHE A C 1
ATOM 5334 O O . PHE A 1 658 ? -41.779 -78.654 16.769 1.00 91.06 658 PHE A O 1
ATOM 5341 N N . THR A 1 659 ? -40.683 -77.914 18.580 1.00 88.50 659 THR A N 1
ATOM 5342 C CA . THR A 1 659 ? -40.383 -79.264 19.091 1.00 88.50 659 THR A CA 1
ATOM 5343 C C . THR A 1 659 ? -41.650 -80.020 19.503 1.00 88.50 659 THR A C 1
ATOM 5345 O O . THR A 1 659 ? -41.799 -81.196 19.162 1.00 88.50 659 THR A O 1
ATOM 5348 N N . ALA A 1 660 ? -42.624 -79.349 20.128 1.00 87.12 660 ALA A N 1
ATOM 5349 C CA . ALA A 1 660 ? -43.935 -79.937 20.408 1.00 87.12 660 ALA A CA 1
ATOM 5350 C C . ALA A 1 660 ? -44.662 -80.355 19.113 1.00 87.12 660 ALA A C 1
ATOM 5352 O O . ALA A 1 660 ? -45.149 -81.481 19.010 1.00 87.12 660 ALA A O 1
ATOM 5353 N N . GLN A 1 661 ? -44.651 -79.511 18.077 1.00 88.12 661 GLN A N 1
ATOM 5354 C CA . GLN A 1 661 ? -45.231 -79.840 16.769 1.00 88.12 661 GLN A CA 1
ATOM 5355 C C . GLN A 1 661 ? -44.523 -81.019 16.086 1.00 88.12 661 GLN A C 1
ATOM 5357 O O . GLN A 1 661 ? -45.187 -81.822 15.429 1.00 88.12 661 GLN A O 1
ATOM 5362 N N . GLN A 1 662 ? -43.198 -81.144 16.213 1.00 86.44 662 GLN A N 1
ATOM 5363 C CA . GLN A 1 662 ? -42.441 -82.278 15.667 1.00 86.44 662 GLN A CA 1
ATOM 5364 C C . GLN A 1 662 ? -42.804 -83.595 16.351 1.00 86.44 662 GLN A C 1
ATOM 5366 O O . GLN A 1 662 ? -43.035 -84.593 15.670 1.00 86.44 662 GLN A O 1
ATOM 5371 N N . THR A 1 663 ? -42.907 -83.596 17.682 1.00 85.75 663 THR A N 1
ATOM 5372 C CA . THR A 1 663 ? -43.315 -84.798 18.427 1.00 85.75 663 THR A CA 1
ATOM 5373 C C . THR A 1 663 ? -44.745 -85.226 18.082 1.00 85.75 663 THR A C 1
ATOM 5375 O O . THR A 1 663 ? -44.998 -86.416 17.893 1.00 85.75 663 THR A O 1
ATOM 5378 N N . GLN A 1 664 ? -45.664 -84.271 17.900 1.00 85.12 664 GLN A N 1
ATOM 5379 C CA . GLN A 1 664 ? -47.038 -84.555 17.481 1.00 85.12 664 GLN A CA 1
ATOM 5380 C C . GLN A 1 664 ? -47.115 -85.098 16.045 1.00 85.12 664 GLN A C 1
ATOM 5382 O O . GLN A 1 664 ? -47.866 -86.039 15.788 1.00 85.12 664 GLN A O 1
ATOM 5387 N N . ALA A 1 665 ? -46.323 -84.551 15.118 1.00 84.50 665 ALA A N 1
ATOM 5388 C CA . ALA A 1 665 ? -46.240 -85.063 13.751 1.00 84.50 665 ALA A CA 1
ATOM 5389 C C . ALA A 1 665 ? -45.692 -86.499 13.717 1.00 84.50 665 ALA A C 1
ATOM 5391 O O . ALA A 1 665 ? -46.313 -87.361 13.100 1.00 84.50 665 ALA A O 1
ATOM 5392 N N . ALA A 1 666 ? -44.612 -86.785 14.455 1.00 83.19 666 ALA A N 1
ATOM 5393 C CA . ALA A 1 666 ? -44.049 -88.133 14.563 1.00 83.19 666 ALA A CA 1
ATOM 5394 C C . ALA A 1 666 ? -45.064 -89.147 15.126 1.00 83.19 666 ALA A C 1
ATOM 5396 O O . ALA A 1 666 ? -45.164 -90.273 14.639 1.00 83.19 666 ALA A O 1
ATOM 5397 N N . HIS A 1 667 ? -45.874 -88.735 16.107 1.00 85.25 667 HIS A N 1
ATOM 5398 C CA . HIS A 1 667 ? -46.952 -89.563 16.649 1.00 85.25 667 HIS A CA 1
ATOM 5399 C C . HIS A 1 667 ? -48.055 -89.850 15.611 1.00 85.25 667 HIS A C 1
ATOM 5401 O O . HIS A 1 667 ? -48.521 -90.983 15.499 1.00 85.25 667 HIS A O 1
ATOM 5407 N N . LEU A 1 668 ? -48.460 -88.855 14.812 1.00 83.56 668 LEU A N 1
ATOM 5408 C CA . LEU A 1 668 ? -49.440 -89.054 13.734 1.00 83.56 668 LEU A CA 1
ATOM 5409 C C . LEU A 1 668 ? -48.897 -89.929 12.599 1.00 83.56 668 LEU A C 1
ATOM 5411 O O . LEU A 1 668 ? -49.635 -90.758 12.067 1.00 83.56 668 LEU A O 1
ATOM 5415 N N . GLU A 1 669 ? -47.621 -89.785 12.237 1.00 84.44 669 GLU A N 1
ATOM 5416 C CA . GLU A 1 669 ? -46.961 -90.675 11.276 1.00 84.44 669 GLU A CA 1
ATOM 5417 C C . GLU A 1 669 ? -46.949 -92.121 11.770 1.00 84.44 669 GLU A C 1
ATOM 5419 O O . GLU A 1 669 ? -47.220 -93.034 10.987 1.00 84.44 669 GLU A O 1
ATOM 5424 N N . GLN A 1 670 ? -46.713 -92.330 13.068 1.00 83.25 670 GLN A N 1
ATOM 5425 C CA . GLN A 1 670 ? -46.775 -93.648 13.689 1.00 83.25 670 GLN A CA 1
ATOM 5426 C C . GLN A 1 670 ? -48.191 -94.240 13.632 1.00 83.25 670 GLN A C 1
ATOM 5428 O O . GLN A 1 670 ? -48.337 -95.385 13.211 1.00 83.25 670 GLN A O 1
ATOM 5433 N N . ILE A 1 671 ? -49.237 -93.457 13.934 1.00 82.69 671 ILE A N 1
ATOM 5434 C CA . ILE A 1 671 ? -50.641 -93.896 13.794 1.00 82.69 671 ILE A CA 1
ATOM 5435 C C . ILE A 1 671 ? -50.948 -94.292 12.346 1.00 82.69 671 ILE A C 1
ATOM 5437 O O . ILE A 1 671 ? -51.521 -95.352 12.103 1.00 82.69 671 ILE A O 1
ATOM 5441 N N . ILE A 1 672 ? -50.547 -93.471 11.369 1.00 82.62 672 ILE A N 1
ATOM 5442 C CA . ILE A 1 672 ? -50.768 -93.771 9.948 1.00 82.62 672 ILE A CA 1
ATOM 5443 C C . ILE A 1 672 ? -50.012 -95.045 9.548 1.00 82.62 672 ILE A C 1
ATOM 5445 O O . ILE A 1 672 ? -50.558 -95.866 8.812 1.00 82.62 672 ILE A O 1
ATOM 5449 N N . ALA A 1 673 ? -48.774 -95.226 10.011 1.00 79.19 673 ALA A N 1
ATOM 5450 C CA . ALA A 1 673 ? -47.978 -96.417 9.729 1.00 79.19 673 ALA A CA 1
ATOM 5451 C C . ALA A 1 673 ? -48.592 -97.681 10.353 1.00 79.19 673 ALA A C 1
ATOM 5453 O O . ALA A 1 673 ? -48.651 -98.717 9.688 1.00 79.19 673 ALA A O 1
ATOM 5454 N N . ASP A 1 674 ? -49.092 -97.593 11.585 1.00 77.06 674 ASP A N 1
ATOM 5455 C CA . ASP A 1 674 ? -49.747 -98.698 12.285 1.00 77.06 674 ASP A CA 1
ATOM 5456 C C . ASP A 1 674 ? -51.101 -99.047 11.649 1.00 77.06 674 ASP A C 1
ATOM 5458 O O . ASP A 1 674 ? -51.397 -100.227 11.455 1.00 77.06 674 ASP A O 1
ATOM 5462 N N . GLU A 1 675 ? -51.883 -98.057 11.204 1.00 76.44 675 GLU A N 1
ATOM 5463 C CA . GLU A 1 675 ? -53.124 -98.288 10.452 1.00 76.44 675 GLU A CA 1
ATOM 5464 C C . GLU A 1 675 ? -52.867 -98.865 9.051 1.00 76.44 675 GLU A C 1
ATOM 5466 O O . GLU A 1 675 ? -53.610 -99.738 8.600 1.00 76.44 675 GLU A O 1
ATOM 5471 N N . VAL A 1 676 ? -51.802 -98.442 8.358 1.00 74.19 676 VAL A N 1
ATOM 5472 C CA . VAL A 1 676 ? -51.396 -99.043 7.074 1.00 74.19 676 VAL A CA 1
ATOM 5473 C C . VAL A 1 676 ? -50.957 -100.493 7.280 1.00 74.19 676 VAL A C 1
ATOM 5475 O O . VAL A 1 676 ? -51.402 -101.361 6.529 1.00 74.19 676 VAL A O 1
ATOM 5478 N N . ARG A 1 677 ? -50.176 -100.788 8.328 1.00 71.25 677 ARG A N 1
ATOM 5479 C CA . ARG A 1 677 ? -49.791 -102.163 8.692 1.00 71.25 677 ARG A CA 1
ATOM 5480 C C . ARG A 1 677 ? -51.002 -103.019 9.066 1.00 71.25 677 ARG A C 1
ATOM 5482 O O . ARG A 1 677 ? -51.079 -104.167 8.638 1.00 71.25 677 ARG A O 1
ATOM 5489 N N . MET A 1 678 ? -51.969 -102.471 9.803 1.00 66.06 678 MET A N 1
ATOM 5490 C CA . MET A 1 678 ? -53.238 -103.135 10.135 1.00 66.06 678 MET A CA 1
ATOM 5491 C C . MET A 1 678 ? -54.091 -103.396 8.883 1.00 66.06 678 MET A C 1
ATOM 5493 O O . MET A 1 678 ? -54.634 -104.489 8.720 1.00 66.06 678 MET A O 1
ATOM 5497 N N . ALA A 1 679 ? -54.160 -102.443 7.950 1.00 63.09 679 ALA A N 1
ATOM 5498 C CA . ALA A 1 679 ? -54.862 -102.601 6.676 1.00 63.09 679 ALA A CA 1
ATOM 5499 C C . ALA A 1 679 ? -54.173 -103.609 5.734 1.00 63.09 679 ALA A C 1
ATOM 5501 O O . ALA A 1 679 ? -54.850 -104.313 4.978 1.00 63.09 679 ALA A O 1
ATOM 5502 N N . GLU A 1 680 ? -52.842 -103.705 5.772 1.00 59.84 680 GLU A N 1
ATOM 5503 C CA . GLU A 1 680 ? -52.062 -104.707 5.036 1.00 59.84 680 GLU A CA 1
ATOM 5504 C C . GLU A 1 680 ? -52.188 -106.105 5.660 1.00 59.84 680 GLU A C 1
ATOM 5506 O O . GLU A 1 680 ? -52.393 -107.073 4.925 1.00 59.84 680 GLU A O 1
ATOM 5511 N N . ALA A 1 681 ? -52.194 -106.212 6.994 1.00 57.38 681 ALA A N 1
ATOM 5512 C CA . ALA A 1 681 ? -52.461 -107.455 7.723 1.00 57.38 681 ALA A CA 1
ATOM 5513 C C . ALA A 1 681 ? -53.905 -107.960 7.523 1.00 57.38 681 ALA A C 1
ATOM 5515 O O . ALA A 1 681 ? -54.137 -109.162 7.401 1.00 57.38 681 ALA A O 1
ATOM 5516 N N . ALA A 1 682 ? -54.884 -107.058 7.396 1.00 54.28 682 ALA A N 1
ATOM 5517 C CA . ALA A 1 682 ? -56.264 -107.413 7.055 1.00 54.28 682 ALA A CA 1
ATOM 5518 C C . ALA A 1 682 ? -56.427 -107.865 5.586 1.00 54.28 682 ALA A C 1
ATOM 5520 O O . ALA A 1 682 ? -57.334 -108.643 5.272 1.00 54.28 682 ALA A O 1
ATOM 5521 N N . LYS A 1 683 ? -55.548 -107.425 4.670 1.00 49.44 683 LYS A N 1
ATOM 5522 C CA . LYS A 1 683 ? -55.569 -107.818 3.246 1.00 49.44 683 LYS A CA 1
ATOM 5523 C C . LYS A 1 683 ? -54.974 -109.203 2.978 1.00 49.44 683 LYS A C 1
ATOM 5525 O O . LYS A 1 683 ? -55.349 -109.826 1.983 1.00 49.44 683 LYS A O 1
ATOM 5530 N N . THR A 1 684 ? -54.108 -109.723 3.846 1.00 48.53 684 THR A N 1
ATOM 5531 C CA . THR A 1 684 ? -53.514 -111.067 3.701 1.00 48.53 684 THR A CA 1
ATOM 5532 C C . THR A 1 684 ? -54.397 -112.200 4.230 1.00 48.53 684 THR A C 1
ATOM 5534 O O . THR A 1 684 ? -54.103 -113.365 3.965 1.00 48.53 684 THR A O 1
ATOM 5537 N N . GLN A 1 685 ? -55.531 -111.899 4.874 1.00 43.31 685 GLN A N 1
ATOM 5538 C CA . GLN A 1 685 ? -56.375 -112.911 5.515 1.00 43.31 685 GLN A CA 1
ATOM 5539 C C . GLN A 1 685 ? -57.873 -112.763 5.199 1.00 43.31 685 GLN A C 1
ATOM 5541 O O . GLN A 1 685 ? -58.699 -112.796 6.100 1.00 43.31 685 GLN A O 1
ATOM 5546 N N . ARG A 1 686 ? -58.265 -112.617 3.921 1.00 38.56 686 ARG A N 1
ATOM 5547 C CA . ARG A 1 686 ? -59.665 -112.846 3.485 1.00 38.56 686 ARG A CA 1
ATOM 5548 C C . ARG A 1 686 ? -59.812 -112.976 1.962 1.00 38.56 686 ARG A C 1
ATOM 5550 O O . ARG A 1 686 ? -60.359 -112.121 1.275 1.00 38.56 686 ARG A O 1
ATOM 5557 N N . LYS A 1 687 ? -59.404 -114.131 1.428 1.00 41.62 687 LYS A N 1
ATOM 5558 C CA . LYS A 1 687 ? -60.064 -114.740 0.260 1.00 41.62 687 LYS A CA 1
ATOM 5559 C C . LYS A 1 687 ? -61.005 -115.832 0.764 1.00 41.62 687 LYS A C 1
ATOM 5561 O O . LYS A 1 687 ? -60.596 -116.981 0.860 1.00 41.62 687 LYS A O 1
ATOM 5566 N N . ARG A 1 688 ? -62.246 -115.448 1.075 1.00 39.41 688 ARG A N 1
ATOM 5567 C CA . ARG A 1 688 ? -63.508 -116.171 0.805 1.00 39.41 688 ARG A CA 1
ATOM 5568 C C . ARG A 1 688 ? -64.590 -115.781 1.818 1.00 39.41 688 ARG A C 1
ATOM 5570 O O . ARG A 1 688 ? -64.395 -115.880 3.018 1.00 39.41 688 ARG A O 1
ATOM 5577 N N . PHE A 1 689 ? -65.750 -115.477 1.239 1.00 40.47 689 PHE A N 1
ATOM 5578 C CA . PHE A 1 689 ? -67.095 -115.682 1.779 1.00 40.47 689 PHE A CA 1
ATOM 5579 C C . PHE A 1 689 ? -67.708 -114.614 2.718 1.00 40.47 689 PHE A C 1
ATOM 5581 O O . PHE A 1 689 ? -67.439 -114.571 3.908 1.00 40.47 689 PHE A O 1
ATOM 5588 N N . TRP A 1 690 ? -68.571 -113.788 2.103 1.00 39.06 690 TRP A N 1
ATOM 5589 C CA . TRP A 1 690 ? -69.805 -113.139 2.590 1.00 39.06 690 TRP A CA 1
ATOM 5590 C C . TRP A 1 690 ? -69.885 -112.627 4.042 1.00 39.06 690 TRP A C 1
ATOM 5592 O O . TRP A 1 690 ? -70.181 -113.395 4.945 1.00 39.06 690 TRP A O 1
ATOM 5602 N N . SER A 1 691 ? -69.863 -111.296 4.212 1.00 36.75 691 SER A N 1
ATOM 5603 C CA . SER A 1 691 ? -70.870 -110.559 5.006 1.00 36.75 691 SER A CA 1
ATOM 5604 C C . SER A 1 691 ? -70.706 -109.040 4.847 1.00 36.75 691 SER A C 1
ATOM 5606 O O . SER A 1 691 ? -69.647 -108.481 5.120 1.00 36.75 691 SER A O 1
ATOM 5608 N N . ARG A 1 692 ? -71.788 -108.389 4.405 1.00 40.06 692 ARG A N 1
ATOM 5609 C CA . ARG A 1 692 ? -72.066 -106.948 4.527 1.00 40.06 692 ARG A CA 1
ATOM 5610 C C . ARG A 1 692 ? -71.992 -106.512 5.997 1.00 40.06 692 ARG A C 1
ATOM 5612 O O . ARG A 1 692 ? -72.557 -107.202 6.837 1.00 40.06 692 ARG A O 1
ATOM 5619 N N . GLY A 1 693 ? -71.440 -105.326 6.245 1.00 39.44 693 GLY A N 1
ATOM 5620 C CA . GLY A 1 693 ? -71.657 -104.554 7.475 1.00 39.44 693 GLY A CA 1
ATOM 5621 C C . GLY A 1 693 ? -70.373 -103.960 8.054 1.00 39.44 693 GLY A C 1
ATOM 5622 O O . GLY A 1 693 ? -69.455 -104.702 8.370 1.00 39.44 693 GLY A O 1
ATOM 5623 N N . ASP A 1 694 ? -70.344 -102.631 8.177 1.00 45.56 694 ASP A N 1
ATOM 5624 C CA . ASP A 1 694 ? -69.448 -101.838 9.036 1.00 45.56 694 ASP A CA 1
ATOM 5625 C C . ASP A 1 694 ? -67.935 -101.865 8.788 1.00 45.56 694 ASP A C 1
ATOM 5627 O O . ASP A 1 694 ? -67.133 -102.122 9.677 1.00 45.56 694 ASP A O 1
ATOM 5631 N N . GLN A 1 695 ? -67.522 -101.459 7.584 1.00 43.00 695 GLN A N 1
ATOM 5632 C CA . GLN A 1 695 ? -66.122 -101.122 7.281 1.00 43.00 695 GLN A CA 1
ATOM 5633 C C . GLN A 1 695 ? -65.955 -99.648 6.852 1.00 43.00 695 GLN A C 1
ATOM 5635 O O . GLN A 1 695 ? -65.178 -99.330 5.952 1.00 43.00 695 GLN A O 1
ATOM 5640 N N . VAL A 1 696 ? -66.740 -98.740 7.451 1.00 50.22 696 VAL A N 1
ATOM 5641 C CA . VAL A 1 696 ? -66.761 -97.300 7.105 1.00 50.22 696 VAL A CA 1
ATOM 5642 C C . VAL A 1 696 ? -65.979 -96.424 8.100 1.00 50.22 696 VAL A C 1
ATOM 5644 O O . VAL A 1 696 ? -65.559 -95.333 7.710 1.00 50.22 696 VAL A O 1
ATOM 5647 N N . ASP A 1 697 ? -65.671 -96.891 9.315 1.00 52.81 697 ASP A N 1
ATOM 5648 C CA . ASP A 1 697 ? -65.013 -96.041 10.325 1.00 52.81 697 ASP A CA 1
ATOM 5649 C C . ASP A 1 697 ? -63.472 -96.093 10.337 1.00 52.81 697 ASP A C 1
ATOM 5651 O O . ASP A 1 697 ? -62.847 -95.053 10.546 1.00 52.81 697 ASP A O 1
ATOM 5655 N N . ASP A 1 698 ? -62.827 -97.206 9.968 1.00 52.88 698 ASP A N 1
ATOM 5656 C CA . ASP A 1 698 ? -61.349 -97.278 9.980 1.00 52.88 698 ASP A CA 1
ATOM 5657 C C . ASP A 1 698 ? -60.683 -96.426 8.881 1.00 52.88 698 ASP A C 1
ATOM 5659 O O . ASP A 1 698 ? -59.573 -95.931 9.040 1.00 52.88 698 ASP A O 1
ATOM 5663 N N . SER A 1 699 ? -61.374 -96.160 7.765 1.00 58.47 699 SER A N 1
ATOM 5664 C CA . SER A 1 699 ? -60.829 -95.289 6.706 1.00 58.47 699 SER A CA 1
ATOM 5665 C C . SER A 1 699 ? -60.934 -93.789 7.016 1.00 58.47 699 SER A C 1
ATOM 5667 O O . SER A 1 699 ? -60.283 -92.979 6.345 1.00 58.47 699 SER A O 1
ATOM 5669 N N . LYS A 1 700 ? -61.756 -93.400 8.005 1.00 66.75 700 LYS A N 1
ATOM 5670 C CA . LYS A 1 700 ? -61.896 -92.000 8.431 1.00 66.75 700 LYS A CA 1
ATOM 5671 C C . LYS A 1 700 ? -60.742 -91.577 9.327 1.00 66.75 700 LYS A C 1
ATOM 5673 O O . LYS A 1 700 ? -60.173 -90.526 9.052 1.00 66.75 700 LYS A O 1
ATOM 5678 N N . ARG A 1 701 ? -60.329 -92.419 10.282 1.00 69.38 701 ARG A N 1
ATOM 5679 C CA . ARG A 1 701 ? -59.195 -92.136 11.181 1.00 69.38 701 ARG A CA 1
ATOM 5680 C C . ARG A 1 701 ? -57.893 -91.905 10.412 1.00 69.38 701 ARG A C 1
ATOM 5682 O O . ARG A 1 701 ? -57.289 -90.848 10.567 1.00 69.38 701 ARG A O 1
ATOM 5689 N N . ALA A 1 702 ? -57.568 -92.762 9.442 1.00 68.00 702 ALA A N 1
ATOM 5690 C CA . ALA A 1 702 ? -56.413 -92.569 8.556 1.00 68.00 702 ALA A CA 1
ATOM 5691 C C . ALA A 1 702 ? -56.468 -91.257 7.754 1.00 68.00 702 ALA A C 1
ATOM 5693 O O . ALA A 1 702 ? -55.450 -90.611 7.488 1.00 68.00 702 ALA A O 1
ATOM 5694 N N . ARG A 1 703 ? -57.665 -90.866 7.295 1.00 75.81 703 ARG A N 1
ATOM 5695 C CA . ARG A 1 703 ? -57.861 -89.635 6.513 1.00 75.81 703 ARG A CA 1
ATOM 5696 C C . ARG A 1 703 ? -57.804 -88.388 7.388 1.00 75.81 703 ARG A C 1
ATOM 5698 O O . ARG A 1 703 ? -57.276 -87.380 6.923 1.00 75.81 703 ARG A O 1
ATOM 5705 N N . GLU A 1 704 ? -58.331 -88.450 8.603 1.00 79.00 704 GLU A N 1
ATOM 5706 C CA . GLU A 1 704 ? -58.248 -87.387 9.605 1.00 79.00 704 GLU A CA 1
ATOM 5707 C C . GLU A 1 704 ? -56.800 -87.203 10.056 1.00 79.00 704 GLU A C 1
ATOM 5709 O O . GLU A 1 704 ? -56.279 -86.104 9.893 1.00 79.00 704 GLU A O 1
ATOM 5714 N N . ALA A 1 705 ? -56.089 -88.281 10.401 1.00 76.44 705 ALA A N 1
ATOM 5715 C CA . ALA A 1 705 ? -54.664 -88.242 10.734 1.00 76.44 705 ALA A CA 1
ATOM 5716 C C . ALA A 1 705 ? -53.810 -87.650 9.597 1.00 76.44 705 ALA A C 1
ATOM 5718 O O . ALA A 1 705 ? -52.938 -86.823 9.840 1.00 76.44 705 ALA A O 1
ATOM 5719 N N . ARG A 1 706 ? -54.089 -87.983 8.325 1.00 81.50 706 ARG A N 1
ATOM 5720 C CA . ARG A 1 706 ? -53.398 -87.365 7.170 1.00 81.50 706 ARG A CA 1
ATOM 5721 C C . ARG A 1 706 ? -53.729 -85.883 6.981 1.00 81.50 706 ARG A C 1
ATOM 5723 O O . ARG A 1 706 ? -52.876 -85.124 6.519 1.00 81.50 706 ARG A O 1
ATOM 5730 N N . ARG A 1 707 ? -54.965 -85.462 7.268 1.00 82.62 707 ARG A N 1
ATOM 5731 C CA . ARG A 1 707 ? -55.354 -84.043 7.213 1.00 82.62 707 ARG A CA 1
ATOM 5732 C C . ARG A 1 707 ? -54.679 -83.266 8.335 1.00 82.62 707 ARG A C 1
ATOM 5734 O O . ARG A 1 707 ? -54.119 -82.212 8.050 1.00 82.62 707 ARG A O 1
ATOM 5741 N N . GLU A 1 708 ? -54.677 -83.817 9.544 1.00 83.12 708 GLU A N 1
ATOM 5742 C CA . GLU A 1 708 ? -54.004 -83.256 10.713 1.00 83.12 708 GLU A CA 1
ATOM 5743 C C . GLU A 1 708 ? -52.493 -83.160 10.499 1.00 83.12 708 GLU A C 1
ATOM 5745 O O . GLU A 1 708 ? -51.921 -82.091 10.715 1.00 83.12 708 GLU A O 1
ATOM 5750 N N . LEU A 1 709 ? -51.866 -84.205 9.948 1.00 85.12 709 LEU A N 1
ATOM 5751 C CA . LEU A 1 709 ? -50.452 -84.195 9.570 1.00 85.12 709 LEU A CA 1
ATOM 5752 C C . LEU A 1 709 ? -50.160 -83.080 8.558 1.00 85.12 709 LEU A C 1
ATOM 5754 O O . LEU A 1 709 ? -49.238 -82.299 8.749 1.00 85.12 709 LEU A O 1
ATOM 5758 N N . LYS A 1 710 ? -50.997 -82.915 7.525 1.00 86.88 710 LYS A N 1
ATOM 5759 C CA . LYS A 1 710 ? -50.819 -81.837 6.538 1.00 86.88 710 LYS A CA 1
ATOM 5760 C C . LYS A 1 710 ? -51.017 -80.441 7.142 1.00 86.88 710 LYS A C 1
ATOM 5762 O O . LYS A 1 710 ? -50.361 -79.488 6.712 1.00 86.88 710 LYS A O 1
ATOM 5767 N N . THR A 1 711 ? -51.931 -80.285 8.103 1.00 86.00 711 THR A N 1
ATOM 5768 C CA . THR A 1 711 ? -52.090 -79.016 8.831 1.00 86.00 711 THR A CA 1
ATOM 5769 C C . THR A 1 711 ? -50.911 -78.742 9.758 1.00 86.00 711 THR A C 1
ATOM 5771 O O . THR A 1 711 ? -50.459 -77.598 9.807 1.00 86.00 711 THR A O 1
ATOM 5774 N N . LEU A 1 712 ? -50.366 -79.773 10.409 1.00 87.56 712 LEU A N 1
ATOM 5775 C CA . LEU A 1 712 ? -49.167 -79.687 11.239 1.00 87.56 712 LEU A CA 1
ATOM 5776 C C . LEU A 1 712 ? -47.927 -79.381 10.404 1.00 87.56 712 LEU A C 1
ATOM 5778 O O . LEU A 1 712 ? -47.189 -78.484 10.779 1.00 87.56 712 LEU A O 1
ATOM 5782 N N . ASP A 1 713 ? -47.746 -79.993 9.235 1.00 85.12 713 ASP A N 1
ATOM 5783 C CA . ASP A 1 713 ? -46.663 -79.660 8.299 1.00 85.12 713 ASP A CA 1
ATOM 5784 C C . ASP A 1 713 ? -46.712 -78.191 7.876 1.00 85.12 713 ASP A C 1
ATOM 5786 O O . ASP A 1 713 ? -45.689 -77.505 7.799 1.00 85.12 713 ASP A O 1
ATOM 5790 N N . LYS A 1 714 ? -47.915 -77.674 7.593 1.00 88.94 714 LYS A N 1
ATOM 5791 C CA . LYS A 1 714 ? -48.089 -76.257 7.260 1.00 88.94 714 LYS A CA 1
ATOM 5792 C C . LYS A 1 714 ? -47.762 -75.372 8.465 1.00 88.94 714 LYS A C 1
ATOM 5794 O O . LYS A 1 714 ? -47.072 -74.371 8.289 1.00 88.94 714 LYS A O 1
ATOM 5799 N N . ALA A 1 715 ? -48.215 -75.746 9.662 1.00 86.81 715 ALA A N 1
ATOM 5800 C CA . ALA A 1 715 ? -47.892 -75.038 10.897 1.00 86.81 715 ALA A CA 1
ATOM 5801 C C . ALA A 1 715 ? -46.377 -75.045 11.166 1.00 86.81 715 ALA A C 1
ATOM 5803 O O . ALA A 1 715 ? -45.814 -73.974 11.373 1.00 86.81 715 ALA A O 1
ATOM 5804 N N . GLN A 1 716 ? -45.708 -76.193 11.022 1.00 88.81 716 GLN A N 1
ATOM 5805 C CA . GLN A 1 716 ? -44.259 -76.366 11.156 1.00 88.81 716 GLN A CA 1
ATOM 5806 C C . GLN A 1 716 ? -43.470 -75.505 10.169 1.00 88.81 716 GLN A C 1
ATOM 5808 O O . GLN A 1 716 ? -42.459 -74.910 10.533 1.00 88.81 716 GLN A O 1
ATOM 5813 N N . ARG A 1 717 ? -43.919 -75.397 8.912 1.00 87.62 717 ARG A N 1
ATOM 5814 C CA . ARG A 1 717 ? -43.292 -74.481 7.944 1.00 87.62 717 ARG A CA 1
ATOM 5815 C C . ARG A 1 717 ? -43.425 -73.030 8.394 1.00 87.62 717 ARG A C 1
ATOM 5817 O O . ARG A 1 717 ? -42.439 -72.304 8.368 1.00 87.62 717 ARG A O 1
ATOM 5824 N N . THR A 1 718 ? -44.604 -72.621 8.865 1.00 89.50 718 THR A N 1
ATOM 5825 C CA . THR A 1 718 ? -44.808 -71.242 9.339 1.00 89.50 718 THR A CA 1
ATOM 5826 C C . THR A 1 718 ? -44.041 -70.929 10.623 1.00 89.50 718 THR A C 1
ATOM 5828 O O . THR A 1 718 ? -43.533 -69.820 10.765 1.00 89.50 718 THR A O 1
ATOM 5831 N N . THR A 1 719 ? -43.923 -71.879 11.554 1.00 88.75 719 THR A N 1
ATOM 5832 C CA . THR A 1 719 ? -43.127 -71.715 12.780 1.00 88.75 719 THR A CA 1
ATOM 5833 C C . THR A 1 719 ? -41.638 -71.705 12.464 1.00 88.75 719 THR A C 1
ATOM 5835 O O . THR A 1 719 ? -40.932 -70.850 12.987 1.00 88.75 719 THR A O 1
ATOM 5838 N N . ARG A 1 720 ? -41.169 -72.541 11.529 1.00 91.31 720 ARG A N 1
ATOM 5839 C CA . ARG A 1 720 ? -39.790 -72.501 11.022 1.00 91.31 720 ARG A CA 1
ATOM 5840 C C . ARG A 1 720 ? -39.449 -71.172 10.348 1.00 91.31 720 ARG A C 1
ATOM 5842 O O . ARG A 1 720 ? -38.443 -70.572 10.696 1.00 91.31 720 ARG A O 1
ATOM 5849 N N . GLU A 1 721 ? -40.303 -70.667 9.458 1.00 90.75 721 GLU A N 1
ATOM 5850 C CA . GLU A 1 721 ? -40.103 -69.349 8.835 1.00 90.75 721 GLU A CA 1
ATOM 5851 C C . GLU A 1 721 ? -40.068 -68.220 9.876 1.00 90.75 721 GLU A C 1
ATOM 5853 O O . GLU A 1 721 ? -39.284 -67.282 9.748 1.00 90.75 721 GLU A O 1
ATOM 5858 N N . ARG A 1 722 ? -40.896 -68.302 10.927 1.00 90.62 722 ARG A N 1
ATOM 5859 C CA . ARG A 1 722 ? -40.863 -67.342 12.042 1.00 90.62 722 ARG A CA 1
ATOM 5860 C C . ARG A 1 722 ? -39.584 -67.460 12.870 1.00 90.62 722 ARG A C 1
ATOM 5862 O O . ARG A 1 722 ? -39.043 -66.429 13.252 1.00 90.62 722 ARG A O 1
ATOM 5869 N N . LEU A 1 723 ? -39.095 -68.674 13.123 1.00 91.50 723 LEU A N 1
ATOM 5870 C CA . LEU A 1 723 ? -37.828 -68.912 13.820 1.00 91.50 723 LEU A CA 1
ATOM 5871 C C . LEU A 1 723 ? -36.640 -68.363 13.032 1.00 91.50 723 LEU A C 1
ATOM 5873 O O . LEU A 1 723 ? -35.795 -67.687 13.613 1.00 91.50 723 LEU A O 1
ATOM 5877 N N . ASP A 1 724 ? -36.595 -68.607 11.723 1.00 90.00 724 ASP A N 1
ATOM 5878 C CA . ASP A 1 724 ? -35.523 -68.103 10.864 1.00 90.00 724 ASP A CA 1
ATOM 5879 C C . ASP A 1 724 ? -35.534 -66.562 10.824 1.00 90.00 724 ASP A C 1
ATOM 5881 O O . ASP A 1 724 ? -34.485 -65.944 11.002 1.00 90.00 724 ASP A O 1
ATOM 5885 N N . ARG A 1 725 ? -36.718 -65.932 10.727 1.00 91.06 725 ARG A N 1
ATOM 5886 C CA . ARG A 1 725 ? -36.858 -64.465 10.827 1.00 91.06 725 ARG A CA 1
ATOM 5887 C C . ARG A 1 725 ? -36.430 -63.915 12.186 1.00 91.06 725 ARG A C 1
ATOM 5889 O O . ARG A 1 725 ? -35.688 -62.944 12.231 1.00 91.06 725 ARG A O 1
ATOM 5896 N N . LEU A 1 726 ? -36.845 -64.539 13.293 1.00 91.69 726 LEU A N 1
ATOM 5897 C CA . LEU A 1 726 ? -36.432 -64.093 14.628 1.00 91.69 726 LEU A CA 1
ATOM 5898 C C . LEU A 1 726 ? -34.927 -64.247 14.852 1.00 91.69 726 LEU A C 1
ATOM 5900 O O . LEU A 1 726 ? -34.335 -63.413 15.528 1.00 91.69 726 LEU A O 1
ATOM 5904 N N . ARG A 1 727 ? -34.294 -65.287 14.297 1.00 92.69 727 ARG A N 1
ATOM 5905 C CA . ARG A 1 727 ? -32.833 -65.454 14.347 1.00 92.69 727 ARG A CA 1
ATOM 5906 C C . ARG A 1 727 ? -32.116 -64.351 13.575 1.00 92.69 727 ARG A C 1
ATOM 5908 O O . ARG A 1 727 ? -31.115 -63.831 14.064 1.00 92.69 727 ARG A O 1
ATOM 5915 N N . GLU A 1 728 ? -32.633 -63.978 12.408 1.00 91.81 728 GLU A N 1
ATOM 5916 C CA . GLU A 1 728 ? -32.115 -62.853 11.624 1.00 91.81 728 GLU A CA 1
ATOM 5917 C C . GLU A 1 728 ? -32.282 -61.519 12.372 1.00 91.81 728 GLU A C 1
ATOM 5919 O O . GLU A 1 728 ? -31.319 -60.759 12.500 1.00 91.81 728 GLU A O 1
ATOM 5924 N N . ASP A 1 729 ? -33.459 -61.274 12.957 1.00 90.31 729 ASP A N 1
ATOM 5925 C CA . ASP A 1 729 ? -33.730 -60.088 13.777 1.00 90.31 729 ASP A CA 1
ATOM 5926 C C . ASP A 1 729 ? -32.811 -60.025 15.007 1.00 90.31 729 ASP A C 1
ATOM 5928 O O . ASP A 1 729 ? -32.256 -58.967 15.312 1.00 90.31 729 ASP A O 1
ATOM 5932 N N . LEU A 1 730 ? -32.599 -61.154 15.691 1.00 92.88 730 LEU A N 1
ATOM 5933 C CA . LEU A 1 730 ? -31.706 -61.261 16.846 1.00 92.88 730 LEU A CA 1
ATOM 5934 C C . LEU A 1 730 ? -30.265 -60.934 16.443 1.00 92.88 730 LEU A C 1
ATOM 5936 O O . LEU A 1 730 ? -29.631 -60.098 17.088 1.00 92.88 730 LEU A O 1
ATOM 5940 N N . HIS A 1 731 ? -29.779 -61.494 15.333 1.00 91.50 731 HIS A N 1
ATOM 5941 C CA . HIS A 1 731 ? -28.452 -61.164 14.816 1.00 91.50 731 HIS A CA 1
ATOM 5942 C C . HIS A 1 731 ? -28.327 -59.670 14.467 1.00 91.50 731 HIS A C 1
ATOM 5944 O O . HIS A 1 731 ? -27.325 -59.027 14.792 1.00 91.50 731 HIS A O 1
ATOM 5950 N N . GLY A 1 732 ? -29.369 -59.078 13.874 1.00 90.50 732 GLY A N 1
ATOM 5951 C CA . GLY A 1 732 ? -29.431 -57.640 13.610 1.00 90.50 732 GLY A CA 1
ATOM 5952 C C . GLY A 1 732 ? -29.406 -56.787 14.887 1.00 90.50 732 GLY A C 1
ATOM 5953 O O . GLY A 1 732 ? -28.736 -55.750 14.931 1.00 90.50 732 GLY A O 1
ATOM 5954 N N . LEU A 1 733 ? -30.097 -57.216 15.946 1.00 91.88 733 LEU A N 1
ATOM 5955 C CA . LEU A 1 733 ? -30.089 -56.551 17.253 1.00 91.88 733 LEU A CA 1
ATOM 5956 C C . LEU A 1 733 ? -28.731 -56.672 17.957 1.00 91.88 733 LEU A C 1
ATOM 5958 O O . LEU A 1 733 ? -28.264 -55.685 18.528 1.00 91.88 733 LEU A O 1
ATOM 5962 N N . GLU A 1 734 ? -28.064 -57.822 17.871 1.00 91.75 734 GLU A N 1
ATOM 5963 C CA . GLU A 1 734 ? -26.706 -58.024 18.394 1.00 91.75 734 GLU A CA 1
ATOM 5964 C C . GLU A 1 734 ? -25.693 -57.101 17.714 1.00 91.75 734 GLU A C 1
ATOM 5966 O O . GLU A 1 734 ? -24.926 -56.416 18.397 1.00 91.75 734 GLU A O 1
ATOM 5971 N N . GLN A 1 735 ? -25.724 -57.012 16.380 1.00 90.81 735 GLN A N 1
ATOM 5972 C CA . GLN A 1 735 ? -24.855 -56.103 15.628 1.00 90.81 735 GLN A CA 1
ATOM 5973 C C . GLN A 1 735 ? -25.088 -54.638 16.025 1.00 90.81 735 GLN A C 1
ATOM 5975 O O . GLN A 1 735 ? -24.131 -53.898 16.273 1.00 90.81 735 GLN A O 1
ATOM 5980 N N . ARG A 1 736 ? -26.355 -54.217 16.160 1.00 90.06 736 ARG A N 1
ATOM 5981 C CA . ARG A 1 736 ? -26.702 -52.876 16.668 1.00 90.06 736 ARG A CA 1
ATOM 5982 C C . ARG A 1 736 ? -26.222 -52.670 18.105 1.00 90.06 736 ARG A C 1
ATOM 5984 O O . ARG A 1 736 ? -25.765 -51.580 18.438 1.00 90.06 736 ARG A O 1
ATOM 5991 N N . GLY A 1 737 ? -26.279 -53.706 18.939 1.00 90.56 737 GLY A N 1
ATOM 5992 C CA . GLY A 1 737 ? -25.746 -53.699 20.299 1.00 90.56 737 GLY A CA 1
ATOM 5993 C C . GLY A 1 737 ? -24.236 -53.458 20.339 1.00 90.56 737 GLY A C 1
ATOM 5994 O O . GLY A 1 737 ? -23.777 -52.594 21.090 1.00 90.56 737 GLY A O 1
ATOM 5995 N N . MET A 1 738 ? -23.466 -54.155 19.495 1.00 89.38 738 MET A N 1
ATOM 5996 C CA . MET A 1 738 ? -22.015 -53.953 19.378 1.00 89.38 738 MET A CA 1
ATOM 5997 C C . MET A 1 738 ? -21.676 -52.552 18.859 1.00 89.38 738 MET A C 1
ATOM 5999 O O . MET A 1 738 ? -20.810 -51.883 19.426 1.00 89.38 738 MET A O 1
ATOM 6003 N N . ALA A 1 739 ? -22.396 -52.073 17.841 1.00 89.81 739 ALA A N 1
ATOM 6004 C CA . ALA A 1 739 ? -22.229 -50.717 17.321 1.00 89.81 739 ALA A CA 1
ATOM 6005 C C . ALA A 1 739 ? -22.512 -49.659 18.402 1.00 89.81 739 ALA A C 1
ATOM 6007 O O . ALA A 1 739 ? -21.716 -48.742 18.598 1.00 89.81 739 ALA A O 1
ATOM 6008 N N . ASN A 1 740 ? -23.593 -49.823 19.173 1.00 92.44 740 ASN A N 1
ATOM 6009 C CA . ASN 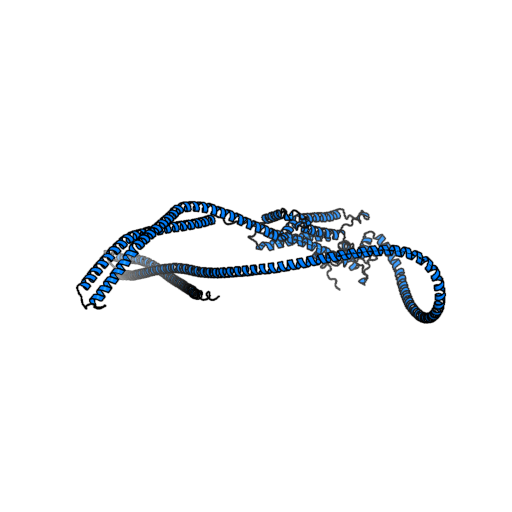A 1 740 ? -23.932 -48.910 20.263 1.00 92.44 740 ASN A CA 1
ATOM 6010 C C . ASN A 1 740 ? -22.891 -48.933 21.397 1.00 92.44 740 ASN A C 1
ATOM 6012 O O . ASN A 1 740 ? -22.602 -47.896 21.987 1.00 92.44 740 ASN A O 1
ATOM 6016 N N . ALA A 1 741 ? -22.297 -50.094 21.695 1.00 89.25 741 ALA A N 1
ATOM 6017 C CA . ALA A 1 741 ? -21.199 -50.195 22.658 1.00 89.25 741 ALA A CA 1
ATOM 6018 C C . ALA A 1 741 ? -19.927 -49.474 22.173 1.00 89.25 741 ALA A C 1
ATOM 6020 O O . ALA A 1 741 ? -19.247 -48.838 22.979 1.00 89.25 741 ALA A O 1
ATOM 6021 N N . GLY A 1 742 ? -19.631 -49.531 20.870 1.00 89.88 742 GLY A N 1
ATOM 6022 C CA . GLY A 1 742 ? -18.550 -48.759 20.250 1.00 89.88 742 GLY A CA 1
ATOM 6023 C C . GLY A 1 742 ? -18.776 -47.250 20.366 1.00 89.88 742 GLY A C 1
ATOM 6024 O O . GLY A 1 742 ? -17.906 -46.541 20.867 1.00 89.88 742 GLY A O 1
ATOM 6025 N N . LEU A 1 743 ? -19.976 -46.781 20.007 1.00 90.25 743 LEU A N 1
ATOM 6026 C CA . LEU A 1 743 ? -20.365 -45.370 20.142 1.00 90.25 743 LEU A CA 1
ATOM 6027 C C . LEU A 1 743 ? -20.298 -44.884 21.595 1.00 90.25 743 LEU A C 1
ATOM 6029 O O . LEU A 1 743 ? -19.911 -43.745 21.849 1.00 90.25 743 LEU A O 1
ATOM 6033 N N . LEU A 1 744 ? -20.650 -45.742 22.558 1.00 93.06 744 LEU A N 1
ATOM 6034 C CA . LEU A 1 744 ? -20.573 -45.395 23.974 1.00 93.06 744 LEU A CA 1
ATOM 6035 C C . LEU A 1 744 ? -19.128 -45.170 24.431 1.00 93.06 744 LEU A C 1
ATOM 6037 O O . LEU A 1 744 ? -18.875 -44.184 25.119 1.00 93.06 744 LEU A O 1
ATOM 6041 N N . ARG A 1 745 ? -18.195 -46.048 24.038 1.00 90.56 745 ARG A N 1
ATOM 6042 C CA . ARG A 1 745 ? -16.767 -45.880 24.358 1.00 90.56 745 ARG A CA 1
ATOM 6043 C C . ARG A 1 745 ? -16.212 -44.600 23.751 1.00 90.56 745 ARG A C 1
ATOM 6045 O O . ARG A 1 745 ? -15.583 -43.820 24.450 1.00 90.56 745 ARG A O 1
ATOM 6052 N N . GLU A 1 746 ? -16.528 -44.336 22.486 1.00 91.00 746 GLU A N 1
ATOM 6053 C CA . GLU A 1 746 ? -16.084 -43.113 21.815 1.00 91.00 746 GLU A CA 1
ATOM 6054 C C . GLU A 1 746 ? -16.630 -41.850 22.503 1.00 91.00 746 GLU A C 1
ATOM 6056 O O . GLU A 1 746 ? -15.908 -40.868 22.684 1.00 91.00 746 GLU A O 1
ATOM 6061 N N . ALA A 1 747 ? -17.892 -41.870 22.941 1.00 90.06 747 ALA A N 1
ATOM 6062 C CA . ALA A 1 747 ? -18.473 -40.772 23.708 1.00 90.06 747 ALA A CA 1
ATOM 6063 C C . ALA A 1 747 ? -17.804 -40.603 25.087 1.00 90.06 747 ALA A C 1
ATOM 6065 O O . ALA A 1 747 ? -17.598 -39.474 25.531 1.00 90.06 747 ALA A O 1
ATOM 6066 N N . GLU A 1 748 ? -17.449 -41.698 25.763 1.00 90.44 748 GLU A N 1
ATOM 6067 C CA . GLU A 1 748 ? -16.724 -41.672 27.040 1.00 90.44 748 GLU A CA 1
ATOM 6068 C C . GLU A 1 748 ? -15.310 -41.094 26.887 1.00 90.44 748 GLU A C 1
ATOM 6070 O O . GLU A 1 748 ? -14.943 -40.204 27.658 1.00 90.44 748 GLU A O 1
ATOM 6075 N N . ASP A 1 749 ? -14.577 -41.496 25.849 1.00 90.31 749 ASP A N 1
ATOM 6076 C CA . ASP A 1 749 ? -13.237 -40.982 25.546 1.00 90.31 749 ASP A CA 1
ATOM 6077 C C . ASP A 1 749 ? -13.262 -39.482 25.212 1.00 90.31 749 ASP A C 1
ATOM 6079 O O . ASP A 1 749 ? -12.415 -38.717 25.682 1.00 90.31 749 ASP A O 1
ATOM 6083 N N . ARG A 1 750 ? -14.267 -39.022 24.452 1.00 90.81 750 ARG A N 1
ATOM 6084 C CA . ARG A 1 750 ? -14.456 -37.590 24.152 1.00 90.81 750 ARG A CA 1
ATOM 6085 C C . ARG A 1 750 ? -14.726 -36.772 25.414 1.00 90.81 750 ARG A C 1
ATOM 6087 O O . ARG A 1 750 ? -14.142 -35.701 25.574 1.00 90.81 750 ARG A O 1
ATOM 6094 N N . VAL A 1 751 ? -15.580 -37.261 26.316 1.00 91.50 751 VAL A N 1
ATOM 6095 C CA . VAL A 1 751 ? -15.854 -36.577 27.593 1.00 91.50 751 VAL A CA 1
ATOM 6096 C C . VAL A 1 751 ? -14.589 -36.521 28.453 1.00 91.50 751 VAL A C 1
ATOM 6098 O O . VAL A 1 751 ? -14.245 -35.445 28.937 1.00 91.50 751 VAL A O 1
ATOM 6101 N N . ALA A 1 752 ? -13.855 -37.629 28.582 1.00 89.69 752 ALA A N 1
ATOM 6102 C CA . ALA A 1 752 ? -12.605 -37.673 29.344 1.00 89.69 752 ALA A CA 1
ATOM 6103 C C . ALA A 1 752 ? -11.534 -36.723 28.769 1.00 89.69 752 ALA A C 1
ATOM 6105 O O . ALA A 1 752 ? -10.872 -35.997 29.511 1.00 89.69 752 ALA A O 1
ATOM 6106 N N . SER A 1 753 ? -11.409 -36.666 27.439 1.00 91.56 753 SER A N 1
ATOM 6107 C CA . SER A 1 753 ? -10.531 -35.728 26.728 1.00 91.56 753 SER A CA 1
ATOM 6108 C C . SER A 1 753 ? -10.862 -34.263 27.038 1.00 91.56 753 SER A C 1
ATOM 6110 O O . SER A 1 753 ? -9.958 -33.460 27.287 1.00 91.56 753 SER A O 1
ATOM 6112 N N . ILE A 1 754 ? -12.148 -33.904 27.040 1.00 90.94 754 ILE A N 1
ATOM 6113 C CA . ILE A 1 754 ? -12.592 -32.539 27.341 1.00 90.94 754 ILE A CA 1
ATOM 6114 C C . ILE A 1 754 ? -12.316 -32.197 28.805 1.00 90.94 754 ILE A C 1
ATOM 6116 O O . ILE A 1 754 ? -11.789 -31.121 29.075 1.00 90.94 754 ILE A O 1
ATOM 6120 N N . GLN A 1 755 ? -12.582 -33.120 29.732 1.00 92.25 755 GLN A N 1
ATOM 6121 C CA . GLN A 1 755 ? -12.294 -32.933 31.158 1.00 92.25 755 GLN A CA 1
ATOM 6122 C C . GLN A 1 755 ? -10.804 -32.691 31.424 1.00 92.25 755 GLN A C 1
ATOM 6124 O O . GLN A 1 755 ? -10.455 -31.770 32.160 1.00 92.25 755 GLN A O 1
ATOM 6129 N N . ALA A 1 756 ? -9.914 -33.436 30.763 1.00 89.62 756 ALA A N 1
ATOM 6130 C CA . ALA A 1 756 ? -8.473 -33.207 30.869 1.00 89.62 756 ALA A CA 1
ATOM 6131 C C . ALA A 1 756 ? -8.063 -31.803 30.380 1.00 89.62 756 ALA A C 1
ATOM 6133 O O . ALA A 1 756 ? -7.211 -31.155 30.987 1.00 89.62 756 ALA A O 1
ATOM 6134 N N . ARG A 1 757 ? -8.694 -31.297 29.309 1.00 89.75 757 ARG A N 1
ATOM 6135 C CA . ARG A 1 757 ? -8.451 -29.930 28.812 1.00 89.75 757 ARG A CA 1
ATOM 6136 C C . ARG A 1 757 ? -9.005 -28.866 29.755 1.00 89.75 757 ARG A C 1
ATOM 6138 O O . ARG A 1 757 ? -8.350 -27.846 29.929 1.00 89.75 757 ARG A O 1
ATOM 6145 N N . ILE A 1 758 ? -10.170 -29.093 30.363 1.00 90.88 758 ILE A N 1
ATOM 6146 C CA . ILE A 1 758 ? -10.729 -28.186 31.378 1.00 90.88 758 ILE A CA 1
ATOM 6147 C C . ILE A 1 758 ? -9.748 -28.050 32.544 1.00 90.88 758 ILE A C 1
ATOM 6149 O O . ILE A 1 758 ? -9.368 -26.928 32.864 1.00 90.88 758 ILE A O 1
ATOM 6153 N N . LEU A 1 759 ? -9.260 -29.167 33.094 1.00 91.44 759 LEU A N 1
ATOM 6154 C CA . LEU A 1 759 ? -8.283 -29.158 34.190 1.00 91.44 759 LEU A CA 1
ATOM 6155 C C . LEU A 1 759 ? -7.002 -28.395 33.825 1.00 91.44 759 LEU A C 1
ATOM 6157 O O . LEU A 1 759 ? -6.507 -27.608 34.624 1.00 91.44 759 LEU A O 1
ATOM 6161 N N . PHE A 1 760 ? -6.496 -28.569 32.602 1.00 92.81 760 PHE A N 1
ATOM 6162 C CA . PHE A 1 760 ? -5.335 -27.822 32.114 1.00 92.81 760 PHE A CA 1
ATOM 6163 C C . PHE A 1 760 ? -5.564 -26.301 32.111 1.00 92.81 760 PHE A C 1
ATOM 6165 O O . PHE A 1 760 ? -4.703 -25.544 32.553 1.00 92.81 760 PHE A O 1
ATOM 6172 N N . TYR A 1 761 ? -6.720 -25.835 31.629 1.00 89.94 761 TYR A N 1
ATOM 6173 C CA . TYR A 1 761 ? -7.025 -24.401 31.609 1.00 89.94 761 TYR A CA 1
ATOM 6174 C C . TYR A 1 761 ? -7.371 -23.840 32.994 1.00 89.94 761 TYR A C 1
ATOM 6176 O O . TYR A 1 761 ? -7.100 -22.668 33.248 1.00 89.94 761 TYR A O 1
ATOM 6184 N N . GLU A 1 762 ? -7.941 -24.645 33.892 1.00 91.19 762 GLU A N 1
ATOM 6185 C CA . GLU A 1 762 ? -8.150 -24.263 35.295 1.00 91.19 762 GLU A CA 1
ATOM 6186 C C . GLU A 1 762 ? -6.816 -24.073 36.024 1.00 91.19 762 GLU A C 1
ATOM 6188 O O . GLU A 1 762 ? -6.651 -23.078 36.728 1.00 91.19 762 GLU A O 1
ATOM 6193 N N . ASP A 1 763 ? -5.842 -24.953 35.785 1.00 89.69 763 ASP A N 1
ATOM 6194 C CA . ASP A 1 763 ? -4.486 -24.827 36.327 1.00 89.69 763 ASP A CA 1
ATOM 6195 C C . ASP A 1 763 ? -3.774 -23.576 35.778 1.00 89.69 763 ASP A C 1
ATOM 6197 O O . ASP A 1 763 ? -3.254 -22.758 36.537 1.00 89.69 763 ASP A O 1
ATOM 6201 N N . GLN A 1 764 ? -3.860 -23.328 34.463 1.00 87.50 764 GLN A N 1
ATOM 6202 C CA . GLN A 1 764 ? -3.341 -22.090 33.861 1.00 87.50 764 GLN A CA 1
ATOM 6203 C C . GLN A 1 764 ? -3.994 -20.824 34.430 1.00 87.50 764 GLN A C 1
ATOM 6205 O O . GLN A 1 764 ? -3.313 -19.817 34.643 1.00 87.50 764 GLN A O 1
ATOM 6210 N N . LEU A 1 765 ? -5.308 -20.855 34.671 1.00 89.94 765 LEU A N 1
ATOM 6211 C CA . LEU A 1 765 ? -6.024 -19.753 35.307 1.00 89.94 765 LEU A CA 1
ATOM 6212 C C . LEU A 1 765 ? -5.528 -19.545 36.746 1.00 89.94 765 LEU A C 1
ATOM 6214 O O . LEU A 1 765 ? -5.311 -18.402 37.147 1.00 89.94 765 LEU A O 1
ATOM 6218 N N . GLY A 1 766 ? -5.308 -20.631 37.492 1.00 84.69 766 GLY A N 1
ATOM 6219 C CA . GLY A 1 766 ? -4.739 -20.608 38.839 1.00 84.69 766 GLY A CA 1
ATOM 6220 C C . GLY A 1 766 ? -3.365 -19.941 38.874 1.00 84.69 766 GLY A C 1
ATOM 6221 O O . GLY A 1 766 ? -3.171 -18.980 39.616 1.00 84.69 766 GLY A O 1
ATOM 6222 N N . VAL A 1 767 ? -2.450 -20.362 37.996 1.00 86.06 767 VAL A N 1
ATOM 6223 C CA . VAL A 1 767 ? -1.104 -19.774 37.876 1.00 86.06 767 VAL A CA 1
ATOM 6224 C C . VAL A 1 767 ? -1.168 -18.275 37.567 1.00 86.06 767 VAL A C 1
ATOM 6226 O O . VAL A 1 767 ? -0.453 -17.483 38.182 1.00 86.06 767 VAL A O 1
ATOM 6229 N N . LEU A 1 768 ? -2.042 -17.855 36.647 1.00 84.88 768 LEU A N 1
ATOM 6230 C CA . LEU A 1 768 ? -2.176 -16.439 36.292 1.00 84.88 768 LEU A CA 1
ATOM 6231 C C . LEU A 1 768 ? -2.749 -15.594 37.433 1.00 84.88 768 LEU A C 1
ATOM 6233 O O . LEU A 1 768 ? -2.274 -14.479 37.644 1.00 84.88 768 LEU A O 1
ATOM 6237 N N . ILE A 1 769 ? -3.724 -16.113 38.183 1.00 83.25 769 ILE A N 1
ATOM 6238 C CA . ILE A 1 769 ? -4.306 -15.410 39.335 1.00 83.25 769 ILE A CA 1
ATOM 6239 C C . ILE A 1 769 ? -3.280 -15.287 40.469 1.00 83.25 769 ILE A C 1
ATOM 6241 O O . ILE A 1 769 ? -3.128 -14.196 41.016 1.00 83.25 769 ILE A O 1
ATOM 6245 N N . CYS A 1 770 ? -2.538 -16.355 40.779 1.00 81.50 770 CYS A N 1
ATOM 6246 C CA . CYS A 1 770 ? -1.487 -16.326 41.801 1.00 81.50 770 CYS A CA 1
ATOM 6247 C C . CYS A 1 770 ? -0.361 -15.346 41.435 1.00 81.50 770 CYS A C 1
ATOM 6249 O O . CYS A 1 770 ? 0.015 -14.524 42.263 1.00 81.50 770 CYS A O 1
ATOM 6251 N N . SER A 1 771 ? 0.077 -15.317 40.169 1.00 79.00 771 SER A N 1
ATOM 6252 C CA . SER A 1 771 ? 1.113 -14.374 39.710 1.00 79.00 771 SER A CA 1
ATOM 6253 C C . SER A 1 771 ? 0.726 -12.890 39.835 1.00 79.00 771 SER A C 1
ATOM 6255 O O . SER A 1 771 ? 1.595 -12.019 39.846 1.00 79.00 771 SER A O 1
ATOM 6257 N N . ASN A 1 772 ? -0.575 -12.588 39.915 1.00 75.31 772 ASN A N 1
ATOM 6258 C CA . ASN A 1 772 ? -1.084 -11.234 40.119 1.00 75.31 772 ASN A CA 1
ATOM 6259 C C . ASN A 1 772 ? -1.118 -10.843 41.605 1.00 75.31 772 ASN A C 1
ATOM 6261 O O . ASN A 1 772 ? -1.045 -9.659 41.920 1.00 75.31 772 ASN A O 1
ATOM 6265 N N . HIS A 1 773 ? -1.232 -11.821 42.508 1.00 73.38 773 HIS A N 1
ATOM 6266 C CA . HIS A 1 773 ? -1.195 -11.569 43.945 1.00 73.38 773 HIS A CA 1
ATOM 6267 C C . HIS A 1 773 ? 0.227 -11.218 44.393 1.00 73.38 773 HIS A C 1
ATOM 6269 O O . HIS A 1 773 ? 0.412 -10.168 45.001 1.00 73.38 773 HIS A O 1
ATOM 6275 N N . ASP A 1 774 ? 1.223 -11.992 43.948 1.00 71.25 774 ASP A N 1
ATOM 6276 C CA . ASP A 1 774 ? 2.638 -11.755 44.271 1.00 71.25 774 ASP A CA 1
ATOM 6277 C C . ASP A 1 774 ? 3.127 -10.389 43.745 1.00 71.25 774 ASP A C 1
ATOM 6279 O O . ASP A 1 774 ? 3.843 -9.663 44.425 1.00 71.25 774 ASP A O 1
ATOM 6283 N N . ARG A 1 775 ? 2.672 -9.966 42.555 1.00 65.38 775 ARG A N 1
ATOM 6284 C CA . ARG A 1 775 ? 3.033 -8.654 41.981 1.00 65.38 775 ARG A CA 1
ATOM 6285 C C . ARG A 1 775 ? 2.374 -7.459 42.669 1.00 65.38 775 ARG A C 1
ATOM 6287 O O . ARG A 1 775 ? 2.908 -6.358 42.588 1.00 65.38 775 ARG A O 1
ATOM 6294 N N . ALA A 1 776 ? 1.209 -7.647 43.287 1.00 62.25 776 ALA A N 1
ATOM 6295 C CA . ALA A 1 776 ? 0.522 -6.575 44.003 1.00 62.25 776 ALA A CA 1
ATOM 6296 C C . ALA A 1 776 ? 1.147 -6.312 45.385 1.00 62.25 776 ALA A C 1
ATOM 6298 O O . ALA A 1 776 ? 1.023 -5.199 45.897 1.00 62.25 776 ALA A O 1
ATOM 6299 N N . GLU A 1 777 ? 1.825 -7.306 45.967 1.00 62.06 777 GLU A N 1
ATOM 6300 C CA . GLU A 1 777 ? 2.511 -7.180 47.259 1.00 62.06 777 GLU A CA 1
ATOM 6301 C C . GLU A 1 777 ? 3.919 -6.569 47.145 1.00 62.06 777 GLU A C 1
ATOM 6303 O O . GLU A 1 777 ? 4.356 -5.913 48.086 1.00 62.06 777 GLU A O 1
ATOM 6308 N N . ASP A 1 778 ? 4.577 -6.659 45.982 1.00 59.19 778 ASP A N 1
ATOM 6309 C CA . ASP A 1 778 ? 5.906 -6.061 45.746 1.00 59.19 778 ASP A CA 1
ATOM 6310 C C . ASP A 1 778 ? 5.880 -4.549 45.389 1.00 59.19 778 ASP A C 1
ATOM 6312 O O . ASP A 1 778 ? 6.916 -3.881 45.417 1.00 59.19 778 ASP A O 1
ATOM 6316 N N . GLU A 1 779 ? 4.721 -3.960 45.053 1.00 54.69 779 GLU A N 1
ATOM 6317 C CA . GLU A 1 779 ? 4.630 -2.559 44.584 1.00 54.69 779 GLU A CA 1
ATOM 6318 C C . GLU A 1 779 ? 4.584 -1.424 45.649 1.00 54.69 779 GLU A C 1
ATOM 6320 O O . GLU A 1 779 ? 4.908 -0.291 45.270 1.00 54.69 779 GLU A O 1
ATOM 6325 N N . PRO A 1 780 ? 4.222 -1.603 46.942 1.00 49.38 780 PRO A N 1
ATOM 6326 C CA . PRO A 1 780 ? 4.077 -0.457 47.846 1.00 49.38 780 PRO A CA 1
ATOM 6327 C C . PRO A 1 780 ? 5.374 0.029 48.523 1.00 49.38 780 PRO A C 1
ATOM 6329 O O . PRO A 1 780 ? 5.409 1.185 48.944 1.00 49.38 780 PRO A O 1
ATOM 6332 N N . GLU A 1 781 ? 6.452 -0.763 48.610 1.00 47.84 781 GLU A N 1
ATOM 6333 C CA . GLU A 1 781 ? 7.659 -0.341 49.356 1.00 47.84 781 GLU A CA 1
ATOM 6334 C C . GLU A 1 781 ? 8.754 0.321 48.500 1.00 47.84 781 GLU A C 1
ATOM 6336 O O . GLU A 1 781 ? 9.542 1.115 49.016 1.00 47.84 781 GLU A O 1
ATOM 6341 N N . SER A 1 782 ? 8.779 0.119 47.177 1.00 48.47 782 SER A N 1
ATOM 6342 C CA . SER A 1 782 ? 9.850 0.676 46.328 1.00 48.47 782 SER A CA 1
ATOM 6343 C C . SER A 1 782 ? 9.665 2.155 45.940 1.00 48.47 782 SER A C 1
ATOM 6345 O O . SER A 1 782 ? 10.569 2.737 45.341 1.00 48.47 782 SER A O 1
ATOM 6347 N N . ARG A 1 783 ? 8.519 2.781 46.250 1.00 49.44 783 ARG A N 1
ATOM 6348 C CA . ARG A 1 783 ? 8.213 4.180 45.865 1.00 49.44 783 ARG A CA 1
ATOM 6349 C C . ARG A 1 783 ? 8.443 5.217 46.970 1.00 49.44 783 ARG A C 1
ATOM 6351 O O . ARG A 1 783 ? 8.237 6.400 46.727 1.00 49.44 783 ARG A O 1
ATOM 6358 N N . LEU A 1 784 ? 8.882 4.80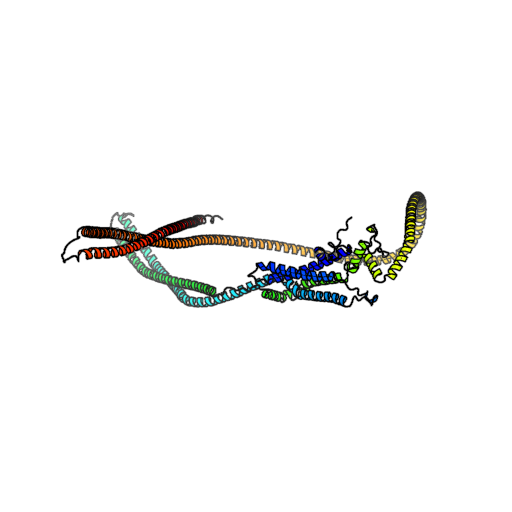7 48.163 1.00 46.34 784 LEU A N 1
ATOM 6359 C CA . LEU A 1 784 ? 9.162 5.721 49.284 1.00 46.34 784 LEU A CA 1
ATOM 6360 C C . LEU A 1 784 ? 10.644 6.133 49.411 1.00 46.34 784 LEU A C 1
ATOM 6362 O O . LEU A 1 784 ? 10.980 6.919 50.297 1.00 46.34 784 LEU A O 1
ATOM 6366 N N . HIS A 1 785 ? 11.531 5.659 48.526 1.00 46.34 785 HIS A N 1
ATOM 6367 C CA . HIS A 1 785 ? 12.980 5.915 48.606 1.00 46.34 785 HIS A CA 1
ATOM 6368 C C . HIS A 1 785 ? 13.656 6.415 47.313 1.00 46.34 785 HIS A C 1
ATOM 6370 O O . HIS A 1 785 ? 14.879 6.334 47.210 1.00 46.34 785 HIS A O 1
ATOM 6376 N N . SER A 1 786 ? 12.913 6.982 46.355 1.00 37.16 786 SER A N 1
ATOM 6377 C CA . SER A 1 786 ? 13.490 7.592 45.138 1.00 37.16 786 SER A CA 1
ATOM 6378 C C . SER A 1 786 ? 13.118 9.055 44.965 1.00 37.16 786 SER A C 1
ATOM 6380 O O . SER A 1 786 ? 11.892 9.313 44.925 1.00 37.16 786 SER A O 1
#

Sequence (786 aa):
MASQPFRDRIFAIPWFDFFRLRPYGDSLATPAVMVWLGFAWVVILLMASIEGIVWGLVGASIVPEGVAWLRPIAGLFLFVLIFAIIWIVDASLILSERPPLRARRWQPGANQGFGALLRWGFGLVVRVAIVAVSLYVTAPFLAKLIRADDIASYHQRQVEQYYAQRDATLSGQTRERTAQIESLFRERAQPLEMRIAQLNQSLTAERQRRAEIEAEYGPELEVLRRDLTEAQARVGNEILGREGRPEGRGPEARKWEANASRLAEQLTAKQTESDTRTTLIAQRIAEIELELRTASDELQRLRQEQQTRIDQIAAEVAAQQVAALPPRLTFAARSKALHALRASPDESGVPHFETVEGFAQAALGVLFFALMALKLFEPPAVRAYFNETIQLQYRKYLVGGLADIPGFELPEDLAQRLNPVEFARRWQAYESDPASFYAERLALLEVREPLLAFAAQQSFEQAVLERRQDNLDDELEFARRRRERELTAYDQELALRTTQLQTHFEQEAEARRELLRAELATELKQAREDWARRKHQEEEDLRQRKASFEQAQEEARETLRLREKELEQLREQNLAAARQTEIATQQAHERQLAELDIKREREAHQRRLNAIREELARLRGLEAKHSGERQAIREAGRKLRESLDAAVKQLATLEMEFTAQQTQAAHLEQIIADEVRMAEAAKTQRKRFWSRGDQVDDSKRAREARRELKTLDKAQRTTRERLDRLREDLHGLEQRGMANAGLLREAEDRVASIQARILFYEDQLGVLICSNHDRAEDEPESRLHS

Organism: NCBI:txid127458

Foldseek 3Di:
DDPDPPPPPPPCPPVVCLLLLQSLPCQLCDPVLNVLSVLLSVLLQVLLQLLLQLQLQVQLQVDDPVPNVCSNVSSNVRSVVSSVVSSVLSSCLLLQFDDPPPLCVQDVPPPPDPVSVVVNVVSVVVVVVVLVVCLVPRLVSLLLVVCVVVLVVLLVVQLVVVVVVVVVVLVVQLVVVLVVLVVVLVVVLVVLVVLLVVLVVVLVVLVVVLVVLCVVLVVVLVVLVVLLVVLVVVLVCQCCVHPPHDHHCDPVSVVSVVVSVVSVVVSVVSVVVSCVVSVVSVVVSVVSVVVSVVSVVVSVVSVVVSVVVSVVSSVVSVVPDDPDPRDDCRPVSSVVSVVVVCVDPVNVPPPLCVRSSVVSSVVSVVSVVVSVCSSVPPDLSNSCSSDPVSSVVSVCLCVQVCCVQQPSGDDPDPVPHDNSSRSSVLVVVCVSPVVVSNVVRVVCVVVVVVVVVVVVVVVVVVVVVVVVVVVVVVVVVVVVVVVVVVVVVVVVVVVVVCVVVVVVVVVVVVVVCVVVCVVVVVVVVVVCVVVVVVVVVVVVVVVVVVVVVVVVVVVVVVVVVVVVVVVVVVVVVVVVVVVVVVVVVVVVVVVVVVVVVVVVVVVVLVVVLVVLVVVLVVLVVVLVVLVVVLVVLVVVLVVLVVVLVVLVVVLVVLVVVLVVLVVLLVVLVVVLVVLVVVVVVVVVPDDDDDDDDDPPPSVVSNVVSVVVSVVSVVVNVVSVVVSVVSVVVSVVSVVVSVVSVVVSVVSVVSSVVSVVVSVVSVVVSVVSVVVVVVVVVPPPPPPPPD

Secondary structure (DSSP, 8-state):
-----TTSSSS---HHHHHTT-TTTTTT--HHHHHHHHHHHHHHHHHHHHHHHHHHHHHHHHS-GGGGGGHHHHHHHHHHHHHHHHHHHHHHHHHSPPP-TTGGGT-TT----HHHHHHHHHHHHHHHHHHHHHHHHHHHHHHHHHTHHHHHHHHHHHHHHHHHHHHHHHHHHHHHHHHHHHHHHHHHHHHHHHHHHHHHHHHHHHHHHHHHHHHHHHHHHHHHHHHHHHHHHHHHHHHTTTTSPPSSS-HHHHHHHHHHHHHHHHHHHHHHHHHHHHHHHHHHHHHHHHHHHHHHHHHHHHHHHHHHHHHHHHHHHHHT-----PPP--HHHHHHHHHHHHTSTTTTTS-GGGSHHHHHHHHHHHHHHHHHHHHHT--HHHHHHH-HHHHHHHHHHHTTTTTTSTT----SSGGGSPPHHHHHHHHHHHHH-HHHHHHHHHHHHHHHHHHHHHHHHHHHHHHHHHHHHHHHHHHHHHHHHHHHHHHHHHHHHHHHHHHHHHHHHHHHHHHHHHHHHHHHHHHHHHHHHHHHHHHHHHHHHHHHHHHHHHHHHHHHHHHHHHHHHHHHHHHHHHHHHHHHHHHHHHHHHHHHHHHHHHHHHHHHHHHHHHHHHHHHHHHHHHHHHHHHHHHHHHHHHHHHHHHHHHHHHHHHHHHHHHHHHHHHHHHHHHHHHHHHHHHHHHHSS--S-------SSHHHHHHHHHHHHHHHHHHHHHHHHHHHHHHHHHHHHHHHHHHHHHHHHHHHHHHHHHHHHHHHHHHHHHHHHHHHHHHHHSSSSTTS--